Protein AF-A0A067P944-F1 (afdb_monomer_lite)

Secondary structure (DSSP, 8-state):
-----------------------------PPPPP-----HHHHHHHHHHHHHHHHHHHHHHHHHHHHHHHHHHHHHHHHHHHHHHHHHHHHHHHHH-TTS-SSHHHHHHHHHHHHHHHHHHHHHHHHHHHHHHHHHHHHHHHHHHHHHHHHHHHHHHHHHHHHHHHHHHHHHHHHHHHHHHHHHHHHHHHHHHHHHHHHHHHHHHHHHHHHHHHHHHHHHHHHHHHHHHHHHHHHHHHHHHHHHHHHHHHHHHHHHHHHHHHHHHHHHHHHHHHHHHHHHHHHHHHHHHHHHHHHHHHHHHHHHHHHHHHHHHHHHHHHHHHHHHHHHHHHHTTT---HHHHHHHHHHHHHHHHHHHHHHHHHHHHHHHHHHHHHHHHHHHHHHHHHHHHHHHHTTEEESEETTEE-HHHHHHHHHHHHTT--GGGHHHHHHHHHHHTT-EEES---HHHHHHHHHHHHHHHHHHHHHHHHH-S-EEEEEEEEEETTEEEEEEEEEEEE---S-TT-SSPPPSS-EEEEEEEEEEEES-S-HHHHHHHHHHHHHHHHHHHHHSHHHHHS---THHHHHHEEEEEE-S-HHHHHHHHHHHHHHHHHHHHHHHHHHHHHS-HHHHHHHHHHHHHHHHHHTTSHHHHHTS-HHHHHHHHHHHHHHHHHHHHHHHHHHS-HHHHHHHT--EEEE-HHHHHHHHHHHHHHHHHHHHHHTT---PPB---HHHHHHHTSSS--HHHHHHHHH--BSHHHHHHHHHHHHT--SSTTT--HHHHHHHHHHTT-TT------TTTT-TTHHHHHHHHHHHHHHHHHHHHHHHHHHSTT----HHHHHHHHHHH-HHHHHHHHHHHHHIIIIIHHHHHHHT--TTS---GGG-HHHHHHHHHHHHHHHH-THHHHSTT--HHHHSTTSPPPSSHHHHHHHHHHGGG-TTHHHHHHHHHHHHHHHHHHT-GGGSTTSTTTT--HHHHHH----S--HHHHHHHHHHHHH-

Radius of gyration: 51.13 Å; chains: 1; bounding box: 184×100×128 Å

Structure (mmCIF, N/CA/C/O backbone):
data_AF-A0A067P944-F1
#
_entry.id   AF-A0A067P944-F1
#
loop_
_atom_site.group_PDB
_atom_site.id
_atom_site.type_symbol
_atom_site.label_atom_id
_atom_site.label_alt_id
_atom_site.label_comp_id
_atom_site.label_asym_id
_atom_site.label_entity_id
_atom_site.label_seq_id
_atom_site.pdbx_PDB_ins_code
_atom_site.Cartn_x
_atom_site.Cartn_y
_atom_site.Cartn_z
_atom_site.occupancy
_atom_site.B_iso_or_equiv
_atom_site.auth_seq_id
_atom_site.auth_comp_id
_atom_site.auth_asym_id
_atom_site.auth_atom_id
_atom_site.pdbx_PDB_model_num
ATOM 1 N N . MET A 1 1 ? -4.637 60.556 -50.540 1.00 37.19 1 MET A N 1
ATOM 2 C CA . MET A 1 1 ? -3.916 60.730 -49.258 1.00 37.19 1 MET A CA 1
ATOM 3 C C . MET A 1 1 ? -2.775 59.723 -49.262 1.00 37.19 1 MET A C 1
ATOM 5 O O . MET A 1 1 ? -3.046 58.579 -49.561 1.00 37.19 1 MET A O 1
ATOM 9 N N . GLY A 1 2 ? -1.498 60.007 -49.067 1.00 33.62 2 GLY A N 1
ATOM 10 C CA . GLY A 1 2 ? -0.773 61.217 -48.717 1.00 33.62 2 GLY A CA 1
ATOM 11 C C . GLY A 1 2 ? 0.647 60.772 -48.345 1.00 33.62 2 GLY A C 1
ATOM 12 O O . GLY A 1 2 ? 0.841 60.210 -47.283 1.00 33.62 2 GLY A O 1
ATOM 13 N N . ARG A 1 3 ? 1.585 60.953 -49.283 1.00 37.38 3 ARG A N 1
ATOM 14 C CA . ARG A 1 3 ? 3.039 61.178 -49.150 1.00 37.38 3 ARG A CA 1
ATOM 15 C C . ARG A 1 3 ? 3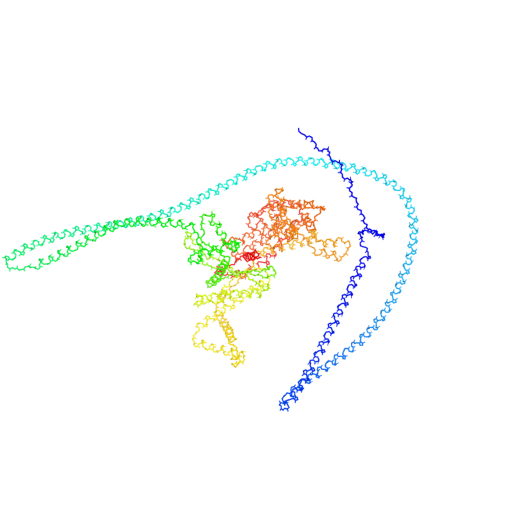.757 60.897 -47.804 1.00 37.38 3 ARG A C 1
ATOM 17 O O . ARG A 1 3 ? 3.419 61.501 -46.797 1.00 37.38 3 ARG A O 1
ATOM 24 N N . ARG A 1 4 ? 4.947 60.282 -47.967 1.00 32.44 4 ARG A N 1
ATOM 25 C CA . ARG A 1 4 ? 6.231 60.423 -47.221 1.00 32.44 4 ARG A CA 1
ATOM 26 C C . ARG A 1 4 ? 6.559 59.369 -46.153 1.00 32.44 4 ARG A C 1
ATOM 28 O O . ARG A 1 4 ? 6.212 59.529 -44.995 1.00 32.44 4 ARG A O 1
ATOM 35 N N . SER A 1 5 ? 7.471 58.460 -46.508 1.00 37.41 5 SER A N 1
ATOM 36 C CA . SER A 1 5 ? 8.628 58.153 -45.646 1.00 37.41 5 SER A CA 1
ATOM 37 C C . SER A 1 5 ? 9.870 57.795 -46.481 1.00 37.41 5 SER A C 1
ATOM 39 O O . SER A 1 5 ? 10.456 56.722 -46.382 1.00 37.41 5 SER A O 1
ATOM 41 N N . ALA A 1 6 ? 10.277 58.733 -47.334 1.00 36.66 6 ALA A N 1
ATOM 42 C CA . ALA A 1 6 ? 11.604 58.760 -47.937 1.00 36.66 6 ALA A CA 1
ATOM 43 C C . ALA A 1 6 ? 12.165 60.174 -47.752 1.00 36.66 6 ALA A C 1
ATOM 45 O O . ALA A 1 6 ? 11.996 61.010 -48.631 1.00 36.66 6 ALA A O 1
ATOM 46 N N . GLN A 1 7 ? 12.717 60.455 -46.565 1.00 32.38 7 GLN A N 1
ATOM 47 C CA . GLN A 1 7 ? 13.655 61.551 -46.260 1.00 32.38 7 GLN A CA 1
ATOM 48 C C . GLN A 1 7 ? 13.890 61.614 -44.743 1.00 32.38 7 GLN A C 1
ATOM 50 O O . GLN A 1 7 ? 13.133 62.266 -44.038 1.00 32.38 7 GLN A O 1
ATOM 55 N N . GLN A 1 8 ? 14.925 60.922 -44.257 1.00 32.06 8 GLN A N 1
ATOM 56 C CA . GLN A 1 8 ? 15.792 61.358 -43.143 1.00 32.06 8 GLN A CA 1
ATOM 57 C C . GLN A 1 8 ? 16.951 60.357 -42.965 1.00 32.06 8 GLN A C 1
ATOM 59 O O . GLN A 1 8 ? 17.172 59.759 -41.920 1.00 32.06 8 GLN A O 1
ATOM 64 N N . LYS A 1 9 ? 17.713 60.172 -44.052 1.00 37.03 9 LYS A N 1
ATOM 65 C CA . LYS A 1 9 ? 19.153 59.899 -43.965 1.00 37.03 9 LYS A CA 1
ATOM 66 C C . LYS A 1 9 ? 19.855 61.256 -43.831 1.00 37.03 9 LYS A C 1
ATOM 68 O O . LYS A 1 9 ? 19.450 62.196 -44.507 1.00 37.03 9 LYS A O 1
ATOM 73 N N . ALA A 1 10 ? 20.926 61.288 -43.037 1.00 32.47 10 ALA A N 1
ATOM 74 C CA . ALA A 1 10 ? 21.933 62.352 -42.933 1.00 32.47 10 ALA A CA 1
ATOM 75 C C . ALA A 1 10 ? 21.561 63.619 -42.131 1.00 32.47 10 ALA A C 1
ATOM 77 O O . ALA A 1 10 ? 21.196 64.636 -42.707 1.00 32.47 10 ALA A O 1
ATOM 78 N N . HIS A 1 11 ? 21.748 63.571 -40.805 1.00 27.98 11 HIS A N 1
ATOM 79 C CA . HIS A 1 11 ? 22.382 64.648 -40.021 1.00 27.98 11 HIS A CA 1
ATOM 80 C C . HIS A 1 11 ? 22.502 64.243 -38.541 1.00 27.98 11 HIS A C 1
ATOM 82 O O . HIS A 1 11 ? 21.525 64.308 -37.808 1.00 27.98 11 HIS A O 1
ATOM 88 N N . SER A 1 12 ? 23.686 63.793 -38.117 1.00 29.73 12 SER A N 1
ATOM 89 C CA . SER A 1 12 ? 24.290 64.148 -36.815 1.00 29.73 12 SER A CA 1
ATOM 90 C C . SER A 1 12 ? 25.626 63.426 -36.644 1.00 29.73 12 SER A C 1
ATOM 92 O O . SER A 1 12 ? 25.832 62.592 -35.771 1.00 29.73 12 SER A O 1
ATOM 94 N N . ALA A 1 13 ? 26.549 63.757 -37.540 1.00 32.53 13 ALA A N 1
ATOM 95 C CA . ALA A 1 13 ? 27.934 63.935 -37.152 1.00 32.53 13 ALA A CA 1
ATOM 96 C C . ALA A 1 13 ? 28.158 65.450 -37.053 1.00 32.53 13 ALA A C 1
ATOM 98 O O . ALA A 1 13 ? 27.595 66.188 -37.861 1.00 32.53 13 ALA A O 1
ATOM 99 N N . GLN A 1 14 ? 29.027 65.845 -36.122 1.00 29.88 14 GLN A N 1
ATOM 100 C CA . GLN A 1 14 ? 29.632 67.168 -35.906 1.00 29.88 14 GLN A CA 1
ATOM 101 C C . GLN A 1 14 ? 29.093 67.997 -34.734 1.00 29.88 14 GLN A C 1
ATOM 103 O O . GLN A 1 14 ? 27.923 68.360 -34.679 1.00 29.88 14 GLN A O 1
ATOM 108 N N . ASN A 1 15 ? 30.076 68.407 -33.918 1.00 28.39 15 ASN A N 1
ATOM 109 C CA . ASN A 1 15 ? 30.104 69.523 -32.967 1.00 28.39 15 ASN A CA 1
ATOM 110 C C . ASN A 1 15 ? 29.540 69.173 -31.580 1.00 28.39 15 ASN A C 1
ATOM 112 O O . ASN A 1 15 ? 28.356 68.922 -31.443 1.00 28.39 15 ASN A O 1
ATOM 116 N N . LEU A 1 16 ? 30.296 69.132 -30.481 1.00 28.88 16 LEU A N 1
ATOM 117 C CA . LEU A 1 16 ? 31.551 69.778 -30.074 1.00 28.88 16 LEU A CA 1
ATOM 118 C C . LEU A 1 16 ? 32.078 68.947 -28.881 1.00 28.88 16 LEU A C 1
ATOM 120 O O . LEU A 1 16 ? 31.311 68.656 -27.974 1.00 28.88 16 LEU A O 1
ATOM 124 N N . ALA A 1 17 ? 33.291 68.392 -28.849 1.00 29.22 17 ALA A N 1
ATOM 125 C CA . ALA A 1 17 ? 34.593 69.059 -28.800 1.00 29.22 17 ALA A CA 1
ATOM 126 C C . ALA A 1 17 ? 34.667 70.178 -27.749 1.00 29.22 17 ALA A C 1
ATOM 128 O O . ALA A 1 17 ? 34.143 71.263 -27.988 1.00 29.22 17 ALA A O 1
ATOM 129 N N . LYS A 1 18 ? 35.403 69.904 -26.657 1.00 31.84 18 LYS A N 1
ATOM 130 C CA . LYS A 1 18 ? 36.420 70.744 -25.976 1.00 31.84 18 LYS A CA 1
ATOM 131 C C . LYS A 1 18 ? 36.397 70.493 -24.453 1.00 31.84 18 LYS A C 1
ATOM 133 O O . LYS A 1 18 ? 35.321 70.472 -23.883 1.00 31.84 18 LYS A O 1
ATOM 138 N N . ILE A 1 19 ? 37.499 70.363 -23.710 1.00 32.44 19 ILE A N 1
ATOM 139 C CA . ILE A 1 19 ? 38.951 70.341 -23.981 1.00 32.44 19 ILE A CA 1
ATOM 140 C C . ILE A 1 19 ? 39.638 70.002 -22.632 1.00 32.44 19 ILE A C 1
ATOM 142 O O . ILE A 1 19 ? 39.177 70.508 -21.616 1.00 32.44 19 ILE A O 1
ATOM 146 N N . ASN A 1 20 ? 40.738 69.230 -22.685 1.00 30.64 20 ASN A N 1
ATOM 147 C CA . ASN A 1 20 ? 41.964 69.246 -21.845 1.00 30.64 20 ASN A CA 1
ATOM 148 C C . ASN A 1 20 ? 41.868 69.055 -20.315 1.00 30.64 20 ASN A C 1
ATOM 150 O O . ASN A 1 20 ? 40.931 69.502 -19.679 1.00 30.64 20 ASN A O 1
ATOM 154 N N . ASN A 1 21 ? 42.825 68.465 -19.591 1.00 28.70 21 ASN A N 1
ATOM 155 C CA . ASN A 1 21 ? 44.264 68.132 -19.722 1.00 28.70 21 ASN A CA 1
ATOM 156 C C . ASN A 1 21 ? 44.521 67.043 -18.635 1.00 28.70 21 ASN A C 1
ATOM 158 O O . ASN A 1 21 ? 43.747 66.993 -17.686 1.00 28.70 21 ASN A O 1
ATOM 162 N N . SER A 1 22 ? 45.506 66.138 -18.611 1.00 30.94 22 SER A N 1
ATOM 163 C CA . SER A 1 22 ? 46.935 66.117 -18.988 1.00 30.94 22 SER A CA 1
ATOM 164 C C . SER A 1 22 ? 47.427 64.652 -18.844 1.00 30.94 22 SER A C 1
ATOM 166 O O . SER A 1 22 ? 47.029 64.020 -17.870 1.00 30.94 22 SER A O 1
ATOM 168 N N . GLY A 1 23 ? 48.131 64.051 -19.820 1.00 29.22 23 GLY A N 1
ATOM 169 C CA . GLY A 1 23 ? 49.588 63.740 -19.799 1.00 29.22 23 GLY A CA 1
ATOM 170 C C . GLY A 1 23 ? 49.964 62.567 -18.858 1.00 29.22 23 GLY A C 1
ATOM 171 O O . GLY A 1 23 ? 49.537 62.585 -17.716 1.00 29.22 23 GLY A O 1
ATOM 172 N N . VAL A 1 24 ? 50.748 61.526 -19.173 1.00 31.16 24 VAL A N 1
ATOM 173 C CA . VAL A 1 24 ? 51.819 61.265 -20.158 1.00 31.16 24 VAL A CA 1
ATOM 174 C C . VAL A 1 24 ? 52.053 59.729 -20.244 1.00 31.16 24 VAL A C 1
ATOM 176 O O . VAL A 1 24 ? 51.959 59.046 -19.229 1.00 31.16 24 VAL A O 1
ATOM 179 N N . ASP A 1 25 ? 52.327 59.246 -21.462 1.00 33.91 25 ASP A N 1
ATOM 180 C CA . ASP A 1 25 ? 53.060 58.065 -21.986 1.00 33.91 25 ASP A CA 1
ATOM 181 C C . ASP A 1 25 ? 53.392 56.815 -21.132 1.00 33.91 25 ASP A C 1
ATOM 183 O O . ASP A 1 25 ? 54.126 56.885 -20.150 1.00 33.91 25 ASP A O 1
ATOM 187 N N . HIS A 1 26 ? 52.996 55.628 -21.629 1.00 31.91 26 HIS A N 1
ATOM 188 C CA . HIS A 1 26 ? 53.922 54.612 -22.179 1.00 31.91 26 HIS A CA 1
ATOM 189 C C . HIS A 1 26 ? 53.185 53.420 -22.835 1.00 31.91 26 HIS A C 1
ATOM 191 O O . HIS A 1 26 ? 52.123 52.981 -22.399 1.00 31.91 26 HIS A O 1
ATOM 197 N N . GLU A 1 27 ? 53.787 52.909 -23.908 1.00 38.34 27 GLU A N 1
ATOM 198 C CA . GLU A 1 27 ? 53.396 51.766 -24.740 1.00 38.34 27 GLU A CA 1
ATOM 199 C C . GLU A 1 27 ? 53.282 50.433 -23.966 1.00 38.34 27 GLU A C 1
ATOM 201 O O . GLU A 1 27 ? 54.211 50.053 -23.256 1.00 38.34 27 GLU A O 1
ATOM 206 N N . ASN A 1 28 ? 52.176 49.694 -24.154 1.00 30.91 28 ASN A N 1
ATOM 207 C CA . ASN A 1 28 ? 52.133 48.232 -24.374 1.00 30.91 28 ASN A CA 1
ATOM 208 C C . ASN A 1 28 ? 50.679 47.722 -24.371 1.00 30.91 28 ASN A C 1
ATOM 210 O O . ASN A 1 28 ? 50.067 47.540 -23.320 1.00 30.91 28 ASN A O 1
ATO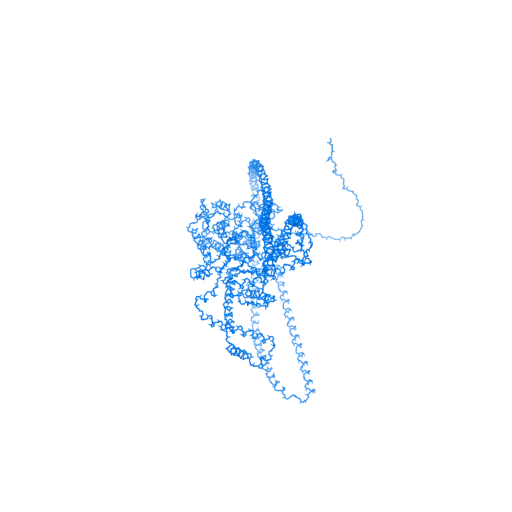M 214 N N . ILE A 1 29 ? 50.126 47.449 -25.555 1.00 32.12 29 ILE A N 1
ATOM 215 C CA . ILE A 1 29 ? 48.870 46.703 -25.702 1.00 32.12 29 ILE A CA 1
ATOM 216 C C . ILE A 1 29 ? 49.225 45.217 -25.815 1.00 32.12 29 ILE A C 1
ATOM 218 O O . ILE A 1 29 ? 49.710 44.765 -26.850 1.00 32.12 29 ILE A O 1
ATOM 222 N N . SER A 1 30 ? 48.960 44.460 -24.749 1.00 32.00 30 SER A N 1
ATOM 223 C CA . SER A 1 30 ? 48.836 42.999 -24.807 1.00 32.00 30 SER A CA 1
ATOM 224 C C . SER A 1 30 ? 47.544 42.615 -25.539 1.00 32.00 30 SER A C 1
ATOM 226 O O . SER A 1 30 ? 46.473 43.065 -25.122 1.00 32.00 30 SER A O 1
ATOM 228 N N . PRO A 1 31 ? 47.584 41.753 -26.570 1.00 43.12 31 PRO A N 1
ATOM 229 C CA . PRO A 1 31 ? 46.391 41.081 -27.064 1.00 43.12 31 PRO A CA 1
ATOM 230 C C . PRO A 1 31 ? 45.950 39.968 -26.098 1.00 43.12 31 PRO A C 1
ATOM 232 O O . PRO A 1 31 ? 46.765 39.235 -25.536 1.00 43.12 31 PRO A O 1
ATOM 235 N N . ALA A 1 32 ? 44.632 39.864 -25.916 1.00 36.31 32 ALA A N 1
ATOM 236 C CA . ALA A 1 32 ? 43.953 38.804 -25.178 1.00 36.31 32 ALA A CA 1
ATOM 237 C C . ALA A 1 32 ? 44.257 37.401 -25.766 1.00 36.31 32 ALA A C 1
ATOM 239 O O . ALA A 1 32 ? 44.481 37.283 -26.974 1.00 36.31 32 ALA A O 1
ATOM 240 N N . PRO A 1 33 ? 44.288 36.338 -24.939 1.00 35.66 33 PRO A N 1
ATOM 241 C CA . PRO A 1 33 ? 44.862 35.047 -25.315 1.00 35.66 33 PRO A CA 1
ATOM 242 C C . PRO A 1 33 ? 43.929 34.189 -26.195 1.00 35.66 33 PRO A C 1
ATOM 244 O O . PRO A 1 33 ? 42.734 34.116 -25.908 1.00 35.66 33 PRO A O 1
ATOM 247 N N . PRO A 1 34 ? 44.466 33.458 -27.195 1.00 38.56 34 PRO A N 1
ATOM 248 C CA . PRO A 1 34 ? 43.774 32.356 -27.860 1.00 38.56 34 PRO A CA 1
ATOM 249 C C . PRO A 1 34 ? 43.761 31.091 -26.986 1.00 38.56 34 PRO A C 1
ATOM 251 O O . PRO A 1 34 ? 44.764 30.741 -26.359 1.00 38.56 34 PRO A O 1
ATOM 254 N N . GLU A 1 35 ? 42.628 30.389 -26.988 1.00 40.22 35 GLU A N 1
ATOM 255 C CA . GLU A 1 35 ? 42.403 29.102 -26.325 1.00 40.22 35 GLU A CA 1
ATOM 256 C C . GLU A 1 35 ? 43.361 28.021 -26.857 1.00 40.22 35 GLU A C 1
ATOM 258 O O . GLU A 1 35 ? 43.295 27.597 -28.010 1.00 40.22 35 GLU A O 1
ATOM 263 N N . GLN A 1 36 ? 44.284 27.581 -25.999 1.00 38.75 36 GLN A N 1
ATOM 264 C CA . GLN A 1 36 ? 45.270 26.549 -26.307 1.00 38.75 36 GLN A CA 1
ATOM 265 C C . GLN A 1 36 ? 44.694 25.146 -26.093 1.00 38.75 36 GLN A C 1
ATOM 267 O O . GLN A 1 36 ? 44.202 24.813 -25.011 1.00 38.75 36 GLN A O 1
ATOM 272 N N . SER A 1 37 ? 44.877 24.280 -27.093 1.00 45.56 37 SER A N 1
ATOM 273 C CA . SER A 1 37 ? 44.888 22.830 -26.905 1.00 45.56 37 SER A CA 1
ATOM 274 C C . SER A 1 37 ? 45.866 22.480 -25.781 1.00 45.56 37 SER A C 1
ATOM 276 O O . SER A 1 37 ? 47.042 22.849 -25.839 1.00 45.56 37 SER A O 1
ATOM 278 N N . LEU A 1 38 ? 45.387 21.789 -24.750 1.00 43.16 38 LEU A N 1
ATOM 279 C CA . LEU A 1 38 ? 46.163 21.484 -23.550 1.00 43.16 38 LEU A CA 1
ATOM 280 C C . LEU A 1 38 ? 47.335 20.554 -23.898 1.00 43.16 38 LEU A C 1
ATOM 282 O O . LEU A 1 38 ? 47.159 19.345 -24.046 1.00 43.16 38 LEU A O 1
ATOM 286 N N . SER A 1 39 ? 48.533 21.126 -24.034 1.00 60.69 39 SER A N 1
ATOM 287 C CA . SER A 1 39 ? 49.761 20.371 -24.271 1.00 60.69 39 SER A CA 1
ATOM 288 C C . SER A 1 39 ? 50.109 19.503 -23.054 1.00 60.69 39 SER A C 1
ATOM 290 O O . SER A 1 39 ? 49.727 19.796 -21.914 1.00 60.69 39 SER A O 1
ATOM 292 N N . SER A 1 40 ? 50.881 18.439 -23.294 1.00 51.12 40 SER A N 1
ATOM 293 C CA . SER A 1 40 ? 51.485 17.572 -22.268 1.00 51.12 40 SER A CA 1
ATOM 294 C C . SER A 1 40 ? 52.110 18.368 -21.107 1.00 51.12 40 SER A C 1
ATOM 296 O O . SER A 1 40 ? 52.017 17.966 -19.949 1.00 51.12 40 SER A O 1
ATOM 298 N N . GLU A 1 41 ? 52.639 19.562 -21.385 1.00 50.25 41 GLU A N 1
ATOM 299 C CA . GLU A 1 41 ? 53.256 20.460 -20.409 1.00 50.25 41 GLU A CA 1
ATOM 300 C C . GLU A 1 41 ? 52.251 21.068 -19.410 1.00 50.25 41 GLU A C 1
ATOM 302 O O . GLU A 1 41 ? 52.572 21.219 -18.230 1.00 50.25 41 GLU A O 1
ATOM 307 N N . TYR A 1 42 ? 51.007 21.347 -19.820 1.00 56.94 42 TYR A N 1
ATOM 308 C CA . TYR A 1 42 ? 49.956 21.826 -18.912 1.00 56.94 42 TYR A CA 1
ATOM 309 C C . TYR A 1 42 ? 49.465 20.712 -17.980 1.00 56.94 42 TYR A C 1
ATOM 311 O O . TYR A 1 42 ? 49.258 20.940 -16.787 1.00 56.94 42 TYR A O 1
ATOM 319 N N . LEU A 1 43 ? 49.315 19.485 -18.491 1.00 56.00 43 LEU A N 1
ATOM 320 C CA . LEU A 1 43 ? 48.986 18.321 -17.661 1.00 56.00 43 LEU A CA 1
ATOM 321 C C . LEU A 1 43 ? 50.129 17.983 -16.699 1.00 56.00 43 LEU A C 1
ATOM 323 O O . LEU A 1 43 ? 49.861 17.640 -15.546 1.00 56.00 43 LEU A O 1
ATOM 327 N N . LEU A 1 44 ? 51.381 18.160 -17.131 1.00 60.25 44 LEU A N 1
ATOM 328 C CA . LEU A 1 44 ? 52.559 18.019 -16.283 1.00 60.25 44 LEU A CA 1
ATOM 329 C C . LEU A 1 44 ? 52.598 19.106 -15.201 1.00 60.25 44 LEU A C 1
ATOM 331 O O . LEU A 1 44 ? 52.756 18.768 -14.034 1.00 60.25 44 LEU A O 1
ATOM 335 N N . ARG A 1 45 ? 52.342 20.381 -15.531 1.00 61.00 45 ARG A N 1
ATOM 336 C CA . ARG A 1 45 ? 52.234 21.476 -14.547 1.00 61.00 45 ARG A CA 1
ATOM 337 C C . ARG A 1 45 ? 51.060 21.297 -13.595 1.00 61.00 45 ARG A C 1
ATOM 339 O O . ARG A 1 45 ? 51.199 21.591 -12.415 1.00 61.00 45 ARG A O 1
ATOM 346 N N . ARG A 1 46 ? 49.917 20.780 -14.054 1.00 54.78 46 ARG A N 1
ATOM 347 C CA . ARG A 1 46 ? 48.750 20.505 -13.201 1.00 54.78 46 ARG A CA 1
ATOM 348 C C . ARG A 1 46 ? 48.987 19.294 -12.298 1.00 54.78 46 ARG A C 1
ATOM 350 O O . ARG A 1 46 ? 48.522 19.298 -11.162 1.00 54.78 46 ARG A O 1
ATOM 357 N N . ARG A 1 47 ? 49.726 18.282 -12.767 1.00 62.81 47 ARG A N 1
ATOM 358 C CA . ARG A 1 47 ? 50.177 17.148 -11.947 1.00 62.81 47 ARG A CA 1
ATOM 359 C C . ARG A 1 47 ? 51.230 17.601 -10.931 1.00 62.81 47 ARG A C 1
ATOM 361 O O . ARG A 1 47 ? 51.078 17.289 -9.760 1.00 62.81 47 ARG A O 1
ATOM 368 N N . LEU A 1 48 ? 52.194 18.429 -11.335 1.00 64.06 48 LEU A N 1
ATOM 369 C CA . LEU A 1 48 ? 53.192 19.041 -10.451 1.00 64.06 48 LEU A CA 1
ATOM 370 C C . LEU A 1 48 ? 52.536 19.958 -9.411 1.00 64.06 48 LEU A C 1
ATOM 372 O O . LEU A 1 48 ? 52.897 19.920 -8.245 1.00 64.06 48 LEU A O 1
ATOM 376 N N . HIS A 1 49 ? 51.517 20.727 -9.803 1.00 64.81 49 HIS A N 1
ATOM 377 C CA . HIS A 1 49 ? 50.747 21.556 -8.883 1.00 64.81 49 HIS A CA 1
ATOM 378 C C . HIS A 1 49 ? 49.975 20.693 -7.884 1.00 64.81 49 HIS A C 1
ATOM 380 O O . HIS A 1 49 ? 50.091 20.947 -6.697 1.00 64.81 49 HIS A O 1
ATOM 386 N N . ARG A 1 50 ? 49.285 19.626 -8.321 1.00 58.38 50 ARG A N 1
ATOM 387 C CA . ARG A 1 50 ? 48.591 18.683 -7.420 1.00 58.38 50 ARG A CA 1
ATOM 388 C C . ARG A 1 50 ? 49.539 17.954 -6.469 1.00 58.38 50 ARG A C 1
ATOM 390 O O . ARG A 1 50 ? 49.168 17.742 -5.322 1.00 58.38 50 ARG A O 1
ATOM 397 N N . GLU A 1 51 ? 50.738 17.592 -6.921 1.00 65.19 51 GLU A N 1
ATOM 398 C CA . GLU A 1 51 ? 51.770 16.987 -6.070 1.00 65.19 51 GLU A CA 1
ATOM 399 C C . GLU A 1 51 ? 52.368 18.011 -5.093 1.00 65.19 51 GLU A C 1
ATOM 401 O O . GLU A 1 51 ? 52.561 17.699 -3.922 1.00 65.19 51 GLU A O 1
ATOM 406 N N . CYS A 1 52 ? 52.552 19.270 -5.504 1.00 63.19 52 CYS A N 1
ATOM 407 C CA . CYS A 1 52 ? 52.914 20.360 -4.595 1.00 63.19 52 CYS A CA 1
ATOM 408 C C . CYS A 1 52 ? 51.802 20.660 -3.577 1.00 63.19 52 CYS A C 1
ATOM 410 O O . CYS A 1 52 ? 52.111 20.891 -2.411 1.00 63.19 52 CYS A O 1
ATOM 412 N N . THR A 1 53 ? 50.524 20.615 -3.974 1.00 62.31 53 THR A N 1
ATOM 413 C CA . THR A 1 53 ? 49.384 20.771 -3.057 1.00 62.31 53 THR A CA 1
ATOM 414 C C . THR A 1 53 ? 49.307 19.592 -2.093 1.00 62.31 53 THR A C 1
ATOM 416 O O . THR A 1 53 ? 49.227 19.818 -0.895 1.00 62.31 53 THR A O 1
ATOM 419 N N . ARG A 1 54 ? 49.466 18.347 -2.568 1.00 62.22 54 ARG A N 1
ATOM 420 C CA . ARG A 1 54 ? 49.564 17.155 -1.706 1.00 62.22 54 ARG A CA 1
ATOM 421 C C . ARG A 1 54 ? 50.741 17.229 -0.745 1.00 62.22 54 ARG A C 1
ATOM 423 O O . ARG A 1 54 ? 50.590 16.879 0.415 1.00 62.22 54 ARG A O 1
ATOM 430 N N . SER A 1 55 ? 51.898 17.708 -1.196 1.00 64.00 55 SER A N 1
ATOM 431 C CA . SER A 1 55 ? 53.069 17.905 -0.340 1.00 64.00 55 SER A CA 1
ATOM 432 C C . SER A 1 55 ? 52.827 19.005 0.701 1.00 64.00 55 SER A C 1
ATOM 434 O O . SER A 1 55 ? 53.226 18.862 1.855 1.00 64.00 55 SER A O 1
ATOM 436 N N . ALA A 1 56 ? 52.130 20.084 0.335 1.00 64.56 56 ALA A N 1
ATOM 437 C CA . ALA A 1 56 ? 51.742 21.146 1.260 1.00 64.56 56 ALA A CA 1
ATOM 438 C C . ALA A 1 56 ? 50.687 20.679 2.278 1.00 64.56 56 ALA A C 1
ATOM 440 O O . ALA A 1 56 ? 50.811 21.009 3.460 1.00 64.56 56 ALA A O 1
ATOM 441 N N . ASP A 1 57 ? 49.713 19.877 1.846 1.00 64.69 57 ASP A N 1
ATOM 442 C CA . ASP A 1 57 ? 48.693 19.262 2.693 1.00 64.69 57 ASP A CA 1
ATOM 443 C C . ASP A 1 57 ? 49.315 18.236 3.638 1.00 64.69 57 ASP A C 1
ATOM 445 O O . ASP A 1 57 ? 49.037 18.283 4.829 1.00 64.69 57 ASP A O 1
ATOM 449 N N . LEU A 1 58 ? 50.251 17.407 3.165 1.00 62.88 58 LEU A N 1
ATOM 450 C CA . LEU A 1 58 ? 50.997 16.466 4.002 1.00 62.88 58 LEU A CA 1
ATOM 451 C C . LEU A 1 58 ? 51.872 17.206 5.024 1.00 62.88 58 LEU A C 1
ATOM 453 O O . LEU A 1 58 ? 51.904 16.839 6.191 1.00 62.88 58 LEU A O 1
ATOM 457 N N . ARG A 1 59 ? 52.523 18.313 4.636 1.00 67.00 59 ARG A N 1
ATOM 458 C CA . ARG A 1 59 ? 53.245 19.188 5.580 1.00 67.00 59 ARG A CA 1
ATOM 459 C C . ARG A 1 59 ? 52.305 19.861 6.581 1.00 67.00 59 ARG A C 1
ATOM 461 O O . ARG A 1 59 ? 52.711 20.111 7.711 1.00 67.00 59 ARG A O 1
ATOM 468 N N . LYS A 1 60 ? 51.071 20.189 6.189 1.00 66.50 60 LYS A N 1
ATOM 469 C CA . LYS A 1 60 ? 50.040 20.725 7.090 1.00 66.50 60 LYS A CA 1
ATOM 470 C C . LYS A 1 60 ? 49.525 19.642 8.041 1.00 66.50 60 LYS A C 1
ATOM 472 O O . LYS A 1 60 ? 49.334 19.935 9.212 1.00 66.50 60 LYS A O 1
ATOM 477 N N . GLN A 1 61 ? 49.374 18.411 7.565 1.00 64.12 61 GLN A N 1
ATOM 478 C CA . GLN A 1 61 ? 48.974 17.253 8.358 1.00 64.12 61 GLN A CA 1
ATOM 479 C C . GLN A 1 61 ? 50.056 16.898 9.383 1.00 64.12 61 GLN A C 1
ATOM 481 O O . GLN A 1 61 ? 49.753 16.832 10.565 1.00 64.12 61 GLN A O 1
ATOM 486 N N . LEU A 1 62 ? 51.324 16.845 8.965 1.00 65.06 62 LEU A N 1
ATOM 487 C CA . LEU A 1 62 ? 52.474 16.643 9.852 1.00 65.06 62 LEU A CA 1
ATOM 488 C C . LEU A 1 62 ? 52.638 17.778 10.873 1.00 65.06 62 LEU A C 1
ATOM 490 O O . LEU A 1 62 ? 52.986 17.517 12.019 1.00 65.06 62 LEU A O 1
ATOM 494 N N . ARG A 1 63 ? 52.362 19.037 10.497 1.00 67.94 63 ARG A N 1
ATOM 495 C CA . ARG A 1 63 ? 52.320 20.154 11.460 1.00 67.94 63 ARG A CA 1
ATOM 496 C C . ARG A 1 63 ? 51.166 20.015 12.448 1.00 67.94 63 ARG A C 1
ATOM 498 O O . ARG A 1 63 ? 51.386 20.218 13.628 1.00 67.94 63 ARG A O 1
ATOM 505 N N . ASN A 1 64 ? 49.977 19.624 11.994 1.00 64.38 64 ASN A N 1
ATOM 506 C CA . ASN A 1 64 ? 48.837 19.392 12.880 1.00 64.38 64 ASN A CA 1
ATOM 507 C C . ASN A 1 64 ? 49.080 18.212 13.833 1.00 64.38 64 ASN A C 1
ATOM 509 O O . ASN A 1 64 ? 48.677 18.286 14.988 1.00 64.38 64 ASN A O 1
ATOM 513 N N . GLU A 1 65 ? 49.740 17.147 13.374 1.00 66.50 65 GLU A N 1
ATOM 514 C CA . GLU A 1 65 ? 50.152 16.011 14.208 1.00 66.50 65 GLU A CA 1
ATOM 515 C C . GLU A 1 65 ? 51.243 16.416 15.202 1.00 66.50 65 GLU A C 1
ATOM 517 O O . GLU A 1 65 ? 51.182 16.033 16.370 1.00 66.50 65 GLU A O 1
ATOM 522 N N . HIS A 1 66 ? 52.204 17.245 14.780 1.00 73.00 66 HIS A N 1
ATOM 523 C CA . HIS A 1 66 ? 53.197 17.826 15.679 1.00 73.00 66 HIS A CA 1
ATOM 524 C C . HIS A 1 66 ? 52.531 18.718 16.733 1.00 73.00 66 HIS A C 1
ATOM 526 O O . HIS A 1 66 ? 52.773 18.521 17.915 1.00 73.00 66 HIS A O 1
ATOM 532 N N . ASP A 1 67 ? 51.614 19.603 16.337 1.00 64.62 67 ASP A N 1
ATOM 533 C CA . ASP A 1 67 ? 50.861 20.471 17.245 1.00 64.62 67 ASP A CA 1
ATOM 534 C C . ASP A 1 67 ? 49.948 19.664 18.184 1.00 64.62 67 ASP A C 1
ATOM 536 O O . ASP A 1 67 ? 49.801 20.014 19.355 1.00 64.62 67 ASP A O 1
ATOM 540 N N . GLN A 1 68 ? 49.346 18.565 17.711 1.00 62.56 68 GLN A N 1
ATOM 541 C CA . GLN A 1 68 ? 48.596 17.630 18.556 1.00 62.56 68 GLN A CA 1
ATOM 542 C C . GLN A 1 68 ? 49.507 16.936 19.566 1.00 62.56 68 GLN A C 1
ATOM 544 O O . GLN A 1 68 ? 49.132 16.838 20.734 1.00 62.56 68 GLN A O 1
ATOM 549 N N . LYS A 1 69 ? 50.708 16.515 19.155 1.00 70.50 69 LYS A N 1
ATOM 550 C CA . LYS A 1 69 ? 51.706 15.929 20.053 1.00 70.50 69 LYS A CA 1
ATOM 551 C C . LYS A 1 69 ? 52.188 16.950 21.085 1.00 70.50 69 LYS A C 1
ATOM 553 O O . LYS A 1 69 ? 52.163 16.655 22.270 1.00 70.50 69 LYS A O 1
ATOM 558 N N . THR A 1 70 ? 52.499 18.180 20.678 1.00 68.88 70 THR A N 1
ATOM 559 C CA . THR A 1 70 ? 52.895 19.262 21.592 1.00 68.88 70 THR A CA 1
ATOM 560 C C . THR A 1 70 ? 51.769 19.632 22.561 1.00 68.88 70 THR A C 1
ATOM 562 O O . THR A 1 70 ? 52.033 19.887 23.733 1.00 68.88 70 THR A O 1
ATOM 565 N N . ARG A 1 71 ? 50.500 19.616 22.124 1.00 62.91 71 ARG A N 1
ATOM 566 C CA . ARG A 1 71 ? 49.343 19.802 23.020 1.00 62.91 71 ARG A CA 1
ATOM 567 C C . ARG A 1 71 ? 49.169 18.633 23.983 1.00 62.91 71 ARG A C 1
ATOM 569 O O . ARG A 1 71 ? 48.873 18.874 25.151 1.00 62.91 71 ARG A O 1
ATOM 576 N N . ALA A 1 72 ? 49.358 17.396 23.529 1.00 62.31 72 ALA A N 1
ATOM 577 C CA . ALA A 1 72 ? 49.319 16.218 24.392 1.00 62.31 72 ALA A CA 1
ATOM 578 C C . ALA A 1 72 ? 50.444 16.258 25.439 1.00 62.31 72 ALA A C 1
ATOM 580 O O . ALA A 1 72 ? 50.190 16.008 26.616 1.00 62.31 72 ALA A O 1
ATOM 581 N N . ASP A 1 73 ? 51.648 16.677 25.046 1.00 65.62 73 ASP A N 1
ATOM 582 C CA . ASP A 1 73 ? 52.795 16.852 25.940 1.00 65.62 73 ASP A CA 1
ATOM 583 C C . ASP A 1 73 ? 52.558 17.991 26.945 1.00 65.62 73 ASP A C 1
ATOM 585 O O . ASP A 1 73 ? 52.794 17.811 28.139 1.00 65.62 73 ASP A O 1
ATOM 589 N N . ALA A 1 74 ? 51.993 19.123 26.508 1.00 64.25 74 ALA A N 1
ATOM 590 C CA . ALA A 1 74 ? 51.609 20.225 27.393 1.00 64.25 74 ALA A CA 1
ATOM 591 C C . ALA A 1 74 ? 50.494 19.825 28.376 1.00 64.25 74 ALA A C 1
ATOM 593 O O . ALA A 1 74 ? 50.535 20.198 29.547 1.00 64.25 74 ALA A O 1
ATOM 594 N N . THR A 1 75 ? 49.526 19.017 27.931 1.00 63.75 75 THR A N 1
ATOM 595 C CA . THR A 1 75 ? 48.445 18.496 28.785 1.00 63.75 75 THR A CA 1
ATOM 596 C C . THR A 1 75 ? 48.990 17.496 29.805 1.00 63.75 75 THR A C 1
ATOM 598 O O . THR A 1 75 ? 48.628 17.558 30.976 1.00 63.75 75 THR A O 1
ATOM 601 N N . ASN A 1 76 ? 49.925 16.629 29.403 1.00 65.25 76 ASN A N 1
ATOM 602 C CA . ASN A 1 76 ? 50.629 15.723 30.312 1.00 65.25 76 ASN A CA 1
ATOM 603 C C . ASN A 1 76 ? 51.512 16.475 31.317 1.00 65.25 76 ASN A C 1
ATOM 605 O O . ASN A 1 76 ? 51.596 16.081 32.479 1.00 65.25 76 ASN A O 1
ATOM 609 N N . GLN A 1 77 ? 52.158 17.565 30.902 1.00 67.19 77 GLN A N 1
ATOM 610 C CA . GLN A 1 77 ? 52.949 18.408 31.796 1.00 67.19 77 GLN A CA 1
ATOM 611 C C . GLN A 1 77 ? 52.060 19.163 32.793 1.00 67.19 77 GLN A C 1
ATOM 613 O O . GLN A 1 77 ? 52.403 19.232 33.973 1.00 67.19 77 GLN A O 1
ATOM 618 N N . HIS A 1 78 ? 50.895 19.645 32.349 1.00 65.19 78 HIS A N 1
ATOM 619 C CA . HIS A 1 78 ? 49.888 20.244 33.221 1.00 65.19 78 HIS A CA 1
ATOM 620 C C . HIS A 1 78 ? 49.342 19.222 34.224 1.00 65.19 78 HIS A C 1
ATOM 622 O O . HIS A 1 78 ? 49.372 19.486 35.417 1.00 65.19 78 HIS A O 1
ATOM 628 N N . LEU A 1 79 ? 48.973 18.015 33.779 1.00 62.97 79 LEU A N 1
ATOM 629 C CA . LEU A 1 79 ? 48.550 16.916 34.658 1.00 62.97 79 LEU A CA 1
ATOM 630 C C . LEU A 1 79 ? 49.619 16.553 35.694 1.00 62.97 79 LEU A C 1
ATOM 632 O O . LEU A 1 79 ? 49.286 16.348 36.857 1.00 62.97 79 LEU A O 1
ATOM 636 N N . LYS A 1 80 ? 50.901 16.519 35.307 1.00 67.00 80 LYS A N 1
ATOM 637 C CA . LYS A 1 80 ? 52.017 16.295 36.241 1.00 67.00 80 LYS A CA 1
ATOM 638 C C . LYS A 1 80 ? 52.155 17.421 37.264 1.00 67.00 80 LYS A C 1
ATOM 640 O O . LYS A 1 80 ? 52.392 17.133 38.433 1.00 67.00 80 LYS A O 1
ATOM 645 N N . GLN A 1 81 ? 51.993 18.679 36.853 1.00 66.50 81 GLN A N 1
ATOM 646 C CA . GLN A 1 81 ? 52.001 19.819 37.774 1.00 66.50 81 GLN A CA 1
ATOM 647 C C . GLN A 1 81 ? 50.798 19.787 38.717 1.00 66.50 81 GLN A C 1
ATOM 649 O O . GLN A 1 81 ? 50.985 19.934 39.915 1.00 66.50 81 GLN A O 1
ATOM 654 N N . THR A 1 82 ? 49.598 19.498 38.214 1.00 61.50 82 THR A N 1
ATOM 655 C CA . THR A 1 82 ? 48.378 19.359 39.018 1.00 61.50 82 THR A CA 1
ATOM 656 C C . THR A 1 82 ? 48.485 18.205 40.015 1.00 61.50 82 THR A C 1
ATOM 658 O O . THR A 1 82 ? 48.140 18.375 41.179 1.00 61.50 82 THR A O 1
ATOM 661 N N . LEU A 1 83 ? 49.026 17.050 39.609 1.00 65.81 83 LEU A N 1
ATOM 662 C CA . LEU A 1 83 ? 49.311 15.929 40.514 1.00 65.81 83 LEU A CA 1
ATOM 663 C C . LEU A 1 83 ? 50.356 16.291 41.569 1.00 65.81 83 LEU A C 1
ATOM 665 O O . LEU A 1 83 ? 50.227 15.868 42.714 1.00 65.81 83 LEU A O 1
ATOM 669 N N . HIS A 1 84 ? 51.370 17.079 41.206 1.00 69.00 84 HIS A N 1
ATOM 670 C CA . HIS A 1 84 ? 52.355 17.568 42.164 1.00 69.00 84 HIS A CA 1
ATOM 671 C C . HIS A 1 84 ? 51.716 18.531 43.169 1.00 69.00 84 HIS A C 1
ATOM 673 O O . HIS A 1 84 ? 51.899 18.338 44.362 1.00 69.00 84 HIS A O 1
ATOM 679 N N . THR A 1 85 ? 50.892 19.481 42.714 1.00 64.06 85 THR A N 1
ATOM 680 C CA . THR A 1 85 ? 50.139 20.400 43.580 1.00 64.06 85 THR A CA 1
ATOM 681 C C . THR A 1 85 ? 49.205 19.645 44.523 1.00 64.06 85 THR A C 1
ATOM 683 O O . THR A 1 85 ? 49.263 19.881 45.724 1.00 64.06 85 THR A O 1
ATOM 686 N N . TYR A 1 86 ? 48.441 18.665 44.026 1.00 62.41 86 TYR A N 1
ATOM 687 C CA . TYR A 1 86 ? 47.603 17.816 44.877 1.00 62.41 86 TYR A CA 1
ATOM 688 C C . TYR A 1 86 ? 48.423 16.990 45.867 1.00 62.41 86 TYR A C 1
ATOM 690 O O . TYR A 1 86 ? 48.003 16.815 47.005 1.00 62.41 86 TYR A O 1
ATOM 698 N N . HIS A 1 87 ? 49.595 16.490 45.468 1.00 66.38 87 HIS A N 1
ATOM 699 C CA . HIS A 1 87 ? 50.479 15.771 46.380 1.00 66.38 87 HIS A CA 1
ATOM 700 C C . HIS A 1 87 ? 51.020 16.690 47.481 1.00 66.38 87 HIS A C 1
ATOM 702 O O . HIS A 1 87 ? 51.052 16.286 48.639 1.00 66.38 87 HIS A O 1
ATOM 708 N N . THR A 1 88 ? 51.405 17.923 47.146 1.00 64.50 88 THR A N 1
ATOM 709 C CA . THR A 1 88 ? 51.894 18.908 48.116 1.00 64.50 88 THR A CA 1
ATOM 710 C C . THR A 1 88 ? 50.783 19.361 49.063 1.00 64.50 88 THR A C 1
ATOM 712 O O . THR A 1 88 ? 50.991 19.322 50.268 1.00 64.50 88 THR A O 1
ATOM 715 N N . GLU A 1 89 ? 49.589 19.684 48.554 1.00 61.03 89 GLU A N 1
ATOM 716 C CA . GLU A 1 89 ? 48.419 20.044 49.372 1.00 61.03 89 GLU A CA 1
ATOM 717 C C . GLU A 1 89 ? 47.993 18.891 50.293 1.00 61.03 89 GLU A C 1
ATOM 719 O O . GLU A 1 89 ? 47.682 19.104 51.462 1.00 61.03 89 GLU A O 1
ATOM 724 N N . PHE A 1 90 ? 48.052 17.647 49.808 1.00 59.06 90 PHE A N 1
ATOM 725 C CA . PHE A 1 90 ? 47.742 16.461 50.607 1.00 59.06 90 PHE A CA 1
ATOM 726 C C . PHE A 1 90 ? 48.793 16.185 51.697 1.00 59.06 90 PHE A C 1
ATOM 728 O O . PHE A 1 90 ? 48.440 15.728 52.782 1.00 59.06 90 PHE A O 1
ATOM 735 N N . GLN A 1 91 ? 50.071 16.490 51.444 1.00 58.75 91 GLN A N 1
ATOM 736 C CA . GLN A 1 91 ? 51.132 16.429 52.460 1.00 58.75 91 GLN A CA 1
ATOM 737 C C . GLN A 1 91 ? 50.945 17.513 53.531 1.00 58.75 91 GLN A C 1
ATOM 739 O O . GLN A 1 91 ? 51.092 17.220 54.713 1.00 58.75 91 GLN A O 1
ATOM 744 N N . THR A 1 92 ? 50.528 18.726 53.151 1.00 58.97 92 THR A N 1
ATOM 745 C CA . THR A 1 92 ? 50.232 19.808 54.108 1.00 58.97 92 THR A CA 1
ATOM 746 C C . THR A 1 92 ? 49.041 19.461 55.011 1.00 58.97 92 THR A C 1
ATOM 748 O O . THR A 1 92 ? 49.107 19.661 56.220 1.00 58.97 92 THR A O 1
ATOM 751 N N . VAL A 1 93 ? 47.992 18.833 54.463 1.00 56.66 93 VAL A N 1
ATOM 752 C CA . VAL A 1 93 ? 46.839 18.339 55.247 1.00 56.66 93 VAL A CA 1
ATOM 753 C C . VAL A 1 93 ? 47.225 17.184 56.186 1.00 56.66 93 VAL A C 1
ATOM 755 O O . VAL A 1 93 ? 46.661 17.053 57.272 1.00 56.66 93 VAL A O 1
ATOM 758 N N . LEU A 1 94 ? 48.205 16.354 55.809 1.00 55.00 94 LEU A N 1
ATOM 759 C CA . LEU A 1 94 ? 48.741 15.293 56.672 1.00 55.00 94 LEU A CA 1
ATOM 760 C C . LEU A 1 94 ? 49.624 15.830 57.812 1.00 55.00 94 LEU A C 1
ATOM 762 O O . LEU A 1 94 ? 49.672 15.204 58.871 1.00 55.00 94 LEU A O 1
ATOM 766 N N . GLU A 1 95 ? 50.290 16.972 57.626 1.00 56.72 95 GLU A N 1
ATOM 767 C CA . GLU A 1 95 ? 51.092 17.638 58.665 1.00 56.72 95 GLU A CA 1
ATOM 768 C C . GLU A 1 95 ? 50.231 18.434 59.669 1.00 56.72 95 GLU A C 1
ATOM 770 O O . GLU A 1 95 ? 50.623 18.571 60.828 1.00 56.72 95 GLU A O 1
ATOM 775 N N . GLU A 1 96 ? 49.028 18.885 59.285 1.00 53.84 96 GLU A N 1
ATOM 776 C CA . GLU A 1 96 ? 48.109 19.638 60.163 1.00 53.84 96 GLU A CA 1
ATOM 777 C C . GLU A 1 96 ? 47.196 18.762 61.052 1.00 53.84 96 GLU A C 1
ATOM 779 O O . GLU A 1 96 ? 46.617 19.253 62.026 1.00 53.84 96 GLU A O 1
ATOM 784 N N . HIS A 1 97 ? 47.087 17.453 60.791 1.00 56.34 97 HIS A N 1
ATOM 785 C CA . HIS A 1 97 ? 46.210 16.531 61.538 1.00 56.34 97 HIS A CA 1
ATOM 786 C C . HIS A 1 97 ? 46.949 15.299 62.071 1.00 56.34 97 HIS A C 1
ATOM 788 O O . HIS A 1 97 ? 46.619 14.143 61.793 1.00 56.34 97 HIS A O 1
ATOM 794 N N . GLY A 1 98 ? 47.962 15.584 62.885 1.00 58.28 98 GLY A N 1
ATOM 795 C CA . GLY A 1 98 ? 48.955 14.645 63.390 1.00 58.28 98 GLY A CA 1
ATOM 796 C C . GLY A 1 98 ? 48.524 13.565 64.387 1.00 58.28 98 GLY A C 1
ATOM 797 O O . GLY A 1 98 ? 49.416 13.105 65.083 1.00 58.28 98 GLY A O 1
ATOM 798 N N . ASP A 1 99 ? 47.266 13.100 64.468 1.00 55.81 99 ASP A N 1
ATOM 799 C CA . ASP A 1 99 ? 46.941 12.019 65.430 1.00 55.81 99 ASP A CA 1
ATOM 800 C C . ASP A 1 99 ? 45.888 10.948 65.052 1.00 55.81 99 ASP A C 1
ATOM 802 O O . ASP A 1 99 ? 45.672 10.033 65.843 1.00 55.81 99 ASP A O 1
ATOM 806 N N . GLU A 1 100 ? 45.304 10.904 63.843 1.00 56.72 100 GLU A N 1
ATOM 807 C CA . GLU A 1 100 ? 44.265 9.879 63.537 1.00 56.72 100 GLU A CA 1
ATOM 808 C C . GLU A 1 100 ? 44.407 9.113 62.210 1.00 56.72 100 GLU A C 1
ATOM 810 O O . GLU A 1 100 ? 43.426 8.675 61.610 1.00 56.72 100 GLU A O 1
ATOM 815 N N . VAL A 1 101 ? 45.630 8.839 61.744 1.00 51.00 101 VAL A N 1
ATOM 816 C CA . VAL A 1 101 ? 45.819 8.121 60.465 1.00 51.00 101 VAL A CA 1
ATOM 817 C C . VAL A 1 101 ? 46.671 6.858 60.610 1.00 51.00 101 VAL A C 1
ATOM 819 O O . VAL A 1 101 ? 47.734 6.698 60.011 1.00 51.00 101 VAL A O 1
ATOM 822 N N . ARG A 1 102 ? 46.173 5.895 61.398 1.00 53.62 102 ARG A N 1
ATOM 823 C CA . ARG A 1 102 ? 46.743 4.532 61.472 1.00 53.62 102 ARG A CA 1
ATOM 824 C C . ARG A 1 102 ? 46.088 3.535 60.498 1.00 53.62 102 ARG A C 1
ATOM 826 O O . ARG A 1 102 ? 46.646 2.465 60.282 1.00 53.62 102 ARG A O 1
ATOM 833 N N . VAL A 1 103 ? 44.970 3.895 59.853 1.00 55.88 103 VAL A N 1
ATOM 834 C CA . VAL A 1 103 ? 44.211 3.002 58.943 1.00 55.88 103 VAL A CA 1
ATOM 835 C C . VAL A 1 103 ? 44.482 3.264 57.446 1.00 55.88 103 VAL A C 1
ATOM 837 O O . VAL A 1 103 ? 44.490 2.321 56.660 1.00 55.88 103 VAL A O 1
ATOM 840 N N . LEU A 1 104 ? 44.842 4.484 57.022 1.00 51.78 104 LEU A N 1
ATOM 841 C CA . LEU A 1 104 ? 45.190 4.771 55.609 1.00 51.78 104 LEU A CA 1
ATOM 842 C C . LEU A 1 104 ? 46.586 4.279 55.187 1.00 51.78 104 LEU A C 1
ATOM 844 O O . LEU A 1 104 ? 46.849 4.127 53.992 1.00 51.78 104 LEU A O 1
ATOM 848 N N . ARG A 1 105 ? 47.473 3.965 56.142 1.00 52.69 105 ARG A N 1
ATOM 849 C CA . ARG A 1 105 ? 48.836 3.486 55.850 1.00 52.69 105 ARG A CA 1
ATOM 850 C C . ARG A 1 105 ? 48.841 2.102 55.171 1.00 52.69 105 ARG A C 1
ATOM 852 O O . ARG A 1 105 ? 49.747 1.823 54.394 1.00 52.69 105 ARG A O 1
ATOM 859 N N . ALA A 1 106 ? 47.800 1.285 55.371 1.00 54.31 106 ALA A N 1
ATOM 860 C CA . ALA A 1 106 ? 47.663 -0.028 54.730 1.00 54.31 106 ALA A CA 1
ATOM 861 C C . ALA A 1 106 ? 47.166 0.041 53.266 1.00 54.31 106 ALA A C 1
ATOM 863 O O . ALA A 1 106 ? 47.593 -0.765 52.441 1.00 54.31 106 ALA A O 1
ATOM 864 N N . SER A 1 107 ? 46.326 1.023 52.908 1.00 51.28 107 SER A N 1
ATOM 865 C CA . SER A 1 107 ? 45.897 1.234 51.508 1.00 51.28 107 SER A CA 1
ATOM 866 C C . SER A 1 107 ? 46.981 1.897 50.654 1.00 51.28 107 SER A C 1
ATOM 868 O O . SER A 1 107 ? 47.146 1.548 49.486 1.00 51.28 107 SER A O 1
ATOM 870 N N . LEU A 1 108 ? 47.775 2.803 51.235 1.00 54.75 108 LEU A N 1
ATOM 871 C CA . LEU A 1 108 ? 48.888 3.466 50.541 1.00 54.75 108 LEU A CA 1
ATOM 872 C C . LEU A 1 108 ? 50.013 2.495 50.159 1.00 54.75 108 LEU A C 1
ATOM 874 O O . LEU A 1 108 ? 50.580 2.612 49.076 1.00 54.75 108 LEU A O 1
ATOM 878 N N . GLN A 1 109 ? 50.280 1.486 50.991 1.00 57.72 109 GLN A N 1
ATOM 879 C CA . GLN A 1 109 ? 51.291 0.467 50.698 1.00 57.72 109 GLN A CA 1
ATOM 880 C C . GLN A 1 109 ? 50.867 -0.454 49.538 1.00 57.72 109 GLN A C 1
ATOM 882 O O . GLN A 1 109 ? 51.709 -0.918 48.775 1.00 57.72 109 GLN A O 1
ATOM 887 N N . LYS A 1 110 ? 49.554 -0.645 49.343 1.00 55.09 110 LYS A N 1
ATOM 888 C CA . LYS A 1 110 ? 48.989 -1.417 48.226 1.00 55.09 110 LYS A CA 1
ATOM 889 C C . LYS A 1 110 ? 49.032 -0.649 46.897 1.00 55.09 110 LYS A C 1
ATOM 891 O O . LYS A 1 110 ? 49.278 -1.249 45.857 1.00 55.09 110 LYS A O 1
ATOM 896 N N . ASN A 1 111 ? 48.866 0.675 46.939 1.00 53.41 111 ASN A N 1
ATOM 897 C CA . ASN A 1 111 ? 48.946 1.534 45.752 1.00 53.41 111 ASN A CA 1
ATOM 898 C C . ASN A 1 111 ? 50.392 1.852 45.328 1.00 53.41 111 ASN A C 1
ATOM 900 O O . ASN A 1 111 ? 50.647 2.024 44.139 1.00 53.41 111 ASN A O 1
ATOM 904 N N . ALA A 1 112 ? 51.348 1.876 46.264 1.00 55.78 112 ALA A N 1
ATOM 905 C CA . ALA A 1 112 ? 52.770 2.020 45.943 1.00 55.78 112 ALA A CA 1
ATOM 906 C C . ALA A 1 112 ? 53.308 0.813 45.148 1.00 55.78 112 ALA A C 1
ATOM 908 O O . ALA A 1 112 ? 53.974 1.003 44.135 1.00 55.78 112 ALA A O 1
ATOM 909 N N . LEU A 1 113 ? 52.917 -0.409 45.536 1.00 55.84 113 LEU A N 1
ATOM 910 C CA . LEU A 1 113 ? 53.246 -1.646 44.814 1.00 55.84 113 LEU A CA 1
ATOM 911 C C . LEU A 1 113 ? 52.653 -1.681 43.393 1.00 55.84 113 LEU A C 1
ATOM 913 O O . LEU A 1 113 ? 53.325 -2.106 42.459 1.00 55.84 113 LEU A O 1
ATOM 917 N N . ALA A 1 114 ? 51.433 -1.164 43.206 1.00 54.53 114 ALA A N 1
ATOM 918 C CA . ALA A 1 114 ? 50.802 -1.081 41.886 1.00 54.53 114 ALA A CA 1
ATOM 919 C C . ALA A 1 114 ? 51.479 -0.053 40.953 1.00 54.53 114 ALA A C 1
ATOM 921 O O . ALA A 1 114 ? 51.540 -0.264 39.743 1.00 54.53 114 ALA A O 1
ATOM 922 N N . MET A 1 115 ? 52.017 1.051 41.491 1.00 55.06 115 MET A N 1
ATOM 923 C CA . MET A 1 115 ? 52.791 2.015 40.693 1.00 55.06 115 MET A CA 1
ATOM 924 C C . MET A 1 115 ? 54.189 1.502 40.332 1.00 55.06 115 MET A C 1
ATOM 926 O O . MET A 1 115 ? 54.697 1.822 39.259 1.00 55.06 115 MET A O 1
ATOM 930 N N . GLU A 1 116 ? 54.811 0.709 41.202 1.00 58.66 116 GLU A N 1
ATOM 931 C CA . GLU A 1 116 ? 56.130 0.119 40.955 1.00 58.66 116 GLU A CA 1
ATOM 932 C C . GLU A 1 116 ? 56.058 -0.943 39.841 1.00 58.66 116 GLU A C 1
ATOM 934 O O . GLU A 1 116 ? 56.869 -0.922 38.914 1.00 58.66 116 GLU A O 1
ATOM 939 N N . GLU A 1 117 ? 54.996 -1.756 39.827 1.00 58.44 117 GLU A N 1
ATOM 940 C CA . GLU A 1 117 ? 54.697 -2.719 38.755 1.00 58.44 117 GLU A CA 1
ATOM 941 C C . GLU A 1 117 ? 54.377 -2.026 37.411 1.00 58.44 117 GLU A C 1
ATOM 943 O O . GLU A 1 117 ? 54.753 -2.499 36.335 1.00 58.44 117 GLU A O 1
ATOM 948 N N . MET A 1 118 ? 53.737 -0.851 37.452 1.00 54.97 118 MET A N 1
ATOM 949 C CA . MET A 1 118 ? 53.450 -0.052 36.255 1.00 54.97 118 MET A CA 1
ATOM 950 C C . MET A 1 118 ? 54.712 0.615 35.684 1.00 54.97 118 MET A C 1
ATOM 952 O O . MET A 1 118 ? 54.894 0.635 34.467 1.00 54.97 118 MET A O 1
ATOM 956 N N . ASN A 1 119 ? 55.619 1.098 36.538 1.00 54.72 119 ASN A N 1
ATOM 957 C CA . ASN A 1 119 ? 56.908 1.653 36.112 1.00 54.72 119 ASN A CA 1
ATOM 958 C C . ASN A 1 119 ? 57.851 0.579 35.550 1.00 54.72 119 ASN A C 1
ATOM 960 O O . ASN A 1 119 ? 58.567 0.849 34.587 1.00 54.72 119 ASN A O 1
ATOM 964 N N . GLN A 1 120 ? 57.807 -0.646 36.081 1.00 61.62 120 GLN A N 1
ATOM 965 C CA . GLN A 1 120 ? 58.567 -1.774 35.539 1.00 61.62 120 GLN A CA 1
ATOM 966 C C . GLN A 1 120 ? 58.091 -2.149 34.124 1.00 61.62 120 GLN A C 1
ATOM 968 O O . GLN A 1 120 ? 58.909 -2.302 33.218 1.00 61.62 120 GLN A O 1
ATOM 973 N N . ARG A 1 121 ? 56.771 -2.151 33.884 1.00 55.19 121 ARG A N 1
ATOM 974 C CA . ARG A 1 121 ? 56.182 -2.373 32.548 1.00 55.19 121 ARG A CA 1
ATOM 975 C C . ARG A 1 121 ? 56.483 -1.262 31.537 1.00 55.19 121 ARG A C 1
ATOM 977 O O . ARG A 1 121 ? 56.590 -1.534 30.344 1.00 55.19 121 ARG A O 1
ATOM 984 N N . VAL A 1 122 ? 56.632 -0.016 31.990 1.00 53.50 122 VAL A N 1
ATOM 985 C CA . VAL A 1 122 ? 57.065 1.103 31.132 1.00 53.50 122 VAL A CA 1
ATOM 986 C C . VAL A 1 122 ? 58.558 0.994 30.796 1.00 53.50 122 VAL A C 1
ATOM 988 O O . VAL A 1 122 ? 58.935 1.264 29.658 1.00 53.50 122 VAL A O 1
ATOM 991 N N . GLY A 1 123 ? 59.393 0.531 31.732 1.00 55.38 123 GLY A N 1
ATOM 992 C CA . GLY A 1 123 ? 60.809 0.236 31.483 1.00 55.38 123 GLY A CA 1
ATOM 993 C C . GLY A 1 123 ? 61.015 -0.859 30.431 1.00 55.38 123 GLY A C 1
ATOM 994 O O . GLY A 1 123 ? 61.772 -0.660 29.482 1.00 55.38 123 GLY A O 1
ATOM 995 N N . GLU A 1 124 ? 60.264 -1.959 30.526 1.00 56.16 124 GLU A N 1
ATOM 996 C CA . GLU A 1 124 ? 60.293 -3.063 29.551 1.00 56.16 124 GLU A CA 1
ATOM 997 C C . GLU A 1 124 ? 59.810 -2.622 28.152 1.00 56.16 124 GLU A C 1
ATOM 999 O O . GLU A 1 124 ? 60.361 -3.036 27.130 1.00 56.16 124 GLU A O 1
ATOM 1004 N N . ALA A 1 125 ? 58.827 -1.715 28.081 1.00 50.66 125 ALA A N 1
ATOM 1005 C CA . ALA A 1 125 ? 58.360 -1.138 26.817 1.00 50.66 125 ALA A CA 1
ATOM 1006 C C . ALA A 1 125 ? 59.383 -0.176 26.176 1.00 50.66 125 ALA A C 1
ATOM 1008 O O . ALA A 1 125 ? 59.455 -0.085 24.948 1.00 50.66 125 ALA A O 1
ATOM 1009 N N . MET A 1 126 ? 60.195 0.521 26.979 1.00 52.34 126 MET A N 1
ATOM 1010 C CA . MET A 1 126 ? 61.271 1.388 26.483 1.00 52.34 126 MET A CA 1
ATOM 1011 C C . MET A 1 126 ? 62.491 0.588 25.994 1.00 52.34 126 MET A C 1
ATOM 1013 O O . MET A 1 126 ? 63.098 0.972 24.995 1.00 52.34 126 MET A O 1
ATOM 1017 N N . GLU A 1 127 ? 62.806 -0.555 26.612 1.00 52.50 127 GLU A N 1
ATOM 1018 C CA . GLU A 1 127 ? 63.840 -1.481 26.116 1.00 52.50 127 GLU A CA 1
ATOM 1019 C C . GLU A 1 127 ? 63.451 -2.123 24.773 1.00 52.50 127 GLU A C 1
ATOM 1021 O O . GLU A 1 127 ? 64.286 -2.245 23.872 1.00 52.50 127 GLU A O 1
ATOM 1026 N N . TYR A 1 128 ? 62.166 -2.441 24.574 1.00 53.34 128 TYR A N 1
ATOM 1027 C CA . TYR A 1 128 ? 61.660 -2.935 23.287 1.00 53.34 128 TYR A CA 1
ATOM 1028 C C . TYR A 1 128 ? 61.697 -1.857 22.186 1.00 53.34 128 TYR A C 1
ATOM 1030 O O . TYR A 1 128 ? 61.957 -2.156 21.017 1.00 53.34 128 TYR A O 1
ATOM 1038 N N . ALA A 1 129 ? 61.494 -0.585 22.552 1.00 50.47 129 ALA A N 1
ATOM 1039 C CA . ALA A 1 129 ? 61.614 0.545 21.631 1.00 50.47 129 ALA A CA 1
ATOM 1040 C C . ALA A 1 129 ? 63.071 0.777 21.184 1.00 50.47 129 ALA A C 1
ATOM 1042 O O . ALA A 1 129 ? 63.301 0.981 19.989 1.00 50.47 129 ALA A O 1
ATOM 1043 N N . ALA A 1 130 ? 64.042 0.643 22.098 1.00 50.72 130 ALA A N 1
ATOM 1044 C CA . ALA A 1 130 ? 65.473 0.750 21.798 1.00 50.72 130 ALA A CA 1
ATOM 1045 C C . ALA A 1 130 ? 65.971 -0.378 20.870 1.00 50.72 130 ALA A C 1
ATOM 1047 O O . ALA A 1 130 ? 66.757 -0.128 19.956 1.00 50.72 130 ALA A O 1
ATOM 1048 N N . TYR A 1 131 ? 65.442 -1.600 21.020 1.00 51.47 131 TYR A N 1
ATOM 1049 C CA . TYR A 1 131 ? 65.742 -2.721 20.115 1.00 51.47 131 TYR A CA 1
ATOM 1050 C C . TYR A 1 131 ? 65.172 -2.505 18.696 1.00 51.47 131 TYR A C 1
ATOM 1052 O O . TYR A 1 131 ? 65.758 -2.938 17.701 1.00 51.47 131 TYR A O 1
ATOM 1060 N N . SER A 1 132 ? 64.041 -1.795 18.576 1.00 52.00 132 SER A N 1
ATOM 1061 C CA . SER A 1 132 ? 63.443 -1.440 17.278 1.00 52.00 132 SER A CA 1
ATOM 1062 C C . SER A 1 132 ? 64.175 -0.291 16.570 1.00 52.00 132 SER A C 1
ATOM 1064 O O . SER A 1 132 ? 64.218 -0.253 15.340 1.00 52.00 132 SER A O 1
ATOM 1066 N N . GLU A 1 133 ? 64.804 0.612 17.327 1.00 51.84 133 GLU A N 1
ATOM 1067 C CA . GLU A 1 133 ? 65.566 1.745 16.795 1.00 51.84 133 GLU A CA 1
ATOM 1068 C C . GLU A 1 133 ? 66.903 1.291 16.180 1.00 51.84 133 GLU A C 1
ATOM 1070 O O . GLU A 1 133 ? 67.289 1.759 15.109 1.00 51.84 133 GLU A O 1
ATOM 1075 N N . GLU A 1 134 ? 67.565 0.291 16.771 1.00 56.78 134 GLU A N 1
ATOM 1076 C CA . GLU A 1 134 ? 68.769 -0.326 16.196 1.00 56.78 134 GLU A CA 1
ATOM 1077 C C . GLU A 1 134 ? 68.461 -1.114 14.905 1.00 56.78 134 GLU A C 1
ATOM 1079 O O . GLU A 1 134 ? 69.213 -1.044 13.927 1.00 56.78 134 GLU A O 1
ATOM 1084 N N . ALA A 1 135 ? 67.304 -1.788 14.844 1.00 54.34 135 ALA A N 1
ATOM 1085 C CA . ALA A 1 135 ? 66.821 -2.454 13.632 1.00 54.34 135 ALA A CA 1
ATOM 1086 C C . ALA A 1 135 ? 66.440 -1.456 12.519 1.00 54.34 135 ALA A C 1
ATOM 1088 O O . ALA A 1 135 ? 66.740 -1.692 11.347 1.00 54.34 135 ALA A O 1
ATOM 1089 N N . LEU A 1 136 ? 65.836 -0.315 12.873 1.00 54.72 136 LEU A N 1
ATOM 1090 C CA . LEU A 1 136 ? 65.501 0.762 11.935 1.00 54.72 136 LEU A CA 1
ATOM 1091 C C . LEU A 1 136 ? 66.742 1.494 11.411 1.00 54.72 136 LEU A C 1
ATOM 1093 O O . LEU A 1 136 ? 66.783 1.832 10.229 1.00 54.72 136 LEU A O 1
ATOM 1097 N N . ASN A 1 137 ? 67.778 1.670 12.235 1.00 60.41 137 ASN A N 1
ATOM 1098 C CA . ASN A 1 137 ? 69.047 2.265 11.810 1.00 60.41 137 ASN A CA 1
ATOM 1099 C C . ASN A 1 137 ? 69.841 1.343 10.867 1.00 60.41 137 ASN A C 1
ATOM 1101 O O . ASN A 1 137 ? 70.450 1.825 9.910 1.00 60.41 137 ASN A O 1
ATOM 1105 N N . LYS A 1 138 ? 69.764 0.016 11.049 1.00 58.00 138 LYS A N 1
ATOM 1106 C CA . LYS A 1 138 ? 70.295 -0.961 10.078 1.00 58.00 138 LYS A CA 1
ATOM 1107 C C . LYS A 1 138 ? 69.551 -0.912 8.739 1.00 58.00 138 LYS A C 1
ATOM 1109 O O . LYS A 1 138 ? 70.187 -0.894 7.688 1.00 58.00 138 LYS A O 1
ATOM 1114 N N . LEU A 1 139 ? 68.221 -0.803 8.777 1.00 56.22 139 LEU A N 1
ATOM 1115 C CA . LEU A 1 139 ? 67.382 -0.692 7.578 1.00 56.22 139 LEU A CA 1
ATOM 1116 C C . LEU A 1 139 ? 67.570 0.653 6.847 1.00 56.22 139 LEU A C 1
ATOM 1118 O O . LEU A 1 139 ? 67.442 0.724 5.625 1.00 56.22 139 LEU A O 1
ATOM 1122 N N . ALA A 1 140 ? 67.874 1.725 7.584 1.00 56.16 140 ALA A N 1
ATOM 1123 C CA . ALA A 1 140 ? 68.196 3.036 7.027 1.00 56.16 140 ALA A CA 1
ATOM 1124 C C . ALA A 1 140 ? 69.556 3.031 6.310 1.00 56.16 140 ALA A C 1
ATOM 1126 O O . ALA A 1 140 ? 69.644 3.554 5.201 1.00 56.16 140 ALA A O 1
ATOM 1127 N N . ALA A 1 141 ? 70.572 2.369 6.875 1.00 61.56 141 ALA A N 1
ATOM 1128 C CA . ALA A 1 141 ? 71.886 2.219 6.245 1.00 61.56 141 ALA A CA 1
ATOM 1129 C C . ALA A 1 141 ? 71.842 1.346 4.972 1.00 61.56 141 ALA A C 1
ATOM 1131 O O . ALA A 1 141 ? 72.466 1.684 3.966 1.00 61.56 141 ALA A O 1
ATOM 1132 N N . GLU A 1 142 ? 71.055 0.262 4.967 1.00 59.06 142 GLU A N 1
ATOM 1133 C CA . GLU A 1 142 ? 70.837 -0.567 3.768 1.00 59.06 142 GLU A CA 1
ATOM 1134 C C . GLU A 1 142 ? 70.092 0.203 2.663 1.00 59.06 142 GLU A C 1
ATOM 1136 O O . GLU A 1 142 ? 70.467 0.130 1.490 1.00 59.06 142 GLU A O 1
ATOM 1141 N N . ARG A 1 143 ? 69.103 1.030 3.033 1.00 59.53 143 ARG A N 1
ATOM 1142 C CA . ARG A 1 143 ? 68.383 1.902 2.089 1.00 59.53 143 ARG A CA 1
ATOM 1143 C C . ARG A 1 143 ? 69.231 3.046 1.541 1.00 59.53 143 ARG A C 1
ATOM 1145 O O . ARG A 1 143 ? 68.987 3.488 0.422 1.00 59.53 143 ARG A O 1
ATOM 1152 N N . GLU A 1 144 ? 70.223 3.524 2.285 1.00 60.47 144 GLU A N 1
ATOM 1153 C CA . GLU A 1 144 ? 71.150 4.563 1.822 1.00 60.47 144 GLU A CA 1
ATOM 1154 C C . GLU A 1 144 ? 72.164 4.006 0.802 1.00 60.47 144 GLU A C 1
ATOM 1156 O O . GLU A 1 144 ? 72.488 4.665 -0.191 1.00 60.47 144 GLU A O 1
ATOM 1161 N N . ILE A 1 145 ? 72.574 2.742 0.969 1.00 65.56 145 ILE A N 1
ATOM 1162 C CA . ILE A 1 145 ? 73.376 1.997 -0.014 1.00 65.56 145 ILE A CA 1
ATOM 1163 C C . ILE A 1 145 ? 72.548 1.705 -1.278 1.00 65.56 145 ILE A C 1
ATOM 1165 O O . ILE A 1 145 ? 73.015 1.986 -2.385 1.00 65.56 145 ILE A O 1
ATOM 1169 N N . GLU A 1 146 ? 71.296 1.252 -1.138 1.00 59.12 146 GLU A N 1
ATOM 1170 C CA . GLU A 1 146 ? 70.369 1.080 -2.270 1.00 59.12 146 GLU A CA 1
ATOM 1171 C C . GLU A 1 146 ? 70.072 2.402 -2.993 1.00 59.12 146 GLU A C 1
ATOM 1173 O O . GLU A 1 146 ? 70.015 2.432 -4.223 1.00 59.12 146 GLU A O 1
ATOM 1178 N N . ALA A 1 147 ? 69.936 3.519 -2.271 1.00 59.59 147 ALA A N 1
ATOM 1179 C CA . ALA A 1 147 ? 69.739 4.840 -2.864 1.00 59.59 147 ALA A CA 1
ATOM 1180 C C . ALA A 1 147 ? 70.990 5.334 -3.615 1.00 59.59 147 ALA A C 1
ATOM 1182 O O . ALA A 1 147 ? 70.862 5.921 -4.692 1.00 59.59 147 ALA A O 1
ATOM 1183 N N . SER A 1 148 ? 72.196 5.049 -3.108 1.00 64.62 148 SER A N 1
ATOM 1184 C CA . SER A 1 148 ? 73.469 5.349 -3.785 1.00 64.62 148 SER A CA 1
ATOM 1185 C C . SER A 1 148 ? 73.667 4.510 -5.055 1.00 64.62 148 SER A C 1
ATOM 1187 O O . SER A 1 148 ? 74.144 5.017 -6.077 1.00 64.62 148 SER A O 1
ATOM 1189 N N . GLU A 1 149 ? 73.269 3.235 -5.035 1.00 63.56 149 GLU A N 1
ATOM 1190 C CA . GLU A 1 149 ? 73.279 2.379 -6.224 1.00 63.56 149 GLU A CA 1
ATOM 1191 C C . GLU A 1 149 ? 72.187 2.760 -7.228 1.00 63.56 149 GLU A C 1
ATOM 1193 O O . GLU A 1 149 ? 72.444 2.779 -8.432 1.00 63.56 149 GLU A O 1
ATOM 1198 N N . ALA A 1 150 ? 70.993 3.134 -6.764 1.00 61.53 150 ALA A N 1
ATOM 1199 C CA . ALA A 1 150 ? 69.918 3.640 -7.610 1.00 61.53 150 ALA A CA 1
ATOM 1200 C C . ALA A 1 150 ? 70.281 4.987 -8.254 1.00 61.53 150 ALA A C 1
ATOM 1202 O O . ALA A 1 150 ? 69.944 5.213 -9.417 1.00 61.53 150 ALA A O 1
ATOM 1203 N N . HIS A 1 151 ? 71.018 5.854 -7.550 1.00 63.84 151 HIS A N 1
ATOM 1204 C CA . HIS A 1 151 ? 71.564 7.091 -8.107 1.00 63.84 151 HIS A CA 1
ATOM 1205 C C . HIS A 1 151 ? 72.629 6.802 -9.170 1.00 63.84 151 HIS A C 1
ATOM 1207 O O . HIS A 1 151 ? 72.566 7.367 -10.258 1.00 63.84 151 HIS A O 1
ATOM 1213 N N . ARG A 1 152 ? 73.554 5.861 -8.926 1.00 68.50 152 ARG A N 1
ATOM 1214 C CA . ARG A 1 152 ? 74.550 5.446 -9.932 1.00 68.50 152 ARG A CA 1
ATOM 1215 C C . ARG A 1 152 ? 73.914 4.772 -11.152 1.00 68.50 152 ARG A C 1
ATOM 1217 O O . ARG A 1 152 ? 74.347 5.026 -12.273 1.00 68.50 152 ARG A O 1
ATOM 1224 N N . ARG A 1 153 ? 72.854 3.974 -10.970 1.00 65.38 153 ARG A N 1
ATOM 1225 C CA . ARG A 1 153 ? 72.059 3.402 -12.075 1.00 65.38 153 ARG A CA 1
ATOM 1226 C C . ARG A 1 153 ? 71.275 4.478 -12.830 1.00 65.38 153 ARG A C 1
ATOM 1228 O O . ARG A 1 153 ? 71.193 4.390 -14.050 1.00 65.38 153 ARG A O 1
ATOM 1235 N N . ARG A 1 154 ? 70.760 5.511 -12.150 1.00 62.88 154 ARG A N 1
ATOM 1236 C CA . ARG A 1 154 ? 70.133 6.680 -12.794 1.00 62.88 154 ARG A CA 1
ATOM 1237 C C . ARG A 1 154 ? 71.129 7.532 -13.562 1.00 62.88 154 ARG A C 1
ATOM 1239 O O . ARG A 1 154 ? 70.815 7.896 -14.679 1.00 62.88 154 ARG A O 1
ATOM 1246 N N . GLU A 1 155 ? 72.323 7.792 -13.041 1.00 68.56 155 GLU A N 1
ATOM 1247 C CA . GLU A 1 155 ? 73.356 8.535 -13.776 1.00 68.56 155 GLU A CA 1
ATOM 1248 C C . GLU A 1 155 ? 73.880 7.753 -14.984 1.00 68.56 155 GLU A C 1
ATOM 1250 O O . GLU A 1 155 ? 74.120 8.343 -16.037 1.00 68.56 155 GLU A O 1
ATOM 1255 N N . MET A 1 156 ? 74.021 6.424 -14.877 1.00 69.75 156 MET A N 1
ATOM 1256 C CA . MET A 1 156 ? 74.365 5.589 -16.032 1.00 69.75 156 MET A CA 1
ATOM 1257 C C . MET A 1 156 ? 73.238 5.585 -17.069 1.00 69.75 156 MET A C 1
ATOM 1259 O O . MET A 1 156 ? 73.507 5.763 -18.252 1.00 69.75 156 MET A O 1
ATOM 1263 N N . PHE A 1 157 ? 71.983 5.465 -16.624 1.00 68.88 157 PHE A N 1
ATOM 1264 C CA . PHE A 1 157 ? 70.808 5.537 -17.490 1.00 68.88 157 PHE A CA 1
ATOM 1265 C C . PHE A 1 157 ? 70.656 6.922 -18.126 1.00 68.88 157 PHE A C 1
ATOM 1267 O O . PHE A 1 157 ? 70.373 7.010 -19.309 1.00 68.88 157 PHE A O 1
ATOM 1274 N N . GLU A 1 158 ? 70.899 8.016 -17.407 1.00 64.75 158 GLU A N 1
ATOM 1275 C CA . GLU A 1 158 ? 70.841 9.373 -17.955 1.00 64.75 158 GLU A CA 1
ATOM 1276 C C . GLU A 1 158 ? 71.991 9.656 -18.921 1.00 64.75 158 GLU A C 1
ATOM 1278 O O . GLU A 1 158 ? 71.750 10.272 -19.955 1.00 64.75 158 GLU A O 1
ATOM 1283 N N . ARG A 1 159 ? 73.205 9.144 -18.673 1.00 69.25 159 ARG A N 1
ATOM 1284 C CA . ARG A 1 159 ? 74.308 9.196 -19.649 1.00 69.25 159 ARG A CA 1
ATOM 1285 C C . ARG A 1 159 ? 74.018 8.353 -20.888 1.00 69.25 159 ARG A C 1
ATOM 1287 O O . ARG A 1 159 ? 74.329 8.787 -21.993 1.00 69.25 159 ARG A O 1
ATOM 1294 N N . GLU A 1 160 ? 73.379 7.196 -20.736 1.00 66.62 160 GLU A N 1
ATOM 1295 C CA . GLU A 1 160 ? 72.953 6.356 -21.859 1.00 66.62 160 GLU A CA 1
ATOM 1296 C C . GLU A 1 160 ? 71.782 6.992 -22.633 1.00 66.62 160 GLU A C 1
ATOM 1298 O O . GLU A 1 160 ? 71.758 6.957 -23.859 1.00 66.62 160 GLU A O 1
ATOM 1303 N N . GLN A 1 161 ? 70.843 7.651 -21.948 1.00 65.44 161 GLN A N 1
ATOM 1304 C CA . GLN A 1 161 ? 69.737 8.403 -22.553 1.00 65.44 161 GLN A CA 1
ATOM 1305 C C . GLN A 1 161 ? 70.196 9.714 -23.196 1.00 65.44 161 GLN A C 1
ATOM 1307 O O . GLN A 1 161 ? 69.575 10.155 -24.161 1.00 65.44 161 GLN A O 1
ATOM 1312 N N . LEU A 1 162 ? 71.262 10.339 -22.691 1.00 67.88 162 LEU A N 1
ATOM 1313 C CA . LEU A 1 162 ? 71.900 11.501 -23.306 1.00 67.88 162 LEU A CA 1
ATOM 1314 C C . LEU A 1 162 ? 72.698 11.075 -24.543 1.00 67.88 162 LEU A C 1
ATOM 1316 O O . LEU A 1 162 ? 72.519 11.672 -25.593 1.00 67.88 162 LEU A O 1
ATOM 1320 N N . ALA A 1 163 ? 73.456 9.975 -24.480 1.00 70.81 163 ALA A N 1
ATOM 1321 C CA . ALA A 1 163 ? 74.142 9.408 -25.643 1.00 70.81 163 ALA A CA 1
ATOM 1322 C C . ALA A 1 163 ? 73.160 8.914 -26.725 1.00 70.81 163 ALA A C 1
ATOM 1324 O O . ALA A 1 163 ? 73.402 9.114 -27.913 1.00 70.81 163 ALA A O 1
ATOM 1325 N N . ARG A 1 164 ? 72.017 8.324 -26.336 1.00 64.88 164 ARG A N 1
ATOM 1326 C CA . ARG A 1 164 ? 70.923 7.968 -27.260 1.00 64.88 164 ARG A CA 1
ATOM 1327 C C . ARG A 1 164 ? 70.199 9.195 -27.810 1.00 64.88 164 ARG A C 1
ATOM 1329 O O . ARG A 1 164 ? 69.806 9.160 -28.970 1.00 64.88 164 ARG A O 1
ATOM 1336 N N . ARG A 1 165 ? 70.041 10.270 -27.026 1.00 63.16 165 ARG A N 1
ATOM 1337 C CA . ARG A 1 165 ? 69.501 11.549 -27.515 1.00 63.16 165 ARG A CA 1
ATOM 1338 C C . ARG A 1 165 ? 70.455 12.227 -28.484 1.00 63.16 165 ARG A C 1
ATOM 1340 O O . ARG A 1 165 ? 70.003 12.603 -29.546 1.00 63.16 165 ARG A O 1
ATOM 1347 N N . GLU A 1 166 ? 71.750 12.286 -28.202 1.00 70.56 166 GLU A N 1
ATOM 1348 C CA . GLU A 1 166 ? 72.749 12.858 -29.112 1.00 70.56 166 GLU A CA 1
ATOM 1349 C C . GLU A 1 166 ? 72.943 12.006 -30.379 1.00 70.56 166 GLU A C 1
ATOM 1351 O O . GLU A 1 166 ? 73.175 12.550 -31.458 1.00 70.56 166 GLU A O 1
ATOM 1356 N N . ALA A 1 167 ? 72.817 10.676 -30.285 1.00 67.69 167 ALA A N 1
ATOM 1357 C CA . ALA A 1 167 ? 72.794 9.790 -31.450 1.00 67.69 167 ALA A CA 1
ATOM 1358 C C . ALA A 1 167 ? 71.515 9.985 -32.280 1.00 67.69 167 ALA A C 1
ATOM 1360 O O . ALA A 1 167 ? 71.619 10.185 -33.488 1.00 67.69 167 ALA A O 1
ATOM 1361 N N . MET A 1 168 ? 70.337 10.027 -31.638 1.00 63.50 168 MET A N 1
ATOM 1362 C CA . MET A 1 168 ? 69.072 10.350 -32.308 1.00 63.50 168 MET A CA 1
ATOM 1363 C C . MET A 1 168 ? 69.078 11.753 -32.893 1.00 63.50 168 MET A C 1
ATOM 1365 O O . MET A 1 168 ? 68.538 11.925 -33.966 1.00 63.50 168 MET A O 1
ATOM 1369 N N . GLU A 1 169 ? 69.698 12.741 -32.256 1.00 64.88 169 GLU A N 1
ATOM 1370 C CA . GLU A 1 169 ? 69.723 14.126 -32.725 1.00 64.88 169 GLU A CA 1
ATOM 1371 C C . GLU A 1 169 ? 70.700 14.287 -33.900 1.00 64.88 169 GLU A C 1
ATOM 1373 O O . GLU A 1 169 ? 70.387 14.972 -34.866 1.00 64.88 169 GLU A O 1
ATOM 1378 N N . ARG A 1 170 ? 71.832 13.562 -33.921 1.00 66.62 170 ARG A N 1
ATOM 1379 C CA . ARG A 1 170 ? 72.707 13.468 -35.111 1.00 66.62 170 ARG A CA 1
ATOM 1380 C C . ARG A 1 170 ? 72.049 12.710 -36.264 1.00 66.62 170 ARG A C 1
ATOM 1382 O O . ARG A 1 170 ? 72.282 13.039 -37.428 1.00 66.62 170 ARG A O 1
ATOM 1389 N N . GLU A 1 171 ? 71.245 11.699 -35.959 1.00 63.16 171 GLU A N 1
ATOM 1390 C CA . GLU A 1 171 ? 70.486 10.929 -36.944 1.00 63.16 171 GLU A CA 1
ATOM 1391 C C . GLU A 1 171 ? 69.246 11.696 -37.423 1.00 63.16 171 GLU A C 1
ATOM 1393 O O . GLU A 1 171 ? 68.915 11.643 -38.599 1.00 63.16 171 GLU A O 1
ATOM 1398 N N . GLU A 1 172 ? 68.635 12.512 -36.567 1.00 62.47 172 GLU A N 1
ATOM 1399 C CA . GLU A 1 172 ? 67.528 13.420 -36.856 1.00 62.47 172 GLU A CA 1
ATOM 1400 C C . GLU A 1 172 ? 68.005 14.647 -37.631 1.00 62.47 172 GLU A C 1
ATOM 1402 O O . GLU A 1 172 ? 67.288 15.090 -38.514 1.00 62.47 172 GLU A O 1
ATOM 1407 N N . ILE A 1 173 ? 69.221 15.150 -37.402 1.00 66.62 173 ILE A N 1
ATOM 1408 C CA . ILE A 1 173 ? 69.852 16.167 -38.258 1.00 66.62 173 ILE A CA 1
ATOM 1409 C C . ILE A 1 173 ? 70.149 15.572 -39.639 1.00 66.62 173 ILE A C 1
ATOM 1411 O O . ILE A 1 173 ? 69.729 16.148 -40.636 1.00 66.62 173 ILE A O 1
ATOM 1415 N N . LYS A 1 174 ? 70.732 14.365 -39.731 1.00 66.56 174 LYS A N 1
ATOM 1416 C CA . LYS A 1 174 ? 70.898 13.667 -41.024 1.00 66.56 174 LYS A CA 1
ATOM 1417 C C . LYS A 1 174 ? 69.563 13.379 -41.715 1.00 66.56 174 LYS A C 1
ATOM 1419 O O . LYS A 1 174 ? 69.480 13.484 -42.933 1.00 66.56 174 LYS A O 1
ATOM 1424 N N . ARG A 1 175 ? 68.519 13.031 -40.958 1.00 61.81 175 ARG A N 1
ATOM 1425 C CA . ARG A 1 175 ? 67.166 12.755 -41.460 1.00 61.81 175 ARG A CA 1
ATOM 1426 C C . ARG A 1 175 ? 66.426 14.035 -41.832 1.00 61.81 175 ARG A C 1
ATOM 1428 O O . ARG A 1 175 ? 65.659 13.979 -42.777 1.00 61.81 175 ARG A O 1
ATOM 1435 N N . LYS A 1 176 ? 66.678 15.164 -41.161 1.00 61.78 176 LYS A N 1
ATOM 1436 C CA . LYS A 1 176 ? 66.187 16.508 -41.510 1.00 61.78 176 LYS A CA 1
ATOM 1437 C C . LYS A 1 176 ? 66.900 17.055 -42.743 1.00 61.78 176 LYS A C 1
ATOM 1439 O O . LYS A 1 176 ? 66.226 17.623 -43.586 1.00 61.78 176 LYS A O 1
ATOM 1444 N N . ASP A 1 177 ? 68.195 16.806 -42.915 1.00 64.44 177 ASP A N 1
ATOM 1445 C CA . ASP A 1 177 ? 68.932 17.172 -44.131 1.00 64.44 177 ASP A CA 1
ATOM 1446 C C . ASP A 1 177 ? 68.499 16.309 -45.332 1.00 64.44 177 ASP A C 1
ATOM 1448 O O . ASP A 1 177 ? 68.316 16.827 -46.436 1.00 64.44 177 ASP A O 1
ATOM 1452 N N . LEU A 1 178 ? 68.235 15.012 -45.111 1.00 61.12 178 LEU A N 1
ATOM 1453 C CA . LEU A 1 178 ? 67.626 14.136 -46.117 1.00 61.12 178 LEU A CA 1
ATOM 1454 C C . LEU A 1 178 ? 66.171 14.539 -46.407 1.00 61.12 178 LEU A C 1
ATOM 1456 O O . LEU A 1 178 ? 65.796 14.589 -47.572 1.00 61.12 178 LEU A O 1
ATOM 1460 N N . LEU A 1 179 ? 65.380 14.888 -45.379 1.00 57.97 179 LEU A N 1
ATOM 1461 C CA . LEU A 1 179 ? 64.010 15.384 -45.537 1.00 57.97 179 LEU A CA 1
ATOM 1462 C C . LEU A 1 179 ? 63.997 16.711 -46.277 1.00 57.97 179 LEU A C 1
ATOM 1464 O O . LEU A 1 179 ? 63.143 16.883 -47.114 1.00 57.97 179 LEU A O 1
ATOM 1468 N N . VAL A 1 180 ? 64.915 17.644 -46.033 1.00 64.25 180 VAL A N 1
ATOM 1469 C CA . VAL A 1 180 ? 64.954 18.927 -46.753 1.00 64.25 180 VAL A CA 1
ATOM 1470 C C . VAL A 1 180 ? 65.319 18.711 -48.227 1.00 64.25 180 VAL A C 1
ATOM 1472 O O . VAL A 1 180 ? 64.735 19.361 -49.095 1.00 64.25 180 VAL A O 1
ATOM 1475 N N . ALA A 1 181 ? 66.206 17.759 -48.539 1.00 60.66 181 ALA A N 1
ATOM 1476 C CA . ALA A 1 181 ? 66.499 17.358 -49.918 1.00 60.66 181 ALA A CA 1
ATOM 1477 C C . ALA A 1 181 ? 65.314 16.627 -50.588 1.00 60.66 181 ALA A C 1
ATOM 1479 O O . ALA A 1 181 ? 65.012 16.876 -51.758 1.00 60.66 181 ALA A O 1
ATOM 1480 N N . GLU A 1 182 ? 64.602 15.776 -49.845 1.00 60.25 182 GLU A N 1
ATOM 1481 C CA . GLU A 1 182 ? 63.413 15.047 -50.297 1.00 60.25 182 GLU A CA 1
ATOM 1482 C C . GLU A 1 182 ? 62.181 15.963 -50.413 1.00 60.25 182 GLU A C 1
ATOM 1484 O O . GLU A 1 182 ? 61.407 15.815 -51.349 1.00 60.25 182 GLU A O 1
ATOM 1489 N N . GLU A 1 183 ? 62.038 16.970 -49.549 1.00 58.00 183 GLU A N 1
ATOM 1490 C CA . GLU A 1 183 ? 60.980 17.991 -49.540 1.00 58.00 183 GLU A CA 1
ATOM 1491 C C . GLU A 1 183 ? 61.198 19.014 -50.661 1.00 58.00 183 GLU A C 1
ATOM 1493 O O . GLU A 1 183 ? 60.236 19.540 -51.211 1.00 58.00 183 GLU A O 1
ATOM 1498 N N . MET A 1 184 ? 62.451 19.282 -51.057 1.00 61.47 184 MET A N 1
ATOM 1499 C CA . MET A 1 184 ? 62.759 20.066 -52.261 1.00 61.47 184 MET A CA 1
ATOM 1500 C C . MET A 1 184 ? 62.441 19.296 -53.552 1.00 61.47 184 MET A C 1
ATOM 1502 O O . MET A 1 184 ? 61.989 19.907 -54.523 1.00 61.47 184 MET A O 1
ATOM 1506 N N . LEU A 1 185 ? 62.631 17.970 -53.571 1.00 59.69 185 LEU A N 1
ATOM 1507 C CA . LEU A 1 185 ? 62.231 17.114 -54.696 1.00 59.69 185 LEU A CA 1
ATOM 1508 C C . LEU A 1 185 ? 60.705 16.915 -54.738 1.00 59.69 185 LEU A C 1
ATOM 1510 O O . LEU A 1 185 ? 60.097 17.043 -55.801 1.00 59.69 185 LEU A O 1
ATOM 1514 N N . LYS A 1 186 ? 60.079 16.703 -53.573 1.00 57.50 186 LYS A N 1
ATOM 1515 C CA . LYS A 1 186 ? 58.627 16.606 -53.389 1.00 57.50 186 LYS A CA 1
ATOM 1516 C C . LYS A 1 186 ? 57.936 17.925 -53.687 1.00 57.50 186 LYS A C 1
ATOM 1518 O O . LYS A 1 186 ? 56.939 17.877 -54.375 1.00 57.50 186 LYS A O 1
ATOM 1523 N N . ARG A 1 187 ? 58.463 19.098 -53.311 1.00 57.03 187 ARG A N 1
ATOM 1524 C CA . ARG A 1 187 ? 57.894 20.400 -53.726 1.00 57.03 187 ARG A CA 1
ATOM 1525 C C . ARG A 1 187 ? 57.913 20.591 -55.238 1.00 57.03 187 ARG A C 1
ATOM 1527 O O . ARG A 1 187 ? 56.923 21.050 -55.785 1.00 57.03 187 ARG A O 1
ATOM 1534 N N . LYS A 1 188 ? 58.975 20.163 -55.930 1.00 58.72 188 LYS A N 1
ATOM 1535 C CA . LYS A 1 188 ? 59.020 20.211 -57.402 1.00 58.72 188 LYS A CA 1
ATOM 1536 C C . LYS A 1 188 ? 58.055 19.226 -58.075 1.00 58.72 188 LYS A C 1
ATOM 1538 O O . LYS A 1 188 ? 57.559 19.539 -59.150 1.00 58.72 188 LYS A O 1
ATOM 1543 N N . MET A 1 189 ? 57.771 18.074 -57.464 1.00 56.69 189 MET A N 1
ATOM 1544 C CA . MET A 1 189 ? 56.739 17.138 -57.941 1.00 56.69 189 MET A CA 1
ATOM 1545 C C . MET A 1 189 ? 55.316 17.586 -57.566 1.00 56.69 189 MET A C 1
ATOM 1547 O O . MET A 1 189 ? 54.414 17.493 -58.390 1.00 56.69 189 MET A O 1
ATOM 1551 N N . LEU A 1 190 ? 55.127 18.148 -56.370 1.00 53.56 190 LEU A N 1
ATOM 1552 C CA . LEU A 1 190 ? 53.860 18.664 -55.849 1.00 53.56 190 LEU A CA 1
ATOM 1553 C C . LEU A 1 190 ? 53.429 19.935 -56.587 1.00 53.56 190 LEU A C 1
ATOM 1555 O O . LEU A 1 190 ? 52.240 20.150 -56.761 1.00 53.56 190 LEU A O 1
ATOM 1559 N N . ASP A 1 191 ? 54.363 20.756 -57.072 1.00 57.50 191 ASP A N 1
ATOM 1560 C CA . ASP A 1 191 ? 54.046 21.899 -57.937 1.00 57.50 191 ASP A CA 1
ATOM 1561 C C . ASP A 1 191 ? 53.554 21.450 -59.328 1.00 57.50 191 ASP A C 1
ATOM 1563 O O . ASP A 1 191 ? 52.747 22.148 -59.939 1.00 57.50 191 ASP A O 1
ATOM 1567 N N . ILE A 1 192 ? 53.964 20.266 -59.806 1.00 59.50 192 ILE A N 1
ATOM 1568 C CA . ILE A 1 192 ? 53.455 19.649 -61.045 1.00 59.50 192 ILE A CA 1
ATOM 1569 C C . ILE A 1 192 ? 52.094 18.972 -60.782 1.00 59.50 192 ILE A C 1
ATOM 1571 O O . ILE A 1 192 ? 51.131 19.216 -61.510 1.00 59.50 192 ILE A O 1
ATOM 1575 N N . GLU A 1 193 ? 51.958 18.215 -59.688 1.00 55.75 193 GLU A N 1
ATOM 1576 C CA . GLU A 1 193 ? 50.702 17.560 -59.289 1.00 55.75 193 GLU A CA 1
ATOM 1577 C C . GLU A 1 193 ? 49.623 18.545 -58.814 1.00 55.75 193 GLU A C 1
ATOM 1579 O O . GLU A 1 193 ? 48.442 18.294 -59.028 1.00 55.75 193 GLU A O 1
ATOM 1584 N N . MET A 1 194 ? 49.970 19.687 -58.210 1.00 57.12 194 MET A N 1
ATOM 1585 C CA . MET A 1 194 ? 48.996 20.716 -57.821 1.00 57.12 194 MET A CA 1
ATOM 1586 C C . MET A 1 194 ? 48.372 21.404 -59.034 1.00 57.12 194 MET A C 1
ATOM 1588 O O . MET A 1 194 ? 47.227 21.847 -58.941 1.00 57.12 194 MET A O 1
ATOM 1592 N N . VAL A 1 195 ? 49.088 21.508 -60.156 1.00 62.81 195 VAL A N 1
ATOM 1593 C CA . VAL A 1 195 ? 48.523 22.041 -61.402 1.00 62.81 195 VAL A CA 1
ATOM 1594 C C . VAL A 1 195 ? 47.508 21.042 -61.974 1.00 62.81 195 VAL A C 1
ATOM 1596 O O . VAL A 1 195 ? 46.377 21.428 -62.261 1.00 62.81 195 VAL A O 1
ATOM 1599 N N . GLU A 1 196 ? 47.827 19.745 -61.993 1.00 60.53 196 GLU A N 1
ATOM 1600 C CA . GLU A 1 196 ? 46.903 18.689 -62.444 1.00 60.53 196 GLU A CA 1
ATOM 1601 C C . GLU A 1 196 ? 45.737 18.423 -61.467 1.00 60.53 196 GLU A C 1
ATOM 1603 O O . GLU A 1 196 ? 44.617 18.104 -61.878 1.00 60.53 196 GLU A O 1
ATOM 1608 N N . HIS A 1 197 ? 45.960 18.573 -60.159 1.00 61.25 197 HIS A N 1
ATOM 1609 C CA . HIS A 1 197 ? 44.945 18.419 -59.118 1.00 61.25 197 HIS A CA 1
ATOM 1610 C C . HIS A 1 197 ? 43.988 19.613 -59.084 1.00 61.25 197 HIS A C 1
ATOM 1612 O O . HIS A 1 197 ? 42.786 19.404 -58.959 1.00 61.25 197 HIS A O 1
ATOM 1618 N N . ARG A 1 198 ? 44.463 20.853 -59.288 1.00 60.03 198 ARG A N 1
ATOM 1619 C CA . ARG A 1 198 ? 43.580 22.028 -59.428 1.00 60.03 198 ARG A CA 1
ATOM 1620 C C . ARG A 1 198 ? 42.653 21.902 -60.636 1.00 60.03 198 ARG A C 1
ATOM 1622 O O . ARG A 1 198 ? 41.486 22.269 -60.534 1.00 60.03 198 ARG A O 1
ATOM 1629 N N . GLU A 1 199 ? 43.121 21.319 -61.738 1.00 62.25 199 GLU A N 1
ATOM 1630 C CA . GLU A 1 199 ? 42.277 21.050 -62.909 1.00 62.25 199 GLU A CA 1
ATOM 1631 C C . GLU A 1 199 ? 41.289 19.889 -62.710 1.00 62.25 199 GLU A C 1
ATOM 1633 O O . GLU A 1 199 ? 40.211 19.896 -63.308 1.00 62.25 199 GLU A O 1
ATOM 1638 N N . ARG A 1 200 ? 41.623 18.898 -61.874 1.00 65.50 200 ARG A N 1
ATOM 1639 C CA . ARG A 1 200 ? 40.740 17.771 -61.521 1.00 65.50 200 ARG A CA 1
ATOM 1640 C C . ARG A 1 200 ? 39.674 18.176 -60.505 1.00 65.50 200 ARG A C 1
ATOM 1642 O O . ARG A 1 200 ? 38.497 17.919 -60.732 1.00 65.50 200 ARG A O 1
ATOM 1649 N N . VAL A 1 201 ? 40.073 18.898 -59.458 1.00 61.53 201 VAL A N 1
ATOM 1650 C CA . VAL A 1 201 ? 39.176 19.465 -58.443 1.00 61.53 201 VAL A CA 1
ATOM 1651 C C . VAL A 1 201 ? 38.218 20.458 -59.087 1.00 61.53 201 VAL A C 1
ATOM 1653 O O . VAL A 1 201 ? 37.033 20.381 -58.817 1.00 61.53 201 VAL A O 1
ATOM 1656 N N . ALA A 1 202 ? 38.660 21.309 -60.021 1.00 64.62 202 ALA A N 1
ATOM 1657 C CA . ALA A 1 202 ? 37.750 22.204 -60.743 1.00 64.62 202 ALA A CA 1
ATOM 1658 C C . ALA A 1 202 ? 36.696 21.458 -61.592 1.00 64.62 202 ALA A C 1
ATOM 1660 O O . ALA A 1 202 ? 35.569 21.936 -61.720 1.00 64.62 202 ALA A O 1
ATOM 1661 N N . ARG A 1 203 ? 37.027 20.282 -62.149 1.00 65.31 203 ARG A N 1
ATOM 1662 C CA . ARG A 1 203 ? 36.072 19.431 -62.888 1.00 65.31 203 ARG A CA 1
ATOM 1663 C C . ARG A 1 203 ? 35.105 18.696 -61.952 1.00 65.31 203 ARG A C 1
ATOM 1665 O O . ARG A 1 203 ? 33.918 18.615 -62.259 1.00 65.31 203 ARG A O 1
ATOM 1672 N N . GLU A 1 204 ? 35.584 18.212 -60.809 1.00 63.38 204 GLU A N 1
ATOM 1673 C CA . GLU A 1 204 ? 34.766 17.543 -59.786 1.00 63.38 204 GLU A CA 1
ATOM 1674 C C . GLU A 1 204 ? 33.849 18.517 -59.030 1.00 63.38 204 GLU A C 1
ATOM 1676 O O . GLU A 1 204 ? 32.696 18.178 -58.767 1.00 63.38 204 GLU A O 1
ATOM 1681 N N . ASP A 1 205 ? 34.301 19.745 -58.756 1.00 63.72 205 ASP A N 1
ATOM 1682 C CA . ASP A 1 205 ? 33.487 20.793 -58.127 1.00 63.72 205 ASP A CA 1
ATOM 1683 C C . ASP A 1 205 ? 32.364 21.260 -59.061 1.00 63.72 205 ASP A C 1
ATOM 1685 O O . ASP A 1 205 ? 31.239 21.481 -58.615 1.00 63.72 205 ASP A O 1
ATOM 1689 N N . ASN A 1 206 ? 32.627 21.346 -60.372 1.00 67.94 206 ASN A N 1
ATOM 1690 C CA . ASN A 1 206 ? 31.577 21.612 -61.358 1.00 67.94 206 ASN A CA 1
ATOM 1691 C C . ASN A 1 206 ? 30.572 20.454 -61.434 1.00 67.94 206 ASN A C 1
ATOM 1693 O O . ASN A 1 206 ? 29.370 20.695 -61.433 1.00 67.94 206 ASN A O 1
ATOM 1697 N N . HIS A 1 207 ? 31.034 19.199 -61.415 1.00 71.94 207 HIS A N 1
ATOM 1698 C CA . HIS A 1 207 ? 30.136 18.042 -61.416 1.00 71.94 207 HIS A CA 1
ATOM 1699 C C . HIS A 1 207 ? 29.286 17.951 -60.136 1.00 71.94 207 HIS A C 1
ATOM 1701 O O . HIS A 1 207 ? 28.088 17.679 -60.221 1.00 71.94 207 HIS A O 1
ATOM 1707 N N . ARG A 1 208 ? 29.861 18.250 -58.960 1.00 68.12 208 ARG A N 1
ATOM 1708 C CA . ARG A 1 208 ? 29.119 18.346 -57.691 1.00 68.12 208 ARG A CA 1
ATOM 1709 C C . ARG A 1 208 ? 28.098 19.471 -57.705 1.00 68.12 208 ARG A C 1
ATOM 1711 O O . ARG A 1 208 ? 26.982 19.247 -57.263 1.00 68.12 208 ARG A O 1
ATOM 1718 N N . ARG A 1 209 ? 28.431 20.651 -58.238 1.00 67.69 209 ARG A N 1
ATOM 1719 C CA . ARG A 1 209 ? 27.465 21.757 -58.369 1.00 67.69 209 ARG A CA 1
ATOM 1720 C C . ARG A 1 209 ? 26.309 21.396 -59.299 1.00 67.69 209 ARG A C 1
ATOM 1722 O O . ARG A 1 209 ? 25.173 21.755 -59.005 1.00 67.69 209 ARG A O 1
ATOM 1729 N N . GLU A 1 210 ? 26.568 20.647 -60.369 1.00 71.62 210 GLU A N 1
ATOM 1730 C CA . GLU A 1 210 ? 25.527 20.155 -61.278 1.00 71.62 210 GLU A CA 1
ATOM 1731 C C . GLU A 1 210 ? 24.625 19.092 -60.616 1.00 71.62 210 GLU A C 1
ATOM 1733 O O . GLU A 1 210 ? 23.407 19.117 -60.797 1.00 71.62 210 GLU A O 1
ATOM 1738 N N . GLN A 1 211 ? 25.196 18.172 -59.826 1.00 70.94 211 GLN A N 1
ATOM 1739 C CA . GLN A 1 211 ? 24.436 17.162 -59.074 1.00 70.94 211 GLN A CA 1
ATOM 1740 C C . GLN A 1 211 ? 23.637 17.775 -57.918 1.00 70.94 211 GLN A C 1
ATOM 1742 O O . GLN A 1 211 ? 22.470 17.439 -57.739 1.00 70.94 211 GLN A O 1
ATOM 1747 N N . GLU A 1 212 ? 24.229 18.715 -57.181 1.00 71.81 212 GLU A N 1
ATOM 1748 C CA . GLU A 1 212 ? 23.571 19.444 -56.095 1.00 71.81 212 GLU A CA 1
ATOM 1749 C C . GLU A 1 212 ? 22.416 20.291 -56.638 1.00 71.81 212 GLU A C 1
ATOM 1751 O O . GLU A 1 212 ? 21.331 20.297 -56.068 1.00 71.81 212 GLU A O 1
ATOM 1756 N N . LYS A 1 213 ? 22.593 20.930 -57.802 1.00 75.19 213 LYS A N 1
ATOM 1757 C CA . LYS A 1 213 ? 21.512 21.652 -58.479 1.00 75.19 213 LYS A CA 1
ATOM 1758 C C . LYS A 1 213 ? 20.355 20.724 -58.864 1.00 75.19 213 LYS A C 1
ATOM 1760 O O . LYS A 1 213 ? 19.208 21.077 -58.612 1.00 75.19 213 LYS A O 1
ATOM 1765 N N . ARG A 1 214 ? 20.635 19.529 -59.402 1.00 74.50 214 ARG A N 1
ATOM 1766 C CA . ARG A 1 214 ? 19.593 18.527 -59.708 1.00 74.50 214 ARG A CA 1
ATOM 1767 C C . ARG A 1 214 ? 18.880 18.036 -58.449 1.00 74.50 214 ARG A C 1
ATOM 1769 O O . ARG A 1 214 ? 17.659 17.949 -58.446 1.00 74.50 214 ARG A O 1
ATOM 1776 N N . ARG A 1 215 ? 19.623 17.789 -57.368 1.00 75.88 215 ARG A N 1
ATOM 1777 C CA . ARG A 1 215 ? 19.070 17.369 -56.075 1.00 75.88 215 ARG A CA 1
ATOM 1778 C C . ARG A 1 215 ? 18.196 18.456 -55.448 1.00 75.88 215 ARG A C 1
ATOM 1780 O O . ARG A 1 215 ? 17.129 18.157 -54.931 1.00 75.88 215 ARG A O 1
ATOM 1787 N N . LEU A 1 216 ? 18.609 19.720 -55.530 1.00 72.62 216 LEU A N 1
ATOM 1788 C CA . LEU A 1 216 ? 17.818 20.860 -55.060 1.00 72.62 216 LEU A CA 1
ATOM 1789 C C . LEU A 1 216 ? 16.565 21.087 -55.917 1.00 72.62 216 LEU A C 1
ATOM 1791 O O . LEU A 1 216 ? 15.524 21.457 -55.380 1.00 72.62 216 LEU A O 1
ATOM 1795 N N . GLU A 1 217 ? 16.628 20.841 -57.228 1.00 76.38 217 GLU A N 1
ATOM 1796 C CA . GLU A 1 217 ? 15.457 20.876 -58.115 1.00 76.38 217 GLU A CA 1
ATOM 1797 C C . GLU A 1 217 ? 14.459 19.744 -57.803 1.00 76.38 217 GLU A C 1
ATOM 1799 O O . GLU A 1 217 ? 13.247 19.971 -57.851 1.00 76.38 217 GLU A O 1
ATOM 1804 N N . GLU A 1 218 ? 14.952 18.563 -57.423 1.00 76.31 218 GLU A N 1
ATOM 1805 C CA . GLU A 1 218 ? 14.153 17.405 -57.004 1.00 76.31 218 GLU A CA 1
ATOM 1806 C C . GLU A 1 218 ? 13.517 17.628 -55.621 1.00 76.31 218 GLU A C 1
ATOM 1808 O O . GLU A 1 218 ? 12.304 17.494 -55.481 1.00 76.31 218 GLU A O 1
ATOM 1813 N N . ILE A 1 219 ? 14.279 18.142 -54.648 1.00 70.44 219 ILE A N 1
ATOM 1814 C CA . ILE A 1 219 ? 13.767 18.571 -53.333 1.00 70.44 219 ILE A CA 1
ATOM 1815 C C . ILE A 1 219 ? 12.716 19.676 -53.488 1.00 70.44 219 ILE A C 1
ATOM 1817 O O . ILE A 1 219 ? 11.684 19.649 -52.825 1.00 70.44 219 ILE A O 1
ATOM 1821 N N . ALA A 1 220 ? 12.925 20.641 -54.388 1.00 72.19 220 ALA A N 1
ATOM 1822 C CA . ALA A 1 220 ? 11.940 21.689 -54.652 1.00 72.19 220 ALA A CA 1
ATOM 1823 C C . ALA A 1 220 ? 10.677 21.155 -55.349 1.00 72.19 220 ALA A C 1
ATOM 1825 O O . ALA A 1 220 ? 9.610 21.760 -55.236 1.00 72.19 220 ALA A O 1
ATOM 1826 N N . LYS A 1 221 ? 10.777 20.050 -56.099 1.00 76.06 221 LYS A N 1
ATOM 1827 C CA . LYS A 1 221 ? 9.619 19.362 -56.678 1.00 76.06 221 LYS A CA 1
ATOM 1828 C C . LYS A 1 221 ? 8.855 18.593 -55.598 1.00 76.06 221 LYS A C 1
ATOM 1830 O O . LYS A 1 221 ? 7.647 18.782 -55.498 1.00 76.06 221 LYS A O 1
ATOM 1835 N N . GLU A 1 222 ? 9.555 17.843 -54.753 1.00 73.62 222 GLU A N 1
ATOM 1836 C CA . GLU A 1 222 ? 8.963 17.152 -53.606 1.00 73.62 222 GLU A CA 1
ATOM 1837 C C . GLU A 1 222 ? 8.320 18.129 -52.619 1.00 73.62 222 GLU A C 1
ATOM 1839 O O . GLU A 1 222 ? 7.232 17.858 -52.139 1.00 73.62 222 GLU A O 1
ATOM 1844 N N . ASP A 1 223 ? 8.929 19.285 -52.339 1.00 72.50 223 ASP A N 1
ATOM 1845 C CA . ASP A 1 223 ? 8.355 20.317 -51.461 1.00 72.50 223 ASP A CA 1
ATOM 1846 C C . ASP A 1 223 ? 7.077 20.928 -52.060 1.00 72.50 223 ASP A C 1
ATOM 1848 O O . ASP A 1 223 ? 6.128 21.219 -51.335 1.00 72.50 223 ASP A O 1
ATOM 1852 N N . ARG A 1 224 ? 6.992 21.067 -53.392 1.00 74.81 224 ARG A N 1
ATOM 1853 C CA . ARG A 1 224 ? 5.750 21.492 -54.063 1.00 74.81 224 ARG A CA 1
ATOM 1854 C C . ARG A 1 224 ? 4.648 20.441 -53.944 1.00 74.81 224 ARG A C 1
ATOM 1856 O O . ARG A 1 224 ? 3.526 20.804 -53.605 1.00 74.81 224 ARG A O 1
ATOM 1863 N N . GLU A 1 225 ? 4.966 19.169 -54.171 1.00 73.62 225 GLU A N 1
ATOM 1864 C CA . GLU A 1 225 ? 4.013 18.058 -54.028 1.00 73.62 225 GLU A CA 1
ATOM 1865 C C . GLU A 1 225 ? 3.574 17.890 -52.564 1.00 73.62 225 GLU A C 1
ATOM 1867 O O . GLU A 1 225 ? 2.386 17.743 -52.285 1.00 73.62 225 GLU A O 1
ATOM 1872 N N . ARG A 1 226 ? 4.502 18.041 -51.610 1.00 66.69 226 ARG A N 1
ATOM 1873 C CA . ARG A 1 226 ? 4.210 18.012 -50.172 1.00 66.69 226 ARG A CA 1
ATOM 1874 C C . ARG A 1 226 ? 3.312 19.171 -49.766 1.00 66.69 226 ARG A C 1
ATOM 1876 O O . ARG A 1 226 ? 2.357 18.949 -49.042 1.00 66.69 226 ARG A O 1
ATOM 1883 N N . ARG A 1 227 ? 3.575 20.397 -50.230 1.00 67.50 227 ARG A N 1
ATOM 1884 C CA . ARG A 1 227 ? 2.714 21.561 -49.944 1.00 67.50 227 ARG A CA 1
ATOM 1885 C C . ARG A 1 227 ? 1.315 21.408 -50.525 1.00 67.50 227 ARG A C 1
ATOM 1887 O O . ARG A 1 227 ? 0.365 21.851 -49.892 1.00 67.50 227 ARG A O 1
ATOM 1894 N N . GLN A 1 228 ? 1.191 20.790 -51.697 1.00 72.44 228 GLN A N 1
ATOM 1895 C CA . GLN A 1 228 ? -0.109 20.503 -52.294 1.00 72.44 228 GLN A CA 1
ATOM 1896 C C . GLN A 1 228 ? -0.873 19.457 -51.468 1.00 72.44 228 GLN A C 1
ATOM 1898 O O . GLN A 1 228 ? -2.009 19.710 -51.086 1.00 72.44 228 GLN A O 1
ATOM 1903 N N . TRP A 1 229 ? -0.208 18.369 -51.069 1.00 72.38 229 TRP A N 1
ATOM 1904 C CA . TRP A 1 229 ? -0.773 17.360 -50.169 1.00 72.38 229 TRP A CA 1
ATOM 1905 C C . TRP A 1 229 ? -1.146 17.932 -48.789 1.00 72.38 229 TRP A C 1
ATOM 1907 O O . TRP A 1 229 ? -2.230 17.669 -48.282 1.00 72.38 229 TRP A O 1
ATOM 1917 N N . TRP A 1 230 ? -0.303 18.790 -48.204 1.00 60.16 230 TRP A N 1
ATOM 1918 C CA . TRP A 1 230 ? -0.601 19.494 -46.950 1.00 60.16 230 TRP A CA 1
ATOM 1919 C C . TRP A 1 230 ? -1.780 20.463 -47.081 1.00 60.16 230 TRP A C 1
ATOM 1921 O O . TRP A 1 230 ? -2.512 20.643 -46.116 1.00 60.16 230 TRP A O 1
ATOM 1931 N N . SER A 1 231 ? -1.983 21.081 -48.249 1.00 70.31 231 SER A N 1
ATOM 1932 C CA . SER A 1 231 ? -3.146 21.939 -48.501 1.00 70.31 231 SER A CA 1
ATOM 1933 C C . SER A 1 231 ? -4.437 21.124 -48.591 1.00 70.31 231 SER A C 1
ATOM 1935 O O . SER A 1 231 ? -5.443 21.534 -48.025 1.00 70.31 231 SER A O 1
ATOM 1937 N N . GLU A 1 232 ? -4.398 19.968 -49.258 1.00 69.25 232 GLU A N 1
ATOM 1938 C CA . GLU A 1 232 ? -5.537 19.044 -49.357 1.00 69.25 232 GLU A CA 1
ATOM 1939 C C . GLU A 1 232 ? -5.893 18.458 -47.979 1.00 69.25 232 GLU A C 1
ATOM 1941 O O . GLU A 1 232 ? -7.058 18.469 -47.584 1.00 69.25 232 GLU A O 1
ATOM 1946 N N . MET A 1 233 ? -4.889 18.062 -47.188 1.00 61.53 233 MET A N 1
ATOM 1947 C CA . MET A 1 233 ? -5.086 17.620 -45.801 1.00 61.53 233 MET A CA 1
ATOM 1948 C C . MET A 1 233 ? -5.601 18.744 -44.897 1.00 61.53 233 MET A C 1
ATOM 1950 O O . MET A 1 233 ? -6.456 18.491 -44.058 1.00 61.53 233 MET A O 1
ATOM 1954 N N . ALA A 1 234 ? -5.141 19.988 -45.069 1.00 62.12 234 ALA A N 1
ATOM 1955 C CA . ALA A 1 234 ? -5.623 21.122 -44.279 1.00 62.12 234 ALA A CA 1
ATOM 1956 C C . ALA A 1 234 ? -7.092 21.472 -44.575 1.00 62.12 234 ALA A C 1
ATOM 1958 O O . ALA A 1 234 ? -7.810 21.897 -43.669 1.00 62.12 234 ALA A O 1
ATOM 1959 N N . GLU A 1 235 ? -7.558 21.289 -45.815 1.00 68.75 235 GLU A N 1
ATOM 1960 C CA . GLU A 1 235 ? -8.976 21.443 -46.169 1.00 68.75 235 GLU A CA 1
ATOM 1961 C C . GLU A 1 235 ? -9.831 20.315 -45.572 1.00 68.75 235 GLU A C 1
ATOM 1963 O O . GLU A 1 235 ? -10.888 20.582 -44.993 1.00 68.75 235 GLU A O 1
ATOM 1968 N N . GLU A 1 236 ? -9.357 19.069 -45.628 1.00 66.00 236 GLU A N 1
ATOM 1969 C CA . GLU A 1 236 ? -10.046 17.917 -45.035 1.00 66.00 236 GLU A CA 1
ATOM 1970 C C . GLU A 1 236 ? -10.084 18.010 -43.495 1.00 66.00 236 GLU A C 1
ATOM 1972 O O . GLU A 1 236 ? -11.116 17.764 -42.865 1.00 66.00 236 GLU A O 1
ATOM 1977 N N . GLU A 1 237 ? -8.999 18.491 -42.884 1.00 59.00 237 GLU A N 1
ATOM 1978 C CA . GLU A 1 237 ? -8.893 18.777 -41.454 1.00 59.00 237 GLU A CA 1
ATOM 1979 C C . GLU A 1 237 ? -9.784 19.958 -41.040 1.00 59.00 237 GLU A C 1
ATOM 1981 O O . GLU A 1 237 ? -10.415 19.907 -39.986 1.00 59.00 237 GLU A O 1
ATOM 1986 N N . ALA A 1 238 ? -9.915 21.006 -41.861 1.00 66.31 238 ALA A N 1
ATOM 1987 C CA . ALA A 1 238 ? -10.852 22.102 -41.605 1.00 66.31 238 ALA A CA 1
ATOM 1988 C C . ALA A 1 238 ? -12.312 21.618 -41.625 1.00 66.31 238 ALA A C 1
ATOM 1990 O O . ALA A 1 238 ? -13.096 21.991 -40.748 1.00 66.31 238 ALA A O 1
ATOM 1991 N N . HIS A 1 239 ? -12.658 20.729 -42.561 1.00 69.44 239 HIS A N 1
ATOM 1992 C CA . HIS A 1 239 ? -13.968 20.082 -42.612 1.00 69.44 239 HIS A CA 1
ATOM 1993 C C . HIS A 1 239 ? -14.222 19.182 -41.392 1.00 69.44 239 HIS A C 1
ATOM 1995 O O . HIS A 1 239 ? -15.300 19.247 -40.797 1.00 69.44 239 HIS A O 1
ATOM 2001 N N . GLN A 1 240 ? -13.233 18.390 -40.963 1.00 61.81 240 GLN A N 1
ATOM 2002 C CA . GLN A 1 240 ? -13.349 17.568 -39.754 1.00 61.81 240 GLN A CA 1
ATOM 2003 C C . GLN A 1 240 ? -13.425 18.414 -38.479 1.00 61.81 240 GLN A C 1
ATOM 2005 O O . GLN A 1 240 ? -14.215 18.091 -37.595 1.00 61.81 240 GLN A O 1
ATOM 2010 N N . ARG A 1 241 ? -12.670 19.518 -38.391 1.00 59.25 241 ARG A N 1
ATOM 2011 C CA . ARG A 1 241 ? -12.733 20.490 -37.286 1.00 59.25 241 ARG A CA 1
ATOM 2012 C C . ARG A 1 241 ? -14.111 21.124 -37.191 1.00 59.25 241 ARG A C 1
ATOM 2014 O O . ARG A 1 241 ? -14.646 21.204 -36.092 1.00 59.25 241 ARG A O 1
ATOM 2021 N N . GLN A 1 242 ? -14.695 21.544 -38.313 1.00 70.25 242 GLN A N 1
ATOM 2022 C CA . GLN A 1 242 ? -16.035 22.126 -38.326 1.00 70.25 242 GLN A CA 1
ATOM 2023 C C . GLN A 1 242 ? -17.091 21.096 -37.901 1.00 70.25 242 GLN A C 1
ATOM 2025 O O . GLN A 1 242 ? -17.906 21.382 -37.027 1.00 70.25 242 GLN A O 1
ATOM 2030 N N . TRP A 1 243 ? -17.012 19.871 -38.428 1.00 74.31 243 TRP A N 1
ATOM 2031 C CA . TRP A 1 243 ? -17.898 18.777 -38.029 1.00 74.31 243 TRP A CA 1
ATOM 2032 C C . TRP A 1 243 ? -17.770 18.431 -36.535 1.00 74.31 243 TRP A C 1
ATOM 2034 O O . TRP A 1 243 ? -18.778 18.288 -35.845 1.00 74.31 243 TRP A O 1
ATOM 2044 N N . TRP A 1 244 ? -16.546 18.369 -36.001 1.00 54.19 244 TRP A N 1
ATOM 2045 C CA . TRP A 1 244 ? -16.296 18.123 -34.578 1.00 54.19 244 TRP A CA 1
ATOM 2046 C C . TRP A 1 244 ? -16.759 19.267 -33.682 1.00 54.19 244 TRP A C 1
ATOM 2048 O O . TRP A 1 244 ? -17.294 19.004 -32.606 1.00 54.19 244 TRP A O 1
ATOM 2058 N N . PHE A 1 245 ? -16.581 20.522 -34.097 1.00 65.12 245 PHE A N 1
ATOM 2059 C CA . PHE A 1 245 ? -17.058 21.676 -33.336 1.00 65.12 245 PHE A CA 1
ATOM 2060 C C . PHE A 1 245 ? -18.587 21.650 -33.241 1.00 65.12 245 PHE A C 1
ATOM 2062 O O . PHE A 1 245 ? -19.130 21.736 -32.144 1.00 65.12 245 PHE A O 1
ATOM 2069 N N . GLU A 1 246 ? -19.274 21.391 -34.357 1.00 70.25 246 GLU A N 1
ATOM 2070 C CA . GLU A 1 246 ? -20.734 21.246 -34.396 1.00 70.25 246 GLU A CA 1
ATOM 2071 C C . GLU A 1 246 ? -21.240 20.043 -33.579 1.00 70.25 246 GLU A C 1
ATOM 2073 O O . GLU A 1 246 ? -22.310 20.112 -32.970 1.00 70.25 246 GLU A O 1
ATOM 2078 N N . MET A 1 247 ? -20.487 18.936 -33.549 1.00 67.00 247 MET A N 1
ATOM 2079 C CA . MET A 1 247 ? -20.810 17.746 -32.752 1.00 67.00 247 MET A CA 1
ATOM 2080 C C . MET A 1 247 ? -20.593 17.992 -31.253 1.00 67.00 247 MET A C 1
ATOM 2082 O O . MET A 1 247 ? -21.414 17.595 -30.430 1.00 67.00 247 MET A O 1
ATOM 2086 N N . THR A 1 248 ? -19.508 18.679 -30.888 1.00 60.25 248 THR A N 1
ATOM 2087 C CA . THR A 1 248 ? -19.177 19.004 -29.492 1.00 60.25 248 THR A CA 1
ATOM 2088 C C . THR A 1 248 ? -20.143 20.045 -28.942 1.00 60.25 248 THR A C 1
ATOM 2090 O O . THR A 1 248 ? -20.599 19.916 -27.811 1.00 60.25 248 THR A O 1
ATOM 2093 N N . GLU A 1 249 ? -20.524 21.040 -29.744 1.00 66.50 249 GLU A N 1
ATOM 2094 C CA . GLU A 1 249 ? -21.539 22.030 -29.382 1.00 66.50 249 GLU A CA 1
ATOM 2095 C C . GLU A 1 249 ? -22.915 21.367 -29.207 1.00 66.50 249 GLU A C 1
ATOM 2097 O O . GLU A 1 249 ? -23.595 21.615 -28.214 1.00 66.50 249 GLU A O 1
ATOM 2102 N N . ARG A 1 250 ? -23.287 20.416 -30.080 1.00 68.38 250 ARG A N 1
ATOM 2103 C CA . ARG A 1 250 ? -24.499 19.598 -29.894 1.00 68.38 250 ARG A CA 1
ATOM 2104 C C . ARG A 1 250 ? -24.456 18.737 -28.635 1.00 68.38 250 ARG A C 1
ATOM 2106 O O . ARG A 1 250 ? -25.436 18.724 -27.897 1.00 68.38 250 ARG A O 1
ATOM 2113 N N . ASN A 1 251 ? -23.348 18.053 -28.363 1.00 64.06 251 ASN A N 1
ATOM 2114 C CA . ASN A 1 251 ? -23.219 17.181 -27.194 1.00 64.06 251 ASN A CA 1
ATOM 2115 C C . ASN A 1 251 ? -23.170 17.979 -25.886 1.00 64.06 251 ASN A C 1
ATOM 2117 O O . ASN A 1 251 ? -23.803 17.586 -24.915 1.00 64.06 251 ASN A O 1
ATOM 2121 N N . THR A 1 252 ? -22.473 19.118 -25.857 1.00 63.66 252 THR A N 1
ATOM 2122 C CA . THR A 1 252 ? -22.447 20.008 -24.684 1.00 63.66 252 THR A CA 1
ATOM 2123 C C . THR A 1 252 ? -23.801 20.665 -24.449 1.00 63.66 252 THR A C 1
ATOM 2125 O O . THR A 1 252 ? -24.219 20.772 -23.298 1.00 63.66 252 THR A O 1
ATOM 2128 N N . HIS A 1 253 ? -24.534 21.028 -25.507 1.00 68.81 253 HIS A N 1
ATOM 2129 C CA . HIS A 1 253 ? -25.910 21.494 -25.373 1.00 68.81 253 HIS A CA 1
ATOM 2130 C C . HIS A 1 253 ? -26.829 20.381 -24.857 1.00 68.81 253 HIS A C 1
ATOM 2132 O O . HIS A 1 253 ? -27.533 20.602 -23.880 1.00 68.81 253 HIS A O 1
ATOM 2138 N N . GLN A 1 254 ? -26.775 19.173 -25.432 1.00 65.94 254 GLN A N 1
ATOM 2139 C CA . GLN A 1 254 ? -27.564 18.022 -24.971 1.00 65.94 254 GLN A CA 1
ATOM 2140 C C . GLN A 1 254 ? -27.233 17.623 -23.534 1.00 65.94 254 GLN A C 1
ATOM 2142 O O . GLN A 1 254 ? -28.130 17.272 -22.776 1.00 65.94 254 GLN A O 1
ATOM 2147 N N . GLN A 1 255 ? -25.964 17.697 -23.135 1.00 57.81 255 GLN A N 1
ATOM 2148 C CA . GLN A 1 255 ? -25.543 17.404 -21.773 1.00 57.81 255 GLN A CA 1
ATOM 2149 C C . GLN A 1 255 ? -26.018 18.489 -20.801 1.00 57.81 255 GLN A C 1
ATOM 2151 O O . GLN A 1 255 ? -26.586 18.157 -19.767 1.00 57.81 255 GLN A O 1
ATOM 2156 N N . ALA A 1 256 ? -25.905 19.771 -21.159 1.00 61.66 256 ALA A N 1
ATOM 2157 C CA . ALA A 1 256 ? -26.440 20.874 -20.358 1.00 61.66 256 ALA A CA 1
ATOM 2158 C C . ALA A 1 256 ? -27.980 20.882 -20.292 1.00 61.66 256 ALA A C 1
ATOM 2160 O O . ALA A 1 256 ? -28.562 21.445 -19.362 1.00 61.66 256 ALA A O 1
ATOM 2161 N N . GLU A 1 257 ? -28.652 20.308 -21.288 1.00 70.19 257 GLU A N 1
ATOM 2162 C CA . GLU A 1 257 ? -30.105 20.147 -21.336 1.00 70.19 257 GLU A CA 1
ATOM 2163 C C . GLU A 1 257 ? -30.543 18.936 -20.502 1.00 70.19 257 GLU A C 1
ATOM 2165 O O . GLU A 1 257 ? -31.409 19.090 -19.648 1.00 70.19 257 GLU A O 1
ATOM 2170 N N . MET A 1 258 ? -29.853 17.792 -20.605 1.00 65.31 258 MET A N 1
ATOM 2171 C CA . MET A 1 258 ? -30.041 16.646 -19.703 1.00 65.31 258 MET A CA 1
ATOM 2172 C C . MET A 1 258 ? -29.760 17.001 -18.244 1.00 65.31 258 MET A C 1
ATOM 2174 O O . MET A 1 258 ? -30.508 16.573 -17.371 1.00 65.31 258 MET A O 1
ATOM 2178 N N . GLU A 1 259 ? -28.706 17.769 -17.954 1.00 62.16 259 GLU A N 1
ATOM 2179 C CA . GLU A 1 259 ? -28.375 18.237 -16.601 1.00 62.16 259 GLU A CA 1
ATOM 2180 C C . GLU A 1 259 ? -29.449 19.193 -16.070 1.00 62.16 259 GLU A C 1
ATOM 2182 O O . GLU A 1 259 ? -29.843 19.102 -14.908 1.00 62.16 259 GLU A O 1
ATOM 2187 N N . ARG A 1 260 ? -30.001 20.064 -16.925 1.00 66.19 260 ARG A N 1
ATOM 2188 C CA . ARG A 1 260 ? -31.149 20.906 -16.561 1.00 66.19 260 ARG A CA 1
ATOM 2189 C C . ARG A 1 260 ? -32.414 20.089 -16.326 1.00 66.19 260 ARG A C 1
ATOM 2191 O O . ARG A 1 260 ? -33.097 20.342 -15.339 1.00 66.19 260 ARG A O 1
ATOM 2198 N N . GLU A 1 261 ? -32.711 19.107 -17.171 1.00 69.12 261 GLU A N 1
ATOM 2199 C CA . GLU A 1 261 ? -33.866 18.219 -17.012 1.00 69.12 261 GLU A CA 1
ATOM 2200 C C . GLU A 1 261 ? -33.738 17.324 -15.777 1.00 69.12 261 GLU A C 1
ATOM 2202 O O . GLU A 1 261 ? -34.711 17.138 -15.051 1.00 69.12 261 GLU A O 1
ATOM 2207 N N . THR A 1 262 ? -32.549 16.789 -15.492 1.00 61.72 262 THR A N 1
ATOM 2208 C CA . THR A 1 262 ? -32.302 16.000 -14.275 1.00 61.72 262 THR A CA 1
ATOM 2209 C C . THR A 1 262 ? -32.361 16.868 -13.031 1.00 61.72 262 THR A C 1
ATOM 2211 O O . THR A 1 262 ? -32.967 16.445 -12.052 1.00 61.72 262 THR A O 1
ATOM 2214 N N . TYR A 1 263 ? -31.827 18.091 -13.066 1.00 59.97 263 TYR A N 1
ATOM 2215 C CA . TYR A 1 263 ? -31.963 19.042 -11.965 1.00 59.97 263 TYR A CA 1
ATOM 2216 C C . TYR A 1 263 ? -33.429 19.441 -11.733 1.00 59.97 263 TYR A C 1
ATOM 2218 O O . TYR A 1 263 ? -33.889 19.447 -10.593 1.00 59.97 263 TYR A O 1
ATOM 2226 N N . GLN A 1 264 ? -34.198 19.691 -12.798 1.00 65.75 264 GLN A N 1
ATOM 2227 C CA . GLN A 1 264 ? -35.636 19.966 -12.709 1.00 65.75 264 GLN A CA 1
ATOM 2228 C C . GLN A 1 264 ? -36.421 18.757 -12.194 1.00 65.75 264 GLN A C 1
ATOM 2230 O O . GLN A 1 264 ? -37.263 18.925 -11.316 1.00 65.75 264 GLN A O 1
ATOM 2235 N N . ARG A 1 265 ? -36.114 17.539 -12.656 1.00 65.94 265 ARG A N 1
ATOM 2236 C CA . ARG A 1 265 ? -36.718 16.302 -12.137 1.00 65.94 265 ARG A CA 1
ATOM 2237 C C . ARG A 1 265 ? -36.369 16.058 -10.677 1.00 65.94 265 ARG A C 1
ATOM 2239 O O . ARG A 1 265 ? -37.243 15.649 -9.932 1.00 65.94 265 ARG A O 1
ATOM 2246 N N . LEU A 1 266 ? -35.138 16.330 -10.248 1.00 58.09 266 LEU A N 1
ATOM 2247 C CA . LEU A 1 266 ? -34.737 16.235 -8.841 1.00 58.09 266 LEU A CA 1
ATOM 2248 C C . LEU A 1 266 ? -35.488 17.251 -7.981 1.00 58.09 266 LEU A C 1
ATOM 2250 O O . LEU A 1 266 ? -36.009 16.885 -6.932 1.00 58.09 266 LEU A O 1
ATOM 2254 N N . GLN A 1 267 ? -35.602 18.503 -8.431 1.00 61.38 267 GLN A N 1
ATOM 2255 C CA . GLN A 1 267 ? -36.401 19.510 -7.730 1.00 61.38 267 GLN A CA 1
ATOM 2256 C C . GLN A 1 267 ? -37.884 19.125 -7.672 1.00 61.38 267 GLN A C 1
ATOM 2258 O O . GLN A 1 267 ? -38.512 19.280 -6.626 1.00 61.38 267 GLN A O 1
ATOM 2263 N N . GLN A 1 268 ? -38.424 18.582 -8.763 1.00 64.75 268 GLN A N 1
ATOM 2264 C CA . GLN A 1 268 ? -39.797 18.100 -8.828 1.00 64.75 268 GLN A CA 1
ATOM 2265 C C . GLN A 1 268 ? -40.010 16.893 -7.907 1.00 64.75 268 GLN A C 1
ATOM 2267 O O . GLN A 1 268 ? -40.936 16.922 -7.111 1.00 64.75 268 GLN A O 1
ATOM 2272 N N . MET A 1 269 ? -39.121 15.898 -7.914 1.00 60.47 269 MET A N 1
ATOM 2273 C CA . MET A 1 269 ? -39.190 14.729 -7.029 1.00 60.47 269 MET A CA 1
ATOM 2274 C C . MET A 1 269 ? -39.068 15.102 -5.551 1.00 60.47 269 MET A C 1
ATOM 2276 O O . MET A 1 269 ? -39.787 14.550 -4.727 1.00 60.47 269 MET A O 1
ATOM 2280 N N . ILE A 1 270 ? -38.179 16.036 -5.195 1.00 58.59 270 ILE A N 1
ATOM 2281 C CA . ILE A 1 270 ? -38.061 16.526 -3.812 1.00 58.59 270 ILE A CA 1
ATOM 2282 C C . ILE A 1 270 ? -39.352 17.244 -3.406 1.00 58.59 270 ILE A C 1
ATOM 2284 O O . ILE A 1 270 ? -39.864 17.017 -2.311 1.00 58.59 270 ILE A O 1
ATOM 2288 N N . SER A 1 271 ? -39.910 18.070 -4.296 1.00 62.00 271 SER A N 1
ATOM 2289 C CA . SER A 1 271 ? -41.182 18.751 -4.055 1.00 62.00 271 SER A CA 1
ATOM 2290 C C . SER A 1 271 ? -42.337 17.757 -3.903 1.00 62.00 271 SER A C 1
ATOM 2292 O O . SER A 1 271 ? -43.067 17.838 -2.919 1.00 62.00 271 SER A O 1
ATOM 2294 N N . GLU A 1 272 ? -42.458 16.783 -4.804 1.00 64.06 272 GLU A N 1
ATOM 2295 C CA . GLU A 1 272 ? -43.477 15.728 -4.783 1.00 64.06 272 GLU A CA 1
ATOM 2296 C C . GLU A 1 272 ? -43.337 14.827 -3.553 1.00 64.06 272 GLU A C 1
ATOM 2298 O O . GLU A 1 272 ? -44.339 14.515 -2.923 1.00 64.06 272 GLU A O 1
ATOM 2303 N N . SER A 1 273 ? -42.115 14.468 -3.147 1.00 57.88 273 SER A N 1
ATOM 2304 C CA . SER A 1 273 ? -41.867 13.689 -1.928 1.00 57.88 273 SER A CA 1
ATOM 2305 C C . SER A 1 273 ? -42.284 14.455 -0.676 1.00 57.88 273 SER A C 1
ATOM 2307 O O . SER A 1 273 ? -42.935 13.886 0.197 1.00 57.88 273 SER A O 1
ATOM 2309 N N . MET A 1 274 ? -41.950 15.748 -0.595 1.00 53.59 274 MET A N 1
ATOM 2310 C CA . MET A 1 274 ? -42.371 16.601 0.517 1.00 53.59 274 MET A CA 1
ATOM 2311 C C . MET A 1 274 ? -43.892 16.789 0.557 1.00 53.59 274 MET A C 1
ATOM 2313 O O . MET A 1 274 ? -44.474 16.764 1.638 1.00 53.59 274 MET A O 1
ATOM 2317 N N . HIS A 1 275 ? -44.545 16.957 -0.599 1.00 59.34 275 HIS A N 1
ATOM 2318 C CA . HIS A 1 275 ? -46.006 17.067 -0.669 1.00 59.34 275 HIS A CA 1
ATOM 2319 C C . HIS A 1 275 ? -46.678 15.732 -0.332 1.00 59.34 275 HIS A C 1
ATOM 2321 O O . HIS A 1 275 ? -47.635 15.722 0.422 1.00 59.34 275 HIS A O 1
ATOM 2327 N N . ALA A 1 276 ? -46.141 14.597 -0.784 1.00 60.78 276 ALA A N 1
ATOM 2328 C CA . ALA A 1 276 ? -46.681 13.275 -0.470 1.00 60.78 276 ALA A CA 1
ATOM 2329 C C . ALA A 1 276 ? -46.506 12.887 1.008 1.00 60.78 276 ALA A C 1
ATOM 2331 O O . ALA A 1 276 ? -47.316 12.147 1.563 1.00 60.78 276 ALA A O 1
ATOM 2332 N N . GLU A 1 277 ? -45.435 13.330 1.666 1.00 54.94 277 GLU A N 1
ATOM 2333 C CA . GLU A 1 277 ? -45.277 13.184 3.117 1.00 54.94 277 GLU A CA 1
ATOM 2334 C C . GLU A 1 277 ? -46.263 14.083 3.873 1.00 54.94 277 GLU A C 1
ATOM 2336 O O . GLU A 1 277 ? -46.960 13.603 4.764 1.00 54.94 277 GLU A O 1
ATOM 2341 N N . TYR A 1 278 ? -46.420 15.335 3.433 1.00 60.03 278 TYR A N 1
ATOM 2342 C CA . TYR A 1 278 ? -47.417 16.260 3.972 1.00 60.03 278 TYR A CA 1
ATOM 2343 C C . TYR A 1 278 ? -48.855 15.736 3.818 1.00 60.03 278 TYR A C 1
ATOM 2345 O O . TYR A 1 278 ? -49.601 15.709 4.791 1.00 60.03 278 TYR A O 1
ATOM 2353 N N . ASP A 1 279 ? -49.230 15.247 2.635 1.00 59.69 279 ASP A N 1
ATOM 2354 C CA . ASP A 1 279 ? -50.563 14.710 2.353 1.00 59.69 279 ASP A CA 1
ATOM 2355 C C . ASP A 1 279 ? -50.846 13.438 3.165 1.00 59.69 279 ASP A C 1
ATOM 2357 O O . ASP A 1 279 ? -51.972 13.232 3.613 1.00 59.69 279 ASP A O 1
ATOM 2361 N N . ARG A 1 280 ? -49.827 12.602 3.420 1.00 63.78 280 ARG A N 1
ATOM 2362 C CA . ARG A 1 280 ? -49.950 11.426 4.301 1.00 63.78 280 ARG A CA 1
ATOM 2363 C C . ARG A 1 280 ? -50.168 11.819 5.757 1.00 63.78 280 ARG A C 1
ATOM 2365 O O . ARG A 1 280 ? -50.995 11.205 6.427 1.00 63.78 280 ARG A O 1
ATOM 2372 N N . ASP A 1 281 ? -49.459 12.833 6.241 1.00 55.91 281 ASP A N 1
ATOM 2373 C CA . ASP A 1 281 ? -49.649 13.340 7.599 1.00 55.91 281 ASP A CA 1
ATOM 2374 C C . ASP A 1 281 ? -51.011 14.016 7.777 1.00 55.91 281 ASP A C 1
ATOM 2376 O O . ASP A 1 281 ? -51.664 13.803 8.799 1.00 55.91 281 ASP A O 1
ATOM 2380 N N . VAL A 1 282 ? -51.472 14.767 6.773 1.00 59.25 282 VAL A N 1
ATOM 2381 C CA . VAL A 1 282 ? -52.819 15.349 6.758 1.00 59.25 282 VAL A CA 1
ATOM 2382 C C . VAL A 1 282 ? -53.876 14.246 6.740 1.00 59.25 282 VAL A C 1
ATOM 2384 O O . VAL A 1 282 ? -54.766 14.276 7.581 1.00 59.25 282 VAL A O 1
ATOM 2387 N N . ALA A 1 283 ? -53.750 13.238 5.870 1.00 63.91 283 ALA A N 1
ATOM 2388 C CA . ALA A 1 283 ? -54.696 12.123 5.801 1.00 63.91 283 ALA A CA 1
ATOM 2389 C C . ALA A 1 283 ? -54.758 11.322 7.112 1.00 63.91 283 ALA A C 1
ATOM 2391 O O . ALA A 1 283 ? -55.844 10.971 7.563 1.00 63.91 283 ALA A O 1
ATOM 2392 N N . ARG A 1 284 ? -53.610 11.085 7.760 1.00 65.25 284 ARG A N 1
ATOM 2393 C CA . ARG A 1 284 ? -53.548 10.419 9.069 1.00 65.25 284 ARG A CA 1
ATOM 2394 C C . ARG A 1 284 ? -54.254 11.227 10.158 1.00 65.25 284 ARG A C 1
ATOM 2396 O O . ARG A 1 284 ? -54.987 10.653 10.956 1.00 65.25 284 ARG A O 1
ATOM 2403 N N . LEU A 1 285 ? -54.040 12.543 10.200 1.00 59.88 285 LEU A N 1
ATOM 2404 C CA . LEU A 1 285 ? -54.709 13.418 11.167 1.00 59.88 285 LEU A CA 1
ATOM 2405 C C . LEU A 1 285 ? -56.220 13.513 10.910 1.00 59.88 285 LEU A C 1
ATOM 2407 O O . LEU A 1 285 ? -56.988 13.588 11.866 1.00 59.88 285 LEU A O 1
ATOM 2411 N N . ASP A 1 286 ? -56.641 13.485 9.644 1.00 62.88 286 ASP A N 1
ATOM 2412 C CA . ASP A 1 286 ? -58.054 13.498 9.255 1.00 62.88 286 ASP A CA 1
ATOM 2413 C C . ASP A 1 286 ? -58.746 12.174 9.633 1.00 62.88 286 ASP A C 1
ATOM 2415 O O . ASP A 1 286 ? -59.857 12.179 10.159 1.00 62.88 286 ASP A O 1
ATOM 2419 N N . GLU A 1 287 ? -58.059 11.037 9.472 1.00 68.12 287 GLU A N 1
ATOM 2420 C CA . GLU A 1 287 ? -58.540 9.718 9.907 1.00 68.12 287 GLU A CA 1
ATOM 2421 C C . GLU A 1 287 ? -58.633 9.616 11.440 1.00 68.12 287 GLU A C 1
ATOM 2423 O O . GLU A 1 287 ? -59.660 9.189 11.972 1.00 68.12 287 GLU A O 1
ATOM 2428 N N . GLU A 1 288 ? -57.609 10.074 12.172 1.00 64.31 288 GLU A N 1
ATOM 2429 C CA . GLU A 1 288 ? -57.649 10.155 13.640 1.00 64.31 288 GLU A CA 1
ATOM 2430 C C . GLU A 1 288 ? -58.787 11.066 14.125 1.00 64.31 288 GLU A C 1
ATOM 2432 O O . GLU A 1 288 ? -59.480 10.733 15.092 1.00 64.31 288 GLU A O 1
ATOM 2437 N N . TYR A 1 289 ? -59.031 12.188 13.440 1.00 62.91 289 TYR A N 1
ATOM 2438 C CA . TYR A 1 289 ? -60.150 13.074 13.748 1.00 62.91 289 TYR A CA 1
ATOM 2439 C C . TYR A 1 289 ? -61.499 12.399 13.503 1.00 62.91 289 TYR A C 1
ATOM 2441 O O . TYR A 1 289 ? -62.361 12.445 14.383 1.00 62.91 289 TYR A O 1
ATOM 2449 N N . HIS A 1 290 ? -61.672 11.734 12.358 1.00 67.38 290 HIS A N 1
ATOM 2450 C CA . HIS A 1 290 ? -62.918 11.048 12.033 1.00 67.38 290 HIS A CA 1
ATOM 2451 C C . HIS A 1 290 ? -63.241 9.948 13.051 1.00 67.38 290 HIS A C 1
ATOM 2453 O O . HIS A 1 290 ? -64.383 9.846 13.497 1.00 67.38 290 HIS A O 1
ATOM 2459 N N . LEU A 1 291 ? -62.234 9.188 13.499 1.00 70.31 291 LEU A N 1
ATOM 2460 C CA . LEU A 1 291 ? -62.392 8.166 14.539 1.00 70.31 291 LEU A CA 1
ATOM 2461 C C . LEU A 1 291 ? -62.792 8.764 15.895 1.00 70.31 291 LEU A C 1
ATOM 2463 O O . LEU A 1 291 ? -63.663 8.221 16.580 1.00 70.31 291 LEU A O 1
ATOM 2467 N N . ILE A 1 292 ? -62.187 9.889 16.289 1.00 64.94 292 ILE A N 1
ATOM 2468 C CA . ILE A 1 292 ? -62.540 10.594 17.530 1.00 64.94 292 ILE A CA 1
ATOM 2469 C C . ILE A 1 292 ? -63.952 11.185 17.433 1.00 64.94 292 ILE A C 1
ATOM 2471 O O . ILE A 1 292 ? -64.713 11.117 18.402 1.00 64.94 292 ILE A O 1
ATOM 2475 N N . GLU A 1 293 ? -64.327 11.745 16.282 1.00 65.38 293 GLU A N 1
ATOM 2476 C CA . GLU A 1 293 ? -65.663 12.293 16.066 1.00 65.38 293 GLU A CA 1
ATOM 2477 C C . GLU A 1 293 ? -66.733 11.196 16.095 1.00 65.38 293 GLU A C 1
ATOM 2479 O O . GLU A 1 293 ? -67.744 11.355 16.782 1.00 65.38 293 GLU A O 1
ATOM 2484 N N . GLU A 1 294 ? -66.507 10.067 15.421 1.00 70.38 294 GLU A N 1
ATOM 2485 C CA . GLU A 1 294 ? -67.417 8.922 15.460 1.00 70.38 294 GLU A CA 1
ATOM 2486 C C . GLU A 1 294 ? -67.575 8.352 16.870 1.00 70.38 294 GLU A C 1
ATOM 2488 O O . GLU A 1 294 ? -68.693 8.040 17.281 1.00 70.38 294 GLU A O 1
ATOM 2493 N N . ALA A 1 295 ? -66.477 8.215 17.620 1.00 68.75 295 ALA A N 1
ATOM 2494 C CA . ALA A 1 295 ? -66.527 7.758 19.004 1.00 68.75 295 ALA A CA 1
ATOM 2495 C C . ALA A 1 295 ? -67.327 8.736 19.874 1.00 68.75 295 ALA A C 1
ATOM 2497 O O . ALA A 1 295 ? -68.190 8.313 20.638 1.00 68.75 295 ALA A O 1
ATOM 2498 N N . SER A 1 296 ? -67.100 10.044 19.711 1.00 67.50 296 SER A N 1
ATOM 2499 C CA . SER A 1 296 ? -67.810 11.068 20.478 1.00 67.50 296 SER A CA 1
ATOM 2500 C C . SER A 1 296 ? -69.295 11.166 20.110 1.00 67.50 296 SER A C 1
ATOM 2502 O O . SER A 1 296 ? -70.101 11.463 20.991 1.00 67.50 296 SER A O 1
ATOM 2504 N N . ASN A 1 297 ? -69.666 10.923 18.847 1.00 70.88 297 ASN A N 1
ATOM 2505 C CA . ASN A 1 297 ? -71.065 10.857 18.412 1.00 70.88 297 ASN A CA 1
ATOM 2506 C C . ASN A 1 297 ? -71.772 9.637 19.001 1.00 70.88 297 ASN A C 1
ATOM 2508 O O . ASN A 1 297 ? -72.854 9.795 19.554 1.00 70.88 297 ASN A O 1
ATOM 2512 N N . ARG A 1 298 ? -71.129 8.462 18.983 1.00 74.06 298 ARG A N 1
ATOM 2513 C CA . ARG A 1 298 ? -71.670 7.252 19.621 1.00 74.06 298 ARG A CA 1
ATOM 2514 C C . ARG A 1 298 ? -71.912 7.453 21.116 1.00 74.06 298 ARG A C 1
ATOM 2516 O O . ARG A 1 298 ? -72.993 7.145 21.595 1.00 74.06 298 ARG A O 1
ATOM 2523 N N . THR A 1 299 ? -70.965 8.054 21.844 1.00 69.50 299 THR A N 1
ATOM 2524 C CA . THR A 1 299 ? -71.173 8.354 23.272 1.00 69.50 299 THR A CA 1
ATOM 2525 C C . THR A 1 299 ? -72.320 9.348 23.495 1.00 69.50 299 THR A C 1
ATOM 2527 O O . THR A 1 299 ? -73.024 9.255 24.494 1.00 69.50 299 THR A O 1
ATOM 2530 N N . LEU A 1 300 ? -72.519 10.319 22.593 1.00 71.62 300 LEU A N 1
ATOM 2531 C CA . LEU A 1 300 ? -73.634 11.266 22.701 1.00 71.62 300 LEU A CA 1
ATOM 2532 C C . LEU A 1 300 ? -74.988 10.595 22.452 1.00 71.62 300 LEU A C 1
ATOM 2534 O O . LEU A 1 300 ? -75.922 10.895 23.190 1.00 71.62 300 LEU A O 1
ATOM 2538 N N . GLU A 1 301 ? -75.075 9.699 21.468 1.00 76.38 301 GLU A N 1
ATOM 2539 C CA . GLU A 1 301 ? -76.279 8.908 21.180 1.00 76.38 301 GLU A CA 1
ATOM 2540 C C . GLU A 1 301 ? -76.633 7.997 22.366 1.00 76.38 301 GLU A C 1
ATOM 2542 O O . GLU A 1 301 ? -77.751 8.067 22.868 1.00 76.38 301 GLU A O 1
ATOM 2547 N N . GLU A 1 302 ? -75.663 7.251 22.909 1.00 74.25 302 GLU A N 1
ATOM 2548 C CA . GLU A 1 302 ? -75.856 6.411 24.106 1.00 74.25 302 GLU A CA 1
ATOM 2549 C C . GLU A 1 302 ? -76.337 7.233 25.318 1.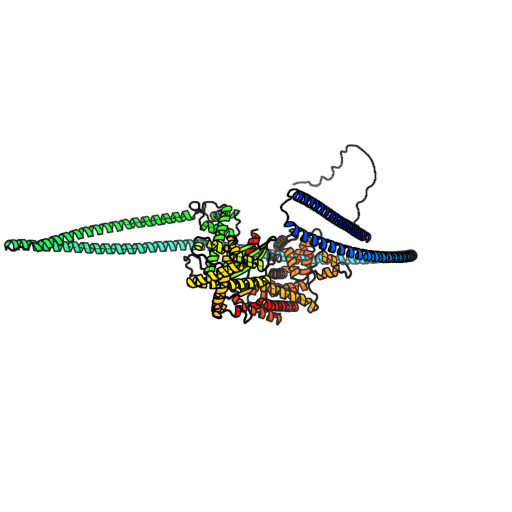00 74.25 302 GLU A C 1
ATOM 2551 O O . GLU A 1 302 ? -77.230 6.817 26.053 1.00 74.25 302 GLU A O 1
ATOM 2556 N N . MET A 1 303 ? -75.787 8.437 25.523 1.00 70.50 303 MET A N 1
ATOM 2557 C CA . MET A 1 303 ? -76.218 9.324 26.611 1.00 70.50 303 MET A CA 1
ATOM 2558 C C . MET A 1 303 ? -77.599 9.952 26.380 1.00 70.50 303 MET A C 1
ATOM 2560 O O . MET A 1 303 ? -78.238 10.363 27.349 1.00 70.50 303 MET A O 1
ATOM 2564 N N . GLU A 1 304 ? -78.038 10.110 25.131 1.00 75.06 304 GLU A N 1
ATOM 2565 C CA . GLU A 1 304 ? -79.387 10.583 24.797 1.00 75.06 304 GLU A CA 1
ATOM 2566 C C . GLU A 1 304 ? -80.428 9.487 25.033 1.00 75.06 304 GLU A C 1
ATOM 2568 O O . GLU A 1 304 ? -81.457 9.770 25.648 1.00 75.06 304 GLU A O 1
ATOM 2573 N N . GLU A 1 305 ? -80.118 8.239 24.676 1.00 76.00 305 GLU A N 1
ATOM 2574 C CA . GLU A 1 305 ? -80.944 7.074 25.017 1.00 76.00 305 GLU A CA 1
ATOM 2575 C C . GLU A 1 305 ? -81.060 6.889 26.541 1.00 76.00 305 GLU A C 1
ATOM 2577 O O . GLU A 1 305 ? -82.164 6.733 27.067 1.00 76.00 305 GLU A O 1
ATOM 2582 N N . ASP A 1 306 ? -79.949 7.008 27.280 1.00 73.38 306 ASP A N 1
ATOM 2583 C CA . ASP A 1 306 ? -79.948 6.968 28.750 1.00 73.38 306 ASP A CA 1
ATOM 2584 C C . ASP A 1 306 ? -80.794 8.103 29.360 1.00 73.38 306 ASP A C 1
ATOM 2586 O O . ASP A 1 306 ? -81.427 7.924 30.405 1.00 73.38 306 ASP A O 1
ATOM 2590 N N . LEU A 1 307 ? -80.817 9.290 28.738 1.00 75.12 307 LEU A N 1
ATOM 2591 C CA . LEU A 1 307 ? -81.658 10.403 29.187 1.00 75.12 307 LEU A CA 1
ATOM 2592 C C . LEU A 1 307 ? -83.142 10.093 28.998 1.00 75.12 307 LEU A C 1
ATOM 2594 O O . LEU A 1 307 ? -83.905 10.296 29.944 1.00 75.12 307 LEU A O 1
ATOM 2598 N N . GLU A 1 308 ? -83.538 9.598 27.825 1.00 77.25 308 GLU A N 1
ATOM 2599 C CA . GLU A 1 308 ? -84.927 9.217 27.547 1.00 77.25 308 GLU A CA 1
ATOM 2600 C C . GLU A 1 308 ? -85.390 8.103 28.490 1.00 77.25 308 GLU A C 1
ATOM 2602 O O . GLU A 1 308 ? -86.426 8.240 29.142 1.00 77.25 308 GLU A O 1
ATOM 2607 N N . GLN A 1 309 ? -84.574 7.061 28.676 1.00 75.31 309 GLN A N 1
ATOM 2608 C CA . GLN A 1 309 ? -84.903 5.951 29.568 1.00 75.31 309 GLN A CA 1
ATOM 2609 C C . GLN A 1 309 ? -85.060 6.408 31.028 1.00 75.31 309 GLN A C 1
ATOM 2611 O O . GLN A 1 309 ? -85.939 5.932 31.748 1.00 75.31 309 GLN A O 1
ATOM 2616 N N . LYS A 1 310 ? -84.224 7.346 31.495 1.00 73.88 310 LYS A N 1
ATOM 2617 C CA . LYS A 1 310 ? -84.319 7.886 32.863 1.00 73.88 310 LYS A CA 1
ATOM 2618 C C . LYS A 1 310 ? -85.501 8.831 33.045 1.00 73.88 310 LYS A C 1
ATOM 2620 O O . LYS A 1 310 ? -86.023 8.914 34.157 1.00 73.88 310 LYS A O 1
ATOM 2625 N N . GLU A 1 311 ? -85.903 9.559 32.006 1.00 75.31 311 GLU A N 1
ATOM 2626 C CA . GLU A 1 311 ? -87.121 10.373 32.027 1.00 75.31 311 GLU A CA 1
ATOM 2627 C C . GLU A 1 311 ? -88.372 9.485 32.075 1.00 75.31 311 GLU A C 1
ATOM 2629 O O . GLU A 1 311 ? -89.242 9.727 32.912 1.00 75.31 311 GLU A O 1
ATOM 2634 N N . GLU A 1 312 ? -88.401 8.397 31.301 1.00 78.19 312 GLU A N 1
ATOM 2635 C CA . GLU A 1 312 ? -89.477 7.400 31.335 1.00 78.19 312 GLU A CA 1
ATOM 2636 C C . GLU A 1 312 ? -89.557 6.687 32.700 1.00 78.19 312 GLU A C 1
ATOM 2638 O O . GLU A 1 312 ? -90.628 6.620 33.303 1.00 78.19 312 GLU A O 1
ATOM 2643 N N . GLU A 1 313 ? -88.419 6.268 33.272 1.00 75.50 313 GLU A N 1
ATOM 2644 C CA . GLU A 1 313 ? -88.349 5.667 34.617 1.00 75.50 313 GLU A CA 1
ATOM 2645 C C . GLU A 1 313 ? -88.856 6.634 35.706 1.00 75.50 313 GLU A C 1
ATOM 2647 O O . GLU A 1 313 ? -89.498 6.224 36.676 1.00 75.50 313 GLU A O 1
ATOM 2652 N N . ILE A 1 314 ? -88.603 7.940 35.561 1.00 76.00 314 ILE A N 1
ATOM 2653 C CA . ILE A 1 314 ? -89.138 8.961 36.471 1.00 76.00 314 ILE A CA 1
ATOM 2654 C C . ILE A 1 314 ? -90.660 9.075 36.340 1.00 76.00 314 ILE A C 1
ATOM 2656 O O . ILE A 1 314 ? -91.329 9.177 37.371 1.00 76.00 314 ILE A O 1
ATOM 2660 N N . ASP A 1 315 ? -91.207 9.053 35.126 1.00 77.00 315 ASP A N 1
ATOM 2661 C CA . ASP A 1 315 ? -92.653 9.135 34.890 1.00 77.00 315 ASP A CA 1
ATOM 2662 C C . ASP A 1 315 ? -93.388 7.880 35.389 1.00 77.00 315 ASP A C 1
ATOM 2664 O O . ASP A 1 315 ? -94.446 7.986 36.027 1.00 77.00 315 ASP A O 1
ATOM 2668 N N . GLU A 1 316 ? -92.798 6.695 35.215 1.00 77.81 316 GLU A N 1
ATOM 2669 C CA . GLU A 1 316 ? -93.296 5.447 35.799 1.00 77.81 316 GLU A CA 1
ATOM 2670 C C . GLU A 1 316 ? -93.280 5.492 37.332 1.00 77.81 316 GLU A C 1
ATOM 2672 O O . GLU A 1 316 ? -94.285 5.176 37.975 1.00 77.81 316 GLU A O 1
ATOM 2677 N N . LEU A 1 317 ? -92.174 5.943 37.937 1.00 74.62 317 LEU A N 1
ATOM 2678 C CA . LEU A 1 317 ? -92.054 6.082 39.390 1.00 74.62 317 LEU A CA 1
ATOM 2679 C C . LEU A 1 317 ? -93.022 7.129 39.952 1.00 74.62 317 LEU A C 1
ATOM 2681 O O . LEU A 1 317 ? -93.577 6.921 41.029 1.00 74.62 317 LEU A O 1
ATOM 2685 N N . LEU A 1 318 ? -93.259 8.238 39.244 1.00 74.62 318 LEU A N 1
ATOM 2686 C CA . LEU A 1 318 ? -94.258 9.244 39.623 1.00 74.62 318 LEU A CA 1
ATOM 2687 C C . LEU A 1 318 ? -95.672 8.660 39.587 1.00 74.62 318 LEU A C 1
ATOM 2689 O O . LEU A 1 318 ? -96.440 8.859 40.530 1.00 74.62 318 LEU A O 1
ATOM 2693 N N . THR A 1 319 ? -95.987 7.887 38.548 1.00 78.69 319 THR A N 1
ATOM 2694 C CA . THR A 1 319 ? -97.273 7.195 38.412 1.00 78.69 319 THR A CA 1
ATOM 2695 C C . THR A 1 319 ? -97.456 6.152 39.520 1.00 78.69 319 THR A C 1
ATOM 2697 O O . THR A 1 319 ? -98.500 6.109 40.173 1.00 78.69 319 THR A O 1
ATOM 2700 N N . ALA A 1 320 ? -96.427 5.348 39.804 1.00 72.94 320 ALA A N 1
ATOM 2701 C CA . ALA A 1 320 ? -96.426 4.371 40.890 1.00 72.94 320 ALA A CA 1
ATOM 2702 C C . ALA A 1 320 ? -96.559 5.038 42.269 1.00 72.94 320 ALA A C 1
ATOM 2704 O O . ALA A 1 320 ? -97.301 4.545 43.118 1.00 72.94 320 ALA A O 1
ATOM 2705 N N . LEU A 1 321 ? -95.909 6.188 42.481 1.00 72.69 321 LEU A N 1
ATOM 2706 C CA . LEU A 1 321 ? -96.028 6.986 43.701 1.00 72.69 321 LEU A CA 1
ATOM 2707 C C . LEU A 1 321 ? -97.446 7.554 43.868 1.00 72.69 321 LEU A C 1
ATOM 2709 O O . LEU A 1 321 ? -97.965 7.573 44.982 1.00 72.69 321 LEU A O 1
ATOM 2713 N N . GLU A 1 322 ? -98.100 7.992 42.788 1.00 74.88 322 GLU A N 1
ATOM 2714 C CA . GLU A 1 322 ? -99.503 8.425 42.826 1.00 74.88 322 GLU A CA 1
ATOM 2715 C C . GLU A 1 322 ? -100.458 7.273 43.145 1.00 74.88 322 GLU A C 1
ATOM 2717 O O . GLU A 1 322 ? -101.364 7.437 43.965 1.00 74.88 322 GLU A O 1
ATOM 2722 N N . VAL A 1 323 ? -100.245 6.095 42.552 1.00 75.31 323 VAL A N 1
ATOM 2723 C CA . VAL A 1 323 ? -101.026 4.888 42.861 1.00 75.31 323 VAL A CA 1
ATOM 2724 C C . VAL A 1 323 ? -100.807 4.455 44.314 1.00 75.31 323 VAL A C 1
ATOM 2726 O O . VAL A 1 323 ? -101.778 4.169 45.015 1.00 75.31 323 VAL A O 1
ATOM 2729 N N . ALA A 1 324 ? -99.562 4.456 44.797 1.00 67.88 324 ALA A N 1
ATOM 2730 C CA . ALA A 1 324 ? -99.223 4.151 46.185 1.00 67.88 324 ALA A CA 1
ATOM 2731 C C . ALA A 1 324 ? -99.809 5.186 47.160 1.00 67.88 324 ALA A C 1
ATOM 2733 O O . ALA A 1 324 ? -100.313 4.805 48.212 1.00 67.88 324 ALA A O 1
ATOM 2734 N N . ARG A 1 325 ? -99.834 6.479 46.799 1.00 70.12 325 ARG A N 1
ATOM 2735 C CA . ARG A 1 325 ? -100.509 7.526 47.588 1.00 70.12 325 ARG A CA 1
ATOM 2736 C C . ARG A 1 325 ? -102.007 7.288 47.679 1.00 70.12 325 ARG A C 1
ATOM 2738 O O . ARG A 1 325 ? -102.546 7.358 48.773 1.00 70.12 325 ARG A O 1
ATOM 2745 N N . ARG A 1 326 ? -102.668 6.961 46.562 1.00 70.00 326 ARG A N 1
ATOM 2746 C CA . ARG A 1 326 ? -104.103 6.628 46.568 1.00 70.00 326 ARG A CA 1
ATOM 2747 C C . ARG A 1 326 ? -104.393 5.404 47.437 1.00 70.00 326 ARG A C 1
ATOM 2749 O O . ARG A 1 326 ? -105.354 5.428 48.194 1.00 70.00 326 ARG A O 1
ATOM 2756 N N . ARG A 1 327 ? -103.540 4.375 47.381 1.00 67.81 327 ARG A N 1
ATOM 2757 C CA . ARG A 1 327 ? -103.643 3.185 48.242 1.00 67.81 327 ARG A CA 1
ATOM 2758 C C . ARG A 1 327 ? -103.389 3.490 49.721 1.00 67.81 327 ARG A C 1
ATOM 2760 O O . ARG A 1 327 ? -104.108 2.954 50.553 1.00 67.81 327 ARG A O 1
ATOM 2767 N N . ASP A 1 328 ? -102.424 4.346 50.062 1.00 65.75 328 ASP A N 1
ATOM 2768 C CA . ASP A 1 328 ? -102.200 4.796 51.447 1.00 65.75 328 ASP A CA 1
ATOM 2769 C C . ASP A 1 328 ? -103.374 5.653 51.949 1.00 65.75 328 ASP A C 1
ATOM 2771 O O . ASP A 1 328 ? -103.826 5.472 53.076 1.00 65.75 328 ASP A O 1
ATOM 2775 N N . ASP A 1 329 ? -103.937 6.528 51.110 1.00 65.44 329 ASP A N 1
ATOM 2776 C CA . ASP A 1 329 ? -105.139 7.307 51.434 1.00 65.44 329 ASP A CA 1
ATOM 2777 C C . ASP A 1 329 ? -106.370 6.397 51.652 1.00 65.44 329 ASP A C 1
ATOM 2779 O O . ASP A 1 329 ? -107.143 6.612 52.590 1.00 65.44 329 ASP A O 1
ATOM 2783 N N . GLU A 1 330 ? -106.523 5.330 50.858 1.00 63.88 330 GLU A N 1
ATOM 2784 C CA . GLU A 1 330 ? -107.543 4.285 51.047 1.00 63.88 330 GLU A CA 1
ATOM 2785 C C . GLU A 1 330 ? -107.285 3.425 52.307 1.00 63.88 330 GLU A C 1
ATOM 2787 O O . GLU A 1 330 ? -108.222 3.128 53.054 1.00 63.88 330 GLU A O 1
ATOM 2792 N N . ALA A 1 331 ? -106.027 3.079 52.609 1.00 59.50 331 ALA A N 1
ATOM 2793 C CA . ALA A 1 331 ? -105.629 2.314 53.797 1.00 59.50 331 ALA A CA 1
ATOM 2794 C C . ALA A 1 331 ? -105.772 3.120 55.104 1.00 59.50 331 ALA A C 1
ATOM 2796 O O . ALA A 1 331 ? -106.182 2.579 56.136 1.00 59.50 331 ALA A O 1
ATOM 2797 N N . ARG A 1 332 ? -105.564 4.445 55.062 1.00 58.25 332 ARG A N 1
ATOM 2798 C CA . ARG A 1 332 ? -105.853 5.371 56.176 1.00 58.25 332 ARG A CA 1
ATOM 2799 C C . ARG A 1 332 ? -107.332 5.387 56.564 1.00 58.25 332 ARG A C 1
ATOM 2801 O O . ARG A 1 332 ? -107.639 5.628 57.730 1.00 58.25 332 ARG A O 1
ATOM 2808 N N . HIS A 1 333 ? -108.240 5.085 55.632 1.00 56.97 333 HIS A N 1
ATOM 2809 C CA . HIS A 1 333 ? -109.665 4.905 55.922 1.00 56.97 333 HIS A CA 1
ATOM 2810 C C . HIS A 1 333 ? -110.004 3.545 56.566 1.00 56.97 333 HIS A C 1
ATOM 2812 O O . HIS A 1 333 ? -111.085 3.419 57.142 1.00 56.97 333 HIS A O 1
ATOM 2818 N N . GLN A 1 334 ? -109.099 2.557 56.525 1.00 51.84 334 GLN A N 1
ATOM 2819 C CA . GLN A 1 334 ? -109.302 1.199 57.062 1.00 51.84 334 GLN A CA 1
ATOM 2820 C C . GLN A 1 334 ? -108.412 0.838 58.268 1.00 51.84 334 GLN A C 1
ATOM 2822 O O . GLN A 1 334 ? -108.620 -0.208 58.878 1.00 51.84 334 GLN A O 1
ATOM 2827 N N . GLY A 1 335 ? -107.505 1.723 58.696 1.00 53.84 335 GLY A N 1
ATOM 2828 C CA . GLY A 1 335 ? -106.822 1.611 59.991 1.00 53.84 335 GLY A CA 1
ATOM 2829 C C . GLY A 1 335 ? -105.574 0.723 60.026 1.00 53.84 335 GLY A C 1
ATOM 2830 O O . GLY A 1 335 ? -105.182 0.323 61.120 1.00 53.84 335 GLY A O 1
ATOM 2831 N N . ASP A 1 336 ? -104.923 0.473 58.886 1.00 53.97 336 ASP A N 1
ATOM 2832 C CA . ASP A 1 336 ? -103.614 -0.194 58.808 1.00 53.97 336 ASP A CA 1
ATOM 2833 C C . ASP A 1 336 ? -102.598 0.719 58.098 1.00 53.97 336 ASP A C 1
ATOM 2835 O O . ASP A 1 336 ? -102.934 1.394 57.126 1.00 53.97 336 ASP A O 1
ATOM 2839 N N . ARG A 1 337 ? -101.367 0.823 58.621 1.00 53.75 337 ARG A N 1
ATOM 2840 C CA . ARG A 1 337 ? -100.343 1.758 58.105 1.00 53.75 337 ARG A CA 1
ATOM 2841 C C . ARG A 1 337 ? -99.386 1.051 57.151 1.00 53.75 337 ARG A C 1
ATOM 2843 O O . ARG A 1 337 ? -98.707 0.116 57.563 1.00 53.75 337 ARG A O 1
ATOM 2850 N N . SER A 1 338 ? -99.204 1.603 55.953 1.00 56.38 338 SER A N 1
ATOM 2851 C CA . SER A 1 338 ? -98.184 1.162 54.987 1.00 56.38 338 SER A CA 1
ATOM 2852 C C . SER A 1 338 ? -97.330 2.347 54.508 1.00 56.38 338 SER A C 1
ATOM 2854 O O . SER A 1 338 ? -97.236 2.633 53.323 1.00 56.38 338 SER A O 1
ATOM 2856 N N . ALA A 1 339 ? -96.689 3.065 55.441 1.00 62.31 339 ALA A N 1
ATOM 2857 C CA . ALA A 1 339 ? -95.882 4.261 55.145 1.00 62.31 339 ALA A CA 1
ATOM 2858 C C . ALA A 1 339 ? -94.493 3.967 54.527 1.00 62.31 339 ALA A C 1
ATOM 2860 O O . ALA A 1 339 ? -93.802 4.883 54.083 1.00 62.31 339 ALA A O 1
ATOM 2861 N N . GLU A 1 340 ? -94.060 2.706 54.519 1.00 66.31 340 GLU A N 1
ATOM 2862 C CA . GLU A 1 340 ? -92.688 2.316 54.167 1.00 66.31 340 GLU A CA 1
ATOM 2863 C C . GLU A 1 340 ? -92.459 2.237 52.649 1.00 66.31 340 GLU A C 1
ATOM 2865 O O . GLU A 1 340 ? -91.433 2.700 52.153 1.00 66.31 340 GLU A O 1
ATOM 2870 N N . GLU A 1 341 ? -93.459 1.771 51.894 1.00 66.31 341 GLU A N 1
ATOM 2871 C CA . GLU A 1 341 ? -93.408 1.668 50.427 1.00 66.31 341 GLU A CA 1
ATOM 2872 C C . GLU A 1 341 ? -93.365 3.062 49.761 1.00 66.31 341 GLU A C 1
ATOM 2874 O O . GLU A 1 341 ? -92.611 3.292 48.815 1.00 66.31 341 GLU A O 1
ATOM 2879 N N . LEU A 1 342 ? -94.094 4.040 50.321 1.00 66.50 342 LEU A N 1
ATOM 2880 C CA . LEU A 1 342 ? -94.075 5.440 49.873 1.00 66.50 342 LEU A CA 1
ATOM 2881 C C . LEU A 1 342 ? -92.721 6.125 50.102 1.00 66.50 342 LEU A C 1
ATOM 2883 O O . LEU A 1 342 ? -92.273 6.893 49.248 1.00 66.50 342 LEU A O 1
ATOM 2887 N N . ASN A 1 343 ? -92.068 5.860 51.238 1.00 73.19 343 ASN A N 1
ATOM 2888 C CA . ASN A 1 343 ? -90.749 6.425 51.527 1.00 73.19 343 ASN A CA 1
ATOM 2889 C C . ASN A 1 343 ? -89.675 5.833 50.609 1.00 73.19 343 ASN A C 1
ATOM 2891 O O . ASN A 1 343 ? -88.881 6.589 50.052 1.00 73.19 343 ASN A O 1
ATOM 2895 N N . GLN A 1 344 ? -89.695 4.516 50.384 1.00 74.81 344 GLN A N 1
ATOM 2896 C CA . GLN A 1 344 ? -88.749 3.858 49.480 1.00 74.81 344 GLN A CA 1
ATOM 2897 C C . GLN A 1 344 ? -88.890 4.366 48.037 1.00 74.81 344 GLN A C 1
ATOM 2899 O O . GLN A 1 344 ? -87.894 4.743 47.421 1.00 74.81 344 GLN A O 1
ATOM 2904 N N . LEU A 1 345 ? -90.117 4.474 47.509 1.00 70.25 345 LEU A N 1
ATOM 2905 C CA . LEU A 1 345 ? -90.351 5.025 46.167 1.00 70.25 345 LEU A CA 1
ATOM 2906 C C . LEU A 1 345 ? -89.940 6.504 46.059 1.00 70.25 345 LEU A C 1
ATOM 2908 O O . LEU A 1 345 ? -89.385 6.916 45.040 1.00 70.25 345 LEU A O 1
ATOM 2912 N N . SER A 1 346 ? -90.155 7.304 47.110 1.00 74.50 346 SER A N 1
ATOM 2913 C CA . SER A 1 346 ? -89.720 8.707 47.141 1.00 74.50 346 SER A CA 1
ATOM 2914 C C . SER A 1 346 ? -88.194 8.852 47.146 1.00 74.50 346 SER A C 1
ATOM 2916 O O . SER A 1 346 ? -87.672 9.772 46.511 1.00 74.50 346 SER A O 1
ATOM 2918 N N . GLU A 1 347 ? -87.471 7.979 47.851 1.00 79.38 347 GLU A N 1
ATOM 2919 C CA . GLU A 1 347 ? -86.002 7.971 47.861 1.00 79.38 347 GLU A CA 1
ATOM 2920 C C . GLU A 1 347 ? -85.428 7.541 46.508 1.00 79.38 347 GLU A C 1
ATOM 2922 O O . GLU A 1 347 ? -84.530 8.207 45.987 1.00 79.38 347 GLU A O 1
ATOM 2927 N N . VAL A 1 348 ? -85.983 6.488 45.897 1.00 76.31 348 VAL A N 1
ATOM 2928 C CA . VAL A 1 348 ? -85.576 6.034 44.557 1.00 76.31 348 VAL A CA 1
ATOM 2929 C C . VAL A 1 348 ? -85.820 7.135 43.523 1.00 76.31 348 VAL A C 1
ATOM 2931 O O . VAL A 1 348 ? -84.911 7.471 42.768 1.00 76.31 348 VAL A O 1
ATOM 2934 N N . LEU A 1 349 ? -86.985 7.792 43.548 1.00 76.12 349 LEU A N 1
ATOM 2935 C CA . LEU A 1 349 ? -87.291 8.914 42.656 1.00 76.12 349 LEU A CA 1
ATOM 2936 C C . LEU A 1 349 ? -86.312 10.090 42.830 1.00 76.12 349 LEU A C 1
ATOM 2938 O O . LEU A 1 349 ? -85.884 10.697 41.845 1.00 76.12 349 LEU A O 1
ATOM 2942 N N . ALA A 1 350 ? -85.949 10.431 44.071 1.00 77.75 350 ALA A N 1
ATOM 2943 C CA . ALA A 1 350 ? -84.979 11.490 44.346 1.00 77.75 350 ALA A CA 1
ATOM 2944 C C . ALA A 1 350 ? -83.582 11.137 43.806 1.00 77.75 350 ALA A C 1
ATOM 2946 O O . ALA A 1 350 ? -82.913 11.988 43.211 1.00 77.75 350 ALA A O 1
ATOM 2947 N N . LEU A 1 351 ? -83.167 9.875 43.953 1.00 78.88 351 LEU A N 1
ATOM 2948 C CA . LEU A 1 351 ? -81.901 9.375 43.428 1.00 78.88 351 LEU A CA 1
ATOM 2949 C C . LEU A 1 351 ? -81.881 9.388 41.891 1.00 78.88 351 LEU A C 1
ATOM 2951 O O . LEU A 1 351 ? -80.908 9.866 41.304 1.00 78.88 351 LEU A O 1
ATOM 2955 N N . THR A 1 352 ? -82.950 8.929 41.234 1.00 72.69 352 THR A N 1
ATOM 2956 C CA . THR A 1 352 ? -83.053 8.912 39.764 1.00 72.69 352 THR A CA 1
ATOM 2957 C C . THR A 1 352 ? -83.055 10.333 39.192 1.00 72.69 352 THR A C 1
ATOM 2959 O O . THR A 1 352 ? -82.316 10.609 38.248 1.00 72.69 352 THR A O 1
ATOM 2962 N N . LYS A 1 353 ? -83.746 11.292 39.829 1.00 76.00 353 LYS A N 1
ATOM 2963 C CA . LYS A 1 353 ? -83.679 12.723 39.460 1.00 76.00 353 LYS A CA 1
ATOM 2964 C C . LYS A 1 353 ? -82.278 13.314 39.609 1.00 76.00 353 LYS A C 1
ATOM 2966 O O . LYS A 1 353 ? -81.843 14.079 38.750 1.00 76.00 353 LYS A O 1
ATOM 2971 N N . SER A 1 354 ? -81.560 12.963 40.678 1.00 77.69 354 SER A N 1
ATOM 2972 C CA . SER A 1 354 ? -80.172 13.403 40.864 1.00 77.69 354 SER A CA 1
ATOM 2973 C C . SER A 1 354 ? -79.255 12.857 39.766 1.00 77.69 354 SER A C 1
ATOM 2975 O O . SER A 1 354 ? -78.429 13.600 39.235 1.00 77.69 354 SER A O 1
ATOM 2977 N N . LYS A 1 355 ? -79.421 11.581 39.393 1.00 75.62 355 LYS A N 1
ATOM 2978 C CA . LYS A 1 355 ? -78.677 10.956 38.289 1.00 75.62 355 LYS A CA 1
ATOM 2979 C C . LYS A 1 355 ? -79.007 11.603 36.941 1.00 75.62 355 LYS A C 1
ATOM 2981 O O . LYS A 1 355 ? -78.085 11.924 36.203 1.00 75.62 355 LYS A O 1
ATOM 2986 N N . LEU A 1 356 ? -80.277 11.908 36.662 1.00 76.81 356 LEU A N 1
ATOM 2987 C CA . LEU A 1 356 ? -80.680 12.609 35.436 1.00 76.81 356 LEU A CA 1
ATOM 2988 C C . LEU A 1 356 ? -79.992 13.978 35.302 1.00 76.81 356 LEU A C 1
ATOM 2990 O O . LEU A 1 356 ? -79.480 14.329 34.241 1.00 76.81 356 LEU A O 1
ATOM 2994 N N . ILE A 1 357 ? -79.940 14.759 36.386 1.00 77.75 357 ILE A N 1
ATOM 2995 C CA . ILE A 1 357 ? -79.257 16.064 36.391 1.00 77.75 357 ILE A CA 1
ATOM 2996 C C . ILE A 1 357 ? -77.760 15.901 36.102 1.00 77.75 357 ILE A C 1
ATOM 2998 O O . ILE A 1 357 ? -77.179 16.723 35.387 1.00 77.75 357 ILE A O 1
ATOM 3002 N N . GLN A 1 358 ? -77.140 14.852 36.644 1.00 76.50 358 GLN A N 1
ATOM 3003 C CA . GLN A 1 358 ? -75.737 14.552 36.396 1.00 76.50 358 GLN A CA 1
ATOM 3004 C C . GLN A 1 358 ? -75.488 14.209 34.920 1.00 76.50 358 GLN A C 1
ATOM 3006 O O . GLN A 1 358 ? -74.649 14.862 34.299 1.00 76.50 358 GLN A O 1
ATOM 3011 N N . VAL A 1 359 ? -76.282 13.308 34.331 1.00 71.94 359 VAL A N 1
ATOM 3012 C CA . VAL A 1 359 ? -76.174 12.939 32.907 1.00 71.94 359 VAL A CA 1
ATOM 3013 C C . VAL A 1 359 ? -76.395 14.158 32.000 1.00 71.94 359 VAL A C 1
ATOM 3015 O O . VAL A 1 359 ? -75.608 14.399 31.087 1.00 71.94 359 VAL A O 1
ATOM 3018 N N . LYS A 1 360 ? -77.377 15.027 32.296 1.00 75.12 360 LYS A N 1
ATOM 3019 C CA . LYS A 1 360 ? -77.591 16.285 31.544 1.00 75.12 360 LYS A CA 1
ATOM 3020 C C . LYS A 1 360 ? -76.385 17.227 31.610 1.00 75.12 360 LYS A C 1
ATOM 3022 O O . LYS A 1 360 ? -76.066 17.906 30.631 1.00 75.12 360 LYS A O 1
ATOM 3027 N N . LYS A 1 361 ? -75.717 17.303 32.765 1.00 74.88 361 LYS A N 1
ATOM 3028 C CA . LYS A 1 361 ? -74.525 18.140 32.952 1.00 74.88 361 LYS A CA 1
ATOM 3029 C C . LYS A 1 361 ? -73.327 17.584 32.181 1.00 74.88 361 LYS A C 1
ATOM 3031 O O . LYS A 1 361 ? -72.607 18.364 31.560 1.00 74.88 361 LYS A O 1
ATOM 3036 N N . GLU A 1 362 ? -73.143 16.269 32.206 1.00 72.00 362 GLU A N 1
ATOM 3037 C CA . GLU A 1 362 ? -72.083 15.569 31.476 1.00 72.00 362 GLU A CA 1
ATOM 3038 C C . GLU A 1 362 ? -72.298 15.672 29.955 1.00 72.00 362 GLU A C 1
ATOM 3040 O O . GLU A 1 362 ? -71.382 16.095 29.251 1.00 72.00 362 GLU A O 1
ATOM 3045 N N . ASN A 1 363 ? -73.524 15.466 29.456 1.00 74.00 363 ASN A N 1
ATOM 3046 C CA . ASN A 1 363 ? -73.876 15.635 28.038 1.00 74.00 363 ASN A CA 1
ATOM 3047 C C . ASN A 1 363 ? -73.612 17.081 27.558 1.00 74.00 363 ASN A C 1
ATOM 3049 O O . ASN A 1 363 ? -72.960 17.309 26.538 1.00 74.00 363 ASN A O 1
ATOM 3053 N N . LYS A 1 364 ? -74.000 18.096 28.348 1.00 75.19 364 LYS A N 1
ATOM 3054 C CA . LYS A 1 364 ? -73.691 19.503 28.031 1.00 75.19 364 LYS A CA 1
ATOM 3055 C C . LYS A 1 364 ? -72.184 19.783 27.992 1.00 75.19 364 LYS A C 1
ATOM 3057 O O . LYS A 1 364 ? -71.732 20.533 27.124 1.00 75.19 364 LYS A O 1
ATOM 3062 N N . ALA A 1 365 ? -71.414 19.216 28.922 1.00 70.88 365 ALA A N 1
ATOM 3063 C CA . ALA A 1 365 ? -69.962 19.368 28.950 1.00 70.88 365 ALA A CA 1
ATOM 3064 C C . ALA A 1 365 ? -69.300 18.717 27.724 1.00 70.88 365 ALA A C 1
ATOM 3066 O O . ALA A 1 365 ? -68.436 19.340 27.112 1.00 70.88 365 ALA A O 1
ATOM 3067 N N . LEU A 1 366 ? -69.759 17.531 27.314 1.00 68.50 366 LEU A N 1
ATOM 3068 C CA . LEU A 1 366 ? -69.308 16.829 26.107 1.00 68.50 366 LEU A CA 1
ATOM 3069 C C . LEU A 1 366 ? -69.648 17.595 24.821 1.00 68.50 366 LEU A C 1
ATOM 3071 O O . LEU A 1 366 ? -68.771 17.790 23.981 1.00 68.50 366 LEU A O 1
ATOM 3075 N N . ARG A 1 367 ? -70.868 18.136 24.691 1.00 70.25 367 ARG A N 1
ATOM 3076 C CA . ARG A 1 367 ? -71.249 18.995 23.551 1.00 70.25 367 ARG A CA 1
ATOM 3077 C C . ARG A 1 367 ? -70.389 20.260 23.464 1.00 70.25 367 ARG A C 1
ATOM 3079 O O . ARG A 1 367 ? -69.960 20.642 22.377 1.00 70.25 367 ARG A O 1
ATOM 3086 N N . MET A 1 368 ? -70.099 20.896 24.602 1.00 68.25 368 MET A N 1
ATOM 3087 C CA . MET A 1 368 ? -69.165 22.027 24.652 1.00 68.25 368 MET A CA 1
ATOM 3088 C C . MET A 1 368 ? -67.736 21.609 24.296 1.00 68.25 368 MET A C 1
ATOM 3090 O O . MET A 1 368 ? -67.066 22.328 23.559 1.00 68.25 368 MET A O 1
ATOM 3094 N N . HIS A 1 369 ? -67.276 20.452 24.777 1.00 64.56 369 HIS A N 1
ATOM 3095 C CA . HIS A 1 369 ? -65.963 19.914 24.442 1.00 64.56 369 HIS A CA 1
ATOM 3096 C C . HIS A 1 369 ? -65.846 19.679 22.932 1.00 64.56 369 HIS A C 1
ATOM 3098 O O . HIS A 1 369 ? -64.919 20.208 22.327 1.00 64.56 369 HIS A O 1
ATOM 3104 N N . LYS A 1 370 ? -66.818 19.010 22.292 1.00 65.62 370 LYS A N 1
ATOM 3105 C CA . LYS A 1 370 ? -66.863 18.799 20.831 1.00 65.62 370 LYS A CA 1
ATOM 3106 C C . LYS A 1 370 ? -66.747 20.120 20.060 1.00 65.62 370 LYS A C 1
ATOM 3108 O O . LYS A 1 370 ? -65.916 20.243 19.162 1.00 65.62 370 LYS A O 1
ATOM 3113 N N . HIS A 1 371 ? -67.508 21.137 20.467 1.00 63.19 371 HIS A N 1
ATOM 3114 C CA . HIS A 1 371 ? -67.495 22.445 19.809 1.00 63.19 371 HIS A CA 1
ATOM 3115 C C . HIS A 1 371 ? -66.170 23.209 20.003 1.00 63.19 371 HIS A C 1
ATOM 3117 O O . HIS A 1 371 ? -65.721 23.905 19.090 1.00 63.19 371 HIS A O 1
ATOM 3123 N N . CYS A 1 372 ? -65.522 23.069 21.165 1.00 60.22 372 CYS A N 1
ATOM 3124 C CA . CYS A 1 372 ? -64.192 23.627 21.418 1.00 60.22 372 CYS A CA 1
ATOM 3125 C C . CYS A 1 372 ? -63.079 22.841 20.705 1.00 60.22 372 CYS A C 1
ATOM 3127 O O . CYS A 1 372 ? -62.082 23.437 20.309 1.00 60.22 372 CYS A O 1
ATOM 3129 N N . THR A 1 373 ? -63.246 21.532 20.499 1.00 58.06 373 THR A N 1
ATOM 3130 C CA . THR A 1 373 ? -62.220 20.660 19.898 1.00 58.06 373 THR A CA 1
ATOM 3131 C C . THR A 1 373 ? -61.961 21.032 18.437 1.00 58.06 373 THR A C 1
ATOM 3133 O O . THR A 1 373 ? -60.803 21.130 18.046 1.00 58.06 373 THR A O 1
ATOM 3136 N N . ALA A 1 374 ? -63.004 21.356 17.660 1.00 56.31 374 ALA A N 1
ATOM 3137 C CA . ALA A 1 374 ? -62.854 21.850 16.285 1.00 56.31 374 ALA A CA 1
ATOM 3138 C C . ALA A 1 374 ? -62.008 23.139 16.216 1.00 56.31 374 ALA A C 1
ATOM 3140 O O . ALA A 1 374 ? -61.064 23.228 15.435 1.00 56.31 374 ALA A O 1
ATOM 3141 N N . SER A 1 375 ? -62.265 24.100 17.112 1.00 57.75 375 SER A N 1
ATOM 3142 C CA . SER A 1 375 ? -61.473 25.335 17.212 1.00 57.75 375 SER A CA 1
ATOM 3143 C C . SER A 1 375 ? -60.037 25.081 17.698 1.00 57.75 375 SER A C 1
ATOM 3145 O O . SER A 1 375 ? -59.100 25.734 17.238 1.00 57.75 375 SER A O 1
ATOM 3147 N N . CYS A 1 376 ? -59.830 24.116 18.599 1.00 54.53 376 CYS A N 1
ATOM 3148 C CA . CYS A 1 376 ? -58.497 23.722 19.057 1.00 54.53 376 CYS A CA 1
ATOM 3149 C C . CYS A 1 376 ? -57.674 23.019 17.968 1.00 54.53 376 CYS A C 1
ATOM 3151 O O . CYS A 1 376 ? -56.463 23.228 17.919 1.00 54.53 376 CYS A O 1
ATOM 3153 N N . ILE A 1 377 ? -58.304 22.228 17.096 1.00 54.38 377 ILE A N 1
ATOM 3154 C CA . ILE A 1 377 ? -57.652 21.572 15.953 1.00 54.38 377 ILE A CA 1
ATOM 3155 C C . ILE A 1 377 ? -57.275 22.600 14.892 1.00 54.38 377 ILE A C 1
ATOM 3157 O O . ILE A 1 377 ? -56.139 22.599 14.435 1.00 54.38 377 ILE A O 1
ATOM 3161 N N . GLU A 1 378 ? -58.167 23.535 14.570 1.00 54.72 378 GLU A N 1
ATOM 3162 C CA . GLU A 1 378 ? -57.879 24.630 13.639 1.00 54.72 378 GLU A CA 1
ATOM 3163 C C . GLU A 1 378 ? -56.715 25.501 14.154 1.00 54.72 378 GLU A C 1
ATOM 3165 O O . GLU A 1 378 ? -55.776 25.817 13.421 1.00 54.72 378 GLU A O 1
ATOM 3170 N N . ALA A 1 379 ? -56.687 25.778 15.464 1.00 58.16 379 ALA A N 1
ATOM 3171 C CA . ALA A 1 379 ? -55.558 26.436 16.116 1.00 58.16 379 ALA A CA 1
ATOM 3172 C C . ALA A 1 379 ? -54.276 25.579 16.118 1.00 58.16 379 ALA A C 1
ATOM 3174 O O . ALA A 1 379 ? -53.181 26.130 16.014 1.00 58.16 379 ALA A O 1
ATOM 3175 N N . ALA A 1 380 ? -54.372 24.250 16.230 1.00 53.25 380 ALA A N 1
ATOM 3176 C CA . ALA A 1 380 ? -53.226 23.341 16.185 1.00 53.25 380 ALA A CA 1
ATOM 3177 C C . ALA A 1 380 ? -52.651 23.193 14.765 1.00 53.25 380 ALA A C 1
ATOM 3179 O O . ALA A 1 380 ? -51.431 23.227 14.616 1.00 53.25 380 ALA A O 1
ATOM 3180 N N . LEU A 1 381 ? -53.503 23.119 13.738 1.00 53.19 381 LEU A N 1
ATOM 3181 C CA . LEU A 1 381 ? -53.149 23.157 12.316 1.00 53.19 381 LEU A CA 1
ATOM 3182 C C . LEU A 1 381 ? -52.489 24.483 11.955 1.00 53.19 381 LEU A C 1
ATOM 3184 O O . LEU A 1 381 ? -51.418 24.483 11.355 1.00 53.19 381 LEU A O 1
ATOM 3188 N N . GLN A 1 382 ? -53.053 25.610 12.399 1.00 58.22 382 GLN A N 1
ATOM 3189 C CA . GLN A 1 382 ? -52.441 26.922 12.199 1.00 58.22 382 GLN A CA 1
ATOM 3190 C C . GLN A 1 382 ? -51.084 27.017 12.905 1.00 58.22 382 GLN A C 1
ATOM 3192 O O . GLN A 1 382 ? -50.114 27.478 12.317 1.00 58.22 382 GLN A O 1
ATOM 3197 N N . LYS A 1 383 ? -50.966 26.498 14.131 1.00 59.38 383 LYS A N 1
ATOM 3198 C CA . LYS A 1 383 ? -49.694 26.439 14.867 1.00 59.38 383 LYS A CA 1
ATOM 3199 C C . LYS A 1 383 ? -48.687 25.477 14.223 1.00 59.38 383 LYS A C 1
ATOM 3201 O O . LYS A 1 383 ? -47.484 25.703 14.334 1.00 59.38 383 LYS A O 1
ATOM 3206 N N . GLY A 1 384 ? -49.160 24.423 13.556 1.00 49.59 384 GLY A N 1
ATOM 3207 C CA . GLY A 1 384 ? -48.374 23.499 12.739 1.00 49.59 384 GLY A CA 1
ATOM 3208 C C . GLY A 1 384 ? -47.875 24.147 11.448 1.00 49.59 384 GLY A C 1
ATOM 3209 O O . GLY A 1 384 ? -46.692 24.046 11.147 1.00 49.59 384 GLY A O 1
ATOM 3210 N N . LEU A 1 385 ? -48.729 24.898 10.748 1.00 53.75 385 LEU A N 1
ATOM 3211 C CA . LEU A 1 385 ? -48.384 25.715 9.579 1.00 53.75 385 LEU A CA 1
ATOM 3212 C C . LEU A 1 385 ? -47.418 26.845 9.939 1.00 53.75 385 LEU A C 1
ATOM 3214 O O . LEU A 1 385 ? -46.462 27.088 9.207 1.00 53.75 385 LEU A O 1
ATOM 3218 N N . ASP A 1 386 ? -47.627 27.510 11.073 1.00 58.81 386 ASP A N 1
ATOM 3219 C CA . ASP A 1 386 ? -46.737 28.554 11.573 1.00 58.81 386 ASP A CA 1
ATOM 3220 C C . ASP A 1 386 ? -45.389 27.953 11.979 1.00 58.81 386 ASP A C 1
ATOM 3222 O O . ASP A 1 386 ? -44.360 28.490 11.585 1.00 58.81 386 ASP A O 1
ATOM 3226 N N . LYS A 1 387 ? -45.363 26.793 12.656 1.00 54.00 387 LYS A N 1
ATOM 3227 C CA . LYS A 1 387 ? -44.126 26.026 12.891 1.00 54.00 387 LYS A CA 1
ATOM 3228 C C . LYS A 1 387 ? -43.463 25.591 11.588 1.00 54.00 387 LYS A C 1
ATOM 3230 O O . LYS A 1 387 ? -42.250 25.698 11.491 1.00 54.00 387 LYS A O 1
ATOM 3235 N N . GLY A 1 388 ? -44.223 25.134 10.595 1.00 46.22 388 GLY A N 1
ATOM 3236 C CA . GLY A 1 388 ? -43.721 24.736 9.279 1.00 46.22 388 GLY A CA 1
ATOM 3237 C C . GLY A 1 388 ? -43.086 25.909 8.535 1.00 46.22 388 GLY A C 1
ATOM 3238 O O . GLY A 1 388 ? -41.966 25.795 8.045 1.00 46.22 388 GLY A O 1
ATOM 3239 N N . LYS A 1 389 ? -43.730 27.082 8.550 1.00 52.50 389 LYS A N 1
ATOM 3240 C CA . LYS A 1 389 ? -43.159 28.341 8.048 1.00 52.50 389 LYS A CA 1
ATOM 3241 C C . LYS A 1 389 ? -41.916 28.754 8.832 1.00 52.50 389 LYS A C 1
ATOM 3243 O O . LYS A 1 389 ? -40.931 29.140 8.217 1.00 52.50 389 LYS A O 1
ATOM 3248 N N . GLN A 1 390 ? -41.920 28.604 10.155 1.00 50.41 390 GLN A N 1
ATOM 3249 C CA . GLN A 1 390 ? -40.771 28.896 11.012 1.00 50.41 390 GLN A CA 1
ATOM 3250 C C . GLN A 1 390 ? -39.602 27.933 10.756 1.00 50.41 390 GLN A C 1
ATOM 3252 O O . GLN A 1 390 ? -38.456 28.359 10.756 1.00 50.41 390 GLN A O 1
ATOM 3257 N N . ILE A 1 391 ? -39.865 26.649 10.493 1.00 51.97 391 ILE A N 1
ATOM 3258 C CA . ILE A 1 391 ? -38.870 25.645 10.082 1.00 51.97 391 ILE A CA 1
ATOM 3259 C C . ILE A 1 391 ? -38.302 26.014 8.709 1.00 51.97 391 ILE A C 1
ATOM 3261 O O . ILE A 1 391 ? -37.089 26.026 8.537 1.00 51.97 391 ILE A O 1
ATOM 3265 N N . MET A 1 392 ? -39.156 26.404 7.764 1.00 49.47 392 MET A N 1
ATOM 3266 C CA . MET A 1 392 ? -38.764 26.814 6.415 1.00 49.47 392 MET A CA 1
ATOM 3267 C C . MET A 1 392 ? -37.986 28.149 6.397 1.00 49.47 392 MET A C 1
ATOM 3269 O O . MET A 1 392 ? -37.098 28.342 5.568 1.00 49.47 392 MET A O 1
ATOM 3273 N N . GLU A 1 393 ? -38.267 29.065 7.330 1.00 51.12 393 GLU A N 1
ATOM 3274 C CA . GLU A 1 393 ? -37.471 30.277 7.578 1.00 51.12 393 GLU A CA 1
ATOM 3275 C C . GLU A 1 393 ? -36.159 29.971 8.319 1.00 51.12 393 GLU A C 1
ATOM 3277 O O . GLU A 1 393 ? -35.118 30.522 7.961 1.00 51.12 393 GLU A O 1
ATOM 3282 N N . ASN A 1 394 ? -36.163 29.047 9.285 1.00 49.25 394 ASN A N 1
ATOM 3283 C CA . ASN A 1 394 ? -34.961 28.592 9.992 1.00 49.25 394 ASN A CA 1
ATOM 3284 C C . ASN A 1 394 ? -34.012 27.790 9.083 1.00 49.25 394 ASN A C 1
ATOM 3286 O O . ASN A 1 394 ? -32.799 27.898 9.239 1.00 49.25 394 ASN A O 1
ATOM 3290 N N . SER A 1 395 ? -34.523 27.067 8.079 1.00 55.25 395 SER A N 1
ATOM 3291 C CA . SER A 1 395 ? -33.719 26.396 7.042 1.00 55.25 395 SER A CA 1
ATOM 3292 C C . SER A 1 395 ? -32.929 27.363 6.154 1.00 55.25 395 SER A C 1
ATOM 3294 O O . SER A 1 395 ? -32.032 26.928 5.437 1.00 55.25 395 SER A O 1
ATOM 3296 N N . LYS A 1 396 ? -33.209 28.672 6.210 1.00 66.06 396 LYS A N 1
ATOM 3297 C CA . LYS A 1 396 ? -32.411 29.692 5.515 1.00 66.06 396 LYS A CA 1
ATOM 3298 C C . LYS A 1 396 ? -31.179 30.130 6.297 1.00 66.06 396 LYS A C 1
ATOM 3300 O O . LYS A 1 396 ? -30.411 30.917 5.757 1.00 66.06 396 LYS A O 1
ATOM 3305 N N . THR A 1 397 ? -30.988 29.682 7.544 1.00 78.69 397 THR A N 1
ATOM 3306 C CA . THR A 1 397 ? -29.850 30.105 8.373 1.00 78.69 397 THR A CA 1
ATOM 3307 C C . THR A 1 397 ? -29.134 28.919 9.023 1.00 78.69 397 THR A C 1
ATOM 3309 O O . THR A 1 397 ? -29.666 28.271 9.920 1.00 78.69 397 THR A O 1
ATOM 3312 N N . LEU A 1 398 ? -27.888 28.669 8.623 1.00 84.00 398 LEU A N 1
ATOM 3313 C CA . LEU A 1 398 ? -26.989 27.710 9.258 1.00 84.00 398 LEU A CA 1
ATOM 3314 C C . LEU A 1 398 ? -26.341 28.344 10.495 1.00 84.00 398 LEU A C 1
ATOM 3316 O O . LEU A 1 398 ? -25.483 29.220 10.377 1.00 84.00 398 LEU A O 1
ATOM 3320 N N . LYS A 1 399 ? -26.706 27.877 11.691 1.00 88.88 399 LYS A N 1
ATOM 3321 C CA . LYS A 1 399 ? -26.077 28.318 12.944 1.00 88.88 399 LYS A CA 1
ATOM 3322 C C . LYS A 1 399 ? -24.876 27.445 13.273 1.00 88.88 399 LYS A C 1
ATOM 3324 O O . LYS A 1 399 ? -25.021 26.256 13.549 1.00 88.88 399 LYS A O 1
ATOM 3329 N N . LEU A 1 400 ? -23.683 28.040 13.299 1.00 90.75 400 LEU A N 1
ATOM 3330 C CA . LEU A 1 400 ? -22.470 27.303 13.675 1.00 90.75 400 LEU A CA 1
ATOM 3331 C C . LEU A 1 400 ? -22.386 27.054 15.183 1.00 90.75 400 LEU A C 1
ATOM 3333 O O . LEU A 1 400 ? -21.701 26.128 15.622 1.00 90.75 400 LEU A O 1
ATOM 3337 N N . LYS A 1 401 ? -23.057 27.892 15.980 1.00 91.75 401 LYS A N 1
ATOM 3338 C CA . LYS A 1 401 ? -23.046 27.829 17.441 1.00 91.75 401 LYS A CA 1
ATOM 3339 C C . LYS A 1 401 ? -24.453 27.878 18.010 1.00 91.75 401 LYS A C 1
ATOM 3341 O O . LYS A 1 401 ? -25.279 28.673 17.573 1.00 91.75 401 LYS A O 1
ATOM 3346 N N . GLU A 1 402 ? -24.657 27.134 19.084 1.00 89.31 402 GLU A N 1
ATOM 3347 C CA . GLU A 1 402 ? -25.815 27.249 19.958 1.00 89.31 402 GLU A CA 1
ATOM 3348 C C . GLU A 1 402 ? -25.345 27.537 21.380 1.00 89.31 402 GLU A C 1
ATOM 3350 O O . GLU A 1 402 ? -24.465 26.865 21.914 1.00 89.31 402 GLU A O 1
ATOM 3355 N N . LYS A 1 403 ? -25.896 28.594 21.994 1.00 88.19 403 LYS A N 1
ATOM 3356 C CA . LYS A 1 403 ? -25.517 29.045 23.349 1.00 88.19 403 LYS A CA 1
ATOM 3357 C C . LYS A 1 403 ? -23.996 29.230 23.526 1.00 88.19 403 LYS A C 1
ATOM 3359 O O . LYS A 1 403 ? -23.444 28.961 24.587 1.00 88.19 403 LYS A O 1
ATOM 3364 N N . GLY A 1 404 ? -23.318 29.692 22.472 1.00 84.75 404 GLY A N 1
ATOM 3365 C CA . GLY A 1 404 ? -21.870 29.934 22.461 1.00 84.75 404 GLY A CA 1
ATOM 3366 C C . GLY A 1 404 ? -20.996 28.698 22.210 1.00 84.75 404 GLY A C 1
ATOM 3367 O O . GLY A 1 404 ? -19.783 28.853 22.076 1.00 84.75 404 GLY A O 1
ATOM 3368 N N . VAL A 1 405 ? -21.583 27.506 22.086 1.00 89.44 405 VAL A N 1
ATOM 3369 C CA . VAL A 1 405 ? -20.883 26.239 21.825 1.00 89.44 405 VAL A CA 1
ATOM 3370 C C . VAL A 1 405 ? -21.091 25.834 20.369 1.00 89.44 405 VAL A C 1
ATOM 3372 O O . VAL A 1 405 ? -22.182 26.009 19.837 1.00 89.44 405 VAL A O 1
ATOM 3375 N N . PHE A 1 406 ? -20.056 25.318 19.703 1.00 92.06 406 PHE A N 1
ATOM 3376 C CA . PHE A 1 406 ? -20.207 24.806 18.339 1.00 92.06 406 PHE A CA 1
ATOM 3377 C C . PHE A 1 406 ? -21.105 23.571 18.320 1.00 92.06 406 PHE A C 1
ATOM 3379 O O . PHE A 1 406 ? -20.932 22.679 19.147 1.00 92.06 406 PHE A O 1
ATOM 3386 N N . THR A 1 407 ? -22.039 23.523 17.373 1.00 90.88 407 THR A N 1
ATOM 3387 C CA . THR A 1 407 ? -22.946 22.379 17.224 1.00 90.88 407 THR A CA 1
ATOM 3388 C C . THR A 1 407 ? -22.195 21.154 16.701 1.00 90.88 407 THR A C 1
ATOM 3390 O O . THR A 1 407 ? -21.179 21.281 16.012 1.00 90.88 407 THR A O 1
ATOM 3393 N N . GLU A 1 408 ? -22.702 19.954 16.988 1.00 89.00 408 GLU A N 1
ATOM 3394 C CA . GLU A 1 408 ? -22.091 18.710 16.498 1.00 89.00 408 GLU A CA 1
ATOM 3395 C C . GLU A 1 408 ? -22.075 18.639 14.967 1.00 89.00 408 GLU A C 1
ATOM 3397 O O . GLU A 1 408 ? -21.060 18.272 14.377 1.00 89.00 408 GLU A O 1
ATOM 3402 N N . SER A 1 409 ? -23.139 19.101 14.305 1.00 88.38 409 SER A N 1
ATOM 3403 C CA . SER A 1 409 ? -23.190 19.195 12.842 1.00 88.38 409 SER A CA 1
ATOM 3404 C C . SER A 1 409 ? -22.148 20.168 12.282 1.00 88.38 409 SER A C 1
ATOM 3406 O O . SER A 1 409 ? -21.501 19.856 11.285 1.00 88.38 409 SER A O 1
ATOM 3408 N N . ALA A 1 410 ? -21.924 21.321 12.929 1.00 91.00 410 ALA A N 1
ATOM 3409 C CA . ALA A 1 410 ? -20.878 22.256 12.510 1.00 91.00 410 ALA A CA 1
ATOM 3410 C C . ALA A 1 410 ? -19.476 21.659 12.707 1.00 91.00 410 ALA A C 1
ATOM 3412 O O . ALA A 1 410 ? -18.615 21.794 11.840 1.00 91.00 410 ALA A O 1
ATOM 3413 N N . ARG A 1 411 ? -19.246 20.961 13.824 1.00 93.12 411 ARG A N 1
ATOM 3414 C CA . ARG A 1 411 ? -17.986 20.254 14.096 1.00 93.12 411 ARG A CA 1
ATOM 3415 C C . ARG A 1 411 ? -17.725 19.142 13.079 1.00 93.12 411 ARG A C 1
ATOM 3417 O O . ARG A 1 411 ? -16.600 19.023 12.598 1.00 93.12 411 ARG A O 1
ATOM 3424 N N . ALA A 1 412 ? -18.748 18.364 12.727 1.00 91.50 412 ALA A N 1
ATOM 3425 C CA . ALA A 1 412 ? -18.674 17.342 11.687 1.00 91.50 412 ALA A CA 1
ATOM 3426 C C . ALA A 1 412 ? -18.334 17.956 10.322 1.00 91.50 412 ALA A C 1
ATOM 3428 O O . ALA A 1 412 ? -17.344 17.556 9.717 1.00 91.50 412 ALA A O 1
ATOM 3429 N N . LEU A 1 413 ? -19.050 19.011 9.916 1.00 92.38 413 LEU A N 1
ATOM 3430 C CA . LEU A 1 413 ? -18.777 19.752 8.682 1.00 92.38 413 LEU A CA 1
ATOM 3431 C C . LEU A 1 413 ? -17.330 20.264 8.619 1.00 92.38 413 LEU A C 1
ATOM 3433 O O . LEU A 1 413 ? -16.666 20.128 7.595 1.00 92.38 413 LEU A O 1
ATOM 3437 N N . ILE A 1 414 ? -16.816 20.832 9.715 1.00 93.62 414 ILE A N 1
ATOM 3438 C CA . ILE A 1 414 ? -15.424 21.297 9.800 1.00 93.62 414 ILE A CA 1
ATOM 3439 C C . ILE A 1 414 ? -14.444 20.139 9.563 1.00 93.62 414 ILE A C 1
ATOM 3441 O O . ILE A 1 414 ? -13.490 20.296 8.799 1.00 93.62 414 ILE A O 1
ATOM 3445 N N . ARG A 1 415 ? -14.667 18.979 10.197 1.00 93.06 415 ARG A N 1
ATOM 3446 C CA . ARG A 1 415 ? -13.810 17.796 10.015 1.00 93.06 415 ARG A CA 1
ATOM 3447 C C . ARG A 1 415 ? -13.882 17.253 8.590 1.00 93.06 415 ARG A C 1
ATOM 3449 O O . ARG A 1 415 ? -12.838 16.910 8.041 1.00 93.06 415 ARG A O 1
ATOM 3456 N N . ASP A 1 416 ? -15.062 17.225 7.979 1.00 91.25 416 ASP A N 1
ATOM 3457 C CA . ASP A 1 416 ? -15.236 16.755 6.602 1.00 91.25 416 ASP A CA 1
ATOM 3458 C C . ASP A 1 416 ? -14.543 17.679 5.598 1.00 91.25 416 ASP A C 1
ATOM 3460 O O . ASP A 1 416 ? -13.807 17.212 4.730 1.00 91.25 416 ASP A O 1
ATOM 3464 N N . LEU A 1 417 ? -14.673 18.998 5.752 1.00 91.12 417 LEU A N 1
ATOM 3465 C CA . LEU A 1 417 ? -13.949 19.954 4.909 1.00 91.12 417 LEU A CA 1
ATOM 3466 C C . LEU A 1 417 ? -12.429 19.793 5.045 1.00 91.12 417 LEU A C 1
ATOM 3468 O O . LEU A 1 417 ? -11.719 19.787 4.038 1.00 91.12 417 LEU A O 1
ATOM 3472 N N . ALA A 1 418 ? -11.928 19.603 6.270 1.00 87.56 418 ALA A N 1
ATOM 3473 C CA . ALA A 1 418 ? -10.512 19.326 6.501 1.00 87.56 418 ALA A CA 1
ATOM 3474 C C . ALA A 1 418 ? -10.072 18.011 5.833 1.00 87.56 418 ALA A C 1
ATOM 3476 O O . ALA A 1 418 ? -9.043 17.972 5.158 1.00 87.56 418 ALA A O 1
ATOM 3477 N N . LYS A 1 419 ? -10.878 16.950 5.958 1.00 83.69 419 LYS A N 1
ATOM 3478 C CA . LYS A 1 419 ? -10.658 15.649 5.306 1.00 83.69 419 LYS A CA 1
ATOM 3479 C C . LYS A 1 419 ? -10.608 15.770 3.781 1.00 83.69 419 LYS A C 1
ATOM 3481 O O . LYS A 1 419 ? -9.807 15.091 3.145 1.00 83.69 419 LYS A O 1
ATOM 3486 N N . HIS A 1 420 ? -11.412 16.655 3.197 1.00 85.31 420 HIS A N 1
ATOM 3487 C CA . HIS A 1 420 ? -11.410 16.952 1.763 1.00 85.31 420 HIS A CA 1
ATOM 3488 C C . HIS A 1 420 ? -10.303 17.931 1.326 1.00 85.31 420 HIS A C 1
ATOM 3490 O O . HIS A 1 420 ? -10.297 18.385 0.183 1.00 85.31 420 HIS A O 1
ATOM 3496 N N . GLY A 1 421 ? -9.335 18.230 2.199 1.00 84.25 421 GLY A N 1
ATOM 3497 C CA . GLY A 1 421 ? -8.134 18.992 1.858 1.00 84.25 421 GLY A CA 1
ATOM 3498 C C . GLY A 1 421 ? -8.305 20.509 1.900 1.00 84.25 421 GLY A C 1
ATOM 3499 O O . GLY A 1 421 ? -7.430 21.229 1.418 1.00 84.25 421 GLY A O 1
ATOM 3500 N N . VAL A 1 422 ? -9.397 21.023 2.477 1.00 87.94 422 VAL A N 1
ATOM 3501 C CA . VAL A 1 422 ? -9.559 22.466 2.692 1.00 87.94 422 VAL A CA 1
ATOM 3502 C C . VAL A 1 422 ? -8.610 22.907 3.816 1.00 87.94 422 VAL A C 1
ATOM 3504 O O . VAL A 1 422 ? -8.724 22.395 4.932 1.00 87.94 422 VAL A O 1
ATOM 3507 N N . PRO A 1 423 ? -7.688 23.864 3.579 1.00 87.19 423 PRO A N 1
ATOM 3508 C CA . PRO A 1 423 ? -6.784 24.342 4.624 1.00 87.19 423 PRO A CA 1
ATOM 3509 C C . PRO A 1 423 ? -7.557 24.900 5.824 1.00 87.19 423 PRO A C 1
ATOM 3511 O O . PRO A 1 423 ? -8.538 25.619 5.629 1.00 87.19 423 PRO A O 1
ATOM 3514 N N . SER A 1 424 ? -7.086 24.661 7.055 1.00 89.69 424 SER A N 1
ATOM 3515 C CA . SER A 1 424 ? -7.775 25.108 8.281 1.00 89.69 424 SER A CA 1
ATOM 3516 C C . SER A 1 424 ? -8.104 26.606 8.287 1.00 89.69 424 SER A C 1
ATOM 3518 O O . SER A 1 424 ? -9.167 27.011 8.751 1.00 89.69 424 SER A O 1
ATOM 3520 N N . SER A 1 425 ? -7.227 27.431 7.706 1.00 91.06 425 SER A N 1
ATOM 3521 C CA . SER A 1 425 ? -7.409 28.882 7.562 1.00 91.06 425 SER A CA 1
ATOM 3522 C C . SER A 1 425 ? -8.491 29.291 6.552 1.00 91.06 425 SER A C 1
ATOM 3524 O O . SER A 1 425 ? -8.910 30.446 6.527 1.00 91.06 425 SER A O 1
ATOM 3526 N N . ARG A 1 426 ? -8.954 28.362 5.707 1.00 93.25 426 ARG A N 1
ATOM 3527 C CA . ARG A 1 426 ? -9.956 28.578 4.650 1.00 93.25 426 ARG A CA 1
ATOM 3528 C C . ARG A 1 426 ? -11.300 27.921 4.936 1.00 93.25 426 ARG A C 1
ATOM 3530 O O . ARG A 1 426 ? -12.256 28.215 4.217 1.00 93.25 426 ARG A O 1
ATOM 3537 N N . ILE A 1 427 ? -11.406 27.078 5.961 1.00 92.81 427 ILE A N 1
ATOM 3538 C CA . ILE A 1 427 ? -12.646 26.355 6.271 1.00 92.81 427 ILE A CA 1
ATOM 3539 C C . ILE A 1 427 ? -13.807 27.317 6.546 1.00 92.81 427 ILE A C 1
ATOM 3541 O O . ILE A 1 427 ? -14.853 27.167 5.924 1.00 92.81 427 ILE A O 1
ATOM 3545 N N . ASP A 1 428 ? -13.614 28.358 7.363 1.00 94.94 428 ASP A N 1
ATOM 3546 C CA . ASP A 1 428 ? -14.667 29.354 7.629 1.00 94.94 428 ASP A CA 1
ATOM 3547 C C . ASP A 1 428 ? -15.163 30.021 6.340 1.00 94.94 428 ASP A C 1
ATOM 3549 O O . ASP A 1 428 ? -16.360 30.015 6.052 1.00 94.94 428 ASP A O 1
ATOM 3553 N N . SER A 1 429 ? -14.236 30.513 5.507 1.00 92.94 429 SER A N 1
ATOM 3554 C CA . SER A 1 429 ? -14.588 31.123 4.221 1.00 92.94 429 SER A CA 1
ATOM 3555 C C . SER A 1 429 ? -15.284 30.142 3.280 1.00 92.94 429 SER A C 1
ATOM 3557 O O . SER A 1 429 ? -16.191 30.532 2.555 1.00 92.94 429 SER A O 1
ATOM 3559 N N . THR A 1 430 ? -14.894 28.868 3.314 1.00 93.88 430 THR A N 1
ATOM 3560 C CA . THR A 1 430 ? -15.486 27.821 2.476 1.00 93.88 430 THR A CA 1
ATOM 3561 C C . THR A 1 430 ? -16.935 27.578 2.884 1.00 93.88 430 THR A C 1
ATOM 3563 O O . THR A 1 430 ? -17.813 27.626 2.029 1.00 93.88 430 THR A O 1
ATOM 3566 N N . ILE A 1 431 ? -17.206 27.426 4.185 1.00 93.12 431 ILE A N 1
ATOM 3567 C CA . ILE A 1 431 ? -18.569 27.275 4.717 1.00 93.12 431 ILE A CA 1
ATOM 3568 C C . ILE A 1 431 ? -19.456 28.440 4.260 1.00 93.12 431 ILE A C 1
ATOM 3570 O O . ILE A 1 431 ? -20.542 28.211 3.734 1.00 93.12 431 ILE A O 1
ATOM 3574 N N . HIS A 1 432 ? -18.978 29.680 4.396 1.00 92.81 432 HIS A N 1
ATOM 3575 C CA . HIS A 1 432 ? -19.742 30.866 4.003 1.00 92.81 432 HIS A CA 1
ATOM 3576 C C . HIS A 1 432 ? -19.986 30.947 2.490 1.00 92.81 432 HIS A C 1
ATOM 3578 O O . HIS A 1 432 ? -21.089 31.294 2.078 1.00 92.81 432 HIS A O 1
ATOM 3584 N N . VAL A 1 433 ? -18.993 30.611 1.658 1.00 91.81 433 VAL A N 1
ATOM 3585 C CA . VAL A 1 433 ? -19.135 30.618 0.191 1.00 91.81 433 VAL A CA 1
ATOM 3586 C C . VAL A 1 433 ? -20.146 29.569 -0.273 1.00 91.81 433 VAL A C 1
ATOM 3588 O O . VAL A 1 433 ? -21.027 29.891 -1.069 1.00 91.81 433 VAL A O 1
ATOM 3591 N N . PHE A 1 434 ? -20.057 28.339 0.239 1.00 89.00 434 PHE A N 1
ATOM 3592 C CA . PHE A 1 434 ? -20.997 27.273 -0.117 1.00 89.00 434 PHE A CA 1
ATOM 3593 C C . PHE A 1 434 ? -22.415 27.580 0.372 1.00 89.00 434 PHE A C 1
ATOM 3595 O O . PHE A 1 434 ? -23.363 27.466 -0.402 1.00 89.00 434 PHE A O 1
ATOM 3602 N N . ALA A 1 435 ? -22.567 28.037 1.616 1.00 87.69 435 ALA A N 1
ATOM 3603 C CA . ALA A 1 435 ? -23.870 28.416 2.151 1.00 87.69 435 ALA A CA 1
ATOM 3604 C C . ALA A 1 435 ? -24.501 29.568 1.351 1.00 87.69 435 ALA A C 1
ATOM 3606 O O . ALA A 1 435 ? -25.665 29.475 0.963 1.00 87.69 435 ALA A O 1
ATOM 3607 N N . ALA A 1 436 ? -23.721 30.598 1.000 1.00 82.81 436 ALA A N 1
ATOM 3608 C CA . ALA A 1 436 ? -24.193 31.702 0.166 1.00 82.81 436 ALA A CA 1
ATOM 3609 C C . ALA A 1 436 ? -24.639 31.236 -1.230 1.00 82.81 436 ALA A C 1
ATOM 3611 O O . ALA A 1 436 ? -25.682 31.677 -1.710 1.00 82.81 436 ALA A O 1
ATOM 3612 N N . ALA A 1 437 ? -23.898 30.316 -1.862 1.00 82.06 437 ALA A N 1
ATOM 3613 C CA . ALA A 1 437 ? -24.282 29.728 -3.148 1.00 82.06 437 ALA A CA 1
ATOM 3614 C C . ALA A 1 437 ? -25.606 28.946 -3.068 1.00 82.06 437 ALA A C 1
ATOM 3616 O O . ALA A 1 437 ? -26.363 28.917 -4.035 1.00 82.06 437 ALA A O 1
ATOM 3617 N N . MET A 1 438 ? -25.911 28.363 -1.905 1.00 83.00 438 MET A N 1
ATOM 3618 C CA . MET A 1 438 ? -27.173 27.670 -1.627 1.00 83.00 438 MET A CA 1
ATOM 3619 C C . MET A 1 438 ? -28.290 28.596 -1.113 1.00 83.00 438 MET A C 1
ATOM 3621 O O . MET A 1 438 ? -29.378 28.121 -0.797 1.00 83.00 438 MET A O 1
ATOM 3625 N N . GLY A 1 439 ? -28.052 29.909 -1.011 1.00 80.94 439 GLY A N 1
ATOM 3626 C CA . GLY A 1 439 ? -29.026 30.865 -0.472 1.00 80.94 439 GLY A CA 1
ATOM 3627 C C . GLY A 1 439 ? -29.254 30.748 1.041 1.00 80.94 439 GLY A C 1
ATOM 3628 O O . GLY A 1 439 ? -30.278 31.215 1.541 1.00 80.94 439 GLY A O 1
ATOM 3629 N N . VAL A 1 440 ? -28.315 30.136 1.766 1.00 86.06 440 VAL A N 1
ATOM 3630 C CA . VAL A 1 440 ? -28.346 29.944 3.220 1.00 86.06 440 VAL A CA 1
ATOM 3631 C C . VAL A 1 440 ? -27.427 30.972 3.887 1.00 86.06 440 VAL A C 1
ATOM 3633 O O . VAL A 1 440 ? -26.234 31.048 3.597 1.00 86.06 440 VAL A O 1
ATOM 3636 N N . ALA A 1 441 ? -27.966 31.773 4.803 1.00 85.62 441 ALA A N 1
ATOM 3637 C CA . ALA A 1 441 ? -27.184 32.657 5.660 1.00 85.62 441 ALA A CA 1
ATOM 3638 C C . ALA A 1 441 ? -26.426 31.838 6.717 1.00 85.62 441 ALA A C 1
ATOM 3640 O O . ALA A 1 441 ? -26.954 30.864 7.242 1.00 85.62 441 ALA A O 1
ATOM 3641 N N . VAL A 1 442 ? -25.201 32.222 7.070 1.00 90.38 442 VAL A N 1
ATOM 3642 C CA . VAL A 1 442 ? -24.438 31.559 8.141 1.00 90.38 442 VAL A CA 1
ATOM 3643 C C . VAL A 1 442 ? -24.374 32.484 9.347 1.00 90.38 442 VAL A C 1
ATOM 3645 O O . VAL A 1 442 ? -23.976 33.640 9.225 1.00 90.38 442 VAL A O 1
ATOM 3648 N N . GLU A 1 443 ? -24.773 31.985 10.516 1.00 89.81 443 GLU A N 1
ATOM 3649 C CA . GLU A 1 443 ? -24.650 32.702 11.784 1.00 89.81 443 GLU A CA 1
ATOM 3650 C C . GLU A 1 443 ? -23.418 32.207 12.555 1.00 89.81 443 GLU A C 1
ATOM 3652 O O . GLU A 1 443 ? -23.356 31.066 13.029 1.00 89.81 443 GLU A O 1
ATOM 3657 N N . GLY A 1 444 ? -22.449 33.110 12.721 1.00 90.06 444 GLY A N 1
ATOM 3658 C CA . GLY A 1 444 ? -21.216 32.881 13.468 1.00 90.06 444 GLY A CA 1
ATOM 3659 C C . GLY A 1 444 ? -20.007 32.580 12.582 1.00 90.06 444 GLY A C 1
ATOM 3660 O O . GLY A 1 444 ? -20.116 32.403 11.379 1.00 90.06 444 GLY A O 1
ATOM 3661 N N . HIS A 1 445 ? -18.839 32.516 13.220 1.00 92.62 445 HIS A N 1
ATOM 3662 C CA . HIS A 1 445 ? -17.559 32.238 12.567 1.00 92.62 445 HIS A CA 1
ATOM 3663 C C . HIS A 1 445 ? -16.766 31.189 13.343 1.00 92.62 445 HIS A C 1
ATOM 3665 O O . HIS A 1 445 ? -16.861 31.099 14.581 1.00 92.62 445 HIS A O 1
ATOM 3671 N N . VAL A 1 446 ? -15.935 30.443 12.617 1.00 93.62 446 VAL A N 1
ATOM 3672 C CA . VAL A 1 446 ? -14.944 29.520 13.163 1.00 93.62 446 VAL A CA 1
ATOM 3673 C C . VAL A 1 446 ? -13.529 30.050 12.929 1.00 93.62 446 VAL A C 1
ATOM 3675 O O . VAL A 1 446 ? -13.127 30.380 11.820 1.00 93.62 446 VAL A O 1
ATOM 3678 N N . SER A 1 447 ? -12.747 30.152 14.004 1.00 93.44 447 SER A N 1
ATOM 3679 C CA . SER A 1 447 ? -11.334 30.525 13.895 1.00 93.44 447 SER A CA 1
ATOM 3680 C C . SER A 1 447 ? -10.483 29.318 13.503 1.00 93.44 447 SER A C 1
ATOM 3682 O O . SER A 1 447 ? -10.818 28.190 13.865 1.00 93.44 447 SER A O 1
ATOM 3684 N N . GLU A 1 448 ? -9.333 29.545 12.867 1.00 94.19 448 GLU A N 1
ATOM 3685 C CA . GLU A 1 448 ? -8.362 28.484 12.558 1.00 94.19 448 GLU A CA 1
ATOM 3686 C C . GLU A 1 448 ? -7.960 27.677 13.807 1.00 94.19 448 GLU A C 1
ATOM 3688 O O . GLU A 1 448 ? -7.896 26.449 13.776 1.00 94.19 448 GLU A O 1
ATOM 3693 N N . ARG A 1 449 ? -7.765 28.352 14.949 1.00 94.44 449 ARG A N 1
ATOM 3694 C CA . ARG A 1 449 ? -7.490 27.683 16.229 1.00 94.44 449 ARG A CA 1
ATOM 3695 C C . ARG A 1 449 ? -8.610 26.717 16.610 1.00 94.44 449 ARG A C 1
ATOM 3697 O O . ARG A 1 449 ? -8.328 25.612 17.064 1.00 94.44 449 ARG A O 1
ATOM 3704 N N . THR A 1 450 ? -9.864 27.134 16.453 1.00 93.50 450 THR A N 1
ATOM 3705 C CA . THR A 1 450 ? -11.016 26.289 16.778 1.00 93.50 450 THR A CA 1
ATOM 3706 C C . THR A 1 450 ? -11.149 25.129 15.805 1.00 93.50 450 THR A C 1
ATOM 3708 O O . THR A 1 450 ? -11.395 24.016 16.250 1.00 93.50 450 THR A O 1
ATOM 3711 N N . VAL A 1 451 ? -10.926 25.359 14.509 1.00 93.81 451 VAL A N 1
ATOM 3712 C CA . VAL A 1 451 ? -10.859 24.287 13.507 1.00 93.81 451 VAL A CA 1
ATOM 3713 C C . VAL A 1 451 ? -9.855 23.219 13.941 1.00 93.81 451 VAL A C 1
ATOM 3715 O O . VAL A 1 451 ? -10.210 22.048 14.041 1.00 93.81 451 VAL A O 1
ATOM 3718 N N . ASN A 1 452 ? -8.632 23.623 14.291 1.00 93.00 452 ASN A N 1
ATOM 3719 C CA . ASN A 1 452 ? -7.595 22.685 14.721 1.00 93.00 452 ASN A CA 1
ATOM 3720 C C . ASN A 1 452 ? -7.986 21.938 16.009 1.00 93.00 452 ASN A C 1
ATOM 3722 O O . ASN A 1 452 ? -7.739 20.741 16.115 1.00 93.00 452 ASN A O 1
ATOM 3726 N N . GLN A 1 453 ? -8.643 22.600 16.968 1.00 94.31 453 GLN A N 1
ATOM 3727 C CA . GLN A 1 453 ? -9.169 21.935 18.168 1.00 94.31 453 GLN A CA 1
ATOM 3728 C C . GLN A 1 453 ? -10.266 20.913 17.845 1.00 94.31 453 GLN A C 1
ATOM 3730 O O . GLN A 1 453 ? -10.233 19.816 18.386 1.00 94.31 453 GLN A O 1
ATOM 3735 N N . VAL A 1 454 ? -11.195 21.242 16.944 1.00 94.38 454 VAL A N 1
ATOM 3736 C CA . VAL A 1 454 ? -12.272 20.338 16.503 1.00 94.38 454 VAL A CA 1
ATOM 3737 C C . VAL A 1 454 ? -11.711 19.105 15.785 1.00 94.38 454 VAL A C 1
ATOM 3739 O O . VAL A 1 454 ? -12.235 18.001 15.945 1.00 94.38 454 VAL A O 1
ATOM 3742 N N . ILE A 1 455 ? -10.631 19.273 15.016 1.00 92.12 455 ILE A N 1
ATOM 3743 C CA . ILE A 1 455 ? -9.914 18.163 14.375 1.00 92.12 455 ILE A CA 1
ATOM 3744 C C . ILE A 1 455 ? -9.228 17.283 15.432 1.00 92.12 455 ILE A C 1
ATOM 3746 O O . ILE A 1 455 ? -9.381 16.065 15.390 1.00 92.12 455 ILE A O 1
ATOM 3750 N N . LEU A 1 456 ? -8.521 17.882 16.400 1.00 92.06 456 LEU A N 1
ATOM 3751 C CA . LEU A 1 456 ? -7.871 17.148 17.496 1.00 92.06 456 LEU A CA 1
ATOM 3752 C C . LEU A 1 456 ? -8.880 16.373 18.353 1.00 92.06 456 LEU A C 1
ATOM 3754 O O . LEU A 1 456 ? -8.643 15.210 18.664 1.00 92.06 456 LEU A O 1
ATOM 3758 N N . GLU A 1 457 ? -10.015 16.990 18.685 1.00 92.94 457 GLU A N 1
ATOM 3759 C CA . GLU A 1 457 ? -11.136 16.346 19.384 1.00 92.94 457 GLU A CA 1
ATOM 3760 C C . GLU A 1 457 ? -11.631 15.117 18.607 1.00 92.94 457 GLU A C 1
ATOM 3762 O O . GLU A 1 457 ? -11.801 14.048 19.189 1.00 92.94 457 GLU A O 1
ATOM 3767 N N . GLY A 1 458 ? -11.776 15.233 17.281 1.00 91.00 458 GLY A N 1
ATOM 3768 C CA . GLY A 1 458 ? -12.112 14.100 16.415 1.00 91.00 458 GLY A CA 1
ATOM 3769 C C . GLY A 1 458 ? -11.064 12.981 16.434 1.00 91.00 458 GLY A C 1
ATOM 3770 O O . GLY A 1 458 ? -11.427 11.808 16.434 1.00 91.00 458 GLY A O 1
ATOM 3771 N N . GLY A 1 459 ? -9.774 13.325 16.500 1.00 90.94 459 GLY A N 1
ATOM 3772 C CA . GLY A 1 459 ? -8.686 12.351 16.641 1.00 90.94 459 GLY A CA 1
ATOM 3773 C C . GLY A 1 459 ? -8.739 11.586 17.967 1.00 90.94 459 GLY A C 1
ATOM 3774 O O . GLY A 1 459 ? -8.641 10.362 17.970 1.00 90.94 459 GLY A O 1
ATOM 3775 N N . VAL A 1 460 ? -8.971 12.291 19.080 1.00 92.62 460 VAL A N 1
ATOM 3776 C CA . VAL A 1 460 ? -9.159 11.690 20.415 1.00 92.62 460 VAL A CA 1
ATOM 3777 C C . VAL A 1 460 ? -10.370 10.753 20.426 1.00 92.62 460 VAL A C 1
ATOM 3779 O O . VAL A 1 460 ? -10.265 9.619 20.890 1.00 92.62 460 VAL A O 1
ATOM 3782 N N . ALA A 1 461 ? -11.501 11.190 19.863 1.00 91.62 461 ALA A N 1
ATOM 3783 C CA . ALA A 1 461 ? -12.699 10.360 19.748 1.00 91.62 461 ALA A CA 1
ATOM 3784 C C . ALA A 1 461 ? -12.449 9.100 18.901 1.00 91.62 461 ALA A C 1
ATOM 3786 O O . ALA A 1 461 ? -12.888 8.016 19.273 1.00 91.62 461 ALA A O 1
ATOM 3787 N N . SER A 1 462 ? -11.688 9.220 17.808 1.00 91.31 462 SER A N 1
ATOM 3788 C CA . SER A 1 462 ? -11.316 8.078 16.966 1.00 91.31 462 SER A CA 1
ATOM 3789 C C . SER A 1 462 ? -10.454 7.052 17.708 1.00 91.31 462 SER A C 1
ATOM 3791 O O . SER A 1 462 ? -10.625 5.859 17.479 1.00 91.31 462 SER A O 1
ATOM 3793 N N . MET A 1 463 ? -9.536 7.480 18.581 1.00 93.38 463 MET A N 1
ATOM 3794 C CA . MET A 1 463 ? -8.717 6.559 19.386 1.00 93.38 463 MET A CA 1
ATOM 3795 C C . MET A 1 463 ? -9.573 5.773 20.384 1.00 93.38 463 MET A C 1
ATOM 3797 O O . MET A 1 463 ? -9.438 4.557 20.483 1.00 93.38 463 MET A O 1
ATOM 3801 N N . ILE A 1 464 ? -10.492 6.458 21.073 1.00 94.31 464 ILE A N 1
ATOM 3802 C CA . ILE A 1 464 ? -11.454 5.837 21.999 1.00 94.31 464 ILE A CA 1
ATOM 3803 C C . ILE A 1 464 ? -12.322 4.818 21.250 1.00 94.31 464 ILE A C 1
ATOM 3805 O O . ILE A 1 464 ? -12.447 3.679 21.690 1.00 94.31 464 ILE A O 1
ATOM 3809 N N . GLN A 1 465 ? -12.853 5.205 20.086 1.00 92.12 465 GLN A N 1
ATOM 3810 C CA . GLN A 1 465 ? -13.677 4.335 19.249 1.00 92.12 465 GLN A CA 1
ATOM 3811 C C . GLN A 1 465 ? -12.939 3.057 18.835 1.00 92.12 465 GLN A C 1
ATOM 3813 O O . GLN A 1 465 ? -13.522 1.979 18.886 1.00 92.12 465 GLN A O 1
ATOM 3818 N N . VAL A 1 466 ? -11.668 3.153 18.434 1.00 93.69 466 VAL A N 1
ATOM 3819 C CA . VAL A 1 466 ? -10.880 1.971 18.052 1.00 93.69 466 VAL A CA 1
ATOM 3820 C C . VAL A 1 466 ? -10.750 0.995 19.221 1.00 93.69 466 VAL A C 1
ATOM 3822 O O . VAL A 1 466 ? -10.901 -0.203 19.010 1.00 93.69 466 VAL A O 1
ATOM 3825 N N . VAL A 1 467 ? -10.507 1.479 20.444 1.00 95.19 467 VAL A N 1
ATOM 3826 C CA . VAL A 1 467 ? -10.403 0.612 21.631 1.00 95.19 467 VAL A CA 1
ATOM 3827 C C . VAL A 1 467 ? -11.722 -0.122 21.893 1.00 95.19 467 VAL A C 1
ATOM 3829 O O . VAL A 1 467 ? -11.711 -1.337 22.082 1.00 95.19 467 VAL A O 1
ATOM 3832 N N . GLU A 1 468 ? -12.856 0.582 21.840 1.00 92.00 468 GLU A N 1
ATOM 3833 C CA . GLU A 1 468 ? -14.185 -0.023 22.013 1.00 92.00 468 GLU A CA 1
ATOM 3834 C C . GLU A 1 468 ? -14.503 -1.050 20.916 1.00 92.00 468 GLU A C 1
ATOM 3836 O O . GLU A 1 468 ? -15.005 -2.138 21.197 1.00 92.00 468 GLU A O 1
ATOM 3841 N N . GLU A 1 469 ? -14.195 -0.724 19.660 1.00 92.31 469 GLU A N 1
ATOM 3842 C CA . GLU A 1 469 ? -14.428 -1.615 18.524 1.00 92.31 469 GLU A CA 1
ATOM 3843 C C . GLU A 1 469 ? -13.551 -2.876 18.599 1.00 92.31 469 GLU A C 1
ATOM 3845 O O . GLU A 1 469 ? -14.048 -3.976 18.367 1.00 92.31 469 GLU A O 1
ATOM 3850 N N . VAL A 1 470 ? -12.273 -2.743 18.973 1.00 93.81 470 VAL A N 1
ATOM 3851 C CA . VAL A 1 470 ? -11.356 -3.883 19.150 1.00 93.81 470 VAL A CA 1
ATOM 3852 C C . VAL A 1 470 ? -11.781 -4.772 20.317 1.00 93.81 470 VAL A C 1
ATOM 3854 O O . VAL A 1 470 ? -11.685 -5.990 20.196 1.00 93.81 470 VAL A O 1
ATOM 3857 N N . HIS A 1 471 ? -12.269 -4.189 21.416 1.00 92.25 471 HIS A N 1
ATOM 3858 C CA . HIS A 1 471 ? -12.748 -4.936 22.583 1.00 92.25 471 HIS A CA 1
ATOM 3859 C C . HIS A 1 471 ? -13.944 -5.842 22.252 1.00 92.25 471 HIS A C 1
ATOM 3861 O O . HIS A 1 471 ? -14.080 -6.930 22.804 1.00 92.25 471 HIS A O 1
ATOM 3867 N N . VAL A 1 472 ? -14.802 -5.417 21.319 1.00 89.75 472 VAL A N 1
ATOM 3868 C CA . VAL A 1 472 ? -15.966 -6.202 20.871 1.00 89.75 472 VAL A CA 1
ATOM 3869 C C . VAL A 1 472 ? -15.623 -7.134 19.698 1.00 89.75 472 VAL A C 1
ATOM 3871 O O . VAL A 1 472 ? -16.347 -8.098 19.446 1.00 89.75 472 VAL A O 1
ATOM 3874 N N . ALA A 1 473 ? -14.546 -6.863 18.959 1.00 90.00 473 ALA A N 1
ATOM 3875 C CA . ALA A 1 473 ? -14.147 -7.660 17.806 1.00 90.00 473 ALA A CA 1
ATOM 3876 C C . ALA A 1 473 ? -13.513 -8.997 18.221 1.00 90.00 473 ALA A C 1
ATOM 3878 O O . ALA A 1 473 ? -12.556 -9.037 18.986 1.00 90.00 473 ALA A O 1
ATOM 3879 N N . GLU A 1 474 ? -13.975 -10.099 17.625 1.00 88.06 474 GLU A N 1
ATOM 3880 C CA . GLU A 1 474 ? -13.358 -11.419 17.834 1.00 88.06 474 GLU A CA 1
ATOM 3881 C C . GLU A 1 474 ? -11.991 -11.557 17.149 1.00 88.06 474 GLU A C 1
ATOM 3883 O O . GLU A 1 474 ? -11.147 -12.345 17.574 1.00 88.06 474 GLU A O 1
ATOM 3888 N N . ALA A 1 475 ? -11.786 -10.830 16.050 1.00 93.06 475 ALA A N 1
ATOM 3889 C CA . ALA A 1 475 ? -10.559 -10.874 15.276 1.00 93.06 475 ALA A CA 1
ATOM 3890 C C . ALA A 1 475 ? -10.308 -9.534 14.580 1.00 93.06 475 ALA A C 1
ATOM 3892 O O . ALA A 1 475 ? -11.232 -8.904 14.058 1.00 93.06 475 ALA A O 1
ATOM 3893 N N . ILE A 1 476 ? -9.040 -9.131 14.535 1.00 95.69 476 ILE A N 1
ATOM 3894 C CA . ILE A 1 476 ? -8.580 -7.944 13.813 1.00 95.69 476 ILE A CA 1
ATOM 3895 C C . ILE A 1 476 ? -7.428 -8.293 12.872 1.00 95.69 476 ILE A C 1
ATOM 3897 O O . ILE A 1 476 ? -6.641 -9.209 13.130 1.00 95.69 476 ILE A O 1
ATOM 3901 N N . ALA A 1 477 ? -7.294 -7.539 11.786 1.00 96.06 477 ALA A N 1
ATOM 3902 C CA . ALA A 1 477 ? -6.148 -7.616 10.893 1.00 96.06 477 ALA A CA 1
ATOM 3903 C C . ALA A 1 477 ? -5.384 -6.294 10.864 1.00 96.06 477 ALA A C 1
ATOM 3905 O O . ALA A 1 477 ? -5.971 -5.222 10.744 1.00 96.06 477 ALA A O 1
ATOM 3906 N N . LEU A 1 478 ? -4.060 -6.372 10.959 1.00 96.50 478 LEU A N 1
ATOM 3907 C CA . LEU A 1 478 ? -3.191 -5.203 10.933 1.00 96.50 478 LEU A CA 1
ATOM 3908 C C . LEU A 1 478 ? -2.686 -4.916 9.525 1.00 96.50 478 LEU A C 1
ATOM 3910 O O . LEU A 1 478 ? -2.434 -5.825 8.733 1.00 96.50 478 LEU A O 1
ATOM 3914 N N . SER A 1 479 ? -2.452 -3.645 9.231 1.00 94.38 479 SER A N 1
ATOM 3915 C CA . SER A 1 479 ? -1.704 -3.242 8.050 1.00 94.38 479 SER A CA 1
ATOM 3916 C C . SER A 1 479 ? -0.865 -2.011 8.355 1.00 94.38 479 SER A C 1
ATOM 3918 O O . SER A 1 479 ? -1.311 -1.116 9.069 1.00 94.38 479 SER A O 1
ATOM 3920 N N . GLY A 1 480 ? 0.357 -1.962 7.837 1.00 90.75 480 GLY A N 1
ATOM 3921 C CA . GLY A 1 480 ? 1.242 -0.822 8.036 1.00 90.75 480 GLY A CA 1
ATOM 3922 C C . GLY A 1 480 ? 2.168 -0.602 6.853 1.00 90.75 480 GLY A C 1
ATOM 3923 O O . GLY A 1 480 ? 2.447 -1.525 6.086 1.00 90.75 480 GLY A O 1
ATOM 3924 N N . ASP A 1 481 ? 2.634 0.635 6.718 1.00 87.38 481 ASP A N 1
ATOM 3925 C CA . ASP A 1 481 ? 3.629 1.020 5.720 1.00 87.38 481 ASP A CA 1
ATOM 3926 C C . ASP A 1 481 ? 4.574 2.092 6.248 1.00 87.38 481 ASP A C 1
ATOM 3928 O O . ASP A 1 481 ? 4.166 2.957 7.026 1.00 87.38 481 ASP A O 1
ATOM 3932 N N . GLY A 1 482 ? 5.822 2.059 5.788 1.00 85.75 482 GLY A N 1
ATOM 3933 C CA . GLY A 1 482 ? 6.868 3.004 6.155 1.00 85.75 482 GLY A CA 1
ATOM 3934 C C . GLY A 1 482 ? 7.378 3.780 4.945 1.00 85.75 482 GLY A C 1
ATOM 3935 O O . GLY A 1 482 ? 7.646 3.221 3.888 1.00 85.75 482 GLY A O 1
ATOM 3936 N N . SER A 1 483 ? 7.572 5.088 5.094 1.00 84.12 483 SER A N 1
ATOM 3937 C CA . SER A 1 483 ? 8.185 5.932 4.064 1.00 84.12 483 SER A CA 1
ATOM 3938 C C . SER A 1 483 ? 9.064 7.009 4.692 1.00 84.12 483 SER A C 1
ATOM 3940 O O . SER A 1 483 ? 9.066 7.218 5.903 1.00 84.12 483 SER A O 1
ATOM 3942 N N . THR A 1 484 ? 9.844 7.705 3.872 1.00 83.75 484 THR A N 1
ATOM 3943 C CA . THR A 1 484 ? 10.647 8.848 4.304 1.00 83.75 484 THR A CA 1
ATOM 3944 C C . THR A 1 484 ? 10.049 10.139 3.749 1.00 83.75 484 THR A C 1
ATOM 3946 O O . THR A 1 484 ? 9.988 10.357 2.539 1.00 83.75 484 THR A O 1
ATOM 3949 N N . LEU A 1 485 ? 9.655 11.042 4.645 1.00 80.62 485 LEU A N 1
ATOM 3950 C CA . LEU A 1 485 ? 9.120 12.364 4.343 1.00 80.62 485 LEU A CA 1
ATOM 3951 C C . LEU A 1 485 ? 10.119 13.446 4.772 1.00 80.62 485 LEU A C 1
ATOM 3953 O O . LEU A 1 485 ? 10.322 13.665 5.961 1.00 80.62 485 LEU A O 1
ATOM 3957 N N . ARG A 1 486 ? 10.748 14.134 3.804 1.00 81.00 486 ARG A N 1
ATOM 3958 C CA . ARG A 1 486 ? 11.774 15.180 4.045 1.00 81.00 486 ARG A CA 1
ATOM 3959 C C . ARG A 1 486 ? 12.881 14.727 5.018 1.00 81.00 486 ARG A C 1
ATOM 3961 O O . ARG A 1 486 ? 13.203 15.426 5.972 1.00 81.00 486 ARG A O 1
ATOM 3968 N N . SER A 1 487 ? 13.452 13.548 4.763 1.00 83.00 487 SER A N 1
ATOM 3969 C CA . SER A 1 487 ? 14.502 12.920 5.590 1.00 83.00 487 SER A CA 1
ATOM 3970 C C . SER A 1 487 ? 14.062 12.467 6.990 1.00 83.00 487 SER A C 1
ATOM 3972 O O . SER A 1 487 ? 14.912 12.093 7.792 1.00 83.00 487 SER A O 1
ATOM 3974 N N . GLN A 1 488 ? 12.759 12.456 7.282 1.00 84.38 488 GLN A N 1
ATOM 3975 C CA . GLN A 1 488 ? 12.188 11.856 8.487 1.00 84.38 488 GLN A CA 1
ATOM 3976 C C . GLN A 1 488 ? 11.434 10.581 8.111 1.00 84.38 488 GLN A C 1
ATOM 3978 O O . GLN A 1 488 ? 10.609 10.609 7.199 1.00 84.38 488 GLN A O 1
ATOM 3983 N N . ASN A 1 489 ? 11.693 9.469 8.797 1.00 88.62 489 ASN A N 1
ATOM 3984 C CA . ASN A 1 489 ? 10.904 8.258 8.583 1.00 88.62 489 ASN A CA 1
ATOM 3985 C C . ASN A 1 489 ? 9.533 8.433 9.232 1.00 88.62 489 ASN A C 1
ATOM 3987 O O . ASN A 1 489 ? 9.412 9.021 10.307 1.00 88.62 489 ASN A O 1
ATOM 3991 N N . VAL A 1 490 ? 8.498 7.971 8.548 1.00 89.81 490 VAL A N 1
ATOM 3992 C CA . VAL A 1 490 ? 7.109 8.015 8.990 1.00 89.81 490 VAL A CA 1
ATOM 3993 C C . VAL A 1 490 ? 6.449 6.684 8.673 1.00 89.81 490 VAL A C 1
ATOM 3995 O O . VAL A 1 490 ? 6.747 6.069 7.653 1.00 89.81 490 VAL A O 1
ATOM 3998 N N . GLU A 1 491 ? 5.541 6.262 9.538 1.00 90.62 491 GLU A N 1
ATOM 3999 C CA . GLU A 1 491 ? 4.810 5.009 9.424 1.00 90.62 491 GLU A CA 1
ATOM 4000 C C . GLU A 1 491 ? 3.314 5.277 9.494 1.00 90.62 491 GLU A C 1
ATOM 4002 O O . GLU A 1 491 ? 2.848 5.937 10.423 1.00 90.62 491 GLU A O 1
ATOM 4007 N N . SER A 1 492 ? 2.564 4.740 8.537 1.00 92.38 492 SER A N 1
ATOM 4008 C CA . SER A 1 492 ? 1.108 4.662 8.602 1.00 92.38 492 SER A CA 1
ATOM 4009 C C . SER A 1 492 ? 0.700 3.299 9.150 1.00 92.38 492 SER A C 1
ATOM 4011 O O . SER A 1 492 ? 1.346 2.290 8.857 1.00 92.38 492 SER A O 1
ATOM 4013 N N . LYS A 1 493 ? -0.336 3.282 9.991 1.00 94.00 493 LYS A N 1
ATOM 4014 C CA . LYS A 1 493 ? -0.857 2.071 10.627 1.00 94.00 493 LYS A CA 1
ATOM 4015 C C . LYS A 1 493 ? -2.374 2.033 10.508 1.00 94.00 493 LYS A C 1
ATOM 4017 O O . LYS A 1 493 ? -3.041 3.051 10.689 1.00 94.00 493 LYS A O 1
ATOM 4022 N N . HIS A 1 494 ? -2.907 0.853 10.237 1.00 94.44 494 HIS A N 1
ATOM 4023 C CA . HIS A 1 494 ? -4.331 0.595 10.092 1.00 94.44 494 HIS A CA 1
ATOM 4024 C C . HIS A 1 494 ? -4.723 -0.722 10.767 1.00 94.44 494 HIS A C 1
ATOM 4026 O O . HIS A 1 494 ? -3.927 -1.663 10.842 1.00 94.44 494 HIS A O 1
ATOM 4032 N N . VAL A 1 495 ? -5.968 -0.779 11.228 1.00 94.88 495 VAL A N 1
ATOM 4033 C CA . VAL A 1 495 ? -6.608 -1.976 11.769 1.00 94.88 495 VAL A CA 1
ATOM 4034 C C . VAL A 1 495 ? -7.936 -2.210 11.058 1.00 94.88 495 VAL A C 1
ATOM 4036 O O . VAL A 1 495 ? -8.759 -1.308 10.918 1.00 94.88 495 VAL A O 1
ATOM 4039 N N . LEU A 1 496 ? -8.136 -3.437 10.603 1.00 93.00 496 LEU A N 1
ATOM 4040 C CA . LEU A 1 496 ? -9.321 -3.888 9.897 1.00 93.00 496 LEU A CA 1
ATOM 4041 C C . LEU A 1 496 ? -10.091 -4.847 10.797 1.00 93.00 496 LEU A C 1
ATOM 4043 O O . LEU A 1 496 ? -9.529 -5.831 11.278 1.00 93.00 496 LEU A O 1
ATOM 4047 N N . LEU A 1 497 ? -11.353 -4.527 11.059 1.00 91.69 497 LEU A N 1
ATOM 4048 C CA . LEU A 1 497 ? -12.165 -5.211 12.065 1.00 91.69 497 LEU A CA 1
ATOM 4049 C C . LEU A 1 497 ? -13.660 -5.127 11.719 1.00 91.69 497 LEU A C 1
ATOM 4051 O O . LEU A 1 497 ? -14.064 -4.228 10.974 1.00 91.69 497 LEU A O 1
ATOM 4055 N N . PRO A 1 498 ? -14.500 -6.046 12.223 1.00 86.44 498 PRO A N 1
ATOM 4056 C CA . PRO A 1 498 ? -15.948 -5.935 12.091 1.00 86.44 498 PRO A CA 1
ATOM 4057 C C . PRO A 1 498 ? -16.474 -4.815 13.000 1.00 86.44 498 PRO A C 1
ATOM 4059 O O . PRO A 1 498 ? -16.289 -4.868 14.213 1.00 86.44 498 PRO A O 1
ATOM 4062 N N . ALA A 1 499 ? -17.154 -3.814 12.436 1.00 79.00 499 ALA A N 1
ATOM 4063 C CA . ALA A 1 499 ? -17.797 -2.761 13.226 1.00 79.00 499 ALA A CA 1
ATOM 4064 C C . ALA A 1 499 ? -19.313 -2.737 13.022 1.00 79.00 499 ALA A C 1
ATOM 4066 O O . ALA A 1 499 ? -19.845 -3.159 11.991 1.00 79.00 499 ALA A O 1
ATOM 4067 N N . ARG A 1 500 ? -20.021 -2.212 14.028 1.00 70.69 500 ARG A N 1
ATOM 4068 C CA . ARG A 1 500 ? -21.467 -1.978 13.950 1.00 70.69 500 ARG A CA 1
ATOM 4069 C C . ARG A 1 500 ? -21.755 -0.872 12.932 1.00 70.69 500 ARG A C 1
ATOM 4071 O O . ARG A 1 500 ? -20.960 0.050 12.759 1.00 70.69 500 ARG A O 1
ATOM 4078 N N . SER A 1 501 ? -22.910 -0.945 12.269 1.00 62.34 501 SER A N 1
ATOM 4079 C CA . SER A 1 501 ? -23.395 0.205 11.505 1.00 62.34 501 SER A CA 1
ATOM 4080 C C . SER A 1 501 ? -23.789 1.309 12.483 1.00 62.34 501 SER A C 1
ATOM 4082 O O . SER A 1 501 ? -24.619 1.086 13.362 1.00 62.34 501 SER A O 1
ATOM 4084 N N . TYR A 1 502 ? -23.181 2.483 12.327 1.00 64.81 502 TYR A N 1
ATOM 4085 C CA . TYR A 1 502 ? -23.537 3.696 13.067 1.00 64.81 502 TYR A CA 1
ATOM 4086 C C . TYR A 1 502 ? -24.501 4.592 12.268 1.00 64.81 502 TYR A C 1
ATOM 4088 O O . TYR A 1 502 ? -24.776 5.717 12.680 1.00 64.81 502 TYR A O 1
ATOM 4096 N N . GLU A 1 503 ? -24.991 4.126 11.111 1.00 55.69 503 GLU A N 1
ATOM 4097 C CA . GLU A 1 503 ? -25.994 4.851 10.329 1.00 55.69 503 GLU A CA 1
ATOM 4098 C C . GLU A 1 503 ? -27.336 4.849 11.089 1.00 55.69 503 GLU A C 1
ATOM 4100 O O . GLU A 1 503 ? -27.756 3.799 11.586 1.00 55.69 503 GLU A O 1
ATOM 4105 N N . PRO A 1 504 ? -28.010 6.007 11.229 1.00 46.31 504 PRO A N 1
ATOM 4106 C CA . PRO A 1 504 ? -29.304 6.071 11.895 1.00 46.31 504 PRO A CA 1
ATOM 4107 C C . PRO A 1 504 ? -30.319 5.196 11.151 1.00 46.31 504 PRO A C 1
ATOM 4109 O O . PRO A 1 504 ? -30.402 5.238 9.928 1.00 46.31 504 PRO A O 1
ATOM 4112 N N . VAL A 1 505 ? -31.130 4.449 11.905 1.00 47.81 505 VAL A N 1
ATOM 4113 C CA . VAL A 1 505 ? -32.130 3.453 11.445 1.00 47.81 505 VAL A CA 1
ATOM 4114 C C . VAL A 1 505 ? -33.249 4.052 10.556 1.00 47.81 505 VAL A C 1
ATOM 4116 O O . VAL A 1 505 ? -34.178 3.360 10.168 1.00 47.81 505 VAL A O 1
ATOM 4119 N N . ASN A 1 506 ? -33.153 5.325 10.168 1.00 42.31 506 ASN A N 1
ATOM 4120 C CA . ASN A 1 506 ? -34.147 6.046 9.371 1.00 42.31 506 ASN A CA 1
ATOM 4121 C C . ASN A 1 506 ? -33.955 5.918 7.847 1.00 42.31 506 ASN A C 1
ATOM 4123 O O . ASN A 1 506 ? -34.582 6.666 7.103 1.00 42.31 506 ASN A O 1
ATOM 4127 N N . SER A 1 507 ? -33.095 5.024 7.349 1.00 45.47 507 SER A N 1
ATOM 4128 C CA . SER A 1 507 ? -33.074 4.719 5.914 1.00 45.47 507 SER A CA 1
ATOM 4129 C C . SER A 1 507 ? -34.021 3.555 5.622 1.00 45.47 507 SER A C 1
ATOM 4131 O O . SER A 1 507 ? -33.779 2.458 6.116 1.00 45.47 507 SER A O 1
ATOM 4133 N N . ASP A 1 508 ? -35.013 3.749 4.746 1.00 48.44 508 ASP A N 1
ATOM 4134 C CA . ASP A 1 508 ? -35.904 2.700 4.194 1.00 48.44 508 ASP A CA 1
ATOM 4135 C C . ASP A 1 508 ? -35.157 1.567 3.448 1.00 48.44 508 ASP A C 1
ATOM 4137 O O . ASP A 1 508 ? -35.757 0.661 2.869 1.00 48.44 508 ASP A O 1
ATOM 4141 N N . SER A 1 509 ? -33.823 1.606 3.430 1.00 45.03 509 SER A N 1
ATOM 4142 C CA . SER A 1 509 ? -32.982 0.537 2.912 1.00 45.03 509 SER A CA 1
ATOM 4143 C C . SER A 1 509 ? -32.828 -0.558 3.970 1.00 45.03 509 SER A C 1
ATOM 4145 O O . SER A 1 509 ? -32.334 -0.268 5.063 1.00 45.03 509 SER A O 1
ATOM 4147 N N . PRO A 1 510 ? -33.188 -1.822 3.678 1.00 44.94 510 PRO A N 1
ATOM 4148 C CA . PRO A 1 510 ? -32.896 -2.913 4.594 1.00 44.94 510 PRO A CA 1
ATOM 4149 C C . PRO A 1 510 ? -31.383 -2.942 4.872 1.00 44.94 510 PRO A C 1
ATOM 4151 O O . PRO A 1 510 ? -30.595 -2.831 3.924 1.00 44.94 510 PRO A O 1
ATOM 4154 N N . PRO A 1 511 ? -30.951 -3.071 6.142 1.00 47.47 511 PRO A N 1
ATOM 4155 C CA . PRO A 1 511 ? -29.537 -3.182 6.463 1.00 47.47 511 PRO A CA 1
ATOM 4156 C C . PRO A 1 511 ? -28.946 -4.342 5.663 1.00 47.47 511 PRO A C 1
ATOM 4158 O O . PRO A 1 511 ? -29.466 -5.460 5.697 1.00 47.47 511 PRO A O 1
ATOM 4161 N N . LYS A 1 512 ? -27.880 -4.068 4.899 1.00 44.19 512 LYS A N 1
ATOM 4162 C CA . LYS A 1 512 ? -27.176 -5.110 4.143 1.00 44.19 512 LYS A CA 1
ATOM 4163 C C . LYS A 1 512 ? -26.765 -6.225 5.121 1.00 44.19 512 LYS A C 1
ATOM 4165 O O . LYS A 1 512 ? -26.145 -5.912 6.139 1.00 44.19 512 LYS A O 1
ATOM 4170 N N . PRO A 1 513 ? -27.100 -7.498 4.856 1.00 37.44 513 PRO A N 1
ATOM 4171 C CA . PRO A 1 513 ? -26.749 -8.586 5.757 1.00 37.44 513 PRO A CA 1
ATOM 4172 C C . PRO A 1 513 ? -25.236 -8.852 5.716 1.00 37.44 513 PRO A C 1
ATOM 4174 O O . PRO A 1 513 ? -24.674 -9.088 4.649 1.00 37.44 513 PRO A O 1
ATOM 4177 N N . GLY A 1 514 ? -24.593 -8.812 6.886 1.00 46.72 514 GLY A N 1
ATOM 4178 C CA . GLY A 1 514 ? -23.182 -9.156 7.107 1.00 46.72 514 GLY A CA 1
ATOM 4179 C C . GLY A 1 514 ? -22.442 -8.126 7.978 1.00 46.72 514 GLY A C 1
ATOM 4180 O O . GLY A 1 514 ? -22.800 -6.946 7.961 1.00 46.72 514 GLY A O 1
ATOM 4181 N N . PRO A 1 515 ? -21.419 -8.524 8.760 1.00 53.53 515 PRO A N 1
ATOM 4182 C CA . PRO A 1 515 ? -20.561 -7.566 9.453 1.00 53.53 515 PRO A CA 1
ATOM 4183 C C . PRO A 1 515 ? -19.867 -6.665 8.421 1.00 53.53 515 PRO A C 1
ATOM 4185 O O . PRO A 1 515 ? -19.141 -7.137 7.546 1.00 53.53 515 PRO A O 1
ATOM 4188 N N . ARG A 1 516 ? -20.087 -5.348 8.505 1.00 72.25 516 ARG A N 1
ATOM 4189 C CA . ARG A 1 516 ? -19.365 -4.372 7.681 1.0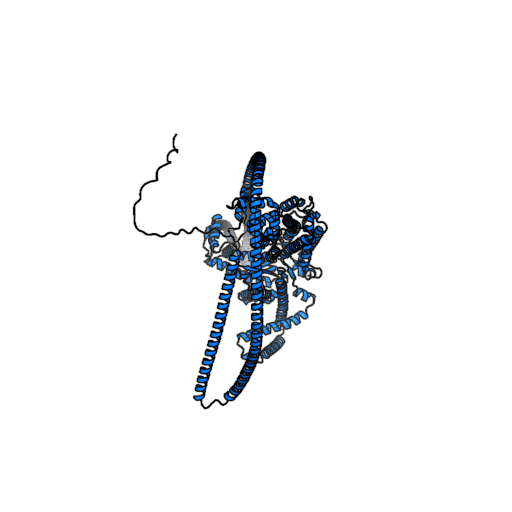0 72.25 516 ARG A CA 1
ATOM 4190 C C . ARG A 1 516 ? -17.947 -4.271 8.242 1.00 72.25 516 ARG A C 1
ATOM 4192 O O . ARG A 1 516 ? -17.728 -3.596 9.246 1.00 72.25 516 ARG A O 1
ATOM 4199 N N . PHE A 1 517 ? -16.992 -4.971 7.630 1.00 82.69 517 PHE A N 1
ATOM 4200 C CA . PHE A 1 517 ? -15.578 -4.771 7.950 1.00 82.69 517 PHE A CA 1
ATOM 4201 C C . PHE A 1 517 ? -15.203 -3.316 7.656 1.00 82.69 517 PHE A C 1
ATOM 4203 O O . PHE A 1 517 ? -15.466 -2.800 6.567 1.00 82.69 517 PHE A O 1
ATOM 4210 N N . VAL A 1 518 ? -14.605 -2.645 8.636 1.00 86.44 518 VAL A N 1
ATOM 4211 C CA . VAL A 1 518 ? -14.148 -1.259 8.525 1.00 86.44 518 VAL A CA 1
ATOM 4212 C C . VAL A 1 518 ? -12.643 -1.205 8.707 1.00 86.44 518 VAL A C 1
ATOM 4214 O O . VAL A 1 518 ? -12.089 -1.863 9.586 1.00 86.44 518 VAL A O 1
ATOM 4217 N N . ASN A 1 519 ? -11.978 -0.405 7.875 1.00 89.06 519 ASN A N 1
ATOM 4218 C CA . ASN A 1 519 ? -10.562 -0.119 8.043 1.00 89.06 519 ASN A CA 1
ATOM 4219 C C . ASN A 1 519 ? -10.401 1.183 8.838 1.00 89.06 519 ASN A C 1
ATOM 4221 O O . ASN A 1 519 ? -10.811 2.249 8.372 1.00 89.06 519 ASN A O 1
ATOM 4225 N N . ARG A 1 520 ? -9.838 1.107 10.044 1.00 91.44 520 ARG A N 1
ATOM 4226 C CA . ARG A 1 520 ? -9.565 2.253 10.918 1.00 91.44 520 ARG A CA 1
ATOM 4227 C C . ARG A 1 520 ? -8.094 2.625 10.828 1.00 91.44 520 ARG A C 1
ATOM 4229 O O . ARG A 1 520 ? -7.222 1.768 10.942 1.00 91.44 520 ARG A O 1
ATOM 4236 N N . SER A 1 521 ? -7.807 3.911 10.648 1.00 91.56 521 SER A N 1
ATOM 4237 C CA . SER A 1 521 ? -6.437 4.413 10.747 1.00 91.56 521 SER A CA 1
ATOM 4238 C C . SER A 1 521 ? -6.046 4.565 12.213 1.00 91.56 521 SER A C 1
ATOM 4240 O O . SER A 1 521 ? -6.805 5.126 12.998 1.00 91.56 521 SER A O 1
ATOM 4242 N N . LEU A 1 522 ? -4.841 4.118 12.560 1.00 92.25 522 LEU A N 1
ATOM 4243 C CA . LEU A 1 522 ? -4.192 4.397 13.845 1.00 92.25 522 LEU A CA 1
ATOM 4244 C C . LEU A 1 522 ? -3.254 5.612 13.751 1.00 92.25 522 LEU A C 1
ATOM 4246 O O . LEU A 1 522 ? -2.458 5.873 14.650 1.00 92.25 522 LEU A O 1
ATOM 4250 N N . GLY A 1 523 ? -3.332 6.354 12.643 1.00 89.00 523 GLY A N 1
ATOM 4251 C CA . GLY A 1 523 ? -2.553 7.557 12.398 1.00 89.00 523 GLY A CA 1
ATOM 4252 C C . GLY A 1 523 ? -1.239 7.322 11.653 1.00 89.00 523 GLY A C 1
ATOM 4253 O O . GLY A 1 523 ? -0.917 6.228 11.180 1.00 89.00 523 GLY A O 1
ATOM 4254 N N . ILE A 1 524 ? -0.495 8.422 11.513 1.00 89.88 524 ILE A N 1
ATOM 4255 C CA . ILE A 1 524 ? 0.820 8.474 10.873 1.00 89.88 524 ILE A CA 1
ATOM 4256 C C . ILE A 1 524 ? 1.808 8.989 11.906 1.00 89.88 524 ILE A C 1
ATOM 4258 O O . ILE A 1 524 ? 1.689 10.124 12.370 1.00 89.88 524 ILE A O 1
ATOM 4262 N N . MET A 1 525 ? 2.785 8.163 12.254 1.00 88.19 525 MET A N 1
ATOM 4263 C CA . MET A 1 525 ? 3.742 8.457 13.314 1.00 88.19 525 MET A CA 1
ATOM 4264 C C . MET A 1 525 ? 5.154 8.581 12.753 1.00 88.19 525 MET A C 1
ATOM 4266 O O . MET A 1 525 ? 5.507 7.845 11.832 1.00 88.19 525 MET A O 1
ATOM 4270 N N . PRO A 1 526 ? 5.986 9.494 13.276 1.00 88.25 526 PRO A N 1
ATOM 4271 C CA . PRO A 1 526 ? 7.402 9.485 12.958 1.00 88.25 526 PRO A CA 1
ATOM 4272 C C . PRO A 1 526 ? 8.043 8.200 13.489 1.00 88.25 526 PRO A C 1
ATOM 4274 O O . PRO A 1 526 ? 7.684 7.705 14.553 1.00 88.25 526 PRO A O 1
ATOM 4277 N N . SER A 1 527 ? 9.026 7.696 12.757 1.00 85.38 527 SER A N 1
ATOM 4278 C CA . SER A 1 527 ? 9.837 6.552 13.150 1.00 85.38 527 SER A CA 1
ATOM 4279 C C . SER A 1 527 ? 11.313 6.932 13.128 1.00 85.38 527 SER A C 1
ATOM 4281 O O . SER A 1 527 ? 11.735 7.827 12.388 1.00 85.38 527 SER A O 1
ATOM 4283 N N . ILE A 1 528 ? 12.106 6.284 13.976 1.00 84.44 528 ILE A N 1
ATOM 4284 C CA . ILE A 1 528 ? 13.546 6.549 14.078 1.00 84.44 528 ILE A CA 1
ATOM 4285 C C . ILE A 1 528 ? 14.269 5.881 12.902 1.00 84.44 528 ILE A C 1
ATOM 4287 O O . ILE A 1 528 ? 15.106 6.499 12.243 1.00 84.44 528 ILE A O 1
ATOM 4291 N N . ASP A 1 529 ? 13.912 4.637 12.590 1.00 83.00 529 ASP A N 1
ATOM 4292 C CA . ASP A 1 529 ? 14.448 3.864 11.474 1.00 83.00 529 ASP A CA 1
ATOM 4293 C C . ASP A 1 529 ? 13.424 2.838 10.962 1.00 83.00 529 ASP A C 1
ATOM 4295 O O . ASP A 1 529 ? 12.358 2.665 11.539 1.00 83.00 529 ASP A O 1
ATOM 4299 N N . HIS A 1 530 ? 13.744 2.161 9.858 1.00 79.06 530 HIS A N 1
ATOM 4300 C CA . HIS A 1 530 ? 12.870 1.155 9.238 1.00 79.06 530 HIS A CA 1
ATOM 4301 C C . HIS A 1 530 ? 13.131 -0.271 9.753 1.00 79.06 530 HIS A C 1
ATOM 4303 O O . HIS A 1 530 ? 12.892 -1.240 9.040 1.00 79.06 530 HIS A O 1
ATOM 4309 N N . LYS A 1 531 ? 13.709 -0.446 10.951 1.00 89.38 531 LYS A N 1
ATOM 4310 C CA . LYS A 1 531 ? 13.954 -1.796 11.486 1.00 89.38 531 LYS A CA 1
ATOM 4311 C C . LYS A 1 531 ? 12.677 -2.377 12.083 1.00 89.38 531 LYS A C 1
ATOM 4313 O O . LYS A 1 531 ? 11.915 -1.678 12.748 1.00 89.38 531 LYS A O 1
ATOM 4318 N N . SER A 1 532 ? 12.518 -3.693 11.950 1.00 89.88 532 SER A N 1
ATOM 4319 C CA . SER A 1 532 ? 11.386 -4.445 12.503 1.00 89.88 532 SER A CA 1
ATOM 4320 C C . SER A 1 532 ? 11.188 -4.220 14.003 1.00 89.88 532 SER A C 1
ATOM 4322 O O . SER A 1 532 ? 10.058 -4.161 14.467 1.00 89.88 532 SER A O 1
ATOM 4324 N N . GLU A 1 533 ? 12.273 -4.111 14.773 1.00 93.00 533 GLU A N 1
ATOM 4325 C CA . GLU A 1 533 ? 12.231 -3.844 16.213 1.00 93.00 533 GLU A CA 1
ATOM 4326 C C . GLU A 1 533 ? 11.628 -2.473 16.533 1.00 93.00 533 GLU A C 1
ATOM 4328 O O . GLU A 1 533 ? 10.766 -2.370 17.405 1.00 93.00 533 GLU A O 1
ATOM 4333 N N . THR A 1 534 ? 12.056 -1.436 15.811 1.00 90.81 534 THR A N 1
ATOM 4334 C CA . THR A 1 534 ? 11.571 -0.061 15.981 1.00 90.81 534 THR A CA 1
ATOM 4335 C C . THR A 1 534 ? 10.100 0.039 15.590 1.00 90.81 534 THR A C 1
ATOM 4337 O O . THR A 1 534 ? 9.298 0.575 16.349 1.00 90.81 534 THR A O 1
ATOM 4340 N N . GLN A 1 535 ? 9.726 -0.565 14.460 1.00 90.94 535 GLN A N 1
ATOM 4341 C CA . GLN A 1 535 ? 8.336 -0.651 14.008 1.00 90.94 535 GLN A CA 1
ATOM 4342 C C . GLN A 1 535 ? 7.450 -1.384 15.019 1.00 90.94 535 GLN A C 1
ATOM 4344 O O . GLN A 1 535 ? 6.350 -0.933 15.333 1.00 90.94 535 GLN A O 1
ATOM 4349 N N . PHE A 1 536 ? 7.926 -2.510 15.558 1.00 95.19 536 PHE A N 1
ATOM 4350 C CA . PHE A 1 536 ? 7.202 -3.282 16.565 1.00 95.19 536 PHE A CA 1
ATOM 4351 C C . PHE A 1 536 ? 6.988 -2.486 17.853 1.00 95.19 536 PHE A C 1
ATOM 4353 O O . PHE A 1 536 ? 5.893 -2.513 18.414 1.00 95.19 536 PHE A O 1
ATOM 4360 N N . GLN A 1 537 ? 8.005 -1.749 18.305 1.00 93.94 537 GLN A N 1
ATOM 4361 C CA . GLN A 1 537 ? 7.853 -0.851 19.444 1.00 93.94 537 GLN A CA 1
ATOM 4362 C C . GLN A 1 537 ? 6.844 0.262 19.134 1.00 93.94 537 GLN A C 1
ATOM 4364 O O . GLN A 1 537 ? 5.939 0.481 19.928 1.00 93.94 537 GLN A O 1
ATOM 4369 N N . GLY A 1 538 ? 6.897 0.854 17.938 1.00 93.06 538 GLY A N 1
ATOM 4370 C CA . GLY A 1 538 ? 5.921 1.854 17.501 1.00 93.06 538 GLY A CA 1
ATOM 4371 C C . GLY A 1 538 ? 4.478 1.335 17.412 1.00 93.06 538 GLY A C 1
ATOM 4372 O O . GLY A 1 538 ? 3.542 2.118 17.546 1.00 93.06 538 GLY A O 1
ATOM 4373 N N . TRP A 1 539 ? 4.263 0.032 17.198 1.00 95.00 539 TRP A N 1
ATOM 4374 C CA . TRP A 1 539 ? 2.940 -0.593 17.338 1.00 95.00 539 TRP A CA 1
ATOM 4375 C C . TRP A 1 539 ? 2.495 -0.680 18.798 1.00 95.00 539 TRP A C 1
ATOM 4377 O O . TRP A 1 539 ? 1.348 -0.358 19.098 1.00 95.00 539 TRP A O 1
ATOM 4387 N N . LYS A 1 540 ? 3.388 -1.086 19.707 1.00 94.75 540 LYS A 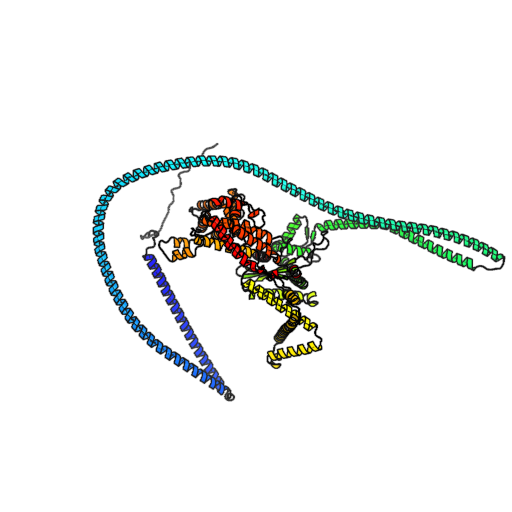N 1
ATOM 4388 C CA . LYS A 1 540 ? 3.082 -1.141 21.142 1.00 94.75 540 LYS A CA 1
ATOM 4389 C C . LYS A 1 540 ? 2.777 0.232 21.712 1.00 94.75 540 LYS A C 1
ATOM 4391 O O . LYS A 1 540 ? 1.795 0.354 22.428 1.00 94.75 540 LYS A O 1
ATOM 4396 N N . ASP A 1 541 ? 3.583 1.232 21.373 1.00 93.31 541 ASP A N 1
ATOM 4397 C CA . ASP A 1 541 ? 3.421 2.598 21.871 1.00 93.31 541 ASP A CA 1
ATOM 4398 C C . ASP A 1 541 ? 2.059 3.161 21.446 1.00 93.31 541 ASP A C 1
ATOM 4400 O O . ASP A 1 541 ? 1.291 3.608 22.290 1.00 93.31 541 ASP A O 1
ATOM 4404 N N . ALA A 1 542 ? 1.685 3.005 20.169 1.00 93.44 542 ALA A N 1
ATOM 4405 C CA . ALA A 1 542 ? 0.378 3.443 19.675 1.00 93.44 542 ALA A CA 1
ATOM 4406 C C . ALA A 1 542 ? -0.797 2.755 20.385 1.00 93.44 542 ALA A C 1
ATOM 4408 O O . ALA A 1 542 ? -1.801 3.394 20.691 1.00 93.44 542 ALA A O 1
ATOM 4409 N N . VAL A 1 543 ? -0.686 1.450 20.649 1.00 95.19 543 VAL A N 1
ATOM 4410 C CA . VAL A 1 543 ? -1.714 0.706 21.388 1.00 95.19 543 VAL A CA 1
ATOM 4411 C C . VAL A 1 543 ? -1.769 1.170 22.843 1.00 95.19 543 VAL A C 1
ATOM 4413 O O . VAL A 1 543 ? -2.856 1.448 23.340 1.00 95.19 543 VAL A O 1
ATOM 4416 N N . CYS A 1 544 ? -0.627 1.314 23.516 1.00 93.94 544 CYS A N 1
ATOM 4417 C CA . CYS A 1 544 ? -0.568 1.822 24.885 1.00 93.94 544 CYS A CA 1
ATOM 4418 C C . CYS A 1 544 ? -1.230 3.200 24.995 1.00 93.94 544 CYS A C 1
ATOM 4420 O O . CYS A 1 544 ? -2.123 3.361 25.822 1.00 93.94 544 CYS A O 1
ATOM 4422 N N . ASP A 1 545 ? -0.876 4.142 24.120 1.00 93.81 545 ASP A N 1
ATOM 4423 C CA . ASP A 1 545 ? -1.419 5.503 24.132 1.00 93.81 545 ASP A CA 1
ATOM 4424 C C . ASP A 1 545 ? -2.952 5.512 23.994 1.00 93.81 545 ASP A C 1
ATOM 4426 O O . ASP A 1 545 ? -3.648 6.197 24.747 1.00 93.81 545 ASP A O 1
ATOM 4430 N N . MET A 1 546 ? -3.505 4.717 23.066 1.00 95.81 546 MET A N 1
ATOM 4431 C CA . MET A 1 546 ? -4.958 4.634 22.860 1.00 95.81 546 MET A CA 1
ATOM 4432 C C . MET A 1 546 ? -5.688 4.040 24.070 1.00 95.81 546 MET A C 1
ATOM 4434 O O . MET A 1 546 ? -6.727 4.561 24.482 1.00 95.81 546 MET A O 1
ATOM 4438 N N . TYR A 1 547 ? -5.157 2.965 24.656 1.00 96.44 547 TYR A N 1
ATOM 4439 C CA . TYR A 1 547 ? -5.783 2.306 25.805 1.00 96.44 547 TYR A CA 1
ATOM 4440 C C . TYR A 1 547 ? -5.631 3.125 27.091 1.00 96.44 547 TYR A C 1
ATOM 4442 O O . TYR A 1 547 ? -6.565 3.186 27.889 1.00 96.44 547 TYR A O 1
ATOM 4450 N N . GLU A 1 548 ? -4.498 3.801 27.295 1.00 95.88 548 GLU A N 1
ATOM 4451 C CA . GLU A 1 548 ? -4.323 4.747 28.401 1.00 95.88 548 GLU A CA 1
ATOM 4452 C C . GLU A 1 548 ? -5.312 5.908 28.294 1.00 95.88 548 GLU A C 1
ATOM 4454 O O . GLU A 1 548 ? -5.950 6.262 29.288 1.00 95.88 548 GLU A O 1
ATOM 4459 N N . LEU A 1 549 ? -5.494 6.459 27.090 1.00 95.88 549 LEU A N 1
ATOM 4460 C CA . LEU A 1 549 ? -6.486 7.496 26.827 1.00 95.88 549 LEU A CA 1
ATOM 4461 C C . LEU A 1 549 ? -7.909 7.005 27.126 1.00 95.88 549 LEU A C 1
ATOM 4463 O O . LEU A 1 549 ? -8.641 7.680 27.852 1.00 95.88 549 LEU A O 1
ATOM 4467 N N . TYR A 1 550 ? -8.295 5.828 26.620 1.00 97.00 550 TYR A N 1
ATOM 4468 C CA . TYR A 1 550 ? -9.608 5.234 26.889 1.00 97.00 550 TYR A CA 1
ATOM 4469 C C . TYR A 1 550 ? -9.835 5.038 28.397 1.00 97.00 550 TYR A C 1
ATOM 4471 O O . TYR A 1 550 ? -10.844 5.498 28.934 1.00 97.00 550 TYR A O 1
ATOM 4479 N N . ASN A 1 551 ? -8.870 4.447 29.107 1.00 96.62 551 ASN A N 1
ATOM 4480 C CA . ASN A 1 551 ? -8.970 4.151 30.540 1.00 96.62 551 ASN A CA 1
ATOM 4481 C C . ASN A 1 551 ? -8.997 5.414 31.429 1.00 96.62 551 ASN A C 1
ATOM 4483 O O . ASN A 1 551 ? -9.367 5.344 32.601 1.00 96.62 551 ASN A O 1
ATOM 4487 N N . GLN A 1 552 ? -8.657 6.591 30.891 1.00 95.94 552 GLN A N 1
ATOM 4488 C CA . GLN A 1 552 ? -8.814 7.879 31.579 1.00 95.94 552 GLN A CA 1
ATOM 4489 C C . GLN A 1 552 ? -10.214 8.498 31.419 1.00 95.94 552 GLN A C 1
ATOM 4491 O O . GLN A 1 552 ? -10.572 9.397 32.195 1.00 95.94 552 GLN A O 1
ATOM 4496 N N . THR A 1 553 ? -11.011 8.031 30.453 1.00 95.19 553 THR A N 1
ATOM 4497 C CA . THR A 1 553 ? -12.393 8.492 30.243 1.00 95.19 553 THR A CA 1
ATOM 4498 C C . THR A 1 553 ? -13.310 8.064 31.398 1.00 95.19 553 THR A C 1
ATOM 4500 O O . THR A 1 553 ? -12.981 7.133 32.135 1.00 95.19 553 THR A O 1
ATOM 4503 N N . PRO A 1 554 ? -14.480 8.708 31.592 1.00 94.81 554 PRO A N 1
ATOM 4504 C CA . PRO A 1 554 ? -15.445 8.272 32.604 1.00 94.81 554 PRO A CA 1
ATOM 4505 C C . PRO A 1 554 ? -15.843 6.796 32.463 1.00 94.81 554 PRO A C 1
ATOM 4507 O O . PRO A 1 554 ? -15.855 6.082 33.463 1.00 94.81 554 PRO A O 1
ATOM 4510 N N . ASN A 1 555 ? -16.083 6.331 31.230 1.00 90.81 555 ASN A N 1
ATOM 4511 C CA . ASN A 1 555 ? -16.411 4.932 30.955 1.00 90.81 555 ASN A CA 1
ATOM 4512 C C . ASN A 1 555 ? -15.224 4.011 31.246 1.00 90.81 555 ASN A C 1
ATOM 4514 O O . ASN A 1 555 ? -15.390 3.042 31.975 1.00 90.81 555 ASN A O 1
ATOM 4518 N N . GLY A 1 556 ? -14.025 4.337 30.758 1.00 93.19 556 GLY A N 1
ATOM 4519 C CA . GLY A 1 556 ? -12.833 3.513 30.979 1.00 93.19 556 GLY A CA 1
ATOM 4520 C C . GLY A 1 556 ? -12.367 3.459 32.437 1.00 93.19 556 GLY A C 1
ATOM 4521 O O . GLY A 1 556 ? -11.779 2.471 32.856 1.00 93.19 556 GLY A O 1
ATOM 4522 N N . LYS A 1 557 ? -12.682 4.465 33.263 1.00 94.12 557 LYS A N 1
ATOM 4523 C CA . LYS A 1 557 ? -12.452 4.393 34.718 1.00 94.12 557 LYS A CA 1
ATOM 4524 C C . LYS A 1 557 ? -13.391 3.416 35.419 1.00 94.12 557 LYS A C 1
ATOM 4526 O O . LYS A 1 557 ? -13.013 2.842 36.435 1.00 94.12 557 LYS A O 1
ATOM 4531 N N . GLN A 1 558 ? -14.616 3.273 34.915 1.00 94.25 558 GLN A N 1
ATOM 4532 C CA . GLN A 1 558 ? -15.607 2.347 35.459 1.00 94.25 558 GLN A CA 1
ATOM 4533 C C . GLN A 1 558 ? -15.423 0.926 34.904 1.00 94.25 558 GLN A C 1
ATOM 4535 O O . GLN A 1 558 ? -15.582 -0.043 35.641 1.00 94.25 558 GLN A O 1
ATOM 4540 N N . TYR A 1 559 ? -15.065 0.823 33.625 1.00 92.62 559 TYR A N 1
ATOM 4541 C CA . TYR A 1 559 ? -14.888 -0.409 32.865 1.00 92.62 559 TYR A CA 1
ATOM 4542 C C . TYR A 1 559 ? -13.556 -0.348 32.101 1.00 92.62 559 TYR A C 1
ATOM 4544 O O . TYR A 1 559 ? -13.548 -0.093 30.891 1.00 92.62 559 TYR A O 1
ATOM 4552 N N . PRO A 1 560 ? -12.421 -0.502 32.805 1.00 92.56 560 PRO A N 1
ATOM 4553 C CA . PRO A 1 560 ? -11.116 -0.462 32.165 1.00 92.56 560 PRO A CA 1
ATOM 4554 C C . PRO A 1 560 ? -10.942 -1.657 31.231 1.00 92.56 560 PRO A C 1
ATOM 4556 O O . PRO A 1 560 ? -11.346 -2.770 31.562 1.00 92.56 560 PRO A O 1
ATOM 4559 N N . ILE A 1 561 ? -10.308 -1.423 30.084 1.00 93.50 561 ILE A N 1
ATOM 4560 C CA . ILE A 1 561 ? -10.017 -2.466 29.095 1.00 93.50 561 ILE A CA 1
ATOM 4561 C C . ILE A 1 561 ? -8.518 -2.763 29.112 1.00 93.50 561 ILE A C 1
ATOM 4563 O O . ILE A 1 561 ? -7.686 -1.845 29.173 1.00 93.50 561 ILE A O 1
ATOM 4567 N N . ASN A 1 562 ? -8.168 -4.052 29.064 1.00 91.38 562 ASN A N 1
ATOM 4568 C CA . ASN A 1 562 ? -6.782 -4.494 29.079 1.00 91.38 562 ASN A CA 1
ATOM 4569 C C . ASN A 1 562 ? -6.129 -4.288 27.691 1.00 91.38 562 ASN A C 1
ATOM 4571 O O . ASN A 1 562 ? -6.594 -4.862 26.706 1.00 91.38 562 ASN A O 1
ATOM 4575 N N . PRO A 1 563 ? -5.013 -3.538 27.573 1.00 92.31 563 PRO A N 1
ATOM 4576 C CA . PRO A 1 563 ? -4.299 -3.367 26.301 1.00 92.31 563 PRO A CA 1
ATOM 4577 C C . PRO A 1 563 ? -3.769 -4.671 25.688 1.00 92.31 563 PRO A C 1
ATOM 4579 O O . PRO A 1 563 ? -3.520 -4.722 24.483 1.00 92.31 563 PRO A O 1
ATOM 4582 N N . ALA A 1 564 ? -3.600 -5.737 26.478 1.00 92.69 564 ALA A N 1
ATOM 4583 C CA . ALA A 1 564 ? -3.212 -7.053 25.972 1.00 92.69 564 ALA A CA 1
ATOM 4584 C C . ALA A 1 564 ? -4.260 -7.649 25.012 1.00 92.69 564 ALA A C 1
ATOM 4586 O O . ALA A 1 564 ? -3.893 -8.417 24.118 1.00 92.69 564 ALA A O 1
ATOM 4587 N N . GLU A 1 565 ? -5.536 -7.266 25.148 1.00 93.69 565 GLU A N 1
ATOM 4588 C CA . GLU A 1 565 ? -6.626 -7.731 24.281 1.00 93.69 565 GLU A CA 1
ATOM 4589 C C . GLU A 1 565 ? -6.401 -7.335 22.823 1.00 93.69 565 GLU A C 1
ATOM 4591 O O . GLU A 1 565 ? -6.659 -8.138 21.928 1.00 93.69 565 GLU A O 1
ATOM 4596 N N . PHE A 1 566 ? -5.823 -6.152 22.574 1.00 96.44 566 PHE A N 1
ATOM 4597 C CA . PHE A 1 566 ? -5.493 -5.720 21.217 1.00 96.44 566 PHE A CA 1
ATOM 4598 C C . PHE A 1 566 ? -4.634 -6.767 20.514 1.00 96.44 566 PHE A C 1
ATOM 4600 O O . PHE A 1 566 ? -4.969 -7.226 19.427 1.00 96.44 566 PHE A O 1
ATOM 4607 N N . ALA A 1 567 ? -3.531 -7.168 21.155 1.00 96.56 567 ALA A N 1
ATOM 4608 C CA . ALA A 1 567 ? -2.606 -8.140 20.592 1.00 96.56 567 ALA A CA 1
ATOM 4609 C C . ALA A 1 567 ? -3.228 -9.538 20.515 1.00 96.56 567 ALA A C 1
ATOM 4611 O O . ALA A 1 567 ? -3.010 -10.245 19.531 1.00 96.56 567 ALA A O 1
ATOM 4612 N N . ALA A 1 568 ? -4.013 -9.927 21.522 1.00 94.69 568 ALA A N 1
ATOM 4613 C CA . ALA A 1 568 ? -4.706 -11.209 21.556 1.00 94.69 568 ALA A CA 1
ATOM 4614 C C . ALA A 1 568 ? -5.708 -11.370 20.399 1.00 94.69 568 ALA A C 1
ATOM 4616 O O . ALA A 1 568 ? -5.781 -12.458 19.823 1.00 94.69 568 ALA A O 1
ATOM 4617 N N . ASN A 1 569 ? -6.383 -10.292 19.989 1.00 95.75 569 ASN A N 1
ATOM 4618 C CA . ASN A 1 569 ? -7.380 -10.305 18.913 1.00 95.75 569 ASN A CA 1
ATOM 4619 C C . ASN A 1 569 ? -6.763 -10.269 17.503 1.00 95.75 569 ASN A C 1
ATOM 4621 O O . ASN A 1 569 ? -7.467 -10.488 16.518 1.00 95.75 569 ASN A O 1
ATOM 4625 N N . ILE A 1 570 ? -5.451 -10.036 17.355 1.00 97.44 570 ILE A N 1
ATOM 4626 C CA . ILE A 1 570 ? -4.802 -10.022 16.032 1.00 97.44 570 ILE A CA 1
ATOM 4627 C C . ILE A 1 570 ? -4.897 -11.407 15.400 1.00 97.44 570 ILE A C 1
ATOM 4629 O O . ILE A 1 570 ? -4.324 -12.357 15.914 1.00 97.44 570 ILE A O 1
ATOM 4633 N N . ALA A 1 571 ? -5.555 -11.535 14.257 1.00 96.44 571 ALA A N 1
ATOM 4634 C CA . ALA A 1 571 ? -5.620 -12.784 13.502 1.00 96.44 571 ALA A CA 1
ATOM 4635 C C . ALA A 1 571 ? -4.999 -12.670 12.105 1.00 96.44 571 ALA A C 1
ATOM 4637 O O . ALA A 1 571 ? -4.728 -13.684 11.459 1.00 96.44 571 ALA A O 1
ATOM 4638 N N . GLY A 1 572 ? -4.728 -11.447 11.645 1.00 96.00 572 GLY A N 1
ATOM 4639 C CA . GLY A 1 572 ? -4.149 -11.188 10.335 1.00 96.00 572 GLY A CA 1
ATOM 4640 C C . GLY A 1 572 ? -3.151 -10.035 10.327 1.00 96.00 572 GLY A C 1
ATOM 4641 O O . GLY A 1 572 ? -3.235 -9.115 11.139 1.00 96.00 572 GLY A O 1
ATOM 4642 N N . MET A 1 573 ? -2.226 -10.052 9.373 1.00 95.75 573 MET A N 1
ATOM 4643 C CA . MET A 1 573 ? -1.377 -8.910 9.051 1.00 95.75 573 MET A CA 1
ATOM 4644 C C . MET A 1 573 ? -1.087 -8.848 7.547 1.00 95.75 573 MET A C 1
ATOM 4646 O O . MET A 1 573 ? -0.686 -9.849 6.954 1.00 95.75 573 MET A O 1
ATOM 4650 N N . CYS A 1 574 ? -1.238 -7.664 6.948 1.00 93.94 574 CYS A N 1
ATOM 4651 C CA . CYS A 1 574 ? -0.813 -7.365 5.581 1.00 93.94 574 CYS A CA 1
ATOM 4652 C C . CYS A 1 574 ? 0.335 -6.348 5.568 1.00 93.94 574 CYS A C 1
ATOM 4654 O O . CYS A 1 574 ? 0.220 -5.265 6.144 1.00 93.94 574 CYS A O 1
ATOM 4656 N N . SER A 1 575 ? 1.423 -6.677 4.873 1.00 92.06 575 SER A N 1
ATOM 4657 C CA . SER A 1 575 ? 2.599 -5.811 4.695 1.00 92.06 575 SER A CA 1
ATOM 4658 C C . SER A 1 575 ? 3.199 -5.988 3.299 1.00 92.06 575 SER A C 1
ATOM 4660 O O . SER A 1 575 ? 2.766 -6.850 2.529 1.00 92.06 575 SER A O 1
ATOM 4662 N N . ASP A 1 576 ? 4.238 -5.222 2.963 1.00 87.56 576 ASP A N 1
ATOM 4663 C CA . ASP A 1 576 ? 5.097 -5.572 1.829 1.00 87.56 576 ASP A CA 1
ATOM 4664 C C . ASP A 1 576 ? 5.830 -6.920 2.058 1.00 87.56 576 ASP A C 1
ATOM 4666 O O . ASP A 1 576 ? 5.656 -7.599 3.077 1.00 87.56 576 ASP A O 1
ATOM 4670 N N . HIS A 1 577 ? 6.646 -7.332 1.082 1.00 89.06 577 HIS A N 1
ATOM 4671 C CA . HIS A 1 577 ? 7.371 -8.610 1.115 1.00 89.06 577 HIS A CA 1
ATOM 4672 C C . HIS A 1 577 ? 8.817 -8.521 1.624 1.00 89.06 577 HIS A C 1
ATOM 4674 O O . HIS A 1 577 ? 9.567 -9.499 1.501 1.00 89.06 577 HIS A O 1
ATOM 4680 N N . ALA A 1 578 ? 9.238 -7.376 2.151 1.00 88.56 578 ALA A N 1
ATOM 4681 C CA . ALA A 1 578 ? 10.590 -7.157 2.627 1.00 88.56 578 ALA A CA 1
ATOM 4682 C C . ALA A 1 578 ? 10.907 -8.030 3.856 1.00 88.56 578 ALA A C 1
ATOM 4684 O O . ALA A 1 578 ? 10.034 -8.485 4.604 1.00 88.56 578 ALA A O 1
ATOM 4685 N N . ALA A 1 579 ? 12.192 -8.343 4.039 1.00 90.81 579 ALA A N 1
ATOM 4686 C CA . ALA A 1 579 ? 12.630 -9.272 5.082 1.00 90.81 579 ALA A CA 1
ATOM 4687 C C . ALA A 1 579 ? 12.377 -8.721 6.496 1.00 90.81 579 ALA A C 1
ATOM 4689 O O . ALA A 1 579 ? 12.063 -9.484 7.414 1.00 90.81 579 ALA A O 1
ATOM 4690 N N . ASP A 1 580 ? 12.491 -7.405 6.658 1.00 89.19 580 ASP A N 1
ATOM 4691 C CA . ASP A 1 580 ? 12.148 -6.661 7.864 1.00 89.19 580 ASP A CA 1
ATOM 4692 C C . ASP A 1 580 ? 10.640 -6.708 8.152 1.00 89.19 580 ASP A C 1
ATOM 4694 O O . ASP A 1 580 ? 10.270 -6.980 9.294 1.00 89.19 580 ASP A O 1
ATOM 4698 N N . GLN A 1 581 ? 9.765 -6.594 7.149 1.00 92.00 581 GLN A N 1
ATOM 4699 C CA . GLN A 1 581 ? 8.318 -6.732 7.360 1.00 92.00 581 GLN A CA 1
ATOM 4700 C C . GLN A 1 581 ? 7.916 -8.160 7.756 1.00 92.00 581 GLN A C 1
ATOM 4702 O O . GLN A 1 581 ? 7.154 -8.367 8.702 1.00 92.00 581 GLN A O 1
ATOM 4707 N N . LYS A 1 582 ? 8.520 -9.185 7.142 1.00 92.44 582 LYS A N 1
ATOM 4708 C CA . LYS A 1 582 ? 8.329 -10.588 7.568 1.00 92.44 582 LYS A CA 1
ATOM 4709 C C . LYS A 1 582 ? 8.848 -10.853 8.983 1.00 92.44 582 LYS A C 1
ATOM 4711 O O . LYS A 1 582 ? 8.356 -11.732 9.693 1.00 92.44 582 LYS A O 1
ATOM 4716 N N . LYS A 1 583 ? 9.893 -10.144 9.409 1.00 95.50 583 LYS A N 1
ATOM 4717 C CA . LYS A 1 583 ? 10.391 -10.207 10.789 1.00 95.50 583 LYS A CA 1
ATOM 4718 C C . LYS A 1 583 ? 9.446 -9.482 11.753 1.00 95.50 583 LYS A C 1
ATOM 4720 O O . LYS A 1 583 ? 9.188 -10.027 12.821 1.00 95.50 583 LYS A O 1
ATOM 4725 N N . LEU A 1 584 ? 8.877 -8.344 11.358 1.00 95.12 584 LEU A N 1
ATOM 4726 C CA . LEU A 1 584 ? 7.851 -7.641 12.127 1.00 95.12 584 LEU A CA 1
ATOM 4727 C C . LEU A 1 584 ? 6.612 -8.522 12.344 1.00 95.12 584 LEU A C 1
ATOM 4729 O O . LEU A 1 584 ? 6.179 -8.670 13.482 1.00 95.12 584 LEU A O 1
ATOM 4733 N N . ALA A 1 585 ? 6.105 -9.187 11.302 1.00 95.94 585 ALA A N 1
ATOM 4734 C CA . ALA A 1 585 ? 4.966 -10.102 11.421 1.00 95.94 585 ALA A CA 1
ATOM 4735 C C . ALA A 1 585 ? 5.206 -11.212 12.463 1.00 95.94 585 ALA A C 1
ATOM 4737 O O . ALA A 1 585 ? 4.326 -11.511 13.265 1.00 95.94 585 ALA A O 1
ATOM 4738 N N . ARG A 1 586 ? 6.430 -11.759 12.527 1.00 96.94 586 ARG A N 1
ATOM 4739 C CA . ARG A 1 586 ? 6.822 -12.733 13.563 1.00 96.94 586 ARG A CA 1
ATOM 4740 C C . ARG A 1 586 ? 6.848 -12.129 14.968 1.00 96.94 586 ARG A C 1
ATOM 4742 O O . ARG A 1 586 ? 6.461 -12.806 15.915 1.00 96.94 586 ARG A O 1
ATOM 4749 N N . PHE A 1 587 ? 7.290 -10.879 15.124 1.00 97.75 587 PHE A N 1
ATOM 4750 C CA . PHE A 1 587 ? 7.220 -10.189 16.417 1.00 97.75 587 PHE A CA 1
ATOM 4751 C C . PHE A 1 587 ? 5.775 -9.949 16.862 1.00 97.75 587 PHE A C 1
ATOM 4753 O O . PHE A 1 587 ? 5.466 -10.163 18.032 1.00 97.75 587 PHE A O 1
ATOM 4760 N N . ILE A 1 588 ? 4.886 -9.576 15.940 1.00 97.94 588 ILE A N 1
ATOM 4761 C CA . ILE A 1 588 ? 3.454 -9.413 16.216 1.00 97.94 588 ILE A CA 1
ATOM 4762 C C . ILE A 1 588 ? 2.811 -10.752 16.607 1.00 97.94 588 ILE A C 1
ATOM 4764 O O . ILE A 1 588 ? 2.103 -10.815 17.609 1.00 97.94 588 ILE A O 1
ATOM 4768 N N . GLU A 1 589 ? 3.105 -11.841 15.892 1.00 97.56 589 GLU A N 1
ATOM 4769 C CA . GLU A 1 589 ? 2.609 -13.181 16.237 1.00 97.56 589 GLU A CA 1
ATOM 4770 C C . GLU A 1 589 ? 3.070 -13.614 17.641 1.00 97.56 589 GLU A C 1
ATOM 4772 O O . GLU A 1 589 ? 2.284 -14.116 18.447 1.00 97.56 589 GLU A O 1
ATOM 4777 N N . GLN A 1 590 ? 4.345 -13.388 17.972 1.00 97.00 590 GLN A N 1
ATOM 4778 C CA . GLN A 1 590 ? 4.875 -13.667 19.309 1.00 97.00 590 GLN A CA 1
ATOM 4779 C C . GLN A 1 590 ? 4.215 -12.794 20.379 1.00 97.00 590 GLN A C 1
ATOM 4781 O O . GLN A 1 590 ? 3.955 -13.269 21.485 1.00 97.00 590 GLN A O 1
ATOM 4786 N N . TRP A 1 591 ? 3.922 -11.534 20.056 1.00 97.31 591 TRP A N 1
ATOM 4787 C CA . TRP A 1 591 ? 3.221 -10.627 20.954 1.00 97.31 591 TRP A CA 1
ATOM 4788 C C . TRP A 1 591 ? 1.802 -11.104 21.250 1.00 97.31 591 TRP A C 1
ATOM 4790 O O . TRP A 1 591 ? 1.452 -11.209 22.423 1.00 97.31 591 TRP A O 1
ATOM 4800 N N . LYS A 1 592 ? 1.041 -11.492 20.218 1.00 96.69 592 LYS A N 1
ATOM 4801 C CA . LYS A 1 592 ? -0.274 -12.130 20.362 1.00 96.69 592 LYS A CA 1
ATOM 4802 C C . LYS A 1 592 ? -0.195 -13.327 21.300 1.00 96.69 592 LYS A C 1
ATOM 4804 O O . LYS A 1 592 ? -0.928 -13.383 22.283 1.00 96.69 592 LYS A O 1
ATOM 4809 N N . LYS A 1 593 ? 0.711 -14.275 21.024 1.00 95.56 593 LYS A N 1
ATOM 4810 C CA . LYS A 1 593 ? 0.862 -15.492 21.840 1.00 95.56 593 LYS A CA 1
ATOM 4811 C C . LYS A 1 593 ? 1.129 -15.148 23.296 1.00 95.56 593 LYS A C 1
ATOM 4813 O O . LYS A 1 593 ? 0.457 -15.687 24.166 1.00 95.56 593 LYS A O 1
ATOM 4818 N N . LYS A 1 594 ? 2.051 -14.218 23.551 1.00 94.50 594 LYS A N 1
ATOM 4819 C CA . LYS A 1 594 ? 2.375 -13.746 24.899 1.00 94.50 594 LYS A CA 1
ATOM 4820 C C . LYS A 1 594 ? 1.159 -13.134 25.604 1.00 94.50 594 LYS A C 1
ATOM 4822 O O . LYS A 1 594 ? 0.875 -13.514 26.734 1.00 94.50 594 LYS A O 1
ATOM 4827 N N . CYS A 1 595 ? 0.430 -12.239 24.940 1.00 94.75 595 CYS A N 1
ATOM 4828 C CA . CYS A 1 595 ? -0.741 -11.581 25.519 1.00 94.75 595 CYS A CA 1
ATOM 4829 C C . CYS A 1 595 ? -1.903 -12.551 25.771 1.00 94.75 595 CYS A C 1
ATOM 4831 O O . CYS A 1 595 ? -2.569 -12.429 26.790 1.00 94.75 595 CYS A O 1
ATOM 4833 N N . LEU A 1 596 ? -2.093 -13.569 24.924 1.00 94.75 596 LEU A N 1
ATOM 4834 C CA . LEU A 1 596 ? -3.065 -14.640 25.181 1.00 94.75 596 LEU A CA 1
ATOM 4835 C C . LEU A 1 596 ? -2.774 -15.386 26.492 1.00 94.75 596 LEU A C 1
ATOM 4837 O O . LEU A 1 596 ? -3.705 -15.692 27.232 1.00 94.75 596 LEU A O 1
ATOM 4841 N N . ARG A 1 597 ? -1.496 -15.659 26.801 1.00 94.19 597 ARG A N 1
ATOM 4842 C CA . ARG A 1 597 ? -1.119 -16.267 28.091 1.00 94.19 597 ARG A CA 1
ATOM 4843 C C . ARG A 1 597 ? -1.339 -15.301 29.237 1.00 94.19 597 ARG A C 1
ATOM 4845 O O . ARG A 1 597 ? -1.899 -15.703 30.243 1.00 94.19 597 ARG A O 1
ATOM 4852 N N . GLU A 1 598 ? -0.912 -14.048 29.085 1.00 92.44 598 GLU A N 1
ATOM 4853 C CA . GLU A 1 598 ? -1.121 -13.025 30.114 1.00 92.44 598 GLU A CA 1
ATOM 4854 C C . GLU A 1 598 ? -2.605 -12.944 30.498 1.00 92.44 598 GLU A C 1
ATOM 4856 O O . GLU A 1 598 ? -2.919 -13.130 31.667 1.00 92.44 598 GLU A O 1
ATOM 4861 N N . ILE A 1 599 ? -3.510 -12.814 29.523 1.00 92.44 599 ILE A N 1
ATOM 4862 C CA . ILE A 1 599 ? -4.963 -12.760 29.758 1.00 92.44 599 ILE A CA 1
ATOM 4863 C C . ILE A 1 599 ? -5.478 -14.044 30.424 1.00 92.44 599 ILE A C 1
ATOM 4865 O O . ILE A 1 599 ? -6.234 -13.975 31.390 1.00 92.44 599 ILE A O 1
ATOM 4869 N N . ALA A 1 600 ? -5.060 -15.223 29.950 1.00 92.31 600 ALA A N 1
ATOM 4870 C CA . ALA A 1 600 ? -5.487 -16.490 30.545 1.00 92.31 600 ALA A CA 1
ATOM 4871 C C . ALA A 1 600 ? -5.032 -16.637 32.009 1.00 92.31 600 ALA A C 1
ATOM 4873 O O . ALA A 1 600 ? -5.784 -17.135 32.844 1.00 92.31 600 ALA A O 1
ATOM 4874 N N . GLY A 1 601 ? -3.815 -16.195 32.335 1.00 92.81 601 GLY A N 1
ATOM 4875 C CA . GLY A 1 601 ? -3.304 -16.217 33.703 1.00 92.81 601 GLY A CA 1
ATOM 4876 C C . GLY A 1 601 ? -3.978 -15.194 34.612 1.00 92.81 601 GLY A C 1
ATOM 4877 O O . GLY A 1 601 ? -4.244 -15.506 35.769 1.00 92.81 601 GLY A O 1
ATOM 4878 N N . GLU A 1 602 ? -4.298 -14.005 34.095 1.00 90.81 602 GLU A N 1
ATOM 4879 C CA . GLU A 1 602 ? -5.092 -13.008 34.823 1.00 90.81 602 GLU A CA 1
ATOM 4880 C C . GLU A 1 602 ? -6.485 -13.541 35.160 1.00 90.81 602 GLU A C 1
ATOM 4882 O O . GLU A 1 602 ? -6.926 -13.427 36.302 1.00 90.81 602 GLU A O 1
ATOM 4887 N N . GLN A 1 603 ? -7.146 -14.187 34.197 1.00 90.31 603 GLN A N 1
ATOM 4888 C CA . GLN A 1 603 ? -8.450 -14.799 34.422 1.00 90.31 603 GLN A CA 1
ATOM 4889 C C . GLN A 1 603 ? -8.378 -15.891 35.495 1.00 90.31 603 GLN A C 1
ATOM 4891 O O . GLN A 1 603 ? -9.208 -15.916 36.400 1.00 90.31 603 GLN A O 1
ATOM 4896 N N . LEU A 1 604 ? -7.343 -16.737 35.458 1.00 90.62 604 LEU A N 1
ATOM 4897 C CA . LEU A 1 604 ? -7.144 -17.756 36.484 1.00 90.62 604 LEU A CA 1
ATOM 4898 C C . LEU A 1 604 ? -6.947 -17.135 37.876 1.00 90.62 604 LEU A C 1
ATOM 4900 O O . LEU A 1 604 ? -7.521 -17.626 38.841 1.00 90.62 604 LEU A O 1
ATOM 4904 N N . LEU A 1 605 ? -6.178 -16.046 37.993 1.00 89.06 605 LEU A N 1
ATOM 4905 C CA . LEU A 1 605 ? -5.991 -15.341 39.268 1.00 89.06 605 LEU A CA 1
ATOM 4906 C C . LEU A 1 605 ? -7.299 -14.768 39.825 1.00 89.06 605 LEU A C 1
ATOM 4908 O O . LEU A 1 605 ? -7.483 -14.761 41.040 1.00 89.06 605 LEU A O 1
ATOM 4912 N N . LEU A 1 606 ? -8.189 -14.282 38.956 1.00 88.31 606 LEU A N 1
ATOM 4913 C CA . LEU A 1 606 ? -9.502 -13.765 39.352 1.00 88.31 606 LEU A CA 1
ATOM 4914 C C . LEU A 1 606 ? -10.463 -14.875 39.797 1.00 88.31 606 LEU A C 1
ATOM 4916 O O . LEU A 1 606 ? -11.348 -14.620 40.612 1.00 88.31 606 LEU A O 1
ATOM 4920 N N . GLU A 1 607 ? -10.292 -16.086 39.271 1.00 89.88 607 GLU A N 1
ATOM 4921 C CA . GLU A 1 607 ? -11.100 -17.265 39.600 1.00 89.88 607 GLU A CA 1
ATOM 4922 C C . GLU A 1 607 ? -10.569 -18.054 40.809 1.00 89.88 607 GLU A C 1
ATOM 4924 O O . GLU A 1 607 ? -11.282 -18.906 41.338 1.00 89.88 607 GLU A O 1
ATOM 4929 N N . MET A 1 608 ? -9.339 -17.784 41.265 1.00 90.44 608 MET A N 1
ATOM 4930 C CA . MET A 1 608 ? -8.755 -18.439 42.439 1.00 90.44 608 MET A CA 1
ATOM 4931 C C . MET A 1 608 ? -9.524 -18.110 43.721 1.00 90.44 608 MET A C 1
ATOM 4933 O O . MET A 1 608 ? -9.861 -16.960 44.011 1.00 90.44 608 MET A O 1
ATOM 4937 N N . GLU A 1 609 ? -9.709 -19.127 44.560 1.00 91.19 609 GLU A N 1
ATOM 4938 C CA . GLU A 1 609 ? -10.260 -18.946 45.899 1.00 91.19 609 GLU A CA 1
ATOM 4939 C C . GLU A 1 609 ? -9.297 -18.134 46.779 1.00 91.19 609 GLU A C 1
ATOM 4941 O O . GLU A 1 609 ? -8.075 -18.300 46.721 1.00 91.19 609 GLU A O 1
ATOM 4946 N N . LEU A 1 610 ? -9.842 -17.281 47.655 1.00 87.56 610 LEU A N 1
ATOM 4947 C CA . LEU A 1 610 ? -9.051 -16.342 48.464 1.00 87.56 610 LEU A CA 1
ATOM 4948 C C . LEU A 1 610 ? -7.866 -16.992 49.219 1.00 87.56 610 LEU A C 1
ATOM 4950 O O . LEU A 1 610 ? -6.791 -16.388 49.235 1.00 87.56 610 LEU A O 1
ATOM 4954 N N . PRO A 1 611 ? -7.989 -18.189 49.836 1.00 88.25 611 PRO A N 1
ATOM 4955 C CA . PRO A 1 611 ? -6.858 -18.832 50.505 1.00 88.25 611 PRO A CA 1
ATOM 4956 C C . PRO A 1 611 ? -5.718 -19.215 49.550 1.00 88.25 611 PRO A C 1
ATOM 4958 O O . PRO A 1 611 ? -4.553 -19.006 49.884 1.00 88.25 611 PRO A O 1
ATOM 4961 N N . GLU A 1 612 ? -6.052 -19.733 48.367 1.00 87.00 612 GLU A N 1
ATOM 4962 C CA . GLU A 1 612 ? -5.085 -20.135 47.339 1.00 87.00 612 GLU A CA 1
ATOM 4963 C C . GLU A 1 612 ? -4.388 -18.907 46.748 1.00 87.00 612 GLU A C 1
ATOM 4965 O O . GLU A 1 612 ? -3.159 -18.868 46.658 1.00 87.00 612 GLU A O 1
ATOM 4970 N N . LEU A 1 613 ? -5.161 -17.858 46.451 1.00 84.81 613 LEU A N 1
ATOM 4971 C CA . LEU A 1 613 ? -4.632 -16.584 45.978 1.00 84.81 613 LEU A CA 1
ATOM 4972 C C . LEU A 1 613 ? -3.656 -15.966 46.990 1.00 84.81 613 LEU A C 1
ATOM 4974 O O . LEU A 1 613 ? -2.586 -15.495 46.611 1.00 84.81 613 LEU A O 1
ATOM 4978 N N . MET A 1 614 ? -3.986 -15.982 48.285 1.00 84.31 614 MET A N 1
ATOM 4979 C CA . MET A 1 614 ? -3.100 -15.450 49.326 1.00 84.31 614 MET A CA 1
ATOM 4980 C C . MET A 1 614 ? -1.789 -16.237 49.424 1.00 84.31 614 MET A C 1
ATOM 4982 O O . MET A 1 614 ? -0.720 -15.625 49.462 1.00 84.31 614 MET A O 1
ATOM 4986 N N . GLU A 1 615 ? -1.843 -17.573 49.437 1.00 87.44 615 GLU A N 1
ATOM 4987 C CA . GLU A 1 615 ? -0.642 -18.422 49.446 1.00 87.44 615 GLU A CA 1
ATOM 4988 C C . GLU A 1 615 ? 0.249 -18.134 48.231 1.00 87.44 615 GLU A C 1
ATOM 4990 O O . GLU A 1 615 ? 1.467 -17.960 48.347 1.00 87.44 615 GLU A O 1
ATOM 4995 N N . PHE A 1 616 ? -0.380 -18.009 47.068 1.00 85.31 616 PHE A N 1
ATOM 4996 C CA . PHE A 1 616 ? 0.284 -17.696 45.819 1.00 85.31 616 PHE A CA 1
ATOM 4997 C C . PHE A 1 616 ? 0.967 -16.318 45.836 1.00 85.31 616 PHE A C 1
ATOM 4999 O O . PHE A 1 616 ? 2.154 -16.209 45.510 1.00 85.31 616 PHE A O 1
ATOM 5006 N N . LEU A 1 617 ? 0.257 -15.271 46.272 1.00 84.81 617 LEU A N 1
ATOM 5007 C CA . LEU A 1 617 ? 0.790 -13.910 46.385 1.00 84.81 617 LEU A CA 1
ATOM 5008 C C . LEU A 1 617 ? 1.963 -13.833 47.367 1.00 84.81 617 LEU A C 1
ATOM 5010 O O . LEU A 1 617 ? 2.952 -13.148 47.084 1.00 84.81 617 LEU A O 1
ATOM 5014 N N . PHE A 1 618 ? 1.896 -14.547 48.496 1.00 87.25 618 PHE A N 1
ATOM 5015 C CA . PHE A 1 618 ? 3.013 -14.622 49.440 1.00 87.25 618 PHE A CA 1
ATOM 5016 C C . PHE A 1 618 ? 4.240 -15.280 48.814 1.00 87.25 618 PHE A C 1
ATOM 5018 O O . PHE A 1 618 ? 5.345 -14.744 48.931 1.00 87.25 618 PHE A O 1
ATOM 5025 N N . ARG A 1 619 ? 4.054 -16.397 48.105 1.00 88.56 619 ARG A N 1
ATOM 5026 C CA . ARG A 1 619 ? 5.140 -17.117 47.432 1.00 88.56 619 ARG A CA 1
ATOM 5027 C C . ARG A 1 619 ? 5.841 -16.253 46.383 1.00 88.56 619 ARG A C 1
ATOM 5029 O O . ARG A 1 619 ? 7.070 -16.174 46.378 1.00 88.56 619 ARG A O 1
ATOM 5036 N N . GLU A 1 620 ? 5.085 -15.581 45.517 1.00 88.75 620 GLU A N 1
ATOM 5037 C CA . GLU A 1 620 ? 5.672 -14.722 44.480 1.00 88.75 620 GLU A CA 1
ATOM 5038 C C . GLU A 1 620 ? 6.304 -13.452 45.060 1.00 88.75 620 GLU A C 1
ATOM 5040 O O . GLU A 1 620 ? 7.366 -13.033 44.595 1.00 88.75 620 GLU A O 1
ATOM 5045 N N . SER A 1 621 ? 5.732 -12.888 46.129 1.00 87.06 621 SER A N 1
ATOM 5046 C CA . SER A 1 621 ? 6.354 -11.778 46.863 1.00 87.06 621 SER A CA 1
ATOM 5047 C C . SER A 1 621 ? 7.698 -12.193 47.465 1.00 87.06 621 SER A C 1
ATOM 5049 O O . SER A 1 621 ? 8.692 -11.483 47.314 1.00 87.06 621 SER A O 1
ATOM 5051 N N . GLU A 1 622 ? 7.770 -13.370 48.092 1.00 89.56 622 GLU A N 1
ATOM 5052 C CA . GLU A 1 622 ? 9.012 -13.898 48.660 1.00 89.56 622 GLU A CA 1
ATOM 5053 C C . GLU A 1 622 ? 10.066 -14.158 47.571 1.00 89.56 622 GLU A C 1
ATOM 5055 O O . GLU A 1 622 ? 11.239 -13.811 47.736 1.00 89.56 622 GLU A O 1
ATOM 5060 N N . ARG A 1 623 ? 9.654 -14.719 46.427 1.00 88.50 623 ARG A N 1
ATOM 5061 C CA . ARG A 1 623 ? 10.519 -14.920 45.254 1.00 88.50 623 ARG A CA 1
ATOM 5062 C C . ARG A 1 623 ? 11.063 -13.589 44.731 1.00 88.50 623 ARG A C 1
ATOM 5064 O O . ARG A 1 623 ? 12.262 -13.493 44.464 1.00 88.50 623 ARG A O 1
ATOM 5071 N N . ASN A 1 624 ? 10.216 -12.565 44.632 1.00 88.56 624 ASN A N 1
ATOM 5072 C CA . ASN A 1 624 ? 10.611 -11.237 44.168 1.00 88.56 624 ASN A CA 1
ATOM 5073 C C . ASN A 1 624 ? 11.631 -10.589 45.121 1.00 88.56 624 ASN A C 1
ATOM 5075 O O . ASN A 1 624 ? 12.717 -10.189 44.696 1.00 88.56 624 ASN A O 1
ATOM 5079 N N . ILE A 1 625 ? 11.348 -10.606 46.428 1.00 89.38 625 ILE A N 1
ATOM 5080 C CA . ILE A 1 625 ? 12.250 -10.099 47.474 1.00 89.38 625 ILE A CA 1
ATOM 5081 C C . ILE A 1 625 ? 13.605 -10.821 47.430 1.00 89.38 625 ILE A C 1
ATOM 5083 O O . ILE A 1 625 ? 14.660 -10.182 47.476 1.00 89.38 625 ILE A O 1
ATOM 5087 N N . LYS A 1 626 ? 13.605 -12.154 47.290 1.00 90.94 626 LYS A N 1
ATOM 5088 C CA . LYS A 1 626 ? 14.839 -12.945 47.151 1.00 90.94 626 LYS A CA 1
ATOM 5089 C C . LYS A 1 626 ? 15.630 -12.558 45.902 1.00 90.94 626 LYS A C 1
ATOM 5091 O O . LYS A 1 626 ? 16.849 -12.438 45.990 1.00 90.94 626 LYS A O 1
ATOM 5096 N N . SER A 1 627 ? 14.967 -12.320 44.769 1.00 88.25 627 SER A N 1
ATOM 5097 C CA . SER A 1 627 ? 15.640 -11.974 43.507 1.00 88.25 627 SER A CA 1
ATOM 5098 C C . SER A 1 627 ? 16.412 -10.647 43.565 1.00 88.25 627 SER A C 1
ATOM 5100 O O . SER A 1 627 ? 17.455 -10.509 42.929 1.00 88.25 627 SER A O 1
ATOM 5102 N N . ILE A 1 628 ? 15.956 -9.709 44.399 1.00 88.06 628 ILE A N 1
ATOM 5103 C CA . ILE A 1 628 ? 16.590 -8.399 44.624 1.00 88.06 628 ILE A CA 1
ATOM 5104 C C . ILE A 1 628 ? 17.690 -8.469 45.707 1.00 88.06 628 ILE A C 1
ATOM 5106 O O . ILE A 1 628 ? 18.459 -7.525 45.914 1.00 88.06 628 ILE A O 1
ATOM 5110 N N . GLY A 1 629 ? 17.854 -9.631 46.346 1.00 90.88 629 GLY A N 1
ATOM 5111 C CA . GLY A 1 629 ? 18.893 -9.900 47.339 1.00 90.88 629 GLY A CA 1
ATOM 5112 C C . GLY A 1 629 ? 18.424 -9.797 48.789 1.00 90.88 629 GLY A C 1
ATOM 5113 O O . GLY A 1 629 ? 19.258 -9.584 49.665 1.00 90.88 629 GLY A O 1
ATOM 5114 N N . GLY A 1 630 ? 17.122 -9.956 49.047 1.00 91.75 630 GLY A N 1
ATOM 5115 C CA . GLY A 1 630 ? 16.540 -10.019 50.389 1.00 91.75 630 GLY A CA 1
ATOM 5116 C C . GLY A 1 630 ? 15.740 -8.776 50.785 1.00 91.75 630 GLY A C 1
ATOM 5117 O O . GLY A 1 630 ? 15.713 -7.770 50.076 1.00 91.75 630 GLY A O 1
ATOM 5118 N N . ILE A 1 631 ? 15.073 -8.863 51.942 1.00 91.62 631 ILE A N 1
ATOM 5119 C CA . ILE A 1 631 ? 14.111 -7.854 52.413 1.00 91.62 631 ILE A CA 1
ATOM 5120 C C . ILE A 1 631 ? 14.750 -6.476 52.630 1.00 91.62 631 ILE A C 1
ATOM 5122 O O . ILE A 1 631 ? 14.163 -5.472 52.251 1.00 91.62 631 ILE A O 1
ATOM 5126 N N . GLU A 1 632 ? 15.992 -6.425 53.118 1.00 90.56 632 GLU A N 1
ATOM 5127 C CA . GLU A 1 632 ? 16.712 -5.168 53.369 1.00 90.56 632 GLU A CA 1
ATOM 5128 C C . GLU A 1 632 ? 16.922 -4.357 52.081 1.00 90.56 632 GLU A C 1
ATOM 5130 O O . GLU A 1 632 ? 16.746 -3.141 52.061 1.00 90.56 632 GLU A O 1
ATOM 5135 N N . ARG A 1 633 ? 17.259 -5.031 50.971 1.00 89.00 633 ARG A N 1
ATOM 5136 C CA . ARG A 1 633 ? 17.409 -4.374 49.664 1.00 89.00 633 ARG A CA 1
ATOM 5137 C C . ARG A 1 633 ? 16.070 -3.993 49.058 1.00 89.00 633 ARG A C 1
ATOM 5139 O O . ARG A 1 633 ? 15.985 -2.947 48.429 1.00 89.00 633 ARG A O 1
ATOM 5146 N N . TRP A 1 634 ? 15.044 -4.817 49.255 1.00 89.56 634 TRP A N 1
ATOM 5147 C CA . TRP A 1 634 ? 13.683 -4.514 48.822 1.00 89.56 634 TRP A CA 1
ATOM 5148 C C . TRP A 1 634 ? 13.131 -3.256 49.504 1.00 89.56 634 TRP A C 1
ATOM 5150 O O . TRP A 1 634 ? 12.579 -2.382 48.841 1.00 89.56 634 TRP A O 1
ATOM 5160 N N . GLU A 1 635 ? 13.311 -3.134 50.819 1.00 91.06 635 GLU A N 1
ATOM 5161 C CA . GLU A 1 635 ? 12.874 -1.968 51.591 1.00 91.06 635 GLU A CA 1
ATOM 5162 C C . GLU A 1 635 ? 13.674 -0.705 51.257 1.00 91.06 635 GLU A C 1
ATOM 5164 O O . GLU A 1 635 ? 13.120 0.392 51.306 1.00 91.06 635 GLU A O 1
ATOM 5169 N N . ALA A 1 636 ? 14.942 -0.855 50.857 1.00 92.06 636 ALA A N 1
ATOM 5170 C CA . ALA A 1 636 ? 15.787 0.244 50.399 1.00 92.06 636 ALA A CA 1
ATOM 5171 C C . ALA A 1 636 ? 15.443 0.759 48.984 1.00 92.06 636 ALA A C 1
ATOM 5173 O O . ALA A 1 636 ? 15.964 1.802 48.581 1.00 92.06 636 ALA A O 1
ATOM 5174 N N . LEU A 1 637 ? 14.597 0.059 48.213 1.00 92.19 637 LEU A N 1
ATOM 5175 C CA . LEU A 1 637 ? 14.182 0.520 46.887 1.00 92.19 637 LEU A CA 1
ATOM 5176 C C . LEU A 1 637 ? 13.216 1.717 46.977 1.00 92.19 637 LEU A C 1
ATOM 5178 O O . LEU A 1 637 ? 12.291 1.704 47.797 1.00 92.19 637 LEU A O 1
ATOM 5182 N N . PRO A 1 638 ? 13.348 2.714 46.080 1.00 94.25 638 PRO A N 1
ATOM 5183 C CA . PRO A 1 638 ? 12.341 3.756 45.910 1.00 94.25 638 PRO A CA 1
ATOM 5184 C C . PRO A 1 638 ? 10.956 3.171 45.615 1.00 94.25 638 PRO A C 1
ATOM 5186 O O . PRO A 1 638 ? 10.828 2.109 45.003 1.00 94.25 638 PRO A O 1
ATOM 5189 N N . GLU A 1 639 ? 9.902 3.888 46.005 1.00 90.31 639 GLU A N 1
ATOM 5190 C CA . GLU A 1 639 ? 8.519 3.440 45.811 1.00 90.31 639 GLU A CA 1
ATOM 5191 C C . GLU A 1 639 ? 8.181 3.154 44.343 1.00 90.31 639 GLU A C 1
ATOM 5193 O O . GLU A 1 639 ? 7.606 2.108 44.050 1.00 90.31 639 GLU A O 1
ATOM 5198 N N . GLU A 1 640 ? 8.615 4.017 43.424 1.00 90.31 640 GLU A N 1
ATOM 5199 C CA . GLU A 1 640 ? 8.434 3.816 41.982 1.00 90.31 640 GLU A CA 1
ATOM 5200 C C . GLU A 1 640 ? 9.059 2.501 41.496 1.00 90.31 640 GLU A C 1
ATOM 5202 O O . GLU A 1 640 ? 8.426 1.747 40.754 1.00 90.31 640 GLU A O 1
ATOM 5207 N N . GLU A 1 641 ? 10.268 2.178 41.966 1.00 88.75 641 GLU A N 1
ATOM 5208 C CA . GLU A 1 641 ? 10.954 0.950 41.567 1.00 88.75 641 GLU A CA 1
ATOM 5209 C C . GLU A 1 641 ? 10.281 -0.280 42.191 1.00 88.75 641 GLU A C 1
ATOM 5211 O O . GLU A 1 641 ? 10.124 -1.290 41.513 1.00 88.75 641 GLU A O 1
ATOM 5216 N N . ARG A 1 642 ? 9.776 -0.200 43.432 1.00 87.56 642 ARG A N 1
ATOM 5217 C CA . ARG A 1 642 ? 8.971 -1.286 44.028 1.00 87.56 642 ARG A CA 1
ATOM 5218 C C . ARG A 1 642 ? 7.677 -1.532 43.254 1.00 87.56 642 ARG A C 1
ATOM 5220 O O . ARG A 1 642 ? 7.339 -2.684 42.985 1.00 87.56 642 ARG A O 1
ATOM 5227 N N . ILE A 1 643 ? 6.968 -0.472 42.854 1.00 87.19 643 ILE A N 1
ATOM 5228 C CA . ILE A 1 643 ? 5.758 -0.577 42.021 1.00 87.19 643 ILE A CA 1
ATOM 5229 C C . ILE A 1 643 ? 6.094 -1.247 40.688 1.00 87.19 643 ILE A C 1
ATOM 5231 O O . ILE A 1 643 ? 5.375 -2.147 40.250 1.00 87.19 643 ILE A O 1
ATOM 5235 N N . LYS A 1 644 ? 7.192 -0.843 40.048 1.00 87.44 644 LYS A N 1
ATOM 5236 C CA . LYS A 1 644 ? 7.661 -1.440 38.796 1.00 87.44 644 LYS A CA 1
ATOM 5237 C C . LYS A 1 644 ? 8.006 -2.924 38.961 1.00 87.44 644 LYS A C 1
ATOM 5239 O O . LYS A 1 644 ? 7.508 -3.736 38.186 1.00 87.44 644 LYS A O 1
ATOM 5244 N N . GLN A 1 645 ? 8.755 -3.292 40.001 1.00 86.81 645 GLN A N 1
ATOM 5245 C CA . GLN A 1 645 ? 9.091 -4.688 40.310 1.00 86.81 645 GLN A CA 1
ATOM 5246 C C . GLN A 1 645 ? 7.844 -5.541 40.589 1.00 86.81 645 GLN A C 1
ATOM 5248 O O . GLN A 1 645 ? 7.757 -6.689 40.148 1.00 86.81 645 GLN A O 1
ATOM 5253 N N . ASN A 1 646 ? 6.844 -4.984 41.280 1.00 87.56 646 ASN A N 1
ATOM 5254 C CA . ASN A 1 646 ? 5.563 -5.654 41.503 1.00 87.56 646 ASN A CA 1
ATOM 5255 C C . ASN A 1 646 ? 4.788 -5.856 40.196 1.00 87.56 646 ASN A C 1
ATOM 5257 O O . ASN A 1 646 ? 4.274 -6.947 39.963 1.00 87.56 646 ASN A O 1
ATOM 5261 N N . LYS A 1 647 ? 4.745 -4.848 39.313 1.00 85.69 647 LYS A N 1
ATOM 5262 C CA . LYS A 1 647 ? 4.124 -4.966 37.981 1.00 85.69 647 LYS A CA 1
ATOM 5263 C C . LYS A 1 647 ? 4.824 -6.016 37.113 1.00 85.69 647 LYS A C 1
ATOM 5265 O O . LYS A 1 647 ? 4.155 -6.785 36.428 1.00 85.69 647 LYS A O 1
ATOM 5270 N N . GLU A 1 648 ? 6.155 -6.056 37.128 1.00 85.81 648 GLU A N 1
ATOM 5271 C CA . GLU A 1 648 ? 6.939 -7.055 36.390 1.00 85.81 648 GLU A CA 1
ATOM 5272 C C . GLU A 1 648 ? 6.713 -8.468 36.932 1.00 85.81 648 GLU A C 1
ATOM 5274 O O . GLU A 1 648 ? 6.513 -9.398 36.148 1.00 85.81 648 GLU A O 1
ATOM 5279 N N . THR A 1 649 ? 6.677 -8.622 38.260 1.00 86.19 649 THR A N 1
ATOM 5280 C CA . THR A 1 649 ? 6.332 -9.893 38.906 1.00 86.19 649 THR A CA 1
ATOM 5281 C C . THR A 1 649 ? 4.931 -10.330 38.516 1.00 86.19 649 THR A C 1
ATOM 5283 O O . THR A 1 649 ? 4.793 -11.414 37.967 1.00 86.19 649 THR A O 1
ATOM 5286 N N . TYR A 1 650 ? 3.924 -9.467 38.666 1.00 86.31 650 TYR A N 1
ATOM 5287 C CA . TYR A 1 650 ? 2.551 -9.761 38.260 1.00 86.31 650 TYR A CA 1
ATOM 5288 C C . TYR A 1 650 ? 2.467 -10.260 36.809 1.00 86.31 650 TYR A C 1
ATOM 5290 O O . TYR A 1 650 ? 1.899 -11.320 36.560 1.00 86.31 650 TYR A O 1
ATOM 5298 N N . LYS A 1 651 ? 3.113 -9.573 35.855 1.00 84.50 651 LYS A N 1
ATOM 5299 C CA . LYS A 1 651 ? 3.131 -10.002 34.446 1.00 84.50 651 LYS A CA 1
ATOM 5300 C C . LYS A 1 651 ? 3.802 -11.359 34.238 1.00 84.50 651 LYS A C 1
ATOM 5302 O O . LYS A 1 651 ? 3.273 -12.188 33.503 1.00 84.50 651 LYS A O 1
ATOM 5307 N N . ARG A 1 652 ? 4.964 -11.596 34.861 1.00 85.62 652 ARG A N 1
ATOM 5308 C CA . ARG A 1 652 ? 5.663 -12.893 34.792 1.00 85.62 652 ARG A CA 1
ATOM 5309 C C . ARG A 1 652 ? 4.771 -14.008 35.328 1.00 85.62 652 ARG A C 1
ATOM 5311 O O . ARG A 1 652 ? 4.639 -15.053 34.707 1.00 85.62 652 ARG A O 1
ATOM 5318 N N . THR A 1 653 ? 4.148 -13.759 36.464 1.00 87.56 653 THR A N 1
ATOM 5319 C CA . THR A 1 653 ? 3.278 -14.699 37.150 1.00 87.56 653 THR A CA 1
ATOM 5320 C C . THR A 1 653 ? 2.027 -15.030 36.328 1.00 87.56 653 THR A C 1
ATOM 5322 O O . THR A 1 653 ? 1.693 -16.203 36.179 1.00 87.56 653 THR A O 1
ATOM 5325 N N . CYS A 1 654 ? 1.391 -14.029 35.709 1.00 89.25 654 CYS A N 1
ATOM 5326 C CA . CYS A 1 654 ? 0.286 -14.254 34.773 1.00 89.25 654 CYS A CA 1
ATOM 5327 C C . CYS A 1 654 ? 0.735 -15.069 33.552 1.00 89.25 654 CYS A C 1
ATOM 5329 O O . CYS A 1 654 ? 0.000 -15.932 33.095 1.00 89.25 654 CYS A O 1
ATOM 5331 N N . GLN A 1 655 ? 1.951 -14.866 33.038 1.00 88.31 655 GLN A N 1
ATOM 5332 C CA . GLN A 1 655 ? 2.470 -15.707 31.951 1.00 88.31 655 GLN A CA 1
ATOM 5333 C C . GLN A 1 655 ? 2.671 -17.164 32.380 1.00 88.31 655 GLN A C 1
ATOM 5335 O O . GLN A 1 655 ? 2.299 -18.055 31.624 1.00 88.31 655 GLN A O 1
ATOM 5340 N N . GLU A 1 656 ? 3.246 -17.409 33.565 1.00 88.44 656 GLU A N 1
ATOM 5341 C CA . GLU A 1 656 ? 3.470 -18.765 34.092 1.00 88.44 656 GLU A CA 1
ATOM 5342 C C . GLU A 1 656 ? 2.128 -19.514 34.248 1.00 88.44 656 GLU A C 1
ATOM 5344 O O . GLU A 1 656 ? 1.948 -20.587 33.671 1.00 88.44 656 GLU A O 1
ATOM 5349 N N . LEU A 1 657 ? 1.145 -18.903 34.921 1.00 91.12 657 LEU A N 1
ATOM 5350 C CA . LEU A 1 657 ? -0.208 -19.461 35.081 1.00 91.12 657 LEU A CA 1
ATOM 5351 C C . LEU A 1 657 ? -0.973 -19.595 33.758 1.00 91.12 657 LEU A C 1
ATOM 5353 O O . LEU A 1 657 ? -1.719 -20.553 33.529 1.00 91.12 657 LEU A O 1
ATOM 5357 N N . GLY A 1 658 ? -0.797 -18.614 32.880 1.00 92.94 658 GLY A N 1
ATOM 5358 C CA . GLY A 1 658 ? -1.390 -18.590 31.557 1.00 92.94 658 GLY A CA 1
ATOM 5359 C C . GLY A 1 658 ? -0.914 -19.744 30.694 1.00 92.94 658 GLY A C 1
ATOM 5360 O O . GLY A 1 658 ? -1.730 -20.368 30.023 1.00 92.94 658 GLY A O 1
ATOM 5361 N N . GLU A 1 659 ? 0.379 -20.070 30.740 1.00 93.06 659 GLU A N 1
ATOM 5362 C CA . GLU A 1 659 ? 0.955 -21.198 30.004 1.00 93.06 659 GLU A CA 1
ATOM 5363 C C . GLU A 1 659 ? 0.401 -22.538 30.510 1.00 93.06 659 GLU A C 1
ATOM 5365 O O . GLU A 1 659 ? 0.038 -23.396 29.704 1.00 93.06 659 GLU A O 1
ATOM 5370 N N . GLU A 1 660 ? 0.239 -22.700 31.827 1.00 90.62 660 GLU A N 1
ATOM 5371 C CA . GLU A 1 660 ? -0.414 -23.880 32.410 1.00 90.62 660 GLU A CA 1
ATOM 5372 C C . GLU A 1 660 ? -1.875 -24.013 31.961 1.00 90.62 660 GLU A C 1
ATOM 5374 O O . GLU A 1 660 ? -2.341 -25.113 31.652 1.00 90.62 660 GLU A O 1
ATOM 5379 N N . SER A 1 661 ? -2.601 -22.897 31.894 1.00 91.12 661 SER A N 1
ATOM 5380 C CA . SER A 1 661 ? -3.989 -22.863 31.422 1.00 91.12 661 SER A CA 1
ATOM 5381 C C . SER A 1 661 ? -4.078 -23.177 29.926 1.00 91.12 661 SER A C 1
ATOM 5383 O O . SER A 1 661 ? -4.886 -24.005 29.508 1.00 91.12 661 SER A O 1
ATOM 5385 N N . PHE A 1 662 ? -3.181 -22.609 29.119 1.00 90.19 662 PHE A N 1
ATOM 5386 C CA . PHE A 1 662 ? -3.089 -22.874 27.682 1.00 90.19 662 PHE A CA 1
ATOM 5387 C C . PHE A 1 662 ? -2.720 -24.329 27.368 1.00 90.19 662 PHE A C 1
ATOM 5389 O O . PHE A 1 662 ? -3.191 -24.895 26.375 1.00 90.19 662 PHE A O 1
ATOM 5396 N N . ALA A 1 663 ? -1.895 -24.955 28.211 1.00 91.25 663 ALA A N 1
ATOM 5397 C CA . ALA A 1 663 ? -1.517 -26.357 28.076 1.00 91.25 663 ALA A CA 1
ATOM 5398 C C . ALA A 1 663 ? -2.710 -27.312 28.261 1.00 91.25 663 ALA A C 1
ATOM 5400 O O . ALA A 1 663 ? -2.708 -28.392 27.668 1.00 91.25 663 ALA A O 1
ATOM 5401 N N . LYS A 1 664 ? -3.732 -26.906 29.031 1.00 92.75 664 LYS A N 1
ATOM 5402 C CA . LYS A 1 664 ? -4.969 -27.675 29.260 1.00 92.75 664 LYS A CA 1
ATOM 5403 C C . LYS A 1 664 ? -5.970 -27.575 28.105 1.00 92.75 664 LYS A C 1
ATOM 5405 O O . LYS A 1 664 ? -6.831 -28.444 27.996 1.00 92.75 664 LYS A O 1
ATOM 5410 N N . LEU A 1 665 ? -5.862 -26.548 27.255 1.00 93.25 665 LEU A N 1
ATOM 5411 C CA . LEU A 1 665 ? -6.711 -26.402 26.071 1.00 93.25 665 LEU A CA 1
ATOM 5412 C C . LEU A 1 665 ? -6.479 -27.545 25.085 1.00 93.25 665 LEU A C 1
ATOM 5414 O O . LEU A 1 665 ? -5.347 -28.012 24.909 1.00 93.25 665 LEU A O 1
ATOM 5418 N N . THR A 1 666 ? -7.541 -27.937 24.383 1.00 93.69 666 THR A N 1
ATOM 5419 C CA . THR A 1 666 ? -7.431 -28.878 23.267 1.00 93.69 666 THR A CA 1
ATOM 5420 C C . THR A 1 666 ? -6.598 -28.280 22.131 1.00 93.69 666 THR A C 1
ATOM 5422 O O . THR A 1 666 ? -6.509 -27.060 21.965 1.00 93.69 666 THR A O 1
ATOM 5425 N N . ASP A 1 667 ? -6.019 -29.135 21.285 1.00 88.56 667 ASP A N 1
ATOM 5426 C CA . ASP A 1 667 ? -5.251 -28.676 20.121 1.00 88.56 667 ASP A CA 1
ATOM 5427 C C . ASP A 1 667 ? -6.080 -27.779 19.188 1.00 88.56 667 ASP A C 1
ATOM 5429 O O . ASP A 1 667 ? -5.546 -26.843 18.592 1.00 88.56 667 ASP A O 1
ATOM 5433 N N . THR A 1 668 ? -7.385 -28.041 19.065 1.00 87.62 668 THR A N 1
ATOM 5434 C CA . THR A 1 668 ? -8.304 -27.248 18.239 1.00 87.62 668 THR A CA 1
ATOM 5435 C C . THR A 1 668 ? -8.524 -25.853 18.823 1.00 87.62 668 THR A C 1
ATOM 5437 O O . THR A 1 668 ? -8.415 -24.865 18.096 1.00 87.62 668 THR A O 1
ATOM 5440 N N . GLU A 1 669 ? -8.784 -25.747 20.128 1.00 89.75 669 GLU A N 1
ATOM 5441 C CA . GLU A 1 669 ? -8.959 -24.457 20.813 1.00 89.75 669 GLU A CA 1
ATOM 5442 C C . GLU A 1 669 ? -7.672 -23.637 20.770 1.00 89.75 669 GLU A C 1
ATOM 5444 O O . GLU A 1 669 ? -7.691 -22.468 20.386 1.00 89.75 669 GLU A O 1
ATOM 5449 N N . ARG A 1 670 ? -6.532 -24.274 21.066 1.00 89.81 670 ARG A N 1
ATOM 5450 C CA . ARG A 1 670 ? -5.221 -23.624 21.026 1.00 89.81 670 ARG A CA 1
ATOM 5451 C C . ARG A 1 670 ? -4.912 -23.071 19.638 1.00 89.81 670 ARG A C 1
ATOM 5453 O O . ARG A 1 670 ? -4.550 -21.904 19.517 1.00 89.81 670 ARG A O 1
ATOM 5460 N N . LYS A 1 671 ? -5.094 -23.878 18.586 1.00 87.88 671 LYS A N 1
ATOM 5461 C CA . LYS A 1 671 ? -4.898 -23.434 17.195 1.00 87.88 671 LYS A CA 1
ATOM 5462 C C . LYS A 1 671 ? -5.832 -22.287 16.828 1.00 87.88 671 LYS A C 1
ATOM 5464 O O . LYS A 1 671 ? -5.406 -21.365 16.139 1.00 87.88 671 LYS A O 1
ATOM 5469 N N . THR A 1 672 ? -7.079 -22.328 17.291 1.00 88.88 672 THR A N 1
ATOM 5470 C CA . THR A 1 672 ? -8.062 -21.270 17.031 1.00 88.88 672 THR A CA 1
ATOM 5471 C C . THR A 1 672 ? -7.631 -19.951 17.671 1.00 88.88 672 THR A C 1
ATOM 5473 O O . THR A 1 672 ? -7.551 -18.942 16.977 1.00 88.88 672 THR A O 1
ATOM 5476 N N . LEU A 1 673 ? -7.254 -19.959 18.953 1.00 91.06 673 LEU A N 1
ATOM 5477 C CA . LEU A 1 673 ? -6.795 -18.755 19.654 1.00 91.06 673 LEU A CA 1
ATOM 5478 C C . LEU A 1 673 ? -5.495 -18.197 19.068 1.00 91.06 673 LEU A C 1
ATOM 5480 O O . LEU A 1 673 ? -5.359 -16.990 18.889 1.00 91.06 673 LEU A O 1
ATOM 5484 N N . GLU A 1 674 ? -4.543 -19.066 18.727 1.00 92.94 674 GLU A N 1
ATOM 5485 C CA . GLU A 1 674 ? -3.247 -18.670 18.165 1.00 92.94 674 GLU A CA 1
ATOM 5486 C C . GLU A 1 674 ? -3.279 -18.362 16.668 1.00 92.94 674 GLU A C 1
ATOM 5488 O O . GLU A 1 674 ? -2.231 -18.059 16.095 1.00 92.94 674 GLU A O 1
ATOM 5493 N N . THR A 1 675 ? -4.447 -18.428 16.023 1.00 94.19 675 THR A N 1
ATOM 5494 C CA . THR A 1 675 ? -4.550 -18.206 14.579 1.00 94.19 675 THR A CA 1
ATOM 5495 C C . THR A 1 675 ? -3.979 -16.843 14.210 1.00 94.19 675 THR A C 1
ATOM 5497 O O . THR A 1 675 ? -4.403 -15.813 14.732 1.00 94.19 675 THR A O 1
ATOM 5500 N N . PHE A 1 676 ? -3.004 -16.853 13.306 1.00 96.38 676 PHE A N 1
ATOM 5501 C CA . PHE A 1 676 ? -2.356 -15.662 12.786 1.00 96.38 676 PHE A CA 1
ATOM 5502 C C . PHE A 1 676 ? -1.959 -15.902 11.333 1.00 96.38 676 PHE A C 1
ATOM 5504 O O . PHE A 1 676 ? -1.233 -16.850 11.026 1.00 96.38 676 PHE A O 1
ATOM 5511 N N . VAL A 1 677 ? -2.427 -15.038 10.439 1.00 96.19 677 VAL A N 1
ATOM 5512 C CA . VAL A 1 677 ? -2.144 -15.119 9.008 1.00 96.19 677 VAL A CA 1
ATOM 5513 C C . VAL A 1 677 ? -1.370 -13.888 8.570 1.00 96.19 677 VAL A C 1
ATOM 5515 O O . VAL A 1 677 ? -1.848 -12.764 8.692 1.00 96.19 677 VAL A O 1
ATOM 5518 N N . TRP A 1 678 ? -0.196 -14.098 7.988 1.00 95.81 678 TRP A N 1
ATOM 5519 C CA . TRP A 1 678 ? 0.495 -13.050 7.250 1.00 95.81 678 TRP A CA 1
ATOM 5520 C C . TRP A 1 678 ? 0.197 -13.184 5.755 1.00 95.81 678 TRP A C 1
ATOM 5522 O O . TRP A 1 678 ? 0.362 -14.263 5.185 1.00 95.81 678 TRP A O 1
ATOM 5532 N N . GLY A 1 679 ? -0.226 -12.087 5.131 1.00 93.81 679 GLY A N 1
ATOM 5533 C CA . GLY A 1 679 ? -0.434 -11.985 3.691 1.00 93.81 679 GLY A CA 1
ATOM 5534 C C . GLY A 1 679 ? 0.428 -10.878 3.098 1.00 93.81 679 GLY A C 1
ATOM 5535 O O . GLY A 1 679 ? 0.447 -9.757 3.603 1.00 93.81 679 GLY A O 1
ATOM 5536 N N . GLY A 1 680 ? 1.148 -11.168 2.017 1.00 93.50 680 GLY A N 1
ATOM 5537 C CA . GLY A 1 680 ? 1.944 -10.144 1.354 1.00 93.50 680 GLY A CA 1
ATOM 5538 C C . GLY A 1 680 ? 1.116 -9.307 0.376 1.00 93.50 680 GLY A C 1
ATOM 5539 O O . GLY A 1 680 ? 0.363 -9.849 -0.434 1.00 93.50 680 GLY A O 1
ATOM 5540 N N . CYS A 1 681 ? 1.320 -7.989 0.390 1.00 93.69 681 CYS A N 1
ATOM 5541 C CA . CYS A 1 681 ? 0.609 -7.018 -0.443 1.00 93.69 681 CYS A CA 1
ATOM 5542 C C . CYS A 1 681 ? 0.622 -7.399 -1.935 1.00 93.69 681 CYS A C 1
ATOM 5544 O O . CYS A 1 681 ? 1.682 -7.622 -2.533 1.00 93.69 681 CYS A O 1
ATOM 5546 N N . CYS A 1 682 ? -0.560 -7.421 -2.555 1.00 94.38 682 CYS A N 1
ATOM 5547 C CA . CYS A 1 682 ? -0.748 -7.808 -3.952 1.00 94.38 682 CYS A CA 1
ATOM 5548 C C . CYS A 1 682 ? -0.094 -6.836 -4.942 1.00 94.38 682 CYS A C 1
ATOM 5550 O O . CYS A 1 682 ? 0.427 -7.292 -5.960 1.00 94.38 682 CYS A O 1
ATOM 5552 N N . MET A 1 683 ? -0.040 -5.538 -4.618 1.00 91.25 683 MET A N 1
ATOM 5553 C CA . MET A 1 683 ? 0.656 -4.527 -5.430 1.00 91.25 683 MET A CA 1
ATOM 5554 C C . MET A 1 683 ? 2.135 -4.870 -5.607 1.00 91.25 683 MET A C 1
ATOM 5556 O O . MET A 1 683 ? 2.684 -4.841 -6.709 1.00 91.25 683 MET A O 1
ATOM 5560 N N . HIS A 1 684 ? 2.773 -5.264 -4.504 1.00 91.88 684 HIS A N 1
ATOM 5561 C CA . HIS A 1 684 ? 4.173 -5.656 -4.488 1.00 91.88 684 HIS A CA 1
ATOM 5562 C C . HIS A 1 684 ? 4.409 -6.984 -5.208 1.00 91.88 684 HIS A C 1
ATOM 5564 O O . HIS A 1 684 ? 5.461 -7.140 -5.825 1.00 91.88 684 HIS A O 1
ATOM 5570 N N . LYS A 1 685 ? 3.456 -7.929 -5.176 1.00 94.69 685 LYS A N 1
ATOM 5571 C CA . LYS A 1 685 ? 3.556 -9.171 -5.967 1.00 94.69 685 LYS A CA 1
ATOM 5572 C C . LYS A 1 685 ? 3.615 -8.856 -7.46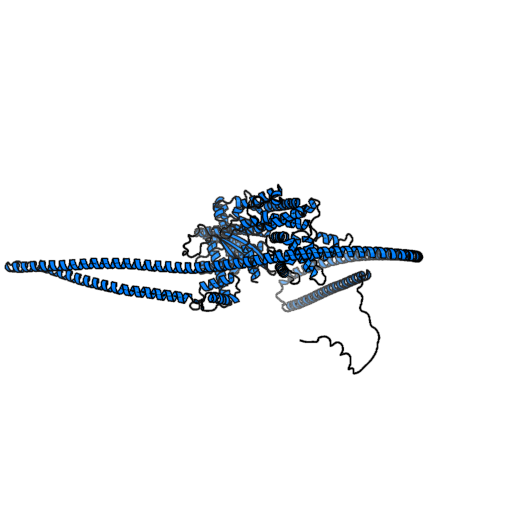1 1.00 94.69 685 LYS A C 1
ATOM 5574 O O . LYS A 1 685 ? 4.564 -9.276 -8.118 1.00 94.69 685 LYS A O 1
ATOM 5579 N N . ALA A 1 686 ? 2.669 -8.055 -7.958 1.00 95.06 686 ALA A N 1
ATOM 5580 C CA . ALA A 1 686 ? 2.621 -7.646 -9.360 1.00 95.06 686 ALA A CA 1
ATOM 5581 C C . ALA A 1 686 ? 3.892 -6.883 -9.769 1.00 95.06 686 ALA A C 1
ATOM 5583 O O . ALA A 1 686 ? 4.569 -7.279 -10.715 1.00 95.06 686 ALA A O 1
ATOM 5584 N N . MET A 1 687 ? 4.289 -5.867 -8.992 1.00 93.31 687 MET A N 1
ATOM 5585 C CA . MET A 1 687 ? 5.506 -5.088 -9.251 1.00 93.31 687 MET A CA 1
ATOM 5586 C C . MET A 1 687 ? 6.773 -5.956 -9.262 1.00 93.31 687 MET A C 1
ATOM 5588 O O . MET A 1 687 ? 7.636 -5.800 -10.131 1.00 93.31 687 MET A O 1
ATOM 5592 N N . ASN A 1 688 ? 6.908 -6.878 -8.305 1.00 95.19 688 ASN A N 1
ATOM 5593 C CA . ASN A 1 688 ? 8.056 -7.776 -8.258 1.00 95.19 688 ASN A CA 1
ATOM 5594 C C . ASN A 1 688 ? 8.048 -8.760 -9.430 1.00 95.19 688 ASN A C 1
ATOM 5596 O O . ASN A 1 688 ? 9.120 -9.029 -9.967 1.00 95.19 688 ASN A O 1
ATOM 5600 N N . ALA A 1 689 ? 6.884 -9.256 -9.858 1.00 97.50 689 ALA A N 1
ATOM 5601 C CA . ALA A 1 689 ? 6.767 -10.115 -11.033 1.00 97.50 689 ALA A CA 1
ATOM 5602 C C . ALA A 1 689 ? 7.198 -9.395 -12.319 1.00 97.50 689 ALA A C 1
ATOM 5604 O O . ALA A 1 689 ? 8.001 -9.950 -13.069 1.00 97.50 689 ALA A O 1
ATOM 5605 N N . THR A 1 690 ? 6.799 -8.133 -12.516 1.00 96.44 690 THR A N 1
ATOM 5606 C CA . THR A 1 690 ? 7.298 -7.290 -13.620 1.00 96.44 690 THR A CA 1
ATOM 5607 C C . THR A 1 690 ? 8.821 -7.149 -13.563 1.00 96.44 690 THR A C 1
ATOM 5609 O O . THR A 1 690 ? 9.509 -7.305 -14.572 1.00 96.44 690 THR A O 1
ATOM 5612 N N . LYS A 1 691 ? 9.381 -6.911 -12.368 1.00 95.88 691 LYS A N 1
ATOM 5613 C CA . LYS A 1 691 ? 10.835 -6.820 -12.167 1.00 95.88 691 LYS A CA 1
ATOM 5614 C C . LYS A 1 691 ? 11.548 -8.136 -12.491 1.00 95.88 691 LYS A C 1
ATOM 5616 O O . LYS A 1 691 ? 12.593 -8.110 -13.137 1.00 95.88 691 LYS A O 1
ATOM 5621 N N . GLY A 1 692 ? 11.005 -9.269 -12.051 1.00 97.62 692 GLY A N 1
ATOM 5622 C CA . GLY A 1 692 ? 11.555 -10.597 -12.325 1.00 97.62 692 GLY A CA 1
ATOM 5623 C C . GLY A 1 692 ? 11.516 -10.952 -13.810 1.00 97.62 692 GLY A C 1
ATOM 5624 O O . GLY A 1 692 ? 12.518 -11.417 -14.356 1.00 97.62 692 GLY A O 1
ATOM 5625 N N . GLY A 1 693 ? 10.404 -10.645 -14.483 1.00 98.19 693 GLY A N 1
ATOM 5626 C CA . GLY A 1 693 ? 10.279 -10.792 -15.931 1.00 98.19 693 GLY A CA 1
ATOM 5627 C C . GLY A 1 693 ? 11.298 -9.944 -16.684 1.00 98.19 693 GLY A C 1
ATOM 5628 O O . GLY A 1 693 ? 12.050 -10.465 -17.509 1.00 98.19 693 GLY A O 1
ATOM 5629 N N . TYR A 1 694 ? 11.421 -8.663 -16.328 1.00 97.75 694 TYR A N 1
ATOM 5630 C CA . TYR A 1 694 ? 12.386 -7.772 -16.969 1.00 97.75 694 TYR A CA 1
ATOM 5631 C C . TYR A 1 694 ? 13.830 -8.235 -16.765 1.00 97.75 694 TYR A C 1
ATOM 5633 O O . TYR A 1 694 ? 14.602 -8.260 -17.716 1.00 97.75 694 TYR A O 1
ATOM 5641 N N . GLN A 1 695 ? 14.198 -8.670 -15.555 1.00 97.62 695 GLN A N 1
ATOM 5642 C CA . GLN A 1 695 ? 15.534 -9.213 -15.287 1.00 97.62 695 GLN A CA 1
ATOM 5643 C C . GLN A 1 695 ? 15.858 -10.414 -16.183 1.00 97.62 695 GLN A C 1
ATOM 5645 O O . GLN A 1 695 ? 16.955 -10.487 -16.736 1.00 97.62 695 GLN A O 1
ATOM 5650 N N . LYS A 1 696 ? 14.910 -11.344 -16.350 1.00 98.06 696 LYS A N 1
ATOM 5651 C CA . LYS A 1 696 ? 15.098 -12.529 -17.196 1.00 98.06 696 LYS A CA 1
ATOM 5652 C C . LYS A 1 696 ? 15.200 -12.160 -18.678 1.00 98.06 696 LYS A C 1
ATOM 5654 O O . LYS A 1 696 ? 16.071 -12.684 -19.366 1.00 98.06 696 LYS A O 1
ATOM 5659 N N . MET A 1 697 ? 14.369 -11.228 -19.146 1.00 97.69 697 MET A N 1
ATOM 5660 C CA . MET A 1 697 ? 14.421 -10.690 -20.508 1.00 97.69 697 MET A CA 1
ATOM 5661 C C . MET A 1 697 ? 15.748 -9.974 -20.791 1.00 97.69 697 MET A C 1
ATOM 5663 O O . MET A 1 697 ? 16.403 -10.278 -21.781 1.00 97.69 697 MET A O 1
ATOM 5667 N N . SER A 1 698 ? 16.208 -9.096 -19.896 1.00 95.50 698 SER A N 1
ATOM 5668 C CA . SER A 1 698 ? 17.479 -8.387 -20.080 1.00 95.50 698 SER A CA 1
ATOM 5669 C C . SER A 1 698 ? 18.684 -9.335 -20.149 1.00 95.50 698 SER A C 1
ATOM 5671 O O . SER A 1 698 ? 19.640 -9.057 -20.869 1.00 95.50 698 SER A O 1
ATOM 5673 N N . LEU A 1 699 ? 18.648 -10.468 -19.435 1.00 95.94 699 LEU A N 1
ATOM 5674 C CA . LEU A 1 699 ? 19.663 -11.524 -19.553 1.00 95.94 699 LEU A CA 1
ATOM 5675 C C . LEU A 1 699 ? 19.541 -12.317 -20.864 1.00 95.94 699 LEU A C 1
ATOM 5677 O O . LEU A 1 699 ? 20.550 -12.791 -21.390 1.00 95.94 699 LEU A O 1
ATOM 5681 N N . ALA A 1 700 ? 18.325 -12.466 -21.396 1.00 97.06 700 ALA A N 1
ATOM 5682 C CA . ALA A 1 700 ? 18.058 -13.269 -22.583 1.00 97.06 700 ALA A CA 1
ATOM 5683 C C . ALA A 1 700 ? 18.732 -12.724 -23.846 1.00 97.06 700 ALA A C 1
ATOM 5685 O O . ALA A 1 700 ? 19.122 -13.533 -24.682 1.00 97.06 700 ALA A O 1
ATOM 5686 N N . TRP A 1 701 ? 18.950 -11.407 -23.959 1.00 96.81 701 TRP A N 1
ATOM 5687 C CA . TRP A 1 701 ? 19.738 -10.819 -25.052 1.00 96.81 701 TRP A CA 1
ATOM 5688 C C . TRP A 1 701 ? 21.120 -11.475 -25.175 1.00 96.81 701 TRP A C 1
ATOM 5690 O O . TRP A 1 701 ? 21.480 -11.986 -26.232 1.00 96.81 701 TRP A O 1
ATOM 5700 N N . GLY A 1 702 ? 21.860 -11.558 -24.063 1.00 93.94 702 GLY A N 1
ATOM 5701 C CA . GLY A 1 702 ? 23.186 -12.179 -24.039 1.00 93.94 702 GLY A CA 1
ATOM 5702 C C . GLY A 1 702 ? 23.143 -13.697 -24.222 1.00 93.94 702 GLY A C 1
ATOM 5703 O O . GLY A 1 702 ? 23.964 -14.252 -24.947 1.00 93.94 702 GLY A O 1
ATOM 5704 N N . VAL A 1 703 ? 22.165 -14.380 -23.614 1.00 93.94 703 VAL A N 1
ATOM 5705 C CA . VAL A 1 703 ? 22.001 -15.843 -23.747 1.00 93.94 703 VAL A CA 1
ATOM 5706 C C . VAL A 1 703 ? 21.669 -16.249 -25.185 1.00 93.94 703 VAL A C 1
ATOM 5708 O O . VAL A 1 703 ? 22.143 -17.280 -25.654 1.00 93.94 703 VAL A O 1
ATOM 5711 N N . ALA A 1 704 ? 20.878 -15.439 -25.888 1.00 93.00 704 ALA A N 1
ATOM 5712 C CA . ALA A 1 704 ? 20.539 -15.645 -27.291 1.00 93.00 704 ALA A CA 1
ATOM 5713 C C . ALA A 1 704 ? 21.627 -15.142 -28.259 1.00 93.00 704 ALA A C 1
ATOM 5715 O O . ALA A 1 704 ? 21.474 -15.307 -29.466 1.00 93.00 704 ALA A O 1
ATOM 5716 N N . ASN A 1 705 ? 22.722 -14.563 -27.745 1.00 93.56 705 ASN A N 1
ATOM 5717 C CA . ASN A 1 705 ? 23.789 -13.943 -28.532 1.00 93.56 705 ASN A CA 1
ATOM 5718 C C . ASN A 1 705 ? 23.257 -12.875 -29.513 1.00 93.56 705 ASN A C 1
ATOM 5720 O O . ASN A 1 705 ? 23.651 -12.834 -30.679 1.00 93.56 705 ASN A O 1
ATOM 5724 N N . LEU A 1 706 ? 22.332 -12.045 -29.023 1.00 93.50 706 LEU A N 1
ATOM 5725 C CA . LEU A 1 706 ? 21.709 -10.928 -29.731 1.00 93.50 706 LEU A CA 1
ATOM 5726 C C . LEU A 1 706 ? 22.254 -9.594 -29.210 1.00 93.50 706 LEU A C 1
ATOM 5728 O O . LEU A 1 706 ? 22.618 -9.472 -28.035 1.00 93.50 706 LEU A O 1
ATOM 5732 N N . ASP A 1 707 ? 22.245 -8.576 -30.068 1.00 92.44 707 ASP A N 1
ATOM 5733 C CA . ASP A 1 707 ? 22.583 -7.215 -29.663 1.00 92.44 707 ASP A CA 1
ATOM 5734 C C . ASP A 1 707 ? 21.483 -6.656 -28.756 1.00 92.44 707 ASP A C 1
ATOM 5736 O O . ASP A 1 707 ? 20.335 -6.463 -29.155 1.00 92.44 707 ASP A O 1
ATOM 5740 N N . GLY A 1 708 ? 21.841 -6.429 -27.494 1.00 93.88 708 GLY A N 1
ATOM 5741 C CA . GLY A 1 708 ? 20.920 -5.894 -26.503 1.00 93.88 708 GLY A CA 1
ATOM 5742 C C . GLY A 1 708 ? 20.690 -4.382 -26.634 1.00 93.88 708 GLY A C 1
ATOM 5743 O O . GLY A 1 708 ? 21.342 -3.700 -27.427 1.00 93.88 708 GLY A O 1
ATOM 5744 N N . PRO A 1 709 ? 19.805 -3.830 -25.786 1.00 96.44 709 PRO A N 1
ATOM 5745 C CA . PRO A 1 709 ? 19.491 -2.410 -25.756 1.00 96.44 709 PRO A CA 1
ATOM 5746 C C . PRO A 1 709 ? 20.702 -1.504 -25.624 1.00 96.44 709 PRO A C 1
ATOM 5748 O O . PRO A 1 709 ? 21.622 -1.745 -24.829 1.00 96.44 709 PRO A O 1
ATOM 5751 N N . VAL A 1 710 ? 20.646 -0.385 -26.340 1.00 94.00 710 VAL A N 1
ATOM 5752 C CA . VAL A 1 710 ? 21.739 0.573 -26.319 1.00 94.00 710 VAL A CA 1
ATOM 5753 C C . VAL A 1 710 ? 21.933 1.189 -24.932 1.00 94.00 710 VAL A C 1
ATOM 5755 O O . VAL A 1 710 ? 20.994 1.557 -24.221 1.00 94.00 710 VAL A O 1
ATOM 5758 N N . LYS A 1 711 ? 23.197 1.342 -24.528 1.00 93.56 711 LYS A N 1
ATOM 5759 C CA . LYS A 1 711 ? 23.550 2.001 -23.267 1.00 93.56 711 LYS A CA 1
ATOM 5760 C C . LYS A 1 711 ? 23.200 3.491 -23.326 1.00 93.56 711 LYS A C 1
ATOM 5762 O O . LYS A 1 711 ? 23.663 4.222 -24.208 1.00 93.56 711 LYS A O 1
ATOM 5767 N N . LEU A 1 712 ? 22.438 3.954 -22.337 1.00 94.00 712 LEU A N 1
ATOM 5768 C CA . LEU A 1 712 ? 22.019 5.347 -22.166 1.00 94.00 712 LEU A CA 1
ATOM 5769 C C . LEU A 1 712 ? 22.963 6.044 -21.179 1.00 94.00 712 LEU A C 1
ATOM 5771 O O . LEU A 1 712 ? 22.633 6.302 -20.017 1.00 94.00 712 LEU A O 1
ATOM 5775 N N . MET A 1 713 ? 24.193 6.276 -21.641 1.00 91.38 713 MET A N 1
ATOM 5776 C CA . MET A 1 713 ? 25.288 6.820 -20.835 1.00 91.38 713 MET A CA 1
ATOM 5777 C C . MET A 1 713 ? 25.007 8.265 -20.408 1.00 91.38 713 MET A C 1
ATOM 5779 O O . MET A 1 713 ? 24.547 9.085 -21.202 1.00 91.38 713 MET A O 1
ATOM 5783 N N . ASN A 1 714 ? 25.326 8.616 -19.160 1.00 90.31 714 ASN A N 1
ATOM 5784 C CA . ASN A 1 714 ? 25.348 10.026 -18.762 1.00 90.31 714 ASN A CA 1
ATOM 5785 C C . ASN A 1 714 ? 26.498 10.771 -19.479 1.00 90.31 714 ASN A C 1
ATOM 5787 O O . ASN A 1 714 ? 27.361 10.148 -20.099 1.00 90.31 714 ASN A O 1
ATOM 5791 N N . LYS A 1 715 ? 26.523 12.107 -19.386 1.00 87.88 715 LYS A N 1
ATOM 5792 C CA . LYS A 1 715 ? 27.523 12.952 -20.063 1.00 87.88 715 LYS A CA 1
ATOM 5793 C C . LYS A 1 715 ? 28.967 12.504 -19.799 1.00 87.88 715 LYS A C 1
ATOM 5795 O O . LYS A 1 715 ? 29.762 12.416 -20.731 1.00 87.88 715 LYS A O 1
ATOM 5800 N N . ASP A 1 716 ? 29.292 12.210 -18.544 1.00 86.56 716 ASP A N 1
ATOM 5801 C CA . ASP A 1 716 ? 30.654 11.857 -18.138 1.00 86.56 716 ASP A CA 1
ATOM 5802 C C . ASP A 1 716 ? 31.059 10.474 -18.656 1.00 86.56 716 ASP A C 1
ATOM 5804 O O . ASP A 1 716 ? 32.165 10.305 -19.169 1.00 86.56 716 ASP A O 1
ATOM 5808 N N . ASN A 1 717 ? 30.148 9.501 -18.597 1.00 88.69 717 ASN A N 1
ATOM 5809 C CA . ASN A 1 717 ? 30.364 8.153 -19.112 1.00 88.69 717 ASN A CA 1
ATOM 5810 C C . ASN A 1 717 ? 30.475 8.155 -20.638 1.00 88.69 717 ASN A C 1
ATOM 5812 O O . ASN A 1 717 ? 31.354 7.492 -21.178 1.00 88.69 717 ASN A O 1
ATOM 5816 N N . ALA A 1 718 ? 29.648 8.941 -21.333 1.00 87.75 718 ALA A N 1
ATOM 5817 C CA . ALA A 1 718 ? 29.738 9.098 -22.782 1.00 87.75 718 ALA A CA 1
ATOM 5818 C C . ALA A 1 718 ? 31.092 9.704 -23.189 1.00 87.75 718 ALA A C 1
ATOM 5820 O O . ALA A 1 718 ? 31.759 9.201 -24.092 1.00 87.75 718 ALA A O 1
ATOM 5821 N N . ALA A 1 719 ? 31.550 10.738 -22.473 1.00 86.56 719 ALA A N 1
ATOM 5822 C CA . ALA A 1 719 ? 32.864 11.337 -22.696 1.00 86.56 719 ALA A CA 1
ATOM 5823 C C . ALA A 1 719 ? 34.023 10.380 -22.359 1.00 86.56 719 ALA A C 1
ATOM 5825 O O . ALA A 1 719 ? 35.078 10.444 -22.990 1.00 86.56 719 ALA A O 1
ATOM 5826 N N . ALA A 1 720 ? 33.851 9.503 -21.366 1.00 85.62 720 ALA A N 1
ATOM 5827 C CA . ALA A 1 720 ? 34.826 8.471 -21.028 1.00 85.62 720 ALA A CA 1
ATOM 5828 C C . ALA A 1 720 ? 34.887 7.368 -22.096 1.00 85.62 720 ALA A C 1
ATOM 5830 O O . ALA A 1 720 ? 35.985 6.986 -22.493 1.00 85.62 720 ALA A O 1
ATOM 5831 N N . ALA A 1 721 ? 33.737 6.919 -22.604 1.00 83.88 721 ALA A N 1
ATOM 5832 C CA . ALA A 1 721 ? 33.643 5.894 -23.641 1.00 83.88 721 ALA A CA 1
ATOM 5833 C C . ALA A 1 721 ? 34.173 6.366 -25.007 1.00 83.88 721 ALA A C 1
ATOM 5835 O O . ALA A 1 721 ? 34.712 5.569 -25.771 1.00 83.88 721 ALA A O 1
ATOM 5836 N N . ALA A 1 722 ? 34.083 7.669 -25.295 1.00 82.94 722 ALA A N 1
ATOM 5837 C CA . ALA A 1 722 ? 34.593 8.271 -26.527 1.00 82.94 722 ALA A CA 1
ATOM 5838 C C . ALA A 1 722 ? 36.131 8.405 -26.582 1.00 82.94 722 ALA A C 1
ATOM 5840 O O . ALA A 1 722 ? 36.685 8.722 -27.637 1.00 82.94 722 ALA A O 1
ATOM 5841 N N . LYS A 1 723 ? 36.852 8.182 -25.473 1.00 77.44 723 LYS A N 1
ATOM 5842 C CA . LYS A 1 723 ? 38.323 8.182 -25.475 1.00 77.44 723 LYS A CA 1
ATOM 5843 C C . LYS A 1 723 ? 38.818 6.879 -26.106 1.00 77.44 723 LYS A C 1
ATOM 5845 O O . LYS A 1 723 ? 38.626 5.813 -25.535 1.00 77.44 723 LYS A O 1
ATOM 5850 N N . GLY A 1 724 ? 39.436 6.965 -27.286 1.00 57.69 724 GLY A N 1
ATOM 5851 C CA . GLY A 1 724 ? 39.975 5.801 -28.001 1.00 57.69 724 GLY A CA 1
ATOM 5852 C C . GLY A 1 724 ? 40.991 4.986 -27.181 1.00 57.69 724 GLY A C 1
ATOM 5853 O O . GLY A 1 724 ? 41.711 5.540 -26.350 1.00 57.69 724 GLY A O 1
ATOM 5854 N N . GLY A 1 725 ? 41.056 3.677 -27.455 1.00 65.12 725 GLY A N 1
ATOM 5855 C CA . GLY A 1 725 ? 41.871 2.689 -26.730 1.00 65.12 725 GLY A CA 1
ATOM 5856 C C . GLY A 1 725 ? 41.102 1.937 -25.631 1.00 65.12 725 GLY A C 1
ATOM 5857 O O . GLY A 1 725 ? 40.069 2.401 -25.148 1.00 65.12 725 GLY A O 1
ATOM 5858 N N . GLU A 1 726 ? 41.596 0.763 -25.233 1.00 63.81 726 GLU A N 1
ATOM 5859 C CA . GLU A 1 726 ? 41.124 0.056 -24.033 1.00 63.81 726 GLU A CA 1
ATOM 5860 C C . GLU A 1 726 ? 41.637 0.800 -22.796 1.00 63.81 726 GLU A C 1
ATOM 5862 O O . GLU A 1 726 ? 42.832 0.826 -22.502 1.00 63.81 726 GLU A O 1
ATOM 5867 N N . THR A 1 727 ? 40.735 1.488 -22.096 1.00 75.94 727 THR A N 1
ATOM 5868 C CA . THR A 1 727 ? 41.058 2.191 -20.853 1.00 75.94 727 THR A CA 1
ATOM 5869 C C . THR A 1 727 ? 40.107 1.741 -19.757 1.00 75.94 727 THR A C 1
ATOM 5871 O O . THR A 1 727 ? 38.907 1.618 -19.992 1.00 75.94 727 THR A O 1
ATOM 5874 N N . ALA A 1 728 ? 40.608 1.612 -18.526 1.00 81.00 728 ALA A N 1
ATOM 5875 C CA . ALA A 1 728 ? 39.780 1.285 -17.360 1.00 81.00 728 ALA A CA 1
ATOM 5876 C C . ALA A 1 728 ? 38.609 2.273 -17.154 1.00 81.00 728 ALA A C 1
ATOM 5878 O O . ALA A 1 728 ? 37.598 1.944 -16.542 1.00 81.00 728 ALA A O 1
ATOM 5879 N N . ALA A 1 729 ? 38.732 3.506 -17.664 1.00 78.31 729 ALA A N 1
ATOM 5880 C CA . ALA A 1 729 ? 37.659 4.495 -17.635 1.00 78.31 729 ALA A CA 1
ATOM 5881 C C . ALA A 1 729 ? 36.532 4.182 -18.635 1.00 78.31 729 ALA A C 1
ATOM 5883 O O . ALA A 1 729 ? 35.371 4.421 -18.309 1.00 78.31 729 ALA A O 1
ATOM 5884 N N . LYS A 1 730 ? 36.863 3.651 -19.819 1.00 83.00 730 LYS A N 1
ATOM 5885 C CA . LYS A 1 730 ? 35.893 3.199 -20.822 1.00 83.00 730 LYS A CA 1
ATOM 5886 C C . LYS A 1 730 ? 35.166 1.941 -20.347 1.00 83.00 730 LYS A C 1
ATOM 5888 O O . LYS A 1 730 ? 33.942 1.952 -20.311 1.00 83.00 730 LYS A O 1
ATOM 5893 N N . GLU A 1 731 ? 35.905 0.930 -19.888 1.00 81.38 731 GLU A N 1
ATOM 5894 C CA . GLU A 1 731 ? 35.323 -0.310 -19.348 1.00 81.38 731 GLU A CA 1
ATOM 5895 C C . GLU A 1 731 ? 34.364 -0.013 -18.193 1.00 81.38 731 GLU A C 1
ATOM 5897 O O . GLU A 1 731 ? 33.207 -0.425 -18.212 1.00 81.38 731 GLU A O 1
ATOM 5902 N N . ARG A 1 732 ? 34.796 0.816 -17.232 1.00 84.06 732 ARG A N 1
ATOM 5903 C CA . ARG A 1 732 ? 33.933 1.241 -16.127 1.00 84.06 732 ARG A CA 1
ATOM 5904 C C . ARG A 1 732 ? 32.706 2.012 -16.613 1.00 84.06 732 ARG A C 1
ATOM 5906 O O . ARG A 1 732 ? 31.630 1.834 -16.053 1.00 84.06 732 ARG A O 1
ATOM 5913 N N . ALA A 1 733 ? 32.846 2.891 -17.607 1.00 83.81 733 ALA A N 1
ATOM 5914 C CA . ALA A 1 733 ? 31.719 3.648 -18.155 1.00 83.81 733 ALA A CA 1
ATOM 5915 C C . ALA A 1 733 ? 30.689 2.733 -18.835 1.00 83.81 733 ALA A C 1
ATOM 5917 O O . ALA A 1 733 ? 29.488 2.974 -18.699 1.00 83.81 733 ALA A O 1
ATOM 5918 N N . GLU A 1 734 ? 31.135 1.685 -19.523 1.00 83.62 734 GLU A N 1
ATOM 5919 C CA . GLU A 1 734 ? 30.283 0.667 -20.147 1.00 83.62 734 GLU A CA 1
ATOM 5920 C C . GLU A 1 734 ? 29.610 -0.237 -19.102 1.00 83.62 734 GLU A C 1
ATOM 5922 O O . GLU A 1 734 ? 28.408 -0.500 -19.210 1.00 83.62 734 GLU A O 1
ATOM 5927 N N . GLU A 1 735 ? 30.340 -0.623 -18.051 1.00 84.44 735 GLU A N 1
ATOM 5928 C CA . GLU A 1 735 ? 29.854 -1.468 -16.955 1.00 84.44 735 GLU A CA 1
ATOM 5929 C C . GLU A 1 735 ? 28.761 -0.778 -16.123 1.00 84.44 735 GLU A C 1
ATOM 5931 O O . GLU A 1 735 ? 27.701 -1.353 -15.874 1.00 84.44 735 GLU A O 1
ATOM 5936 N N . VAL A 1 736 ? 28.975 0.481 -15.719 1.00 85.25 736 VAL A N 1
ATOM 5937 C CA . VAL A 1 736 ? 28.030 1.197 -14.838 1.00 85.25 736 VAL A CA 1
ATOM 5938 C C . VAL A 1 736 ? 26.837 1.800 -15.583 1.00 85.25 736 VAL A C 1
ATOM 5940 O O . VAL A 1 736 ? 25.864 2.224 -14.954 1.00 85.25 736 VAL A O 1
ATOM 5943 N N . SER A 1 737 ? 26.902 1.894 -16.915 1.00 87.06 737 SER A N 1
ATOM 5944 C CA . SER A 1 737 ? 25.818 2.474 -17.708 1.00 87.06 737 SER A CA 1
ATOM 5945 C C . SER A 1 737 ? 24.702 1.460 -17.949 1.00 87.06 737 SER A C 1
ATOM 5947 O O . SER A 1 737 ? 24.924 0.298 -18.294 1.00 87.06 737 SER A O 1
ATOM 5949 N N . GLN A 1 738 ? 23.466 1.928 -17.801 1.00 89.25 738 GLN A N 1
ATOM 5950 C CA . GLN A 1 738 ? 22.255 1.141 -18.027 1.00 89.25 738 GLN A CA 1
ATOM 5951 C C . GLN A 1 738 ? 21.651 1.476 -19.397 1.00 89.25 738 GLN A C 1
ATOM 5953 O O . GLN A 1 738 ? 21.807 2.593 -19.890 1.00 89.25 738 GLN A O 1
ATOM 5958 N N . GLY A 1 739 ? 20.977 0.505 -20.004 1.00 90.38 739 GLY A N 1
ATOM 5959 C CA . GLY A 1 739 ? 20.184 0.652 -21.228 1.00 90.38 739 GLY A CA 1
ATOM 5960 C C . GLY A 1 739 ? 18.796 0.039 -21.035 1.00 90.38 739 GLY A C 1
ATOM 5961 O O . GLY A 1 739 ? 18.461 -0.366 -19.917 1.00 90.38 739 GLY A O 1
ATOM 5962 N N . GLY A 1 740 ? 18.015 -0.037 -22.108 1.00 95.56 740 GLY A N 1
ATOM 5963 C CA . GLY A 1 740 ? 16.728 -0.733 -22.107 1.00 95.56 740 GLY A CA 1
ATOM 5964 C C . GLY A 1 740 ? 15.547 0.087 -21.599 1.00 95.56 740 GLY A C 1
ATOM 5965 O O . GLY A 1 740 ? 15.680 1.258 -21.213 1.00 95.56 740 GLY A O 1
ATOM 5966 N N . ALA A 1 741 ? 14.373 -0.543 -21.610 1.00 96.69 741 ALA A N 1
ATOM 5967 C CA . ALA A 1 741 ? 13.090 0.130 -21.431 1.00 96.69 741 ALA A CA 1
ATOM 5968 C C . ALA A 1 741 ? 12.980 0.858 -20.085 1.00 96.69 741 ALA A C 1
ATOM 5970 O O . ALA A 1 741 ? 12.654 2.042 -20.066 1.00 96.69 741 ALA A O 1
ATOM 5971 N N . PHE A 1 742 ? 13.315 0.225 -18.953 1.00 94.31 742 PHE A N 1
ATOM 5972 C CA . PHE A 1 742 ? 13.200 0.890 -17.642 1.00 94.31 742 PHE A CA 1
ATOM 5973 C C . PHE A 1 742 ? 14.064 2.151 -17.555 1.00 94.31 742 PHE A C 1
ATOM 5975 O O . PHE A 1 742 ? 13.621 3.178 -17.033 1.00 94.31 742 PHE A O 1
ATOM 5982 N N . LYS A 1 743 ? 15.293 2.105 -18.089 1.00 94.94 743 LYS A N 1
ATOM 5983 C CA . LYS A 1 743 ? 16.168 3.278 -18.077 1.00 94.94 743 LYS A CA 1
ATOM 5984 C C . LYS A 1 743 ? 15.622 4.373 -18.990 1.00 94.94 743 LYS A C 1
ATOM 5986 O O . LYS A 1 743 ? 15.598 5.531 -18.574 1.00 94.94 743 LYS A O 1
ATOM 5991 N N . ALA A 1 744 ? 15.160 4.012 -20.185 1.00 96.44 744 ALA A N 1
ATOM 5992 C CA . ALA A 1 744 ? 14.557 4.937 -21.137 1.00 96.44 744 ALA A CA 1
ATOM 5993 C C . ALA A 1 744 ? 13.316 5.635 -20.557 1.00 96.44 744 ALA A C 1
ATOM 5995 O O . ALA A 1 744 ? 13.244 6.860 -20.566 1.00 96.44 744 ALA A O 1
ATOM 5996 N N . LEU A 1 745 ? 12.389 4.878 -19.968 1.00 95.12 745 LEU A N 1
ATOM 5997 C CA . LEU A 1 745 ? 11.140 5.386 -19.387 1.00 95.12 745 LEU A CA 1
ATOM 5998 C C . LEU A 1 745 ? 11.369 6.208 -18.109 1.00 95.12 745 LEU A C 1
ATOM 6000 O O . LEU A 1 745 ? 10.638 7.160 -17.837 1.00 95.12 745 LEU A O 1
ATOM 6004 N N . SER A 1 746 ? 12.416 5.891 -17.340 1.00 93.25 746 SER A N 1
ATOM 6005 C CA . SER A 1 746 ? 12.859 6.725 -16.216 1.00 93.25 746 SER A CA 1
ATOM 6006 C C . SER A 1 746 ? 13.356 8.091 -16.702 1.00 93.25 746 SER A C 1
ATOM 6008 O O . SER A 1 746 ? 12.961 9.122 -16.161 1.00 93.25 746 SER A O 1
ATOM 6010 N N . LEU A 1 747 ? 14.186 8.120 -17.754 1.00 92.62 747 LEU A N 1
ATOM 6011 C CA . LEU A 1 747 ? 14.635 9.378 -18.357 1.00 92.62 747 LEU A CA 1
ATOM 6012 C C . LEU A 1 747 ? 13.464 10.140 -18.990 1.00 92.62 747 LEU A C 1
ATOM 6014 O O . LEU A 1 747 ? 13.355 11.343 -18.783 1.00 92.62 747 LEU A O 1
ATOM 6018 N N . ALA A 1 748 ? 12.561 9.451 -19.688 1.00 92.44 748 ALA A N 1
ATOM 6019 C CA . ALA A 1 748 ? 11.374 10.054 -20.283 1.00 92.44 748 ALA A CA 1
ATOM 6020 C C . ALA A 1 748 ? 10.466 10.695 -19.223 1.00 92.44 748 ALA A C 1
ATOM 6022 O O . ALA A 1 748 ? 10.034 11.824 -19.416 1.00 92.44 748 ALA A O 1
ATOM 6023 N N . GLY A 1 749 ? 10.254 10.065 -18.063 1.00 91.25 749 GLY A N 1
ATOM 6024 C CA . GLY A 1 749 ? 9.492 10.682 -16.970 1.00 91.25 749 GLY A CA 1
ATOM 6025 C C . GLY A 1 749 ? 10.165 11.925 -16.378 1.00 91.25 749 GLY A C 1
ATOM 6026 O O . GLY A 1 749 ? 9.486 12.908 -16.082 1.00 91.25 749 GLY A O 1
ATOM 6027 N N . LEU A 1 750 ? 11.499 11.938 -16.281 1.00 88.50 750 LEU A N 1
ATOM 6028 C CA . LEU A 1 750 ? 12.253 13.132 -15.868 1.00 88.50 750 LEU A CA 1
ATOM 6029 C C . LEU A 1 750 ? 12.197 14.264 -16.904 1.00 88.50 750 LEU A C 1
ATOM 6031 O O . LEU A 1 750 ? 12.317 15.434 -16.539 1.00 88.50 750 LEU A O 1
ATOM 6035 N N . VAL A 1 751 ? 12.057 13.935 -18.189 1.00 89.50 751 VAL A N 1
ATOM 6036 C CA . VAL A 1 751 ? 11.947 14.916 -19.277 1.00 89.50 751 VAL A CA 1
ATOM 6037 C C . VAL A 1 751 ? 10.501 15.405 -19.402 1.00 89.50 751 VAL A C 1
ATOM 6039 O O . VAL A 1 751 ? 10.289 16.608 -19.452 1.00 89.50 751 VAL A O 1
ATOM 6042 N N . PHE A 1 752 ? 9.502 14.521 -19.405 1.00 88.88 752 PHE A N 1
ATOM 6043 C CA . PHE A 1 752 ? 8.120 14.829 -19.796 1.00 88.88 752 PHE A CA 1
ATOM 6044 C C . PHE A 1 752 ? 7.110 14.929 -18.643 1.00 88.88 752 PHE A C 1
ATOM 6046 O O . PHE A 1 752 ? 6.055 15.522 -18.845 1.00 88.88 752 PHE A O 1
ATOM 6053 N N . HIS A 1 753 ? 7.381 14.370 -17.456 1.00 82.81 753 HIS A N 1
ATOM 6054 C CA . HIS A 1 753 ? 6.441 14.412 -16.326 1.00 82.81 753 HIS A CA 1
ATOM 6055 C C . HIS A 1 753 ? 6.878 15.374 -15.227 1.00 82.81 753 HIS A C 1
ATOM 6057 O O . HIS A 1 753 ? 6.185 16.348 -14.969 1.00 82.81 753 HIS A O 1
ATOM 6063 N N . ASN A 1 754 ? 7.988 15.098 -14.542 1.00 70.44 754 ASN A N 1
ATOM 6064 C CA . ASN A 1 754 ? 8.390 15.889 -13.384 1.00 70.44 754 ASN A CA 1
ATOM 6065 C C . ASN A 1 754 ? 9.910 15.920 -13.261 1.00 70.44 754 ASN A C 1
ATOM 6067 O O . ASN A 1 754 ? 10.565 14.898 -13.040 1.00 70.44 754 ASN A O 1
ATOM 6071 N N . ASN A 1 755 ? 10.464 17.122 -13.383 1.00 67.19 755 ASN A N 1
ATOM 6072 C CA . ASN A 1 755 ? 11.857 17.391 -13.095 1.00 67.19 755 ASN A CA 1
ATOM 6073 C C . ASN A 1 755 ? 11.922 18.366 -11.925 1.00 67.19 755 ASN A C 1
ATOM 6075 O O . ASN A 1 755 ? 11.310 19.428 -11.970 1.00 67.19 755 ASN A O 1
ATOM 6079 N N . LYS A 1 756 ? 12.713 18.035 -10.899 1.00 63.50 756 LYS A N 1
ATOM 6080 C CA . LYS A 1 756 ? 12.998 18.971 -9.798 1.00 63.50 756 LYS A CA 1
ATOM 6081 C C . LYS A 1 756 ? 13.725 20.231 -10.288 1.00 63.50 756 LYS A C 1
ATOM 6083 O O . LYS A 1 756 ? 13.753 21.226 -9.575 1.00 63.50 756 LYS A O 1
ATOM 6088 N N . ASP A 1 757 ? 14.346 20.153 -11.464 1.00 63.78 757 ASP A N 1
ATOM 6089 C CA . ASP A 1 757 ? 14.960 21.265 -12.179 1.00 63.78 757 ASP A CA 1
ATOM 6090 C C . ASP A 1 757 ? 13.974 21.792 -13.234 1.00 63.78 757 ASP A C 1
ATOM 6092 O O . ASP A 1 757 ? 13.784 21.196 -14.301 1.00 63.78 757 ASP A O 1
ATOM 6096 N N . ASP A 1 758 ? 13.357 22.927 -12.915 1.00 59.56 758 ASP A N 1
ATOM 6097 C CA . ASP A 1 758 ? 12.405 23.673 -13.742 1.00 59.56 758 ASP A CA 1
ATOM 6098 C C . ASP A 1 758 ? 12.967 24.057 -15.121 1.00 59.56 758 ASP A C 1
ATOM 6100 O O . ASP A 1 758 ? 12.209 24.285 -16.062 1.00 59.56 758 ASP A O 1
ATOM 6104 N N . LYS A 1 759 ? 14.296 24.059 -15.287 1.00 62.94 759 LYS A N 1
ATOM 6105 C CA . LYS A 1 759 ? 14.963 24.344 -16.568 1.00 62.94 759 LYS A CA 1
ATOM 6106 C C . LYS A 1 759 ? 15.145 23.119 -17.461 1.00 62.94 759 LYS A C 1
ATOM 6108 O O . LYS A 1 759 ? 15.557 23.273 -18.612 1.00 62.94 759 LYS A O 1
ATOM 6113 N N . LYS A 1 760 ? 14.912 21.910 -16.943 1.00 66.69 760 LYS A N 1
ATOM 6114 C CA . LYS A 1 760 ? 15.123 20.640 -17.665 1.00 66.69 760 LYS A CA 1
ATOM 6115 C C . LYS A 1 760 ? 13.834 19.868 -17.931 1.00 66.69 760 LYS A C 1
ATOM 6117 O O . LYS A 1 760 ? 13.829 19.024 -18.824 1.00 66.69 760 LYS A O 1
ATOM 6122 N N . GLY A 1 761 ? 12.780 20.124 -17.157 1.00 76.38 761 GLY A N 1
ATOM 6123 C CA . GLY A 1 761 ? 11.466 19.520 -17.350 1.00 76.38 761 GLY A CA 1
ATOM 6124 C C . GLY A 1 761 ? 10.696 20.154 -18.509 1.00 76.38 761 GLY A C 1
ATOM 6125 O O . GLY A 1 761 ? 10.720 21.365 -18.708 1.00 76.38 761 GLY A O 1
ATOM 6126 N N . HIS A 1 762 ? 9.981 19.324 -19.259 1.00 84.00 762 HIS A N 1
ATOM 6127 C CA . HIS A 1 762 ? 9.174 19.706 -20.417 1.00 84.00 762 HIS A CA 1
ATOM 6128 C C . HIS A 1 762 ? 7.676 19.487 -20.202 1.00 84.00 762 HIS A C 1
ATOM 6130 O O . HIS A 1 762 ? 6.925 19.554 -21.165 1.00 84.00 762 HIS A O 1
ATOM 6136 N N . GLN A 1 763 ? 7.224 19.237 -18.971 1.00 83.19 763 GLN A N 1
ATOM 6137 C CA . GLN A 1 763 ? 5.846 18.828 -18.681 1.00 83.19 763 GLN A CA 1
ATOM 6138 C C . GLN A 1 763 ? 4.789 19.723 -19.342 1.00 83.19 763 GLN A C 1
ATOM 6140 O O . GLN A 1 763 ? 3.926 19.231 -20.068 1.00 83.19 763 GLN A O 1
ATOM 6145 N N . ASP A 1 764 ? 4.866 21.035 -19.128 1.00 81.81 764 ASP A N 1
ATOM 6146 C CA . ASP A 1 764 ? 3.893 21.967 -19.701 1.00 81.81 764 ASP A CA 1
ATOM 6147 C C . ASP A 1 764 ? 4.140 22.207 -21.194 1.00 81.81 764 ASP A C 1
ATOM 6149 O O . ASP A 1 764 ? 3.193 22.319 -21.968 1.00 81.81 764 ASP A O 1
ATOM 6153 N N . ASN A 1 765 ? 5.403 22.198 -21.631 1.00 84.31 765 ASN A N 1
ATOM 6154 C CA . ASN A 1 765 ? 5.758 22.365 -23.043 1.00 84.31 765 ASN A CA 1
ATOM 6155 C C . ASN A 1 765 ? 5.254 21.204 -23.911 1.00 84.31 765 ASN A C 1
ATOM 6157 O O . ASN A 1 765 ? 4.766 21.446 -25.011 1.00 84.31 765 ASN A O 1
ATOM 6161 N N . VAL A 1 766 ? 5.327 19.965 -23.418 1.00 85.75 766 VAL A N 1
ATOM 6162 C CA . VAL A 1 766 ? 4.787 18.772 -24.086 1.00 85.75 766 VAL A CA 1
ATOM 6163 C C . VAL A 1 766 ? 3.275 18.880 -24.222 1.00 85.75 766 VAL A C 1
ATOM 6165 O O . VAL A 1 766 ? 2.754 18.616 -25.300 1.00 85.75 766 VAL A O 1
ATOM 6168 N N . LYS A 1 767 ? 2.566 19.319 -23.173 1.00 81.69 767 LYS A N 1
ATOM 6169 C CA . LYS A 1 767 ? 1.108 19.519 -23.233 1.00 81.69 767 LYS A CA 1
ATOM 6170 C C . LYS A 1 767 ? 0.727 20.603 -24.230 1.00 81.69 767 LYS A C 1
ATOM 6172 O O . LYS A 1 767 ? -0.152 20.384 -25.055 1.00 81.69 767 LYS A O 1
ATOM 6177 N N . LEU A 1 768 ? 1.407 21.749 -24.182 1.00 81.25 768 LEU A N 1
ATOM 6178 C CA . LEU A 1 768 ? 1.175 22.850 -25.116 1.00 81.25 768 LEU A CA 1
ATOM 6179 C C . LEU A 1 768 ? 1.470 22.426 -26.558 1.00 81.25 768 LEU A C 1
ATOM 6181 O O . LEU A 1 768 ? 0.710 22.762 -27.461 1.00 81.25 768 LEU A O 1
ATOM 6185 N N . HIS A 1 769 ? 2.539 21.657 -26.782 1.00 82.25 769 HIS A N 1
ATOM 6186 C CA . HIS A 1 769 ? 2.855 21.121 -28.103 1.00 82.25 769 HIS A CA 1
ATOM 6187 C C . HIS A 1 769 ? 1.825 20.084 -28.560 1.00 82.25 769 HIS A C 1
ATOM 6189 O O . HIS A 1 769 ? 1.408 20.127 -29.712 1.00 82.25 769 HIS A O 1
ATOM 6195 N N . GLY A 1 770 ? 1.357 19.202 -27.672 1.00 80.62 770 GLY A N 1
ATOM 6196 C CA . GLY A 1 770 ? 0.266 18.259 -27.943 1.00 80.62 770 GLY A CA 1
ATOM 6197 C C . GLY A 1 770 ? -1.027 18.969 -28.343 1.00 80.62 770 GLY A C 1
ATOM 6198 O O . GLY A 1 770 ? -1.625 18.636 -29.360 1.00 80.62 770 GLY A O 1
ATOM 6199 N N . GLN A 1 771 ? -1.404 20.022 -27.613 1.00 77.06 771 GLN A N 1
ATOM 6200 C CA . GLN A 1 771 ? -2.553 20.867 -27.949 1.00 77.06 771 GLN A CA 1
ATOM 6201 C C . GLN A 1 771 ? -2.376 21.569 -29.302 1.00 77.06 771 GLN A C 1
ATOM 6203 O O . GLN A 1 771 ? -3.298 21.584 -30.112 1.00 77.06 771 GLN A O 1
ATOM 6208 N N . ALA A 1 772 ? -1.188 22.118 -29.570 1.00 75.12 772 ALA A N 1
ATOM 6209 C CA . ALA A 1 772 ? -0.890 22.811 -30.823 1.00 75.12 772 ALA A CA 1
ATOM 6210 C C . ALA A 1 772 ? -0.816 21.869 -32.039 1.00 75.12 772 ALA A C 1
ATOM 6212 O O . ALA A 1 772 ? -1.134 22.286 -33.148 1.00 75.12 772 ALA A O 1
ATOM 6213 N N . SER A 1 773 ? -0.410 20.615 -31.831 1.00 69.62 773 SER A N 1
ATOM 6214 C CA . SER A 1 773 ? -0.338 19.566 -32.859 1.00 69.62 773 SER A CA 1
ATOM 6215 C C . SER A 1 773 ? -1.625 18.744 -32.980 1.00 69.62 773 SER A C 1
ATOM 6217 O O . SER A 1 773 ? -1.658 17.788 -33.748 1.00 69.62 773 SER A O 1
ATOM 6219 N N . MET A 1 774 ? -2.678 19.102 -32.231 1.00 63.91 774 MET A N 1
ATOM 6220 C CA . MET A 1 774 ? -3.952 18.373 -32.168 1.00 63.91 774 MET A CA 1
ATOM 6221 C C . MET A 1 774 ? -3.808 16.887 -31.812 1.00 63.91 774 MET A C 1
ATOM 6223 O O . MET A 1 774 ? -4.657 16.069 -32.157 1.00 63.91 774 MET A O 1
ATOM 6227 N N . ALA A 1 775 ? -2.762 16.527 -31.067 1.00 62.22 775 ALA A N 1
ATOM 6228 C CA . ALA A 1 775 ? -2.615 15.194 -30.510 1.00 62.22 775 ALA A CA 1
ATOM 6229 C C . ALA A 1 775 ? -3.610 15.029 -29.344 1.00 62.22 775 ALA A C 1
ATOM 6231 O O . ALA A 1 775 ? -3.321 15.353 -28.191 1.00 62.22 775 ALA A O 1
ATOM 6232 N N . THR A 1 776 ? -4.819 14.555 -29.656 1.00 53.31 776 THR A N 1
ATOM 6233 C CA . THR A 1 776 ? -5.993 14.556 -28.761 1.00 53.31 776 THR A CA 1
ATOM 6234 C C . THR A 1 776 ? -5.895 13.616 -27.554 1.00 53.31 776 THR A C 1
ATOM 6236 O O . THR A 1 776 ? -6.733 13.704 -26.662 1.00 53.31 776 THR A O 1
ATOM 6239 N N . ASN A 1 777 ? -4.876 12.749 -27.493 1.00 57.12 777 ASN A N 1
ATOM 6240 C CA . ASN A 1 777 ? -4.738 11.704 -26.469 1.00 57.12 777 ASN A CA 1
ATOM 6241 C C . ASN A 1 777 ? -3.521 11.863 -25.543 1.00 57.12 777 ASN A C 1
ATOM 6243 O O . ASN A 1 777 ? -3.254 10.968 -24.742 1.00 57.12 777 ASN A O 1
ATOM 6247 N N . ILE A 1 778 ? -2.779 12.974 -25.619 1.00 61.66 778 ILE A N 1
ATOM 6248 C CA . ILE A 1 778 ? -1.588 13.170 -24.776 1.00 61.66 778 ILE A CA 1
ATOM 6249 C C . ILE A 1 778 ? -2.013 13.688 -23.408 1.00 61.66 778 ILE A C 1
ATOM 6251 O O . ILE A 1 778 ? -1.994 14.884 -23.107 1.00 61.66 778 ILE A O 1
ATOM 6255 N N . LEU A 1 779 ? -2.428 12.743 -22.573 1.00 60.28 779 LEU A N 1
ATOM 6256 C CA . LEU A 1 779 ? -2.582 12.939 -21.143 1.00 60.28 779 LEU A CA 1
ATOM 6257 C C . LEU A 1 779 ? -1.189 12.940 -20.500 1.00 60.28 779 LEU A C 1
ATOM 6259 O O . LEU A 1 779 ? -0.235 12.402 -21.055 1.00 60.28 779 LEU A O 1
ATOM 6263 N N . ASN A 1 780 ? -1.056 13.614 -19.353 1.00 76.75 780 ASN A N 1
ATOM 6264 C CA . ASN A 1 780 ? 0.208 13.751 -18.618 1.00 76.75 780 ASN A CA 1
ATOM 6265 C C . ASN A 1 780 ? 1.057 12.468 -18.687 1.00 76.75 780 ASN A C 1
ATOM 6267 O O . ASN A 1 780 ? 0.568 11.412 -18.287 1.00 76.75 780 ASN A O 1
ATOM 6271 N N . PHE A 1 781 ? 2.319 12.574 -19.130 1.00 87.69 781 PHE A N 1
ATOM 6272 C CA . PHE A 1 781 ? 3.228 11.422 -19.170 1.00 87.69 781 PHE A CA 1
ATOM 6273 C C . PHE A 1 781 ? 3.240 10.720 -17.798 1.00 87.69 781 PHE A C 1
ATOM 6275 O O . PHE A 1 781 ? 3.235 11.430 -16.787 1.00 87.69 781 PHE A O 1
ATOM 6282 N N . PRO A 1 782 ? 3.241 9.379 -17.711 1.00 89.25 782 PRO A N 1
ATOM 6283 C CA . PRO A 1 782 ? 3.157 8.685 -16.427 1.00 89.25 782 PRO A CA 1
ATOM 6284 C C . PRO A 1 782 ? 4.295 9.032 -15.456 1.00 89.25 782 PRO A C 1
ATOM 6286 O O . PRO A 1 782 ? 5.450 9.223 -15.839 1.00 89.25 782 PRO A O 1
ATOM 6289 N N . ASP A 1 783 ? 3.968 9.097 -14.164 1.00 84.88 783 ASP A N 1
ATOM 6290 C CA . ASP A 1 783 ? 4.900 9.483 -13.099 1.00 84.88 783 ASP A CA 1
ATOM 6291 C C . ASP A 1 783 ? 5.849 8.335 -12.722 1.00 84.88 783 ASP A C 1
ATOM 6293 O O . ASP A 1 783 ? 5.664 7.644 -11.716 1.00 84.88 783 ASP A O 1
ATOM 6297 N N . THR A 1 784 ? 6.895 8.134 -13.524 1.00 87.69 784 THR A N 1
ATOM 6298 C CA . THR A 1 784 ? 7.947 7.140 -13.247 1.00 87.69 784 THR A CA 1
ATOM 6299 C C . THR A 1 784 ? 8.953 7.609 -12.183 1.00 87.69 784 THR A C 1
ATOM 6301 O O . THR A 1 784 ? 9.850 6.855 -11.799 1.00 87.69 784 THR A O 1
ATOM 6304 N N . SER A 1 785 ? 8.809 8.843 -11.677 1.00 75.25 785 SER A N 1
ATOM 6305 C CA . SER A 1 785 ? 9.732 9.475 -10.725 1.00 75.25 785 SER A CA 1
ATOM 6306 C C . SER A 1 785 ? 9.384 9.215 -9.254 1.00 75.25 785 SER A C 1
ATOM 6308 O O . SER A 1 785 ? 10.284 9.170 -8.416 1.00 75.25 785 SER A O 1
ATOM 6310 N N . ASN A 1 786 ? 8.103 8.989 -8.937 1.00 68.75 786 ASN A N 1
ATOM 6311 C CA . ASN A 1 786 ? 7.622 8.778 -7.564 1.00 68.75 786 ASN A CA 1
ATOM 6312 C C . ASN A 1 786 ? 7.321 7.312 -7.208 1.00 68.75 786 ASN A C 1
ATOM 6314 O O . ASN A 1 786 ? 6.573 7.054 -6.268 1.00 68.75 786 ASN A O 1
ATOM 6318 N N . THR A 1 787 ? 7.926 6.348 -7.909 1.00 65.00 787 THR A N 1
ATOM 6319 C CA . THR A 1 787 ? 7.851 4.904 -7.585 1.00 65.00 787 THR A CA 1
ATOM 6320 C C . THR A 1 787 ? 6.418 4.362 -7.480 1.00 65.00 787 THR A C 1
ATOM 6322 O O . THR A 1 787 ? 6.143 3.470 -6.684 1.00 65.00 787 THR A O 1
ATOM 6325 N N . ARG A 1 788 ? 5.476 4.897 -8.268 1.00 76.94 788 ARG A N 1
ATOM 6326 C CA . ARG A 1 788 ? 4.096 4.392 -8.276 1.00 76.94 788 ARG A CA 1
ATOM 6327 C C . ARG A 1 788 ? 4.047 3.008 -8.925 1.00 76.94 788 ARG A C 1
ATOM 6329 O O . ARG A 1 788 ? 4.727 2.784 -9.933 1.00 76.94 788 ARG A O 1
ATOM 6336 N N . TYR A 1 789 ? 3.222 2.103 -8.399 1.00 84.69 789 TYR A N 1
ATOM 6337 C CA . TYR A 1 789 ? 3.000 0.798 -9.029 1.00 84.69 789 TYR A CA 1
ATOM 6338 C C . TYR A 1 789 ? 2.540 0.954 -10.477 1.00 84.69 789 TYR A C 1
ATOM 6340 O O . TYR A 1 789 ? 1.797 1.880 -10.792 1.00 84.69 789 TYR A O 1
ATOM 6348 N N . GLN A 1 790 ? 3.003 0.053 -11.345 1.00 88.62 790 GLN A N 1
ATOM 6349 C CA . GLN A 1 790 ? 2.694 0.027 -12.782 1.00 88.62 790 GLN A CA 1
ATOM 6350 C C . GLN A 1 790 ? 3.116 1.287 -13.568 1.00 88.62 790 GLN A C 1
ATOM 6352 O O . GLN A 1 790 ? 2.923 1.336 -14.776 1.00 88.62 790 GLN A O 1
ATOM 6357 N N . SER A 1 791 ? 3.763 2.285 -12.948 1.00 90.81 791 SER A N 1
ATOM 6358 C CA . SER A 1 791 ? 4.140 3.541 -13.628 1.00 90.81 791 SER A CA 1
ATOM 6359 C C . SER A 1 791 ? 5.005 3.329 -14.870 1.00 90.81 791 SER A C 1
ATOM 6361 O O . SER A 1 791 ? 4.811 4.003 -15.877 1.00 90.81 791 SER A O 1
ATOM 6363 N N . TYR A 1 792 ? 5.938 2.377 -14.823 1.00 93.81 792 TYR A N 1
ATOM 6364 C CA . TYR A 1 792 ? 6.767 2.013 -15.973 1.00 93.81 792 TYR A CA 1
ATOM 6365 C C . TYR A 1 792 ? 5.985 1.260 -17.053 1.00 93.81 792 TYR A C 1
ATOM 6367 O O . TYR A 1 792 ? 6.264 1.443 -18.231 1.00 93.81 792 TYR A O 1
ATOM 6375 N N . GLU A 1 793 ? 4.993 0.456 -16.678 1.00 95.44 793 GLU A N 1
ATOM 6376 C CA . GLU A 1 793 ? 4.110 -0.228 -17.629 1.00 95.44 793 GLU A CA 1
ATOM 6377 C C . GLU A 1 793 ? 3.225 0.797 -18.351 1.00 95.44 793 GLU A C 1
ATOM 6379 O O . GLU A 1 793 ? 3.189 0.823 -19.577 1.00 95.44 793 GLU A O 1
ATOM 6384 N N . HIS A 1 794 ? 2.621 1.734 -17.610 1.00 94.06 794 HIS A N 1
ATOM 6385 C CA . HIS A 1 794 ? 1.856 2.846 -18.186 1.00 94.06 794 HIS A CA 1
ATOM 6386 C C . HIS A 1 794 ? 2.728 3.746 -19.064 1.00 94.06 794 HIS A C 1
ATOM 6388 O O . HIS A 1 794 ? 2.281 4.199 -20.113 1.00 94.06 794 HIS A O 1
ATOM 6394 N N . ALA A 1 795 ? 3.975 4.011 -18.660 1.00 94.56 795 ALA A N 1
ATOM 6395 C CA . ALA A 1 795 ? 4.909 4.796 -19.466 1.00 94.56 795 ALA A CA 1
ATOM 6396 C C . ALA A 1 795 ? 5.283 4.070 -20.764 1.00 94.56 795 ALA A C 1
ATOM 6398 O O . ALA A 1 795 ? 5.395 4.714 -21.803 1.00 94.56 795 ALA A O 1
ATOM 6399 N N . ALA A 1 796 ? 5.451 2.744 -20.724 1.00 96.81 796 ALA A N 1
ATOM 6400 C CA . ALA A 1 796 ? 5.673 1.943 -21.923 1.00 96.81 796 ALA A CA 1
ATOM 6401 C C . ALA A 1 796 ? 4.462 2.010 -22.863 1.00 96.81 796 ALA A C 1
ATOM 6403 O O . ALA A 1 796 ? 4.642 2.245 -24.053 1.00 96.81 796 ALA A O 1
ATOM 6404 N N . GLU A 1 797 ? 3.240 1.878 -22.335 1.00 95.88 797 GLU A N 1
ATOM 6405 C CA . GLU A 1 797 ? 2.000 2.036 -23.112 1.00 95.88 797 GLU A CA 1
ATOM 6406 C C . GLU A 1 797 ? 1.930 3.413 -23.775 1.00 95.88 797 GLU A C 1
ATOM 6408 O O . GLU A 1 797 ? 1.660 3.510 -24.969 1.00 95.88 797 GLU A O 1
ATOM 6413 N N . GLU A 1 798 ? 2.226 4.474 -23.022 1.00 94.25 798 GLU A N 1
ATOM 6414 C CA . GLU A 1 798 ? 2.208 5.844 -23.529 1.00 94.25 798 GLU A CA 1
ATOM 6415 C C . GLU A 1 798 ? 3.227 6.064 -24.651 1.00 94.25 798 GLU A C 1
ATOM 6417 O O . GLU A 1 798 ? 2.892 6.617 -25.699 1.00 94.25 798 GLU A O 1
ATOM 6422 N N . VAL A 1 799 ? 4.462 5.587 -24.471 1.00 94.88 799 VAL A N 1
ATOM 6423 C CA . VAL A 1 799 ? 5.504 5.708 -25.496 1.00 94.88 799 VAL A CA 1
ATOM 6424 C C . VAL A 1 799 ? 5.174 4.863 -26.720 1.00 94.88 799 VAL A C 1
ATOM 6426 O O . VAL A 1 799 ? 5.349 5.347 -27.829 1.00 94.88 799 VAL A O 1
ATOM 6429 N N . VAL A 1 800 ? 4.680 3.634 -26.564 1.00 95.81 800 VAL A N 1
ATOM 6430 C CA . VAL A 1 800 ? 4.335 2.766 -27.702 1.00 95.81 800 VAL A CA 1
ATOM 6431 C C . VAL A 1 800 ? 3.181 3.355 -28.521 1.00 95.81 800 VAL A C 1
ATOM 6433 O O . VAL A 1 800 ? 3.229 3.306 -29.748 1.00 95.81 800 VAL A O 1
ATOM 6436 N N . ILE A 1 801 ? 2.183 3.973 -27.876 1.00 93.31 801 ILE A N 1
ATOM 6437 C CA . ILE A 1 801 ? 1.076 4.650 -28.571 1.00 93.31 801 ILE A CA 1
ATOM 6438 C C . ILE A 1 801 ? 1.562 5.920 -29.280 1.00 93.31 801 ILE A C 1
ATOM 6440 O O . ILE A 1 801 ? 1.277 6.109 -30.461 1.00 93.31 801 ILE A O 1
ATOM 6444 N N . ASN A 1 802 ? 2.293 6.784 -28.570 1.00 91.50 802 ASN A N 1
ATOM 6445 C CA . ASN A 1 802 ? 2.597 8.154 -28.999 1.00 91.50 802 ASN A CA 1
ATOM 6446 C C . ASN A 1 802 ? 4.076 8.358 -29.381 1.00 91.50 802 ASN A C 1
ATOM 6448 O O . ASN A 1 802 ? 4.600 9.472 -29.314 1.00 91.50 802 ASN A O 1
ATOM 6452 N N . ARG A 1 803 ? 4.776 7.293 -29.795 1.00 92.88 803 ARG A N 1
ATOM 6453 C CA . ARG A 1 803 ? 6.220 7.310 -30.097 1.00 92.88 803 ARG A CA 1
ATOM 6454 C C . ARG A 1 803 ? 6.602 8.426 -31.063 1.00 92.88 803 ARG A C 1
ATOM 6456 O O . ARG A 1 803 ? 7.527 9.189 -30.796 1.00 92.88 803 ARG A O 1
ATOM 6463 N N . GLU A 1 804 ? 5.897 8.503 -32.188 1.00 91.19 804 GLU A N 1
ATOM 6464 C CA . GLU A 1 804 ? 6.182 9.461 -33.262 1.00 91.19 804 GLU A CA 1
ATOM 6465 C C . GLU A 1 804 ? 6.016 10.902 -32.786 1.00 91.19 804 GLU A C 1
ATOM 6467 O O . GLU A 1 804 ? 6.852 11.753 -33.092 1.00 91.19 804 GLU A O 1
ATOM 6472 N N . PHE A 1 805 ? 5.005 11.155 -31.952 1.00 91.19 805 PHE A N 1
ATOM 6473 C CA . PHE A 1 805 ? 4.822 12.450 -31.318 1.00 91.19 805 PHE A CA 1
ATOM 6474 C C . PHE A 1 805 ? 6.030 12.821 -30.451 1.00 91.19 805 PHE A C 1
ATOM 6476 O O . PHE A 1 805 ? 6.571 13.914 -30.604 1.00 91.19 805 PHE A O 1
ATOM 6483 N N . TYR A 1 806 ? 6.488 11.933 -29.560 1.00 92.56 806 TYR A N 1
ATOM 6484 C CA . TYR A 1 806 ? 7.606 12.261 -28.669 1.00 92.56 806 TYR A CA 1
ATOM 6485 C C . TYR A 1 806 ? 8.923 12.450 -29.425 1.00 92.56 806 TYR A C 1
ATOM 6487 O O . TYR A 1 806 ? 9.704 13.336 -29.075 1.00 92.56 806 TYR A O 1
ATOM 6495 N N . VAL A 1 807 ? 9.162 11.657 -30.471 1.00 93.62 807 VAL A N 1
ATOM 6496 C CA . VAL A 1 807 ? 10.319 11.822 -31.363 1.00 93.62 807 VAL A CA 1
ATOM 6497 C C . VAL A 1 807 ? 10.257 13.182 -32.065 1.00 93.62 807 VAL A C 1
ATOM 6499 O O . VAL A 1 807 ? 11.205 13.963 -31.970 1.00 93.62 807 VAL A O 1
ATOM 6502 N N . SER A 1 808 ? 9.118 13.520 -32.680 1.00 91.38 808 SER A N 1
ATOM 6503 C CA . SER A 1 808 ? 8.895 14.819 -33.331 1.00 91.38 808 SER A CA 1
ATOM 6504 C C . SER A 1 808 ? 9.059 15.991 -32.357 1.00 91.38 808 SER A C 1
ATOM 6506 O O . SER A 1 808 ? 9.732 16.976 -32.661 1.00 91.38 808 SER A O 1
ATOM 6508 N N . TYR A 1 809 ? 8.512 15.865 -31.146 1.00 91.12 809 TYR A N 1
ATOM 6509 C CA . TYR A 1 809 ? 8.645 16.866 -30.092 1.00 91.12 809 TYR A CA 1
ATOM 6510 C C . TYR A 1 809 ? 10.110 17.109 -29.710 1.00 91.12 809 TYR A C 1
ATOM 6512 O O . TYR A 1 809 ? 10.532 18.258 -29.571 1.00 91.12 809 TYR A O 1
ATOM 6520 N N . LEU A 1 810 ? 10.908 16.047 -29.551 1.00 92.00 810 LEU A N 1
ATOM 6521 C CA . LEU A 1 810 ? 12.329 16.186 -29.236 1.00 92.00 810 LEU A CA 1
ATOM 6522 C C . LEU A 1 810 ? 13.082 16.880 -30.379 1.00 92.00 810 LEU A C 1
ATOM 6524 O O . LEU A 1 810 ? 13.858 17.795 -30.107 1.00 92.00 810 LEU A O 1
ATOM 6528 N N . HIS A 1 811 ? 12.804 16.552 -31.643 1.00 91.25 811 HIS A N 1
ATOM 6529 C CA . HIS A 1 811 ? 13.385 17.286 -32.773 1.00 91.25 811 HIS A CA 1
ATOM 6530 C C . HIS A 1 811 ? 13.012 18.776 -32.757 1.00 91.25 811 HIS A C 1
ATOM 6532 O O . HIS A 1 811 ? 13.904 19.623 -32.819 1.00 91.25 811 HIS A O 1
ATOM 6538 N N . PHE A 1 812 ? 11.733 19.104 -32.550 1.00 89.00 812 PHE A N 1
ATOM 6539 C CA . PHE A 1 812 ? 11.261 20.488 -32.423 1.00 89.00 812 PHE A CA 1
ATOM 6540 C C . PHE A 1 812 ? 11.968 21.252 -31.291 1.00 89.00 812 PHE A C 1
ATOM 6542 O O . PHE A 1 812 ? 12.359 22.411 -31.445 1.00 89.00 812 PHE A O 1
ATOM 6549 N N . ILE A 1 813 ? 12.166 20.612 -30.135 1.00 88.12 813 ILE A N 1
ATOM 6550 C CA . ILE A 1 813 ? 12.889 21.217 -29.011 1.00 88.12 813 ILE A CA 1
ATOM 6551 C C . ILE A 1 813 ? 14.367 21.434 -29.335 1.00 88.12 813 ILE A C 1
ATOM 6553 O O . ILE A 1 813 ? 14.922 22.448 -28.908 1.00 88.12 813 ILE A O 1
ATOM 6557 N N . GLY A 1 814 ? 14.997 20.521 -30.076 1.00 87.44 814 GLY A N 1
ATOM 6558 C CA . GLY A 1 814 ? 16.350 20.708 -30.598 1.00 87.44 814 GLY A CA 1
ATOM 6559 C C . GLY A 1 814 ? 16.441 21.962 -31.464 1.00 87.44 814 GLY A C 1
ATOM 6560 O O . GLY A 1 814 ? 17.241 22.846 -31.169 1.00 87.44 814 GLY A O 1
ATOM 6561 N N . GLU A 1 815 ? 15.552 22.098 -32.450 1.00 86.81 815 GLU A N 1
ATOM 6562 C CA . GLU A 1 815 ? 15.497 23.252 -33.360 1.00 86.81 815 GLU A CA 1
ATOM 6563 C C . GLU A 1 815 ? 15.223 24.580 -32.642 1.00 86.81 815 GLU A C 1
ATOM 6565 O O . GLU A 1 815 ? 15.807 25.611 -32.976 1.00 86.81 815 GLU A O 1
ATOM 6570 N N . LYS A 1 816 ? 14.358 24.571 -31.622 1.00 84.38 816 LYS A N 1
ATOM 6571 C CA . LYS A 1 816 ? 14.037 25.766 -30.828 1.00 84.38 816 LYS A CA 1
ATOM 6572 C C . LYS A 1 816 ? 15.240 26.283 -30.029 1.00 84.38 816 LYS A C 1
ATOM 6574 O O . LYS A 1 816 ? 15.268 27.455 -29.642 1.00 84.38 816 LYS A O 1
ATOM 6579 N N . LYS A 1 817 ? 16.221 25.432 -29.721 1.00 84.69 817 LYS A N 1
ATOM 6580 C CA . LYS A 1 817 ? 17.414 25.841 -28.973 1.00 84.69 817 LYS A CA 1
ATOM 6581 C C . LYS A 1 817 ? 18.371 26.585 -29.894 1.00 84.69 817 LYS A C 1
ATOM 6583 O O . LYS A 1 817 ? 18.626 26.168 -31.013 1.00 84.69 817 LYS A O 1
ATOM 6588 N N . GLY A 1 818 ? 18.972 27.667 -29.396 1.00 71.62 818 GLY A N 1
ATOM 6589 C CA . GLY A 1 818 ? 19.868 28.515 -30.196 1.00 71.62 818 GLY A CA 1
ATOM 6590 C C . GLY A 1 818 ? 21.121 27.814 -30.746 1.00 71.62 818 GLY A C 1
ATOM 6591 O O . GLY A 1 818 ? 21.759 28.356 -31.640 1.00 71.62 818 GLY A O 1
ATOM 6592 N N . ASN A 1 819 ? 21.473 26.631 -30.229 1.00 79.12 819 ASN A N 1
ATOM 6593 C CA . ASN A 1 819 ? 22.546 25.776 -30.745 1.00 79.12 819 ASN A CA 1
ATOM 6594 C C . ASN A 1 819 ? 22.046 24.608 -31.619 1.00 79.12 819 ASN A C 1
ATOM 6596 O O . ASN A 1 819 ? 22.878 23.892 -32.160 1.00 79.12 819 ASN A O 1
ATOM 6600 N N . GLY A 1 820 ? 20.732 24.389 -31.739 1.00 79.00 820 GLY A N 1
ATOM 6601 C CA . GLY A 1 820 ? 20.147 23.273 -32.490 1.00 79.00 820 GLY A CA 1
ATOM 6602 C C . GLY A 1 820 ? 20.318 21.890 -31.844 1.00 79.00 820 GLY A C 1
ATOM 6603 O O . GLY A 1 820 ? 19.916 20.891 -32.434 1.00 79.00 820 GLY A O 1
ATOM 6604 N N . GLU A 1 821 ? 20.927 21.796 -30.656 1.00 84.69 821 GLU A N 1
ATOM 6605 C CA . GLU A 1 821 ? 21.317 20.517 -30.052 1.00 84.69 821 GLU A CA 1
ATOM 6606 C C . GLU A 1 821 ? 20.454 20.156 -28.839 1.00 84.69 821 GLU A C 1
ATOM 6608 O O . GLU A 1 821 ? 20.199 20.966 -27.937 1.00 84.69 821 GLU A O 1
ATOM 6613 N N . LEU A 1 822 ? 20.069 18.882 -28.771 1.00 88.12 822 LEU A N 1
ATOM 6614 C CA . LEU A 1 822 ? 19.472 18.287 -27.582 1.00 88.12 822 LEU A CA 1
ATOM 6615 C C . LEU A 1 822 ? 20.480 18.231 -26.431 1.00 88.12 822 LEU A C 1
ATOM 6617 O O . LEU A 1 822 ? 21.675 18.003 -26.619 1.00 88.12 822 LEU A O 1
ATOM 6621 N N . ASN A 1 823 ? 19.993 18.385 -25.199 1.00 88.62 823 ASN A N 1
ATOM 6622 C CA . ASN A 1 823 ? 20.815 18.075 -24.037 1.00 88.62 823 ASN A CA 1
ATOM 6623 C C . ASN A 1 823 ? 21.039 16.549 -23.952 1.00 88.62 823 ASN A C 1
ATOM 6625 O O . ASN A 1 823 ? 20.280 15.765 -24.514 1.00 88.62 823 ASN A O 1
ATOM 6629 N N . HIS A 1 824 ? 22.061 16.104 -23.215 1.00 89.31 824 HIS A N 1
ATOM 6630 C CA . HIS A 1 824 ? 22.393 14.672 -23.136 1.00 89.31 824 HIS A CA 1
ATOM 6631 C C . HIS A 1 824 ? 21.240 13.771 -22.665 1.00 89.31 824 HIS A C 1
ATOM 6633 O O . HIS A 1 824 ? 21.177 12.613 -23.063 1.00 89.31 824 HIS A O 1
ATOM 6639 N N . MET A 1 825 ? 20.352 14.268 -21.799 1.00 89.94 825 MET A N 1
ATOM 6640 C CA . MET A 1 825 ? 19.217 13.487 -21.308 1.00 89.94 825 MET A CA 1
ATOM 6641 C C . MET A 1 825 ? 18.164 13.312 -22.405 1.00 89.94 825 MET A C 1
ATOM 6643 O O . MET A 1 825 ? 17.743 12.190 -22.656 1.00 89.94 825 MET A O 1
ATOM 6647 N N . GLU A 1 826 ? 17.801 14.396 -23.088 1.00 92.38 826 GLU A N 1
ATOM 6648 C CA . GLU A 1 826 ? 16.887 14.392 -24.235 1.00 92.38 826 GLU A CA 1
ATOM 6649 C C . GLU A 1 826 ? 17.435 13.540 -25.386 1.00 92.38 826 GLU A C 1
ATOM 6651 O O . GLU A 1 826 ? 16.710 12.719 -25.935 1.00 92.38 826 GLU A O 1
ATOM 6656 N N . ALA A 1 827 ? 18.727 13.674 -25.705 1.00 93.69 827 ALA A N 1
ATOM 6657 C CA . ALA A 1 827 ? 19.387 12.877 -26.735 1.00 93.69 827 ALA A CA 1
ATOM 6658 C C . ALA A 1 827 ? 19.371 11.378 -26.397 1.00 93.69 827 ALA A C 1
ATOM 6660 O O . ALA A 1 827 ? 19.158 10.552 -27.278 1.00 93.69 827 ALA A O 1
ATOM 6661 N N . ASN A 1 828 ? 19.545 11.012 -25.121 1.00 95.38 828 ASN A N 1
ATOM 6662 C CA . ASN A 1 828 ? 19.406 9.622 -24.682 1.00 95.38 828 ASN A CA 1
ATOM 6663 C C . ASN A 1 828 ? 17.964 9.111 -24.797 1.00 95.38 828 ASN A C 1
ATOM 6665 O O . ASN A 1 828 ? 17.779 7.947 -25.135 1.00 95.38 828 ASN A O 1
ATOM 6669 N N . VAL A 1 829 ? 16.956 9.945 -24.516 1.00 95.50 829 VAL A N 1
ATOM 6670 C CA . VAL A 1 829 ? 15.544 9.565 -24.707 1.00 95.50 829 VAL A CA 1
ATOM 6671 C C . VAL A 1 829 ? 15.249 9.348 -26.190 1.00 95.50 829 VAL A C 1
ATOM 6673 O O . VAL A 1 829 ? 14.717 8.300 -26.539 1.00 95.50 829 VAL A O 1
ATOM 6676 N N . LEU A 1 830 ? 15.660 10.276 -27.062 1.00 96.25 830 LEU A N 1
ATOM 6677 C CA . LEU A 1 830 ? 15.501 10.134 -28.512 1.00 96.25 830 LEU A CA 1
ATOM 6678 C C . LEU A 1 830 ? 16.171 8.849 -29.014 1.00 96.25 830 LEU A C 1
ATOM 6680 O O . LEU A 1 830 ? 15.522 8.012 -29.632 1.00 96.25 830 LEU A O 1
ATOM 6684 N N . LYS A 1 831 ? 17.436 8.642 -28.632 1.00 96.62 831 LYS A N 1
ATOM 6685 C CA . LYS A 1 831 ? 18.205 7.441 -28.969 1.00 96.62 831 LYS A CA 1
ATOM 6686 C C . LYS A 1 831 ? 17.498 6.157 -28.532 1.00 96.62 831 LYS A C 1
ATOM 6688 O O . LYS A 1 831 ? 17.483 5.187 -29.276 1.00 96.62 831 LYS A O 1
ATOM 6693 N N . ALA A 1 832 ? 16.913 6.141 -27.336 1.00 97.31 832 ALA A N 1
ATOM 6694 C CA . ALA A 1 832 ? 16.168 4.991 -26.834 1.00 97.31 832 ALA A CA 1
ATOM 6695 C C . ALA A 1 832 ? 14.870 4.735 -27.618 1.00 97.31 832 ALA A C 1
ATOM 6697 O O . ALA A 1 832 ? 14.487 3.585 -27.806 1.00 97.31 832 ALA A O 1
ATOM 6698 N N . PHE A 1 833 ? 14.191 5.790 -28.074 1.00 96.75 833 PHE A N 1
ATOM 6699 C CA . PHE A 1 833 ? 12.951 5.677 -28.850 1.00 96.75 833 PHE A CA 1
ATOM 6700 C C . PHE A 1 833 ? 13.210 5.271 -30.308 1.00 96.75 833 PHE A C 1
ATOM 6702 O O . PHE A 1 833 ? 12.283 4.870 -31.008 1.00 96.75 833 PHE A O 1
ATOM 6709 N N . GLU A 1 834 ? 14.451 5.339 -30.778 1.00 95.56 834 GLU A N 1
ATOM 6710 C CA . GLU A 1 834 ? 14.883 4.855 -32.095 1.00 95.56 834 GLU A CA 1
ATOM 6711 C C . GLU A 1 834 ? 15.545 3.466 -32.037 1.00 95.56 834 GLU A C 1
ATOM 6713 O O . GLU A 1 834 ? 15.700 2.815 -33.068 1.00 95.56 834 GLU A O 1
ATOM 6718 N N . ASP A 1 835 ? 15.897 2.987 -30.842 1.00 97.31 835 ASP A N 1
ATOM 6719 C CA . ASP A 1 835 ? 16.600 1.722 -30.624 1.00 97.31 835 ASP A CA 1
ATOM 6720 C C . ASP A 1 835 ? 15.642 0.518 -30.621 1.00 97.31 835 ASP A C 1
ATOM 6722 O O . ASP A 1 835 ? 14.829 0.348 -29.709 1.00 97.31 835 ASP A O 1
ATOM 6726 N N . VAL A 1 836 ? 15.758 -0.352 -31.629 1.00 97.69 836 VAL A N 1
ATOM 6727 C CA . VAL A 1 836 ? 14.881 -1.524 -31.824 1.00 97.69 836 VAL A CA 1
ATOM 6728 C C . VAL A 1 836 ? 14.858 -2.477 -30.615 1.00 97.69 836 VAL A C 1
ATOM 6730 O O . VAL A 1 836 ? 13.756 -2.845 -30.193 1.00 97.69 836 VAL A O 1
ATOM 6733 N N . PRO A 1 837 ? 15.990 -2.861 -29.989 1.00 98.12 837 PRO A N 1
ATOM 6734 C CA . PRO A 1 837 ? 15.952 -3.699 -28.790 1.00 98.12 837 PRO A CA 1
ATOM 6735 C C . PRO A 1 837 ? 15.271 -3.006 -27.600 1.00 98.12 837 PRO A C 1
ATOM 6737 O O . PRO A 1 837 ? 14.464 -3.628 -26.912 1.00 98.12 837 PRO A O 1
ATOM 6740 N N . THR A 1 838 ? 15.502 -1.704 -27.384 1.00 98.12 838 THR A N 1
ATOM 6741 C CA . THR A 1 838 ? 14.785 -0.943 -26.343 1.00 98.12 838 THR A CA 1
ATOM 6742 C C . THR A 1 838 ? 13.273 -0.906 -26.598 1.00 98.12 838 THR A C 1
ATOM 6744 O O . THR A 1 838 ? 12.490 -1.128 -25.672 1.00 98.12 838 THR A O 1
ATOM 6747 N N . LEU A 1 839 ? 12.843 -0.674 -27.843 1.00 98.25 839 LEU A N 1
ATOM 6748 C CA . LEU A 1 839 ? 11.425 -0.720 -28.223 1.00 98.25 839 LEU A CA 1
ATOM 6749 C C . LEU A 1 839 ? 10.830 -2.123 -28.057 1.00 98.25 839 LEU A C 1
ATOM 6751 O O . LEU A 1 839 ? 9.685 -2.250 -27.629 1.00 98.25 839 LEU A O 1
ATOM 6755 N N . THR A 1 840 ? 11.610 -3.171 -28.332 1.00 98.56 840 THR A N 1
ATOM 6756 C CA . THR A 1 840 ? 11.210 -4.564 -28.092 1.00 98.56 840 THR A CA 1
ATOM 6757 C C . THR A 1 840 ? 10.880 -4.779 -26.618 1.00 98.56 840 THR A C 1
ATOM 6759 O O . THR A 1 840 ? 9.803 -5.277 -26.296 1.00 98.56 840 THR A O 1
ATOM 6762 N N . GLU A 1 841 ? 11.749 -4.333 -25.708 1.00 98.56 841 GLU A N 1
ATOM 6763 C CA . GLU A 1 841 ? 11.491 -4.416 -24.267 1.00 98.56 841 GLU A CA 1
ATOM 6764 C C . GLU A 1 841 ? 10.251 -3.608 -23.836 1.00 98.56 841 GLU A C 1
ATOM 6766 O O . GLU A 1 841 ? 9.486 -4.069 -22.988 1.00 98.56 841 GLU A O 1
ATOM 6771 N N . MET A 1 842 ? 10.011 -2.426 -24.422 1.00 98.50 842 MET A N 1
ATOM 6772 C CA . MET A 1 842 ? 8.803 -1.632 -24.142 1.00 98.50 842 MET A CA 1
ATOM 6773 C C . MET A 1 842 ? 7.529 -2.349 -24.596 1.00 98.50 842 MET A C 1
ATOM 6775 O O . MET A 1 842 ? 6.556 -2.389 -23.845 1.00 98.50 842 MET A O 1
ATOM 6779 N N . VAL A 1 843 ? 7.534 -2.956 -25.786 1.00 98.56 843 VAL A N 1
ATOM 6780 C CA . VAL A 1 843 ? 6.390 -3.733 -26.282 1.00 98.56 843 VAL A CA 1
ATOM 6781 C C . VAL A 1 843 ? 6.118 -4.944 -25.388 1.00 98.56 843 VAL A C 1
ATOM 6783 O O . VAL A 1 843 ? 4.960 -5.214 -25.080 1.00 98.56 843 VAL A O 1
ATOM 6786 N N . VAL A 1 844 ? 7.150 -5.626 -24.881 1.00 98.69 844 VAL A N 1
ATOM 6787 C CA . VAL A 1 844 ? 6.970 -6.710 -23.897 1.00 98.69 844 VAL A CA 1
ATOM 6788 C C . VAL A 1 844 ? 6.279 -6.208 -22.622 1.00 98.69 844 VAL A C 1
ATOM 6790 O O . VAL A 1 844 ? 5.356 -6.863 -22.139 1.00 98.69 844 VAL A O 1
ATOM 6793 N N . LEU A 1 845 ? 6.674 -5.039 -22.098 1.00 98.50 845 LEU A N 1
ATOM 6794 C CA . LEU A 1 845 ? 6.016 -4.429 -20.933 1.00 98.50 845 LEU A CA 1
ATOM 6795 C C . LEU A 1 845 ? 4.543 -4.096 -21.211 1.00 98.50 845 LEU A C 1
ATOM 6797 O O . LEU A 1 845 ? 3.703 -4.345 -20.350 1.00 98.50 845 LEU A O 1
ATOM 6801 N N . VAL A 1 846 ? 4.216 -3.588 -22.405 1.00 98.25 846 VAL A N 1
ATOM 6802 C CA . VAL A 1 846 ? 2.825 -3.330 -22.824 1.00 98.25 846 VAL A CA 1
ATOM 6803 C C . VAL A 1 846 ? 2.012 -4.622 -22.853 1.00 98.25 846 VAL A C 1
ATOM 6805 O O . VAL A 1 846 ? 0.929 -4.680 -22.271 1.00 98.25 846 VAL A O 1
ATOM 6808 N N . LEU A 1 847 ? 2.543 -5.674 -23.480 1.00 98.31 847 LEU A N 1
ATOM 6809 C CA . LEU A 1 847 ? 1.871 -6.970 -23.561 1.00 98.31 847 LEU A CA 1
ATOM 6810 C C . LEU A 1 847 ? 1.637 -7.566 -22.168 1.00 98.31 847 LEU A C 1
ATOM 6812 O O . LEU A 1 847 ? 0.526 -7.994 -21.868 1.00 98.31 847 LEU A O 1
ATOM 6816 N N . TYR A 1 848 ? 2.639 -7.537 -21.285 1.00 98.50 848 TYR A N 1
ATOM 6817 C CA . TYR A 1 848 ? 2.487 -8.013 -19.907 1.00 98.50 848 TYR A CA 1
ATOM 6818 C C . TYR A 1 848 ? 1.494 -7.168 -19.096 1.00 98.50 848 TYR A C 1
ATOM 6820 O O . TYR A 1 848 ? 0.688 -7.715 -18.337 1.00 98.50 848 TYR A O 1
ATOM 6828 N N . SER A 1 849 ? 1.516 -5.845 -19.276 1.00 97.50 849 SER A N 1
ATOM 6829 C CA . SER A 1 849 ? 0.583 -4.929 -18.620 1.00 97.50 849 SER A CA 1
ATOM 6830 C C . SER A 1 849 ? -0.863 -5.298 -18.938 1.00 97.50 849 SER A C 1
ATOM 6832 O O . SER A 1 849 ? -1.670 -5.518 -18.037 1.00 97.50 849 SER A O 1
ATOM 6834 N N . GLN A 1 850 ? -1.173 -5.441 -20.227 1.00 97.19 850 GLN A N 1
ATOM 6835 C CA . GLN A 1 850 ? -2.526 -5.704 -20.709 1.00 97.19 850 GLN A CA 1
ATOM 6836 C C . GLN A 1 850 ? -2.969 -7.159 -20.484 1.00 97.19 850 GLN A C 1
ATOM 6838 O O . GLN A 1 850 ? -4.150 -7.396 -20.240 1.00 97.19 850 GLN A O 1
ATOM 6843 N N . ALA A 1 851 ? -2.041 -8.122 -20.524 1.00 97.75 851 ALA A N 1
ATOM 6844 C CA . ALA A 1 851 ? -2.338 -9.543 -20.343 1.00 97.75 851 ALA A CA 1
ATOM 6845 C C . ALA A 1 851 ? -2.468 -9.963 -18.870 1.00 97.75 851 ALA A C 1
ATOM 6847 O O . ALA A 1 851 ? -3.296 -10.813 -18.552 1.00 97.75 851 ALA A O 1
ATOM 6848 N N . ILE A 1 852 ? -1.652 -9.397 -17.972 1.00 98.00 852 ILE A N 1
ATOM 6849 C CA . ILE A 1 852 ? -1.532 -9.842 -16.573 1.00 98.00 852 ILE A CA 1
ATOM 6850 C C . ILE A 1 852 ? -1.760 -8.691 -15.600 1.00 98.00 852 ILE A C 1
ATOM 6852 O O . ILE A 1 852 ? -2.687 -8.754 -14.796 1.00 98.00 852 ILE A O 1
ATOM 6856 N N . SER A 1 853 ? -0.915 -7.654 -15.654 1.00 96.00 853 SER A N 1
ATOM 6857 C CA . SER A 1 853 ? -0.821 -6.633 -14.597 1.00 96.00 853 SER A CA 1
ATOM 6858 C C . SER A 1 853 ? -2.160 -5.919 -14.379 1.00 96.00 853 SER A C 1
ATOM 6860 O O . SER A 1 853 ? -2.659 -5.855 -13.258 1.00 96.00 853 SER A O 1
ATOM 6862 N N . GLN A 1 854 ? -2.790 -5.438 -15.450 1.00 94.75 854 GLN A N 1
ATOM 6863 C CA . GLN A 1 854 ? -4.042 -4.683 -15.400 1.00 94.75 854 GLN A CA 1
ATOM 6864 C C . GLN A 1 854 ? -5.255 -5.550 -15.018 1.00 94.75 854 GLN A C 1
ATOM 6866 O O . GLN A 1 854 ? -5.964 -5.164 -14.084 1.00 94.75 854 GLN A O 1
ATOM 6871 N N . PRO A 1 855 ? -5.496 -6.724 -15.641 1.00 95.19 855 PRO A N 1
ATOM 6872 C CA . PRO A 1 855 ? -6.522 -7.662 -15.177 1.00 95.19 855 PRO A CA 1
ATOM 6873 C C . PRO A 1 855 ? -6.366 -8.069 -13.706 1.00 95.19 855 PRO A C 1
ATOM 6875 O O . PRO A 1 855 ? -7.328 -8.042 -12.938 1.00 95.19 855 PRO A O 1
ATOM 6878 N N . TYR A 1 856 ? -5.139 -8.390 -13.283 1.00 95.50 856 TYR A N 1
ATOM 6879 C CA . TYR A 1 856 ? -4.850 -8.737 -11.894 1.00 95.50 856 TYR A CA 1
ATOM 6880 C C . TYR A 1 856 ? -5.203 -7.577 -10.960 1.00 95.50 856 TYR A C 1
ATOM 6882 O O . TYR A 1 856 ? -5.891 -7.766 -9.955 1.00 95.50 856 TYR A O 1
ATOM 6890 N N . MET A 1 857 ? -4.794 -6.360 -11.330 1.00 91.88 857 MET A N 1
ATOM 6891 C CA . MET A 1 857 ? -5.079 -5.162 -10.555 1.00 91.88 857 MET A CA 1
ATOM 6892 C C . MET A 1 857 ? -6.568 -4.842 -10.453 1.00 91.88 857 MET A C 1
ATOM 6894 O O . MET A 1 857 ? -7.036 -4.484 -9.373 1.00 91.88 857 MET A O 1
ATOM 6898 N N . ARG A 1 858 ? -7.321 -5.027 -11.540 1.00 89.00 858 ARG A N 1
ATOM 6899 C CA . ARG A 1 858 ? -8.783 -4.890 -11.567 1.00 89.00 858 ARG A CA 1
ATOM 6900 C C . ARG A 1 858 ? -9.454 -5.824 -10.563 1.00 89.00 858 ARG A C 1
ATOM 6902 O O . ARG A 1 858 ? -10.400 -5.417 -9.897 1.00 89.00 858 ARG A O 1
ATOM 6909 N N . PHE A 1 859 ? -8.952 -7.051 -10.431 1.00 89.69 859 PHE A N 1
ATOM 6910 C CA . PHE A 1 859 ? -9.500 -8.021 -9.490 1.00 89.69 859 PHE A CA 1
ATOM 6911 C C . PHE A 1 859 ? -9.174 -7.670 -8.034 1.00 89.69 859 PHE A C 1
ATOM 6913 O O . PHE A 1 859 ? -10.062 -7.697 -7.187 1.00 89.69 859 PHE A O 1
ATOM 6920 N N . VAL A 1 860 ? -7.919 -7.331 -7.720 1.00 90.19 860 VAL A N 1
ATOM 6921 C CA . VAL A 1 860 ? -7.508 -7.101 -6.320 1.00 90.19 860 VAL A CA 1
ATOM 6922 C C . VAL A 1 860 ? -7.927 -5.732 -5.771 1.00 90.19 860 VAL A C 1
ATOM 6924 O O . VAL A 1 860 ? -7.991 -5.577 -4.556 1.00 90.19 860 VAL A O 1
ATOM 6927 N N . ARG A 1 861 ? -8.228 -4.753 -6.638 1.00 85.56 861 ARG A N 1
ATOM 6928 C CA . ARG A 1 861 ? -8.726 -3.409 -6.273 1.00 85.56 861 ARG A CA 1
ATOM 6929 C C . ARG A 1 861 ? -10.237 -3.238 -6.459 1.00 85.56 861 ARG A C 1
ATOM 6931 O O . ARG A 1 861 ? -10.698 -2.120 -6.695 1.00 85.56 861 ARG A O 1
ATOM 6938 N N . LYS A 1 862 ? -11.026 -4.315 -6.387 1.00 73.69 862 LYS A N 1
ATOM 6939 C CA . LYS A 1 862 ? -12.490 -4.173 -6.362 1.00 73.69 862 LYS A CA 1
ATOM 6940 C C . LYS A 1 862 ? -12.905 -3.155 -5.293 1.00 73.69 862 LYS A C 1
ATOM 6942 O O . LYS A 1 862 ? -12.263 -3.050 -4.249 1.00 73.69 862 LYS A O 1
ATOM 6947 N N . SER A 1 863 ? -13.932 -2.363 -5.607 1.00 56.44 863 SER A N 1
ATOM 6948 C CA . SER A 1 863 ? -14.354 -1.226 -4.777 1.00 56.44 863 SER A CA 1
ATOM 6949 C C . SER A 1 863 ? -14.648 -1.638 -3.329 1.00 56.44 863 SER A C 1
ATOM 6951 O O . SER A 1 863 ? -14.990 -2.790 -3.076 1.00 56.44 863 SER A O 1
ATOM 6953 N N . ASP A 1 864 ? -14.612 -0.692 -2.384 1.00 50.94 864 ASP A N 1
ATOM 6954 C CA . ASP A 1 864 ? -14.912 -0.940 -0.959 1.00 50.94 864 ASP A CA 1
ATOM 6955 C C . ASP A 1 864 ? -16.322 -1.525 -0.697 1.00 50.94 864 ASP A C 1
ATOM 6957 O O . ASP A 1 864 ? -16.623 -1.939 0.420 1.00 50.94 864 ASP A O 1
ATOM 6961 N N . GLN A 1 865 ? -17.207 -1.564 -1.701 1.00 45.94 865 GLN A N 1
ATOM 6962 C CA . GLN A 1 865 ? -18.515 -2.226 -1.618 1.00 45.94 865 GLN A CA 1
ATOM 6963 C C . GLN A 1 865 ? -18.464 -3.725 -1.982 1.00 45.94 865 GLN A C 1
ATOM 6965 O O . GLN A 1 865 ? -19.383 -4.460 -1.631 1.00 45.94 865 GLN A O 1
ATOM 6970 N N . GLU A 1 866 ? -17.387 -4.174 -2.634 1.00 59.44 866 GLU A N 1
ATOM 6971 C CA . GLU A 1 866 ? -17.075 -5.553 -3.041 1.00 59.44 866 GLU A CA 1
ATOM 6972 C C . GLU A 1 866 ? -15.714 -5.973 -2.453 1.00 59.44 866 GLU A C 1
ATOM 6974 O O . GLU A 1 866 ? -14.776 -6.347 -3.166 1.00 59.44 866 GLU A O 1
ATOM 6979 N N . LEU A 1 867 ? -15.590 -5.846 -1.129 1.00 66.44 867 LEU A N 1
ATOM 6980 C CA . LEU A 1 867 ? -14.365 -6.146 -0.394 1.00 66.44 867 LEU A CA 1
ATOM 6981 C C . LEU A 1 867 ? -13.851 -7.553 -0.733 1.00 66.44 867 LEU A C 1
ATOM 6983 O O . LEU A 1 867 ? -14.487 -8.561 -0.438 1.00 66.44 867 LEU A O 1
ATOM 6987 N N . THR A 1 868 ? -12.670 -7.611 -1.344 1.00 84.44 868 THR A N 1
ATOM 6988 C CA . THR A 1 868 ? -11.977 -8.868 -1.637 1.00 84.44 868 THR A CA 1
ATOM 6989 C C . THR A 1 868 ? -11.108 -9.235 -0.444 1.00 84.44 868 THR A C 1
ATOM 6991 O O . THR A 1 868 ? -10.280 -8.428 -0.031 1.00 84.44 868 THR A O 1
ATOM 6994 N N . ASN A 1 869 ? -11.284 -10.428 0.124 1.00 91.00 869 ASN A N 1
ATOM 6995 C CA . ASN A 1 869 ? -10.418 -10.912 1.195 1.00 91.00 869 ASN A CA 1
ATOM 6996 C C . ASN A 1 869 ? -9.142 -11.516 0.595 1.00 91.00 869 ASN A C 1
ATOM 6998 O O . ASN A 1 869 ? -9.203 -12.320 -0.336 1.00 91.00 869 ASN A O 1
ATOM 7002 N N . LEU A 1 870 ? -7.973 -11.173 1.144 1.00 93.44 870 LEU A N 1
ATOM 7003 C CA . LEU A 1 870 ? -6.695 -11.751 0.721 1.00 93.44 870 LEU A CA 1
ATOM 7004 C C . LEU A 1 870 ? -6.700 -13.282 0.824 1.00 93.44 870 LEU A C 1
ATOM 7006 O O . LEU A 1 870 ? -6.092 -13.943 -0.016 1.00 93.44 870 LEU A O 1
ATOM 7010 N N . LEU A 1 871 ? -7.395 -13.847 1.819 1.00 93.81 871 LEU A N 1
ATOM 7011 C CA . LEU A 1 871 ? -7.461 -15.296 2.058 1.00 93.81 871 LEU A CA 1
ATOM 7012 C C . LEU A 1 871 ? -8.073 -16.096 0.897 1.00 93.81 871 LEU A C 1
ATOM 7014 O O . LEU A 1 871 ? -7.849 -17.309 0.809 1.00 93.81 871 LEU A O 1
ATOM 7018 N N . ASP A 1 872 ? -8.805 -15.419 0.012 1.00 92.00 872 ASP A N 1
ATOM 7019 C CA . ASP A 1 872 ? -9.540 -16.018 -1.103 1.00 92.00 872 ASP A CA 1
ATOM 7020 C C . ASP A 1 872 ? -8.814 -15.841 -2.447 1.00 92.00 872 ASP A C 1
ATOM 7022 O O . ASP A 1 872 ? -9.314 -16.246 -3.493 1.00 92.00 872 ASP A O 1
ATOM 7026 N N . LEU A 1 873 ? -7.605 -15.263 -2.440 1.00 93.69 873 LEU A N 1
ATOM 7027 C CA . LEU A 1 873 ? -6.839 -14.977 -3.659 1.00 93.69 873 LEU A CA 1
ATOM 7028 C C . LEU A 1 873 ? -6.012 -16.151 -4.195 1.00 93.69 873 LEU A C 1
ATOM 7030 O O . LEU A 1 873 ? -5.457 -16.038 -5.287 1.00 93.69 873 LEU A O 1
ATOM 7034 N N . GLY A 1 874 ? -5.952 -17.279 -3.481 1.00 94.50 874 GLY A N 1
ATOM 7035 C CA . GLY A 1 874 ? -5.215 -18.472 -3.923 1.00 94.50 874 GLY A CA 1
ATOM 7036 C C . GLY A 1 874 ? -5.556 -18.899 -5.362 1.00 94.50 874 GLY A C 1
ATOM 7037 O O . GLY A 1 874 ? -4.648 -18.956 -6.194 1.00 94.50 874 GLY A O 1
ATOM 7038 N N . PRO A 1 875 ? -6.847 -19.093 -5.708 1.00 95.00 875 PRO A N 1
ATOM 7039 C CA . PRO A 1 875 ? -7.263 -19.428 -7.071 1.00 95.00 875 PRO A CA 1
ATOM 7040 C C . PRO A 1 875 ? -6.851 -18.394 -8.128 1.00 95.00 875 PRO A C 1
ATOM 7042 O O . PRO A 1 875 ? -6.453 -18.772 -9.228 1.00 95.00 875 PRO A O 1
ATOM 7045 N N . LEU A 1 876 ? -6.891 -17.094 -7.804 1.00 95.69 876 LEU A N 1
ATOM 7046 C CA . LEU A 1 876 ? -6.435 -16.040 -8.716 1.00 95.69 876 LEU A CA 1
ATOM 7047 C C . LEU A 1 876 ? -4.930 -16.164 -8.984 1.00 95.69 876 LEU A C 1
ATOM 7049 O O . LEU A 1 876 ? -4.492 -16.051 -10.126 1.00 95.69 876 LEU A O 1
ATOM 7053 N N . HIS A 1 877 ? -4.123 -16.401 -7.947 1.00 96.94 877 HIS A N 1
ATOM 7054 C CA . HIS A 1 877 ? -2.678 -16.585 -8.107 1.00 96.94 877 HIS A CA 1
ATOM 7055 C C . HIS A 1 877 ? -2.348 -17.843 -8.913 1.00 96.94 877 HIS A C 1
ATOM 7057 O O . HIS A 1 877 ? -1.422 -17.811 -9.724 1.00 96.94 877 HIS A O 1
ATOM 7063 N N . ASP A 1 878 ? -3.113 -18.923 -8.748 1.00 97.06 878 ASP A N 1
ATOM 7064 C CA . ASP A 1 878 ? -3.005 -20.114 -9.595 1.00 97.06 878 ASP A CA 1
ATOM 7065 C C . ASP A 1 878 ? -3.342 -19.808 -11.056 1.00 97.06 878 ASP A C 1
ATOM 7067 O O . ASP A 1 878 ? -2.569 -20.164 -11.947 1.00 97.06 878 ASP A O 1
ATOM 7071 N N . GLN A 1 879 ? -4.419 -19.061 -11.307 1.00 97.56 879 GLN A N 1
ATOM 7072 C CA . GLN A 1 879 ? -4.794 -18.620 -12.650 1.00 97.56 879 GLN A CA 1
ATOM 7073 C C . GLN A 1 879 ? -3.706 -17.752 -13.300 1.00 97.56 879 GLN A C 1
ATOM 7075 O O . GLN A 1 879 ? -3.386 -17.957 -14.468 1.00 97.56 879 GLN A O 1
ATOM 7080 N N . VAL A 1 880 ? -3.081 -16.833 -12.554 1.00 98.12 880 VAL A N 1
ATOM 7081 C CA . VAL A 1 880 ? -1.959 -16.013 -13.050 1.00 98.12 880 VAL A CA 1
ATOM 7082 C C . VAL A 1 880 ? -0.778 -16.885 -13.473 1.00 98.12 880 VAL A C 1
ATOM 7084 O O . VAL A 1 880 ? -0.217 -16.672 -14.549 1.00 98.12 880 VAL A O 1
ATOM 7087 N N . LYS A 1 881 ? -0.406 -17.875 -12.650 1.00 98.56 881 LYS A N 1
ATOM 7088 C CA . LYS A 1 881 ? 0.700 -18.799 -12.952 1.00 98.56 881 LYS A CA 1
ATOM 7089 C C . LYS A 1 881 ? 0.392 -19.635 -14.196 1.00 98.56 881 LYS A C 1
ATOM 7091 O O . LYS A 1 881 ? 1.233 -19.727 -15.089 1.00 98.56 881 LYS A O 1
ATOM 7096 N N . ILE A 1 882 ? -0.825 -20.173 -14.289 1.00 98.50 882 ILE A N 1
ATOM 7097 C CA . ILE A 1 882 ? -1.292 -20.931 -15.457 1.00 98.50 882 ILE A CA 1
ATOM 7098 C C . ILE A 1 882 ? -1.255 -20.059 -16.715 1.00 98.50 882 ILE A C 1
ATOM 7100 O O . ILE A 1 882 ? -0.703 -20.490 -17.723 1.00 98.50 882 ILE A O 1
ATOM 7104 N N . HIS A 1 883 ? -1.771 -18.829 -16.656 1.00 98.50 883 HIS A N 1
ATOM 7105 C CA . HIS A 1 883 ? -1.801 -17.932 -17.815 1.00 98.50 883 HIS A CA 1
ATOM 7106 C C . HIS A 1 883 ? -0.393 -17.535 -18.275 1.00 98.50 883 HIS A C 1
ATOM 7108 O O . HIS A 1 883 ? -0.084 -17.575 -19.465 1.00 98.50 883 HIS A O 1
ATOM 7114 N N . CYS A 1 884 ? 0.517 -17.247 -17.335 1.00 98.69 884 CYS A N 1
ATOM 7115 C CA . CYS A 1 884 ? 1.926 -17.020 -17.668 1.00 98.69 884 CYS A CA 1
ATOM 7116 C C . CYS A 1 884 ? 2.538 -18.232 -18.383 1.00 98.69 884 CYS A C 1
ATOM 7118 O O . CYS A 1 884 ? 3.219 -18.060 -19.392 1.00 98.69 884 CYS A O 1
ATOM 7120 N N . GLN A 1 885 ? 2.281 -19.448 -17.891 1.00 98.69 885 GLN A N 1
ATOM 7121 C CA . GLN A 1 885 ? 2.775 -20.678 -18.508 1.00 98.69 885 GLN A CA 1
ATOM 7122 C C . GLN A 1 885 ? 2.181 -20.895 -19.909 1.00 98.69 885 GLN A C 1
ATOM 7124 O O . GLN A 1 885 ? 2.920 -21.206 -20.838 1.00 98.69 885 GLN A O 1
ATOM 7129 N N . GLN A 1 886 ? 0.883 -20.644 -20.099 1.00 98.38 886 GLN A N 1
ATOM 7130 C CA . GLN A 1 886 ? 0.226 -20.735 -21.407 1.00 98.38 886 GLN A CA 1
ATOM 7131 C C . GLN A 1 886 ? 0.858 -19.793 -22.440 1.00 98.38 886 GLN A C 1
ATOM 7133 O O . GLN A 1 886 ? 1.077 -20.198 -23.580 1.00 98.38 886 GLN A O 1
ATOM 7138 N N . ILE A 1 887 ? 1.207 -18.565 -22.043 1.00 98.50 887 ILE A N 1
ATOM 7139 C CA . ILE A 1 887 ? 1.900 -17.598 -22.910 1.00 98.50 887 ILE A CA 1
ATOM 7140 C C . ILE A 1 887 ? 3.345 -18.034 -23.194 1.00 98.50 887 ILE A C 1
ATOM 7142 O O . ILE A 1 887 ? 3.844 -17.835 -24.300 1.00 98.50 887 ILE A O 1
ATOM 7146 N N . VAL A 1 888 ? 4.028 -18.646 -22.222 1.00 98.50 888 VAL A N 1
ATOM 7147 C CA . VAL A 1 888 ? 5.367 -19.223 -22.429 1.00 98.50 888 VAL A CA 1
ATOM 7148 C C . VAL A 1 888 ? 5.328 -20.365 -23.446 1.00 98.50 888 VAL A C 1
ATOM 7150 O O . VAL A 1 888 ? 6.203 -20.430 -24.312 1.00 98.50 888 VAL A O 1
ATOM 7153 N N . ASP A 1 889 ? 4.331 -21.243 -23.345 1.00 98.44 889 ASP A N 1
ATOM 7154 C CA . ASP A 1 889 ? 4.176 -22.411 -24.214 1.00 98.44 889 ASP A CA 1
ATOM 7155 C C . ASP A 1 889 ? 3.690 -22.025 -25.616 1.00 98.44 889 ASP A C 1
ATOM 7157 O O . ASP A 1 889 ? 4.127 -22.604 -26.612 1.00 98.44 889 ASP A O 1
ATOM 7161 N N . ASN A 1 890 ? 2.812 -21.024 -25.703 1.00 97.88 890 ASN A N 1
ATOM 7162 C CA . ASN A 1 890 ? 2.285 -20.498 -26.953 1.00 97.88 890 ASN A CA 1
ATOM 7163 C C . ASN A 1 890 ? 2.234 -18.957 -26.943 1.00 97.88 890 ASN A C 1
ATOM 7165 O O . ASN A 1 890 ? 1.176 -18.370 -26.692 1.00 97.88 890 ASN A O 1
ATOM 7169 N N . PRO A 1 891 ? 3.339 -18.272 -27.287 1.00 97.31 891 PRO A N 1
ATOM 7170 C CA . PRO A 1 891 ? 3.363 -16.812 -27.300 1.00 97.31 891 PRO A CA 1
ATOM 7171 C C . PRO A 1 891 ? 2.430 -16.201 -28.358 1.00 97.31 891 PRO A C 1
ATOM 7173 O O . PRO A 1 891 ? 2.074 -15.032 -28.231 1.00 97.31 891 PRO A O 1
ATOM 7176 N N . GLU A 1 892 ? 1.946 -16.964 -29.351 1.00 96.12 892 GLU A N 1
ATOM 7177 C CA . GLU A 1 892 ? 0.987 -16.457 -30.351 1.00 96.12 892 GLU A CA 1
ATOM 7178 C C . GLU A 1 892 ? -0.331 -15.987 -29.741 1.00 96.12 892 GLU A C 1
ATOM 7180 O O . GLU A 1 892 ? -1.026 -15.185 -30.360 1.00 96.12 892 GLU A O 1
ATOM 7185 N N . ILE A 1 893 ? -0.642 -16.417 -28.512 1.00 95.75 893 ILE A N 1
ATOM 7186 C CA . ILE A 1 893 ? -1.756 -15.881 -27.720 1.00 95.75 893 ILE A CA 1
ATOM 7187 C C . ILE A 1 893 ? -1.708 -14.344 -27.664 1.00 95.75 893 ILE A C 1
ATOM 7189 O O . ILE A 1 893 ? -2.755 -13.700 -27.682 1.00 95.75 893 ILE A O 1
ATOM 7193 N N . LEU A 1 894 ? -0.502 -13.765 -27.628 1.00 96.38 894 LEU A N 1
ATOM 7194 C CA . LEU A 1 894 ? -0.277 -12.319 -27.621 1.00 96.38 894 LEU A CA 1
ATOM 7195 C C . LEU A 1 894 ? 0.347 -11.786 -28.917 1.00 96.38 894 LEU A C 1
ATOM 7197 O O . LEU A 1 894 ? 0.216 -10.596 -29.190 1.00 96.38 894 LEU A O 1
ATOM 7201 N N . LEU A 1 895 ? 1.059 -12.623 -29.682 1.00 95.62 895 LEU A N 1
ATOM 7202 C CA . LEU A 1 895 ? 1.830 -12.181 -30.855 1.00 95.62 895 LEU A CA 1
ATOM 7203 C C . LEU A 1 895 ? 1.131 -12.376 -32.200 1.00 95.62 895 LEU A C 1
ATOM 7205 O O . LEU A 1 895 ? 1.606 -11.856 -33.209 1.00 95.62 895 LEU A O 1
ATOM 7209 N N . SER A 1 896 ? 0.011 -13.098 -32.229 1.00 90.56 896 SER A N 1
ATOM 7210 C CA . SER A 1 896 ? -0.779 -13.243 -33.448 1.00 90.56 896 SER A CA 1
ATOM 7211 C C . SER A 1 896 ? -1.386 -11.895 -33.870 1.00 90.56 896 SER A C 1
ATOM 7213 O O . SER A 1 896 ? -1.885 -11.162 -33.013 1.00 90.56 896 SER A O 1
ATOM 7215 N N . PRO A 1 897 ? -1.452 -11.579 -35.177 1.00 85.12 897 PRO A N 1
ATOM 7216 C CA . PRO A 1 897 ? -2.249 -10.457 -35.678 1.00 85.12 897 PRO A CA 1
ATOM 7217 C C . PRO A 1 897 ? -3.730 -10.533 -35.271 1.00 85.12 897 PRO A C 1
ATOM 7219 O O . PRO A 1 897 ? -4.381 -9.501 -35.129 1.00 85.12 897 PRO A O 1
ATOM 7222 N N . ASP A 1 898 ? -4.233 -11.750 -35.039 1.00 85.69 898 ASP A N 1
ATOM 7223 C CA . ASP A 1 898 ? -5.598 -12.040 -34.589 1.00 85.69 898 ASP A CA 1
ATOM 7224 C C . ASP A 1 898 ? -5.687 -12.229 -33.059 1.00 85.69 898 ASP A C 1
ATOM 7226 O O . ASP A 1 898 ? -6.660 -12.794 -32.553 1.00 85.69 898 ASP A O 1
ATOM 7230 N N . ALA A 1 899 ? -4.665 -11.819 -32.296 1.00 88.81 899 ALA A N 1
ATOM 7231 C CA . ALA A 1 899 ? -4.679 -11.917 -30.840 1.00 88.81 899 ALA A CA 1
ATOM 7232 C C . ALA A 1 899 ? -5.856 -11.118 -30.256 1.00 88.81 899 ALA A C 1
ATOM 7234 O O . ALA A 1 899 ? -6.039 -9.928 -30.522 1.00 88.81 899 ALA A O 1
ATOM 7235 N N . THR A 1 900 ? -6.661 -11.777 -29.423 1.00 92.44 900 THR A N 1
ATOM 7236 C CA . THR A 1 900 ? -7.847 -11.182 -28.795 1.00 92.44 900 THR A CA 1
ATOM 7237 C C . THR A 1 900 ? -7.738 -11.221 -27.282 1.00 92.44 900 THR A C 1
ATOM 7239 O O . THR A 1 900 ? -7.102 -12.102 -26.702 1.00 92.44 900 THR A O 1
ATOM 7242 N N . TYR A 1 901 ? -8.424 -10.287 -26.627 1.00 94.38 901 TYR A N 1
ATOM 7243 C CA . TYR A 1 901 ? -8.464 -10.212 -25.169 1.00 94.38 901 TYR A CA 1
ATOM 7244 C C . TYR A 1 901 ? -9.076 -11.461 -24.520 1.00 94.38 901 TYR A C 1
ATOM 7246 O O . TYR A 1 901 ? -8.694 -11.811 -23.412 1.00 94.38 901 TYR A O 1
ATOM 7254 N N . VAL A 1 902 ? -9.956 -12.177 -25.230 1.00 94.81 902 VAL A N 1
ATOM 7255 C CA . VAL A 1 902 ? -10.636 -13.389 -24.737 1.00 94.81 902 VAL A CA 1
ATOM 7256 C C . VAL A 1 902 ? -9.643 -14.459 -24.284 1.00 94.81 902 VAL A C 1
ATOM 7258 O O . VAL A 1 902 ? -9.888 -15.136 -23.292 1.00 94.81 902 VAL A O 1
ATOM 7261 N N . HIS A 1 903 ? -8.526 -14.600 -25.001 1.00 92.50 903 HIS A N 1
ATOM 7262 C CA . HIS A 1 903 ? -7.485 -15.577 -24.675 1.00 92.50 903 HIS A CA 1
ATOM 7263 C C . HIS A 1 903 ? -6.201 -14.926 -24.168 1.00 92.50 903 HIS A C 1
ATOM 7265 O O . HIS A 1 903 ? -5.412 -15.593 -23.511 1.00 92.50 903 HIS A O 1
ATOM 7271 N N . GLY A 1 904 ? -5.956 -13.654 -24.494 1.00 94.12 904 GLY A N 1
ATOM 7272 C CA . GLY A 1 904 ? -4.723 -12.977 -24.115 1.00 94.12 904 GLY A CA 1
ATOM 7273 C C . GLY A 1 904 ? -4.786 -12.237 -22.776 1.00 94.12 904 GLY A C 1
ATOM 7274 O O . GLY A 1 904 ? -3.755 -12.123 -22.114 1.00 94.12 904 GLY A O 1
ATOM 7275 N N . ALA A 1 905 ? -5.958 -11.778 -22.327 1.00 96.94 905 ALA A N 1
ATOM 7276 C CA . ALA A 1 905 ? -6.121 -11.186 -21.000 1.00 96.94 905 ALA A CA 1
ATOM 7277 C C . ALA A 1 905 ? -6.419 -12.269 -19.955 1.00 96.94 905 ALA A C 1
ATOM 7279 O O . ALA A 1 905 ? -7.238 -13.152 -20.192 1.00 96.94 905 ALA A O 1
ATOM 7280 N N . LEU A 1 906 ? -5.798 -12.169 -18.777 1.00 97.44 906 LEU A N 1
ATOM 7281 C CA . LEU A 1 906 ? -5.980 -13.098 -17.653 1.00 97.44 906 LEU A CA 1
ATOM 7282 C C . LEU A 1 906 ? -7.453 -13.315 -17.275 1.00 97.44 906 LEU A C 1
ATOM 7284 O O . LEU A 1 906 ? -7.844 -14.428 -16.933 1.00 97.44 906 LEU A O 1
ATOM 7288 N N . ASP A 1 907 ? -8.249 -12.248 -17.292 1.00 93.94 907 ASP A N 1
ATOM 7289 C CA . ASP A 1 907 ? -9.665 -12.254 -16.919 1.00 93.94 907 ASP A CA 1
ATOM 7290 C C . ASP A 1 907 ? -10.604 -12.435 -18.124 1.00 93.94 907 ASP A C 1
ATOM 7292 O O . ASP A 1 907 ? -11.824 -12.418 -17.955 1.00 93.94 907 ASP A O 1
ATOM 7296 N N . GLY A 1 908 ? -10.055 -12.583 -19.337 1.00 94.38 908 GLY A N 1
ATOM 7297 C CA . GLY A 1 908 ? -10.813 -12.652 -20.585 1.00 94.38 908 GLY A CA 1
ATOM 7298 C C . GLY A 1 908 ? -11.628 -11.390 -20.895 1.00 94.38 908 GLY A C 1
ATOM 7299 O O . GLY A 1 908 ? -12.486 -11.424 -21.780 1.00 94.38 908 GLY A O 1
ATOM 7300 N N . GLN A 1 909 ? -11.408 -10.284 -20.174 1.00 94.31 909 GLN A N 1
ATOM 7301 C CA . GLN A 1 909 ? -12.104 -9.017 -20.392 1.00 94.31 909 GLN A CA 1
ATOM 7302 C C . GLN A 1 909 ? -11.338 -8.133 -21.373 1.00 94.31 909 GLN A C 1
ATOM 7304 O O . GLN A 1 909 ? -10.164 -8.357 -21.650 1.00 94.31 909 GLN A O 1
ATOM 7309 N N . GLN A 1 910 ? -12.002 -7.095 -21.888 1.00 94.44 910 GLN A N 1
ATOM 7310 C CA . GLN A 1 910 ? -11.378 -6.143 -22.806 1.00 94.44 910 GLN A CA 1
ATOM 7311 C C . GLN A 1 910 ? -10.076 -5.562 -22.233 1.00 94.44 910 GLN A C 1
ATOM 7313 O O . GLN A 1 910 ? -9.976 -5.262 -21.033 1.00 94.44 910 GLN A O 1
ATOM 7318 N N . TRP A 1 911 ? -9.103 -5.374 -23.134 1.00 94.50 911 TRP A N 1
ATOM 7319 C CA . TRP A 1 911 ? -7.841 -4.699 -22.851 1.00 94.50 911 TRP A CA 1
ATOM 7320 C C . TRP A 1 911 ? -8.098 -3.377 -22.133 1.00 94.50 911 TRP A C 1
ATOM 7322 O O . TRP A 1 911 ? -8.998 -2.629 -22.508 1.00 94.50 911 TRP A O 1
ATOM 7332 N N . HIS A 1 912 ? -7.298 -3.076 -21.113 1.00 93.44 912 HIS A N 1
ATOM 7333 C CA . HIS A 1 912 ? -7.429 -1.821 -20.377 1.00 93.44 912 HIS A CA 1
ATOM 7334 C C . HIS A 1 912 ? -7.143 -0.603 -21.269 1.00 93.44 912 HIS A C 1
ATOM 7336 O O . HIS A 1 912 ? -7.812 0.418 -21.146 1.00 93.44 912 HIS A O 1
ATOM 7342 N N . ARG A 1 913 ? -6.171 -0.733 -22.180 1.00 93.12 913 ARG A N 1
ATOM 7343 C CA . ARG A 1 913 ? -5.855 0.238 -23.236 1.00 93.12 913 ARG A CA 1
ATOM 7344 C C . ARG A 1 913 ? -5.699 -0.492 -24.574 1.00 93.12 913 ARG A C 1
ATOM 7346 O O . ARG A 1 913 ? -4.577 -0.864 -24.935 1.00 93.12 913 ARG A O 1
ATOM 7353 N N . PRO A 1 914 ? -6.797 -0.737 -25.314 1.00 93.12 914 PRO A N 1
ATOM 7354 C CA . PRO A 1 914 ? -6.746 -1.421 -26.606 1.00 93.12 914 PRO A CA 1
ATOM 7355 C C . PRO A 1 914 ? -5.793 -0.751 -27.607 1.00 93.12 914 PRO A C 1
ATOM 7357 O O . PRO A 1 914 ? -5.134 -1.432 -28.391 1.00 93.12 914 PRO A O 1
ATOM 7360 N N . GLU A 1 915 ? -5.654 0.576 -27.548 1.00 92.75 915 GLU A N 1
ATOM 7361 C CA . GLU A 1 915 ? -4.763 1.361 -28.406 1.00 92.75 915 GLU A CA 1
ATOM 7362 C C . GLU A 1 915 ? -3.296 0.951 -28.241 1.00 92.75 915 GLU A C 1
ATOM 7364 O O . GLU A 1 915 ? -2.560 0.924 -29.229 1.00 92.75 915 GLU A O 1
ATOM 7369 N N . ALA A 1 916 ? -2.882 0.589 -27.020 1.00 94.19 916 ALA A N 1
ATOM 7370 C CA . ALA A 1 916 ? -1.526 0.125 -26.736 1.00 94.19 916 ALA A CA 1
ATOM 7371 C C . ALA A 1 916 ? -1.244 -1.223 -27.411 1.00 94.19 916 ALA A C 1
ATOM 7373 O O . ALA A 1 916 ? -0.172 -1.408 -27.986 1.00 94.19 916 ALA A O 1
ATOM 7374 N N . ILE A 1 917 ? -2.222 -2.138 -27.406 1.00 95.00 917 ILE A N 1
ATOM 7375 C CA . ILE A 1 917 ? -2.127 -3.425 -28.107 1.00 95.00 917 ILE A CA 1
ATOM 7376 C C . ILE A 1 917 ? -2.055 -3.209 -29.618 1.00 95.00 917 ILE A C 1
ATOM 7378 O O . ILE A 1 917 ? -1.177 -3.765 -30.272 1.00 95.00 917 ILE A O 1
ATOM 7382 N N . TYR A 1 918 ? -2.913 -2.361 -30.187 1.00 92.50 918 TYR A N 1
ATOM 7383 C CA . TYR A 1 918 ? -2.870 -2.090 -31.626 1.00 92.50 918 TYR A CA 1
ATOM 7384 C C . TYR A 1 918 ? -1.564 -1.420 -32.058 1.00 92.50 918 TYR A C 1
ATOM 7386 O O . TYR A 1 918 ? -1.028 -1.742 -33.118 1.00 92.50 918 TYR A O 1
ATOM 7394 N N . ALA A 1 919 ? -1.030 -0.507 -31.245 1.00 94.00 919 ALA A N 1
ATOM 7395 C CA . ALA A 1 919 ? 0.275 0.093 -31.487 1.00 94.00 919 ALA A CA 1
ATOM 7396 C C . ALA A 1 919 ? 1.403 -0.947 -31.406 1.00 94.00 919 ALA A C 1
ATOM 7398 O O . ALA A 1 919 ? 2.229 -1.008 -32.316 1.00 94.00 919 ALA A O 1
ATOM 7399 N N . ALA A 1 920 ? 1.384 -1.823 -30.396 1.00 95.38 920 ALA A N 1
ATOM 7400 C CA . ALA A 1 920 ? 2.314 -2.943 -30.291 1.00 95.38 920 ALA A CA 1
ATOM 7401 C C . ALA A 1 920 ? 2.262 -3.844 -31.535 1.00 95.38 920 ALA A C 1
ATOM 7403 O O . ALA A 1 920 ? 3.308 -4.070 -32.139 1.00 95.38 920 ALA A O 1
ATOM 7404 N N . ILE A 1 921 ? 1.066 -4.273 -31.972 1.00 93.06 921 ILE A N 1
ATOM 7405 C CA . ILE A 1 921 ? 0.857 -5.112 -33.169 1.00 93.06 921 ILE A CA 1
ATOM 7406 C C . ILE A 1 921 ? 1.451 -4.456 -34.421 1.00 93.06 921 ILE A C 1
ATOM 7408 O O . ILE A 1 921 ? 2.166 -5.113 -35.176 1.00 93.06 921 ILE A O 1
ATOM 7412 N N . ARG A 1 922 ? 1.229 -3.149 -34.623 1.00 93.12 922 ARG A N 1
ATOM 7413 C CA . ARG A 1 922 ? 1.821 -2.406 -35.753 1.00 93.12 922 ARG A CA 1
ATOM 7414 C C . ARG A 1 922 ? 3.350 -2.402 -35.728 1.00 93.12 922 ARG A C 1
ATOM 7416 O O . ARG A 1 922 ? 3.970 -2.360 -36.788 1.00 93.12 922 ARG A O 1
ATOM 7423 N N . MET A 1 923 ? 3.960 -2.432 -34.545 1.00 94.94 923 MET A N 1
ATOM 7424 C CA . MET A 1 923 ? 5.415 -2.442 -34.398 1.00 94.94 923 MET A CA 1
ATOM 7425 C C . MET A 1 923 ? 6.027 -3.834 -34.587 1.00 94.94 923 MET A C 1
ATOM 7427 O O . MET A 1 923 ? 7.164 -3.909 -35.047 1.00 94.94 923 MET A O 1
ATOM 7431 N N . MET A 1 924 ? 5.301 -4.920 -34.287 1.00 94.25 924 MET A N 1
ATOM 7432 C CA . MET A 1 924 ? 5.832 -6.297 -34.276 1.00 94.25 924 MET A CA 1
ATOM 7433 C C . MET A 1 924 ? 6.650 -6.699 -35.508 1.00 94.25 924 MET A C 1
ATOM 7435 O O . MET A 1 924 ? 7.711 -7.290 -35.309 1.00 94.25 924 MET A O 1
ATOM 7439 N N . PRO A 1 925 ? 6.248 -6.378 -36.759 1.00 94.81 925 PRO A N 1
ATOM 7440 C CA . PRO A 1 925 ? 7.025 -6.762 -37.939 1.00 94.81 925 PRO A CA 1
ATOM 7441 C C . PRO A 1 925 ? 8.454 -6.199 -37.951 1.00 94.81 925 PRO A C 1
ATOM 7443 O O . PRO A 1 925 ? 9.328 -6.762 -38.602 1.00 94.81 925 PRO A O 1
ATOM 7446 N N . ASN A 1 926 ? 8.694 -5.106 -37.221 1.00 95.56 926 ASN A N 1
ATOM 7447 C CA . ASN A 1 926 ? 9.988 -4.433 -37.117 1.00 95.56 926 ASN A CA 1
ATOM 7448 C C . ASN A 1 926 ? 10.778 -4.831 -35.855 1.00 95.56 926 ASN A C 1
ATOM 7450 O O . ASN A 1 926 ? 11.840 -4.266 -35.601 1.00 95.56 926 ASN A O 1
ATOM 7454 N N . LEU A 1 927 ? 10.268 -5.772 -35.051 1.00 96.62 927 LEU A N 1
ATOM 7455 C CA . LEU A 1 927 ? 10.862 -6.214 -33.785 1.00 96.62 927 LEU A CA 1
ATOM 7456 C C . LEU A 1 927 ? 11.235 -7.708 -33.881 1.00 96.62 927 LEU A C 1
ATOM 7458 O O . LEU A 1 927 ? 10.489 -8.561 -33.392 1.00 96.62 927 LEU A O 1
ATOM 7462 N N . PRO A 1 928 ? 12.369 -8.054 -34.523 1.00 94.75 928 PRO A N 1
ATOM 7463 C CA . PRO A 1 928 ? 12.700 -9.438 -34.885 1.00 94.75 928 PRO A CA 1
ATOM 7464 C C . PRO A 1 928 ? 12.812 -10.379 -33.676 1.00 94.75 928 PRO A C 1
ATOM 7466 O O . PRO A 1 928 ? 12.434 -11.547 -33.761 1.00 94.75 928 PRO A O 1
ATOM 7469 N N . ASP A 1 929 ? 13.261 -9.861 -32.533 1.00 96.56 929 ASP A N 1
ATOM 7470 C CA . ASP A 1 929 ? 13.538 -10.652 -31.330 1.00 96.56 929 ASP A CA 1
ATOM 7471 C C . ASP A 1 929 ? 12.378 -10.670 -30.322 1.00 96.56 929 ASP A C 1
ATOM 7473 O O . ASP A 1 929 ? 12.491 -11.265 -29.244 1.00 96.56 929 ASP A O 1
ATOM 7477 N N . LEU A 1 930 ? 11.236 -10.056 -30.665 1.00 97.56 930 LEU A N 1
ATOM 7478 C CA . LEU A 1 930 ? 10.100 -9.885 -29.756 1.00 97.56 930 LEU A CA 1
ATOM 7479 C C . LEU A 1 930 ? 9.608 -11.210 -29.174 1.00 97.56 930 LEU A C 1
ATOM 7481 O O . LEU A 1 930 ? 9.400 -11.307 -27.967 1.00 97.56 930 LEU A O 1
ATOM 7485 N N . ARG A 1 931 ? 9.484 -12.255 -30.000 1.00 97.69 931 ARG A N 1
ATOM 7486 C CA . ARG A 1 931 ? 9.062 -13.590 -29.545 1.00 97.69 931 ARG A CA 1
ATOM 7487 C C . ARG A 1 931 ? 9.963 -14.117 -28.428 1.00 97.69 931 ARG A C 1
ATOM 7489 O O . ARG A 1 931 ? 9.467 -14.573 -27.399 1.00 97.69 931 ARG A O 1
ATOM 7496 N N . THR A 1 932 ? 11.276 -14.049 -28.628 1.00 97.62 932 THR A N 1
ATOM 7497 C CA . THR A 1 932 ? 12.271 -14.525 -27.659 1.00 97.62 932 THR A CA 1
ATOM 7498 C C . THR A 1 932 ? 12.163 -13.748 -26.350 1.00 97.62 932 THR A C 1
ATOM 7500 O O . THR A 1 932 ? 12.171 -14.346 -25.272 1.00 97.62 932 THR A O 1
ATOM 7503 N N . MET A 1 933 ? 11.998 -12.426 -26.440 1.00 98.44 933 MET A N 1
ATOM 7504 C CA . MET A 1 933 ? 11.909 -11.549 -25.273 1.00 98.44 933 MET A CA 1
ATOM 7505 C C . MET A 1 933 ? 10.607 -11.721 -24.488 1.00 98.44 933 MET A C 1
ATOM 7507 O O . MET A 1 933 ? 10.650 -11.755 -23.260 1.00 98.44 933 MET A O 1
ATOM 7511 N N . VAL A 1 934 ? 9.472 -11.927 -25.164 1.00 98.56 934 VAL A N 1
ATOM 7512 C CA . VAL A 1 934 ? 8.187 -12.250 -24.520 1.00 98.56 934 VAL A CA 1
ATOM 7513 C C . VAL A 1 934 ? 8.304 -13.546 -23.723 1.00 98.56 934 VAL A C 1
ATOM 7515 O O . VAL A 1 934 ? 8.010 -13.563 -22.529 1.00 98.56 934 VAL A O 1
ATOM 7518 N N . VAL A 1 935 ? 8.817 -14.618 -24.331 1.00 98.62 935 VAL A N 1
ATOM 7519 C CA . VAL A 1 935 ? 8.989 -15.904 -23.636 1.00 98.62 935 VAL A CA 1
ATOM 7520 C C . VAL A 1 935 ? 9.926 -15.763 -22.432 1.00 98.62 935 VAL A C 1
ATOM 7522 O O . VAL A 1 935 ? 9.630 -16.279 -21.353 1.00 98.62 935 VAL A O 1
ATOM 7525 N N . ALA A 1 936 ? 11.048 -15.054 -22.584 1.00 98.62 936 ALA A N 1
ATOM 7526 C CA . ALA A 1 936 ? 11.984 -14.826 -21.486 1.00 98.62 936 ALA A CA 1
ATOM 7527 C C . ALA A 1 936 ? 11.346 -14.036 -20.333 1.00 98.62 936 ALA A C 1
ATOM 7529 O O . ALA A 1 936 ? 11.507 -14.413 -19.169 1.00 98.62 936 ALA A O 1
ATOM 7530 N N . PHE A 1 937 ? 10.593 -12.981 -20.651 1.00 98.75 937 PHE A N 1
ATOM 7531 C CA . PHE A 1 937 ? 9.908 -12.162 -19.660 1.00 98.75 937 PHE A CA 1
ATOM 7532 C C . PHE A 1 937 ? 8.872 -12.969 -18.880 1.00 98.75 937 PHE A C 1
ATOM 7534 O O . PHE A 1 937 ? 8.906 -12.983 -17.651 1.00 98.75 937 PHE A O 1
ATOM 7541 N N . PHE A 1 938 ? 7.981 -13.689 -19.566 1.00 98.81 938 PHE A N 1
ATOM 7542 C CA . PHE A 1 938 ? 6.925 -14.449 -18.896 1.00 98.81 938 PHE A CA 1
ATOM 7543 C C . PHE A 1 938 ? 7.472 -15.617 -18.065 1.00 98.81 938 PHE A C 1
ATOM 7545 O O . PHE A 1 938 ? 6.938 -15.880 -16.990 1.00 98.81 938 PHE A O 1
ATOM 7552 N N . LYS A 1 939 ? 8.594 -16.240 -18.461 1.00 98.75 939 LYS A N 1
ATOM 7553 C CA . LYS A 1 939 ? 9.313 -17.199 -17.597 1.00 98.75 939 LYS A CA 1
ATOM 7554 C C . LYS A 1 939 ? 9.805 -16.548 -16.303 1.00 98.75 939 LYS A C 1
ATOM 7556 O O . LYS A 1 939 ? 9.592 -17.089 -15.223 1.00 98.75 939 LYS A O 1
ATOM 7561 N N . GLY A 1 940 ? 10.438 -15.376 -16.396 1.00 98.62 940 GLY A N 1
ATOM 7562 C CA . GLY A 1 940 ? 10.909 -14.644 -15.215 1.00 98.62 940 GLY A CA 1
ATOM 7563 C C . GLY A 1 940 ? 9.771 -14.152 -14.314 1.00 98.62 940 GLY A C 1
ATOM 7564 O O . GLY A 1 940 ? 9.892 -14.179 -13.085 1.00 98.62 940 GLY A O 1
ATOM 7565 N N . ALA A 1 941 ? 8.654 -13.731 -14.910 1.00 98.56 941 ALA A N 1
ATOM 7566 C CA . ALA A 1 941 ? 7.455 -13.339 -14.180 1.00 98.56 941 ALA A CA 1
ATOM 7567 C C . ALA A 1 941 ? 6.823 -14.542 -13.463 1.00 98.56 941 ALA A C 1
ATOM 7569 O O . ALA A 1 941 ? 6.526 -14.431 -12.276 1.00 98.56 941 ALA A O 1
ATOM 7570 N N . LEU A 1 942 ? 6.696 -15.696 -14.130 1.00 98.69 942 LEU A N 1
ATOM 7571 C CA . LEU A 1 942 ? 6.176 -16.941 -13.553 1.00 98.69 942 LEU A CA 1
ATOM 7572 C C . LEU A 1 942 ? 6.999 -17.409 -12.345 1.00 98.69 942 LEU A C 1
ATOM 7574 O O . LEU A 1 942 ? 6.442 -17.546 -11.258 1.00 98.69 942 LEU A O 1
ATOM 7578 N N . GLU A 1 943 ? 8.324 -17.541 -12.504 1.00 98.56 943 GLU A N 1
ATOM 7579 C CA . GLU A 1 943 ? 9.255 -17.890 -11.410 1.00 98.56 943 GLU A CA 1
ATOM 7580 C C . GLU A 1 943 ? 9.075 -16.941 -10.206 1.00 98.56 943 GLU A C 1
ATOM 7582 O O . GLU A 1 943 ? 9.208 -17.309 -9.035 1.00 98.56 943 GLU A O 1
ATOM 7587 N N . THR A 1 944 ? 8.755 -15.677 -10.488 1.00 98.19 944 THR A N 1
ATOM 7588 C CA . THR A 1 944 ? 8.550 -14.664 -9.459 1.00 98.19 944 THR A CA 1
ATOM 7589 C C . THR A 1 944 ? 7.176 -14.767 -8.800 1.00 98.19 944 THR A C 1
ATOM 7591 O O . THR A 1 944 ? 7.102 -14.656 -7.575 1.00 98.19 944 THR A O 1
ATOM 7594 N N . TRP A 1 945 ? 6.107 -15.027 -9.555 1.00 98.00 945 TRP A N 1
ATOM 7595 C CA . TRP A 1 945 ? 4.778 -15.300 -9.004 1.00 98.00 945 TRP A CA 1
ATOM 7596 C C . TRP A 1 945 ? 4.801 -16.504 -8.066 1.00 98.00 945 TRP A C 1
ATOM 7598 O O . TRP A 1 945 ? 4.280 -16.406 -6.957 1.00 98.00 945 TRP A O 1
ATOM 7608 N N . GLU A 1 946 ? 5.473 -17.593 -8.438 1.00 97.38 946 GLU A N 1
ATOM 7609 C CA . GLU A 1 946 ? 5.656 -18.769 -7.577 1.00 97.38 946 GLU A CA 1
ATOM 7610 C C . GLU A 1 946 ? 6.339 -18.406 -6.253 1.00 97.38 946 GLU A C 1
ATOM 7612 O O . GLU A 1 946 ? 5.864 -18.764 -5.175 1.00 97.38 946 GLU A O 1
ATOM 7617 N N . ARG A 1 947 ? 7.417 -17.615 -6.313 1.00 96.00 947 ARG A N 1
ATOM 7618 C CA . ARG A 1 947 ? 8.156 -17.175 -5.121 1.00 96.00 947 ARG A CA 1
ATOM 7619 C C . ARG A 1 947 ? 7.348 -16.252 -4.204 1.00 96.00 947 ARG A C 1
ATOM 7621 O O . ARG A 1 947 ? 7.526 -16.306 -2.988 1.00 96.00 947 ARG A O 1
ATOM 7628 N N . PHE A 1 948 ? 6.521 -15.370 -4.765 1.00 94.88 948 PHE A N 1
ATOM 7629 C CA . PHE A 1 948 ? 5.768 -14.358 -4.012 1.00 94.88 948 PHE A CA 1
ATOM 7630 C C . PHE A 1 948 ? 4.324 -14.767 -3.697 1.00 94.88 948 PHE A C 1
ATOM 7632 O O . PHE A 1 948 ? 3.562 -13.927 -3.228 1.00 94.88 948 PHE A O 1
ATOM 7639 N N . THR A 1 949 ? 3.934 -16.022 -3.937 1.00 95.44 949 THR A N 1
ATOM 7640 C CA . THR A 1 949 ? 2.606 -16.573 -3.586 1.00 95.44 949 THR A CA 1
ATOM 7641 C C . THR A 1 949 ? 2.703 -17.809 -2.688 1.00 95.44 949 THR A C 1
ATOM 7643 O O . THR A 1 949 ? 1.755 -18.583 -2.573 1.00 95.44 949 THR A O 1
ATOM 7646 N N . THR A 1 950 ? 3.844 -17.999 -2.018 1.00 94.06 950 THR A N 1
ATOM 7647 C CA . THR A 1 950 ? 4.110 -19.181 -1.186 1.00 94.06 950 THR A CA 1
ATOM 7648 C C . THR A 1 950 ? 3.187 -19.300 0.025 1.00 94.06 950 THR A C 1
ATOM 7650 O O . THR A 1 950 ? 2.976 -20.407 0.515 1.00 94.06 950 THR A O 1
ATOM 7653 N N . GLU A 1 951 ? 2.589 -18.202 0.491 1.00 93.19 951 GLU A N 1
ATOM 7654 C CA . GLU A 1 951 ? 1.611 -18.227 1.582 1.00 93.19 951 GLU A CA 1
ATOM 7655 C C . GLU A 1 951 ? 0.296 -18.941 1.210 1.00 93.19 951 GLU A C 1
ATOM 7657 O O . GLU A 1 951 ? -0.444 -19.362 2.099 1.00 93.19 951 GLU A O 1
ATOM 7662 N N . PHE A 1 952 ? 0.040 -19.140 -0.089 1.00 94.50 952 PHE A N 1
ATOM 7663 C CA . PHE A 1 952 ? -1.134 -19.835 -0.628 1.00 94.50 952 PHE A CA 1
ATOM 7664 C C . PHE A 1 952 ? -0.883 -21.315 -0.946 1.00 94.50 952 PHE A C 1
ATOM 7666 O O . PHE A 1 952 ? -1.771 -21.988 -1.467 1.00 94.50 952 PHE A O 1
ATOM 7673 N N . LEU A 1 953 ? 0.313 -21.843 -0.658 1.00 92.25 953 LEU A N 1
ATOM 7674 C CA . LEU A 1 953 ? 0.630 -23.240 -0.950 1.00 92.25 953 LEU A CA 1
ATOM 7675 C C . LEU A 1 953 ? -0.286 -24.212 -0.180 1.00 92.25 953 LEU A C 1
ATOM 7677 O O . LEU A 1 953 ? -0.640 -23.944 0.976 1.00 92.25 953 LEU A O 1
ATOM 7681 N N . PRO A 1 954 ? -0.620 -25.378 -0.772 1.00 90.31 954 PRO A N 1
ATOM 7682 C CA . PRO A 1 954 ? -1.334 -26.438 -0.068 1.00 90.31 954 PRO A CA 1
ATOM 7683 C C . PRO A 1 954 ? -0.631 -26.817 1.240 1.00 90.31 954 PRO A C 1
ATOM 7685 O O . PRO A 1 954 ? 0.592 -26.945 1.286 1.00 90.31 954 PRO A O 1
ATOM 7688 N N . GLY A 1 955 ? -1.401 -26.983 2.316 1.00 86.06 955 GLY A N 1
ATOM 7689 C CA . GLY A 1 955 ? -0.866 -27.265 3.652 1.00 86.06 955 GLY A CA 1
ATOM 7690 C C . GLY A 1 955 ? -0.232 -26.062 4.365 1.00 86.06 955 GLY A C 1
ATOM 7691 O O . GLY A 1 955 ? 0.228 -26.215 5.498 1.00 86.06 955 GLY A O 1
ATOM 7692 N N . GLY A 1 956 ? -0.216 -24.875 3.747 1.00 88.75 956 GLY A N 1
ATOM 7693 C CA . GLY A 1 956 ? 0.146 -23.613 4.394 1.00 88.75 956 GLY A CA 1
ATOM 7694 C C . GLY A 1 956 ? -0.919 -23.116 5.379 1.00 88.75 956 GLY A C 1
ATOM 7695 O O . GLY A 1 956 ? -2.005 -23.684 5.487 1.00 88.75 956 GLY A O 1
ATOM 7696 N N . VAL A 1 957 ? -0.620 -22.024 6.095 1.00 90.94 957 VAL A N 1
ATOM 7697 C CA . VAL A 1 957 ? -1.519 -21.471 7.129 1.00 90.94 957 VAL A CA 1
ATOM 7698 C C . VAL A 1 957 ? -2.895 -21.143 6.551 1.00 90.94 957 VAL A C 1
ATOM 7700 O O . VAL A 1 957 ? -3.888 -21.591 7.108 1.00 90.94 957 VAL A O 1
ATOM 7703 N N . ILE A 1 958 ? -2.953 -20.443 5.410 1.00 93.69 958 ILE A N 1
ATOM 7704 C CA . ILE A 1 958 ? -4.213 -20.069 4.747 1.00 93.69 958 ILE A CA 1
ATOM 7705 C C . ILE A 1 958 ? -5.021 -21.321 4.376 1.00 93.69 958 ILE A C 1
ATOM 7707 O O . ILE A 1 958 ? -6.207 -21.408 4.687 1.00 93.69 958 ILE A O 1
ATOM 7711 N N . ALA A 1 959 ? -4.389 -22.312 3.743 1.00 92.44 959 ALA A N 1
ATOM 7712 C CA . ALA A 1 959 ? -5.052 -23.547 3.319 1.00 92.44 959 ALA A CA 1
ATOM 7713 C C . ALA A 1 959 ? -5.610 -24.370 4.497 1.00 92.44 959 ALA A C 1
ATOM 7715 O O . ALA A 1 959 ? -6.614 -25.055 4.331 1.00 92.44 959 ALA A O 1
ATOM 7716 N N . ASN A 1 960 ? -4.987 -24.278 5.675 1.00 91.31 960 ASN A N 1
ATOM 7717 C CA . ASN A 1 960 ? -5.380 -25.028 6.870 1.00 91.31 960 ASN A CA 1
ATOM 7718 C C . ASN A 1 960 ? -6.414 -24.310 7.756 1.00 91.31 960 ASN A C 1
ATOM 7720 O O . ASN A 1 960 ? -6.797 -24.867 8.785 1.00 91.31 960 ASN A O 1
ATOM 7724 N N . LEU A 1 961 ? -6.844 -23.092 7.407 1.00 92.31 961 LEU A N 1
ATOM 7725 C CA . LEU A 1 961 ? -7.909 -22.406 8.141 1.00 92.31 961 LEU A CA 1
ATOM 7726 C C . LEU A 1 961 ? -9.237 -23.150 7.972 1.00 92.31 961 LEU A C 1
ATOM 7728 O O . LEU A 1 961 ? -9.633 -23.471 6.849 1.00 92.31 961 LEU A O 1
ATOM 7732 N N . SER A 1 962 ? -9.949 -23.359 9.077 1.00 90.38 962 SER A N 1
ATOM 7733 C CA . SER A 1 962 ? -11.342 -23.797 9.048 1.00 90.38 962 SER A CA 1
ATOM 7734 C C . SER A 1 962 ? -12.248 -22.705 8.471 1.00 90.38 962 SER A C 1
ATOM 7736 O O . SER A 1 962 ? -11.893 -21.524 8.453 1.00 90.38 962 SER A O 1
ATOM 7738 N N . GLU A 1 963 ? -13.444 -23.087 8.028 1.00 88.44 963 GLU A N 1
ATOM 7739 C CA . GLU A 1 963 ? -14.459 -22.148 7.531 1.00 88.44 963 GLU A CA 1
ATOM 7740 C C . GLU A 1 963 ? -14.789 -21.070 8.577 1.00 88.44 963 GLU A C 1
ATOM 7742 O O . GLU A 1 963 ? -14.687 -19.880 8.293 1.00 88.44 963 GLU A O 1
ATOM 7747 N N . ALA A 1 964 ? -15.004 -21.475 9.833 1.00 86.81 964 ALA A N 1
ATOM 7748 C CA . ALA A 1 964 ? -15.261 -20.555 10.941 1.00 86.81 964 ALA A CA 1
ATOM 7749 C C . ALA A 1 964 ? -14.091 -19.593 11.232 1.00 86.81 964 ALA A C 1
ATOM 7751 O O . ALA A 1 964 ? -14.311 -18.473 11.685 1.00 86.81 964 ALA A O 1
ATOM 7752 N N . GLN A 1 965 ? -12.837 -20.003 10.998 1.00 89.69 965 GLN A N 1
ATOM 7753 C CA . GLN A 1 965 ? -11.689 -19.094 11.107 1.00 89.69 965 GLN A CA 1
ATOM 7754 C C . GLN A 1 965 ? -11.645 -18.116 9.927 1.00 89.69 965 GLN A C 1
ATOM 7756 O O . GLN A 1 965 ? -11.368 -16.936 10.124 1.00 89.69 965 GLN A O 1
ATOM 7761 N N . ARG A 1 966 ? -11.935 -18.585 8.708 1.00 89.69 966 ARG A N 1
ATOM 7762 C CA . ARG A 1 966 ? -11.957 -17.743 7.501 1.00 89.69 966 ARG A CA 1
ATOM 7763 C C . ARG A 1 966 ? -13.021 -16.653 7.567 1.00 89.69 966 ARG A C 1
ATOM 7765 O O . ARG A 1 966 ? -12.731 -15.530 7.179 1.00 89.69 966 ARG A O 1
ATOM 7772 N N . GLU A 1 967 ? -14.203 -16.953 8.100 1.00 86.19 967 GLU A N 1
ATOM 7773 C CA . GLU A 1 967 ? -15.288 -15.971 8.254 1.00 86.19 967 GLU A CA 1
ATOM 7774 C C . GLU A 1 967 ? -14.920 -14.805 9.184 1.00 86.19 967 GLU A C 1
ATOM 7776 O O . GLU A 1 967 ? -15.378 -13.679 8.988 1.00 86.19 967 GLU A O 1
ATOM 7781 N N . LYS A 1 968 ? -14.069 -15.055 10.185 1.00 87.56 968 LYS A N 1
ATOM 7782 C CA . LYS A 1 968 ? -13.657 -14.048 11.176 1.00 87.56 968 LYS A CA 1
ATOM 7783 C C . LYS A 1 968 ? -12.485 -13.193 10.705 1.00 87.56 968 LYS A C 1
ATOM 7785 O O . LYS A 1 968 ? -12.326 -12.062 11.158 1.00 87.56 968 LYS A O 1
ATOM 7790 N N . ILE A 1 969 ? -11.641 -13.729 9.826 1.00 90.69 969 ILE A N 1
ATOM 7791 C CA . ILE A 1 969 ? -10.388 -13.091 9.424 1.00 90.69 969 ILE A CA 1
ATOM 7792 C C . ILE A 1 969 ? -10.572 -12.418 8.077 1.00 90.69 969 ILE A C 1
ATOM 7794 O O . ILE A 1 969 ? -10.640 -13.071 7.037 1.00 90.69 969 ILE A O 1
ATOM 7798 N N . PHE A 1 970 ? -10.551 -11.092 8.089 1.00 91.69 970 PHE A N 1
ATOM 7799 C CA . PHE A 1 970 ? -10.575 -10.307 6.870 1.00 91.69 970 PHE A CA 1
ATOM 7800 C C . PHE A 1 970 ? -9.284 -9.505 6.737 1.00 91.69 970 PHE A C 1
ATOM 7802 O O . PHE A 1 970 ? -8.961 -8.691 7.598 1.00 91.69 970 PHE A O 1
ATOM 7809 N N . ILE A 1 971 ? -8.539 -9.729 5.653 1.00 93.00 971 ILE A N 1
ATOM 7810 C CA . ILE A 1 971 ? -7.284 -9.030 5.357 1.00 93.00 971 ILE A CA 1
ATOM 7811 C C . ILE A 1 971 ? -7.437 -8.335 4.005 1.00 93.00 971 ILE A C 1
ATOM 7813 O O . ILE A 1 971 ? -7.707 -8.993 2.999 1.00 93.00 971 ILE A O 1
ATOM 7817 N N . LYS A 1 972 ? -7.235 -7.011 3.957 1.00 91.19 972 LYS A N 1
ATOM 7818 C CA . LYS A 1 972 ? -7.209 -6.286 2.679 1.00 91.19 972 LYS A CA 1
ATOM 7819 C C . LYS A 1 972 ? -6.037 -6.783 1.812 1.00 91.19 972 LYS A C 1
ATOM 7821 O O . LYS A 1 972 ? -4.934 -6.967 2.324 1.00 91.19 972 LYS A O 1
ATOM 7826 N N . PRO A 1 973 ? -6.239 -6.973 0.498 1.00 92.06 973 PRO A N 1
ATOM 7827 C CA . PRO A 1 973 ? -5.227 -7.531 -0.392 1.00 92.06 973 PRO A CA 1
ATOM 7828 C C . PRO A 1 973 ? -4.131 -6.527 -0.767 1.00 92.06 973 PRO A C 1
ATOM 7830 O O . PRO A 1 973 ? -3.064 -6.920 -1.249 1.00 92.06 973 PRO A O 1
ATOM 7833 N N . THR A 1 974 ? -4.383 -5.234 -0.561 1.00 90.06 974 THR A N 1
ATOM 7834 C CA . THR A 1 974 ? -3.511 -4.122 -0.941 1.00 90.06 974 THR A CA 1
ATOM 7835 C C . THR A 1 974 ? -3.173 -3.249 0.260 1.00 90.06 974 THR A C 1
ATOM 7837 O O . THR A 1 974 ? -3.962 -3.112 1.191 1.00 90.06 974 THR A O 1
ATOM 7840 N N . ASN A 1 975 ? -2.015 -2.593 0.188 1.00 87.06 975 ASN A N 1
ATOM 7841 C CA . ASN A 1 975 ? -1.567 -1.608 1.176 1.00 87.06 975 ASN A CA 1
ATOM 7842 C C . ASN A 1 975 ? -1.969 -0.162 0.813 1.00 87.06 975 ASN A C 1
ATOM 7844 O O . ASN A 1 975 ? -1.446 0.792 1.385 1.00 87.06 975 ASN A O 1
ATOM 7848 N N . ASP A 1 976 ? -2.878 -0.006 -0.156 1.00 86.81 976 ASP A N 1
ATOM 7849 C CA . ASP A 1 976 ? -3.249 1.278 -0.765 1.00 86.81 976 ASP A CA 1
ATOM 7850 C C . ASP A 1 976 ? -3.717 2.320 0.274 1.00 86.81 976 ASP A C 1
ATOM 7852 O O . ASP A 1 976 ? -3.405 3.499 0.131 1.00 86.81 976 ASP A O 1
ATOM 7856 N N . ASP A 1 977 ? -4.396 1.903 1.351 1.00 87.75 977 ASP A N 1
ATOM 7857 C CA . ASP A 1 977 ? -4.847 2.812 2.419 1.00 87.75 977 ASP A CA 1
ATOM 7858 C C . ASP A 1 977 ? -3.669 3.437 3.192 1.00 87.75 977 ASP A C 1
ATOM 7860 O O . ASP A 1 977 ? -3.680 4.635 3.495 1.00 87.75 977 ASP A O 1
ATOM 7864 N N . ASN A 1 978 ? -2.615 2.660 3.468 1.00 89.62 978 ASN A N 1
ATOM 7865 C CA . ASN A 1 978 ? -1.408 3.179 4.113 1.00 89.62 978 ASN A CA 1
ATOM 7866 C C . ASN A 1 978 ? -0.644 4.127 3.176 1.00 89.62 978 ASN A C 1
ATOM 7868 O O . ASN A 1 978 ? -0.245 5.219 3.588 1.00 89.62 978 ASN A O 1
ATOM 7872 N N . GLU A 1 979 ? -0.493 3.761 1.901 1.00 86.19 979 GLU A N 1
ATOM 7873 C CA . GLU A 1 979 ? 0.150 4.622 0.900 1.00 86.19 979 GLU A CA 1
ATOM 7874 C C . GLU A 1 979 ? -0.623 5.919 0.663 1.00 86.19 979 GLU A C 1
ATOM 7876 O O . GLU A 1 979 ? -0.018 6.988 0.528 1.00 86.19 979 GLU A O 1
ATOM 7881 N N . GLY A 1 980 ? -1.955 5.835 0.655 1.00 85.31 980 GLY A N 1
ATOM 7882 C CA . GLY A 1 980 ? -2.865 6.971 0.603 1.00 85.31 980 GLY A CA 1
ATOM 7883 C C . GLY A 1 980 ? -2.676 7.890 1.805 1.00 85.31 980 GLY A C 1
ATOM 7884 O O . GLY A 1 980 ? -2.472 9.091 1.623 1.00 85.31 980 GLY A O 1
ATOM 7885 N N . GLY A 1 981 ? -2.624 7.333 3.020 1.00 85.88 981 GLY A N 1
ATOM 7886 C CA . GLY A 1 981 ? -2.308 8.079 4.241 1.00 85.88 981 GLY A CA 1
ATOM 7887 C C . GLY A 1 981 ? -0.966 8.815 4.147 1.00 85.88 981 GLY A C 1
ATOM 7888 O O . GLY A 1 981 ? -0.890 10.029 4.358 1.00 85.88 981 GLY A O 1
ATOM 7889 N N . LEU A 1 982 ? 0.094 8.117 3.735 1.00 86.94 982 LEU A N 1
ATOM 7890 C CA . LEU A 1 982 ? 1.423 8.705 3.519 1.00 86.94 982 LEU A CA 1
ATOM 7891 C C . LEU A 1 982 ? 1.440 9.739 2.376 1.00 86.94 982 LEU A C 1
ATOM 7893 O O . LEU A 1 982 ? 2.236 10.683 2.384 1.00 86.94 982 LEU A O 1
ATOM 7897 N N . GLY A 1 983 ? 0.581 9.575 1.370 1.00 82.44 983 GLY A N 1
ATOM 7898 C CA . GLY A 1 983 ? 0.336 10.545 0.303 1.00 82.44 983 GLY A CA 1
ATOM 7899 C C . GLY A 1 983 ? -0.307 11.830 0.823 1.00 82.44 983 GLY A C 1
ATOM 7900 O O . GLY A 1 983 ? 0.182 12.920 0.531 1.00 82.44 983 GLY A O 1
ATOM 7901 N N . ILE A 1 984 ? -1.336 11.714 1.662 1.00 80.00 984 ILE A N 1
ATOM 7902 C CA . ILE A 1 984 ? -2.002 12.856 2.303 1.00 80.00 984 ILE A CA 1
ATOM 7903 C C . ILE A 1 984 ? -1.012 13.618 3.192 1.00 80.00 984 ILE A C 1
ATOM 7905 O O . ILE A 1 984 ? -0.902 14.839 3.083 1.00 80.00 984 ILE A O 1
ATOM 7909 N N . ALA A 1 985 ? -0.213 12.913 4.000 1.00 80.69 985 ALA A N 1
ATOM 7910 C CA . ALA A 1 985 ? 0.817 13.539 4.834 1.00 80.69 985 ALA A CA 1
ATOM 7911 C C . ALA A 1 985 ? 1.881 14.298 4.020 1.00 80.69 985 ALA A C 1
ATOM 7913 O O . ALA A 1 985 ? 2.418 15.302 4.490 1.00 80.69 985 ALA A O 1
ATOM 7914 N N . ARG A 1 986 ? 2.178 13.838 2.796 1.00 77.88 986 ARG A N 1
ATOM 7915 C CA . ARG A 1 986 ? 3.074 14.525 1.851 1.00 77.88 986 ARG A CA 1
ATOM 7916 C C . ARG A 1 986 ? 2.489 15.827 1.312 1.00 77.88 986 ARG A C 1
ATOM 7918 O O . ARG A 1 986 ? 3.254 16.755 1.098 1.00 77.88 986 ARG A O 1
ATOM 7925 N N . ILE A 1 987 ? 1.179 15.876 1.073 1.00 70.94 987 ILE A N 1
ATOM 7926 C CA . ILE A 1 987 ? 0.488 17.068 0.555 1.00 70.94 987 ILE A CA 1
ATOM 7927 C C . ILE A 1 987 ? 0.280 18.102 1.668 1.00 70.94 987 ILE A C 1
ATOM 7929 O O . ILE A 1 987 ? 0.391 19.300 1.425 1.00 70.94 987 ILE A O 1
ATOM 7933 N N . ALA A 1 988 ? -0.006 17.647 2.889 1.00 65.81 988 ALA A N 1
ATOM 7934 C CA . ALA A 1 988 ? -0.280 18.522 4.026 1.00 65.81 988 ALA A CA 1
ATOM 7935 C C . ALA A 1 988 ? 0.962 19.266 4.570 1.00 65.81 988 ALA A C 1
ATOM 7937 O O . ALA A 1 988 ? 0.802 20.280 5.249 1.00 65.81 988 ALA A O 1
ATOM 7938 N N . LYS A 1 989 ? 2.183 18.771 4.312 1.00 58.56 989 LYS A N 1
ATOM 7939 C CA . LYS A 1 989 ? 3.459 19.368 4.761 1.00 58.56 989 LYS A CA 1
ATOM 7940 C C . LYS A 1 989 ? 4.181 20.114 3.648 1.00 58.56 989 LYS A C 1
ATOM 7942 O O . LYS A 1 989 ? 4.925 21.080 3.960 1.00 58.56 989 LYS A O 1
#

pLDDT: mean 77.67, std 17.38, range [27.98, 98.81]

Foldseek 3Di:
DDDDDDDDDDDDDDDDDDDDDDDDDDDDDDDDDDDDDCDPVNVVVVVVVVVVVVVVVVVVVVVVVVVVVVVVVVVVVVVVVVVVVVVVVVVVVCVVDPDPPPPVVVVVVVVVVVVVVVVVVVVVVVVVVVVVVVVVVVVVVVVVVVVVVVVVVVVVVVVVVVVVVVVVVVVVVVVVVVVVVVVVVVVVVVVVVVVVVVVVVVVVVVVVVVVVVVVVVVVVVVVVVVVVVVVVVVVVVVVVVVVVVVVVVVVVVVVVVVVVVVVVVVVVVVVVVVVVVVVVVVVVVVVVVVVVVVVLVVVLVVLVVVLVVLVVVLVVLVVVLVVVVVVQVVVVVVPDHDVPVNVVSVVVSVVSVVVSVVSVVVSVVSVVVVVVVVVVVVVVVVVVVVVVVVVVVCQQEAEQDDPNHGDPVNLVQLLVCVVVVQQLQCSQVVVCVVSVVVNHHYHDTDHSVNSVVSNVVVLLVLLLVVLVQLLPFQAKEKEKDWDAFPNWIKMKIKIKTFDDDPPPPPDPDDPDPDRQTDIRTLAMGTFPDLALVRVLVVVVVSLCVSLVSNCPDPVNVVVRDDSLSNLLRYQEYEYAPDPRVVVNLVVSLVSNVLSQLLVQLVVVLVVDDPVVNVVVVVVLVQVLQVVLPHDVSLVVDDPVVNVVSVVVSSSVRSNVSSVVRLVPDDPVVNCLSSRHAYAYFPLNLLQLLLVLLLVLLQVLCVVVVHDAFDFLFDPLLVVQCPPDDDDPSVVVSVVPTDGAQLVLLLLVCCAAADPPDPVRHCPVVLVVLCVVVVVVPDDRQFNSPPPDRCSSLSNLLNCLLCVVSLLVSLQVVLCPDPNSDDDSSSVSNNSLSVTLNRNLRSLLSPLCCQAAVVLSCCVQCPDSVPFDFSLPCLVVLVLSLVLLVVCLVPVCCLQPPPNALLNRHSVNDHGPDVSSSVSSNVCNVVRVCNSVSNNSSSVSSSVSSCVNCVCSDCVHSSNPDDPVSVSSDGDRSHSVVRVVSVVVVNVVD

Organism: NCBI:txid933084

Sequence (989 aa):
MGRRSAQQKAHSAQNLAKINNSGVDHENISPAPPEQSLSSEYLLRRRLHRECTRSADLRKQLRNEHDQKTRADATNQHLKQTLHTYHTEFQTVLEEHGDEVRVLRASLQKNALAMEEMNQRVGEAMEYAAYSEEALNKLAAEREIEASEAHRRREMFEREQLARREAMEREEIKRKDLLVAEEMLKRKMLDIEMVEHRERVAREDNHRREQEKRRLEEIAKEDRERRQWWSEMAEEEAHQRQWWFEMTERNTHQQAEMERETYQRLQQMISESMHAEYDRDVARLDEEYHLIEEASNRTLEEMEEDLEQKEEEIDELLTALEVARRRDDEARHQGDRSAEELNQLSEVLALTKSKLIQVKKENKALRMHKHCTASCIEAALQKGLDKGKQIMENSKTLKLKEKGVFTESARALIRDLAKHGVPSSRIDSTIHVFAAAMGVAVEGHVSERTVNQVILEGGVASMIQVVEEVHVAEAIALSGDGSTLRSQNVESKHVLLPARSYEPVNSDSPPKPGPRFVNRSLGIMPSIDHKSETQFQGWKDAVCDMYELYNQTPNGKQYPINPAEFAANIAGMCSDHAADQKKLARFIEQWKKKCLREIAGEQLLLEMELPELMEFLFRESERNIKSIGGIERWEALPEEERIKQNKETYKRTCQELGEESFAKLTDTERKTLETFVWGGCCMHKAMNATKGGYQKMSLAWGVANLDGPVKLMNKDNAAAAAKGGETAAKERAEEVSQGGAFKALSLAGLVFHNNKDDKKGHQDNVKLHGQASMATNILNFPDTSNTRYQSYEHAAEEVVINREFYVSYLHFIGEKKGNGELNHMEANVLKAFEDVPTLTEMVVLVLYSQAISQPYMRFVRKSDQELTNLLDLGPLHDQVKIHCQQIVDNPEILLSPDATYVHGALDGQQWHRPEAIYAAIRMMPNLPDLRTMVVAFFKGALETWERFTTEFLPGGVIANLSEAQREKIFIKPTNDDNEGGLGIARIAK